Protein AF-A0A1W4WG87-F1 (afdb_monomer_lite)

Radius of gyration: 82.21 Å; chains: 1; bounding box: 251×147×228 Å

Secondary structure (DSSP, 8-state):
-----------------------TT-HHHHHHHHHHHHHHHHHHHHTSTTTGGGHHHHHHHHHHHHHHHHHHHHHHHHHHHHHHHHHHHHHHHHHHHHHHHHHHHHHHHHHHHHHHHHHHHHHHHHHHHHHHHHHHHHHHHHHHHHHHHTTTSS------------------TTTHHHHHHHHHHHHHHHHHHHHHHHHHHHHHHHHHHHHHHHHHHHHHHHHHHHHHHHHHHHHHHHHHHHHHHHHHHHHHHHHHHHHHHHHHHHHHHHHHHHHHHHHHHHHHHHHHHHHHHHHHHHHHHHHHHHHHHHHHHHHHHHHHHHHHHHHHHHHHHHHHHHHHHHHHHHHHHHHHHHHHHHHHHHHHHHHHTTTHHHHHHHHHHHHHHHHHHHHHHHHHHHHHHHHHHHHHHHHHHHHHHHHHHHHHHHHHHHHHHHHHHHHHHHHHHHHHHHHHHHHHHHHHHHHHHHHHHHHHHHHHHHHHHHHHHHHHHHHHHHHHHHHHHHHHHHHHHHHHHHHHHHHHHHHHHHHHHHHHHHHHHHHHHGGGHHHHHHHHHHHHHHHHHHHHHHHHHHHHHHHHHHHHHHHHHHHHHHHHHHHHHHHHHHHHHHHHHHHHHHHHHHHHHHHHHHHHHHHHHHHHHHHHHHHHHHHHHHHHHHHHHHHHHHHHHHHHHHHHHHHHHHHHHHHHHHHHHHHHHHHHHHHHHHHHHHHHHHHHHHHHHHHHS-------------PPPHHHHHHHHHHHHHHHHHHHHHHHHHHHHHHHHHHHHHHHHHHHTTSPPHHHHHHHHHHHHHHHHHHHHHHHHHHHHHHHHHHHHHHHHHHHHHHHHHHHHHHHHHHHHHHHHHHHHHHHTTS-----------------------------------

InterPro domains:
  IPR049270 Cilia- and flagella-associated protein 58, central coiled coil [PF21771] (382-684)

Foldseek 3Di:
DYDDDDDDDDDDDDPPPPPPPQPCPDPVSVLVVVVVVLVVVLVVQCVDPVRPVCSVVSVVVNVVVVVVVVVVVVVVVVVVVVVVVVVVVVVVVVVVVVVVVVVVVVVVVVVVVVVVVVVVVVVVVVVVVVVVVVVVVVVVVVVVVVVVVVVPPDDDDDDDDDDDDDDDDPVCPVVVVVVVVVVVVVVVVVVVVVVVVVVVVVVVVVVVVVVVVVVVVVVVVVVVVVVVVVVVVVVVVVVVVVVVVVVVVVVVVVVVVVVVVVVVVVVVVVVVVVVVVVVVVVVVVVVVVVVVVVVVVVVVVVVVVVVVVVVVVVVVVVVVVVVVVVVVVVVVVVVVVVVVVVVVVVVVVVVVVVVVVVVVVVVVVVVVVVVVVVVVVVVVVCVVVCVVVVVVVVVVVVVVVVVVVVVVVVVVVVVVVVVVVVVVVVVVVVVVVVVVVVVVVVVVVVVVVVVVVVVVVVVVVVVVVVVVVVVVVVVVVVVVVVVVVVVVVVVVVVVVVVVVVVVVVVVVVVVVVVVVVVVVVVVVVVVVVVVVVCVVCVVVCVVVVVVVVVVVVVVVVVVVVVVVVVVVVVVVVVVVVVVVVVVVVVVVVVVVVVVVVVVVVVVVVVVVVVVVVVVVVVVVVVVVVVVVVVVVVVVVVVVVVVVVVVVVVVVVVVVVVVVVVVVVVVVVVVVVVVVVVVVVVVVVVVVVVVVVVVVVVVVVVVVVVVVVVVVVVVVVVCVVVPPDDDDDDDDDDDDDDPVVVVVVVVVVVVVVVVVVVVVVVVVVVVVVVVVVVVVVVVVVVVDDPPVVVVVVVVVVVVVVVVVVVVVVVVVVVVVVVVVVVVVVVVVVVVVVVVVVVVVVVVVVVVVVVVVVVVVVVVPDDDDDDDDDDDDDDDDDDDDDDDDDDDDDDDDDDD

Sequence (894 aa):
MDAFDDNDAEEAEEEQEEEEELDPNNPDHLYIIIERSINQMLGEIEANPEMSQYAEEINRAYEFLYRTYTSEKNLEKKVEEMTEELTATNEKLEVALHITEADTTTIADLTEELEKTWKLADNAHLREQMAQEIIDNLRKEIAALNAELDFKNKMGGEEDEAAAETAKTQESLIRDKERLLTEIDKMTQKLTNALAYQEDLERRASTQDLQIESLTTELNSRDETIKKKTENEEILKAQSNEQAKVIEEKDREIQDFIRKVEKANKQRDVSDNLLRETRLRTDKLMRENETLNAKHEKLQDDYNAVLEVTAEMKNATQKKNLELKLKEDECRFLRKDLGKMTKLKEFGDRKLIKMEQGRAEMIEGRNQLRQVIADMEKDVEKYKKQSDADKRIIEEQGREKDVLSKNLLRLQAASRDHIKLIKIQQQIRKKIEKEMDDYIKEIGKQAKEKTALEKERDRLVEESIELSRKIEETMDEVKIKKAEIFGLKKMITEVEAKLKMQQNLFDAIRAERNQFQKALQESMAEAGELKGKLKISIHQTEQLKEDASMKEHDVIKIENVLKKLLKEKENLKIEINNHLDKIKDLKGEITEMSEEEKRLHKVIMENERTIKQQVKDLENLMKERDILGSQLVRRNDELALLYEKIKILQTTLYRGEAQYEQRVDDIRLLKVEIKRLRQEKKLLSVSVSNISDLRKEVINLEKDLTKERLKVRALEQEIQTPLNIHRWRKLEGSDPDALELIQKVQILQKRVINITSESIERERHLTEIESLYTTLKRMVEKQPGPEIQTELVKTQKALVSRSNKMKCLLSELNMTEQNALQYKQEMEKLKDEIKELRKKYLWEKKSRRKLCEFLATIDKPSQDTNHKQGGRNQTNQTKFAGGGFRMSIDGVTK

pLDDT: mean 74.1, std 16.36, range [25.42, 97.12]

Structure (mmCIF, N/CA/C/O backbone):
data_AF-A0A1W4WG87-F1
#
_entry.id   AF-A0A1W4WG87-F1
#
loop_
_atom_site.group_PDB
_atom_site.id
_atom_site.type_symbol
_atom_site.label_atom_id
_atom_site.label_alt_id
_atom_site.label_comp_id
_atom_site.label_asym_id
_atom_site.label_entity_id
_atom_site.label_seq_id
_atom_site.pdbx_PDB_ins_code
_atom_site.Cartn_x
_atom_site.Cartn_y
_atom_site.Cartn_z
_atom_site.occupancy
_atom_site.B_iso_or_equiv
_atom_site.auth_seq_id
_atom_site.auth_comp_id
_atom_site.auth_asym_id
_atom_site.auth_atom_id
_atom_site.pdbx_PDB_model_num
ATOM 1 N N . MET A 1 1 ? -25.034 68.072 -4.818 1.00 35.09 1 MET A N 1
ATOM 2 C CA . MET A 1 1 ? -24.633 69.452 -5.146 1.00 35.09 1 MET A CA 1
ATOM 3 C C . MET A 1 1 ? -23.976 70.115 -3.948 1.00 35.09 1 MET A C 1
ATOM 5 O O . MET A 1 1 ? -24.700 70.613 -3.098 1.00 35.09 1 MET A O 1
ATOM 9 N N . ASP A 1 2 ? -22.647 70.182 -3.842 1.00 36.75 2 ASP A N 1
ATOM 10 C CA . ASP A 1 2 ? -21.570 69.239 -4.248 1.00 36.75 2 ASP A CA 1
ATOM 11 C C . ASP A 1 2 ? -20.210 69.804 -3.795 1.00 36.75 2 ASP A C 1
ATOM 13 O O . ASP A 1 2 ? -20.036 71.021 -3.845 1.00 36.75 2 ASP A O 1
ATOM 17 N N . ALA A 1 3 ? -19.258 68.909 -3.480 1.00 38.06 3 ALA A N 1
ATOM 18 C CA . ALA A 1 3 ? -17.829 69.187 -3.232 1.00 38.06 3 ALA A CA 1
ATOM 19 C C . ALA A 1 3 ? -17.548 70.165 -2.054 1.00 38.06 3 ALA A C 1
ATOM 21 O O . ALA A 1 3 ? -18.480 70.692 -1.452 1.00 38.06 3 ALA A O 1
ATOM 22 N N . PHE A 1 4 ? -16.323 70.401 -1.570 1.00 37.75 4 PHE A N 1
ATOM 23 C CA . PHE A 1 4 ? -14.923 70.077 -1.940 1.00 37.75 4 PHE A CA 1
ATOM 24 C C . PHE A 1 4 ? -14.189 69.645 -0.633 1.00 37.75 4 PHE A C 1
ATOM 26 O O . PHE A 1 4 ? -14.682 69.998 0.437 1.00 37.75 4 PHE A O 1
ATOM 33 N N . ASP A 1 5 ? -13.038 68.962 -0.576 1.00 38.56 5 ASP A N 1
ATOM 34 C CA . ASP A 1 5 ? -12.199 68.211 -1.540 1.00 38.56 5 ASP A CA 1
ATOM 35 C C . ASP A 1 5 ? -11.273 67.256 -0.739 1.00 38.56 5 ASP A C 1
ATOM 37 O O . ASP A 1 5 ? -11.246 67.330 0.492 1.00 38.56 5 ASP A O 1
ATOM 41 N N . ASP A 1 6 ? -10.467 66.431 -1.412 1.00 42.62 6 ASP A N 1
ATOM 42 C CA . ASP A 1 6 ? -9.369 65.675 -0.779 1.00 42.62 6 ASP A CA 1
ATOM 43 C C . ASP A 1 6 ? -8.175 66.581 -0.391 1.00 42.62 6 ASP A C 1
ATOM 45 O O . ASP A 1 6 ? -7.841 67.511 -1.131 1.00 42.62 6 ASP A O 1
ATOM 49 N N . ASN A 1 7 ? -7.451 66.253 0.692 1.00 35.50 7 ASN A N 1
ATOM 50 C CA . ASN A 1 7 ? -6.033 65.825 0.629 1.00 35.50 7 ASN A CA 1
ATOM 51 C C . ASN A 1 7 ? -5.437 65.484 2.008 1.00 35.50 7 ASN A C 1
ATOM 53 O O . ASN A 1 7 ? -5.815 66.059 3.027 1.00 35.50 7 ASN A O 1
ATOM 57 N N . ASP A 1 8 ? -4.451 64.585 1.996 1.00 39.38 8 ASP A N 1
ATOM 58 C CA . ASP A 1 8 ? -3.647 64.195 3.156 1.00 39.38 8 ASP A CA 1
ATOM 59 C C . ASP A 1 8 ? -2.630 65.276 3.573 1.00 39.38 8 ASP A C 1
ATOM 61 O O . ASP A 1 8 ? -2.070 65.990 2.735 1.00 39.38 8 ASP A O 1
ATOM 65 N N . ALA A 1 9 ? -2.301 65.310 4.866 1.00 38.06 9 ALA A N 1
ATOM 66 C CA . ALA A 1 9 ? -1.056 65.875 5.382 1.00 38.06 9 ALA A CA 1
ATOM 67 C C . ALA A 1 9 ? -0.588 65.050 6.593 1.00 38.06 9 ALA A C 1
ATOM 69 O O . ALA A 1 9 ? -1.382 64.733 7.474 1.00 38.06 9 ALA A O 1
ATOM 70 N N . GLU A 1 10 ? 0.695 64.687 6.623 1.00 41.69 10 GLU A N 1
ATOM 71 C CA . GLU A 1 10 ? 1.305 63.966 7.743 1.00 41.69 10 GLU A CA 1
ATOM 72 C C . GLU A 1 10 ? 1.599 64.940 8.897 1.00 41.69 10 GLU A C 1
ATOM 74 O O . GLU A 1 10 ? 2.534 65.736 8.801 1.00 41.69 10 GLU A O 1
ATOM 79 N N . GLU A 1 11 ? 0.870 64.840 10.009 1.00 39.75 11 GLU A N 1
ATOM 80 C CA . GLU A 1 11 ? 1.343 65.344 11.304 1.00 39.75 11 GLU A CA 1
ATOM 81 C C . GLU A 1 11 ? 1.447 64.172 12.285 1.00 39.75 11 GLU A C 1
ATOM 83 O O . GLU A 1 11 ? 0.486 63.449 12.543 1.00 39.75 11 GLU A O 1
ATOM 88 N N . ALA A 1 12 ? 2.665 63.943 12.779 1.00 41.44 12 ALA A N 1
ATOM 89 C CA . ALA A 1 12 ? 2.945 62.947 13.801 1.00 41.44 12 ALA A CA 1
ATOM 90 C C . ALA A 1 12 ? 2.670 63.574 15.171 1.00 41.44 12 ALA A C 1
ATOM 92 O O . ALA A 1 12 ? 3.582 64.112 15.801 1.00 41.44 12 ALA A O 1
ATOM 93 N N . GLU A 1 13 ? 1.406 63.551 15.593 1.00 39.69 13 GLU A N 1
ATOM 94 C CA . GLU A 1 13 ? 1.047 63.916 16.962 1.00 39.69 13 GLU A CA 1
ATOM 95 C C . GLU A 1 13 ? 1.593 62.877 17.952 1.00 39.69 13 GLU A C 1
ATOM 97 O O . GLU A 1 13 ? 1.732 61.689 17.651 1.00 39.69 13 GLU A O 1
ATOM 102 N N . GLU A 1 14 ? 1.994 63.367 19.120 1.00 37.28 14 GLU A N 1
ATOM 103 C CA . GLU A 1 14 ? 2.670 62.582 20.147 1.00 37.28 14 GLU A CA 1
ATOM 104 C C . GLU A 1 14 ? 1.681 61.607 20.803 1.00 37.28 14 GLU A C 1
ATOM 106 O O . GLU A 1 14 ? 0.572 62.008 21.158 1.00 37.28 14 GLU A O 1
ATOM 111 N N . GLU A 1 15 ? 2.091 60.354 21.040 1.00 39.03 15 GLU A N 1
ATOM 112 C CA . GLU A 1 15 ? 1.383 59.447 21.957 1.00 39.03 15 GLU A CA 1
ATOM 113 C C . GLU A 1 15 ? 1.541 59.972 23.395 1.00 39.03 15 GLU A C 1
ATOM 115 O O . GLU A 1 15 ? 2.358 59.495 24.183 1.00 39.03 15 GLU A O 1
ATOM 120 N N . GLN A 1 16 ? 0.776 61.013 23.723 1.00 36.44 16 GLN A N 1
ATOM 121 C CA . GLN A 1 16 ? 0.538 61.428 25.095 1.00 36.44 16 GLN A CA 1
ATOM 122 C C . GLN A 1 16 ? -0.357 60.357 25.716 1.00 36.44 16 GLN A C 1
ATOM 124 O O . GLN A 1 16 ? -1.525 60.229 25.355 1.00 36.44 16 GLN A O 1
ATOM 129 N N . GLU A 1 17 ? 0.217 59.555 26.614 1.00 38.44 17 GLU A N 1
ATOM 130 C CA . GLU A 1 17 ? -0.540 58.614 27.435 1.00 38.44 17 GLU A CA 1
ATOM 131 C C . GLU A 1 17 ? -1.562 59.417 28.255 1.00 38.44 17 GLU A C 1
ATOM 133 O O . GLU A 1 17 ? -1.209 60.050 29.251 1.00 38.44 17 GLU A O 1
ATOM 138 N N . GLU A 1 18 ? -2.829 59.427 27.823 1.00 40.44 18 GLU A N 1
ATOM 139 C CA . GLU A 1 18 ? -3.929 59.911 28.654 1.00 40.44 18 GLU A CA 1
ATOM 140 C C . GLU A 1 18 ? -3.976 59.025 29.904 1.00 40.44 18 GLU A C 1
ATOM 142 O O . GLU A 1 18 ? -4.401 57.868 29.850 1.00 40.44 18 GLU A O 1
ATOM 147 N N . GLU A 1 19 ? -3.493 59.548 31.037 1.00 47.31 19 GLU A N 1
ATOM 148 C CA . GLU A 1 19 ? -3.636 58.881 32.327 1.00 47.31 19 GLU A CA 1
ATOM 149 C C . GLU A 1 19 ? -5.131 58.694 32.603 1.00 47.31 19 GLU A C 1
ATOM 151 O O . GLU A 1 19 ? -5.816 59.645 32.975 1.00 47.31 19 GLU A O 1
ATOM 156 N N . GLU A 1 20 ? -5.640 57.469 32.420 1.00 56.41 20 GLU A N 1
ATOM 157 C CA . GLU A 1 20 ? -7.026 57.130 32.748 1.00 56.41 20 GLU A CA 1
ATOM 158 C C . GLU A 1 20 ? -7.362 57.650 34.154 1.00 56.41 20 GLU A C 1
ATOM 160 O O . GLU A 1 20 ? -6.760 57.203 35.140 1.00 56.41 20 GLU A O 1
ATOM 165 N N . GLU A 1 21 ? -8.328 58.574 34.254 1.00 57.47 21 GLU A N 1
ATOM 166 C CA . GLU A 1 21 ? -8.870 59.040 35.532 1.00 57.47 21 GLU A CA 1
ATOM 167 C C . GLU A 1 21 ? -9.623 57.880 36.203 1.00 57.47 21 GLU A C 1
ATOM 169 O O . GLU A 1 21 ? -10.835 57.708 36.062 1.00 57.47 21 GLU A O 1
ATOM 174 N N . LEU A 1 22 ? -8.875 57.038 36.919 1.00 68.31 22 LEU A N 1
ATOM 175 C CA . LEU A 1 22 ? -9.400 55.914 37.683 1.00 68.31 22 LEU A CA 1
ATOM 176 C C . LEU A 1 22 ? -10.289 56.445 38.819 1.00 68.31 22 LEU A C 1
ATOM 178 O O . LEU A 1 22 ? -9.782 56.818 39.877 1.00 68.31 22 LEU A O 1
ATOM 182 N N . ASP A 1 23 ? -11.609 56.476 38.604 1.00 68.69 23 ASP A N 1
ATOM 183 C CA . ASP A 1 23 ? -12.580 56.937 39.603 1.00 68.69 23 ASP A CA 1
ATOM 184 C C . ASP A 1 23 ? -12.464 56.109 40.901 1.00 68.69 23 ASP A C 1
ATOM 186 O O . ASP A 1 23 ? -12.784 54.914 40.891 1.00 68.69 23 ASP A O 1
ATOM 190 N N . PRO A 1 24 ? -12.079 56.716 42.044 1.00 67.25 24 PRO A N 1
ATOM 191 C CA . PRO A 1 24 ? -11.974 56.016 43.325 1.00 67.25 24 PRO A CA 1
ATOM 192 C C . PRO A 1 24 ? -13.299 55.439 43.845 1.00 67.25 24 PRO A C 1
ATOM 194 O O . PRO A 1 24 ? -13.289 54.664 44.802 1.00 67.25 24 PRO A O 1
ATOM 197 N N . ASN A 1 25 ? -14.436 55.828 43.258 1.00 69.44 25 ASN A N 1
ATOM 198 C CA . ASN A 1 25 ? -15.766 55.332 43.607 1.00 69.44 25 ASN A CA 1
ATOM 199 C C . ASN A 1 25 ? -16.206 54.134 42.748 1.00 69.44 25 ASN A C 1
ATOM 201 O O . ASN A 1 25 ? -17.195 53.485 43.097 1.00 69.44 25 ASN A O 1
ATOM 205 N N . ASN A 1 26 ? -15.503 53.822 41.652 1.00 69.62 26 ASN A N 1
ATOM 206 C CA . ASN A 1 26 ? -15.829 52.686 40.794 1.00 69.62 26 ASN A CA 1
ATOM 207 C C . ASN A 1 26 ? -15.085 51.417 41.276 1.00 69.62 26 ASN A C 1
ATOM 209 O O . ASN A 1 26 ? -13.850 51.377 41.209 1.00 69.62 26 ASN A O 1
ATOM 213 N N . PRO A 1 27 ? -15.788 50.366 41.750 1.00 67.25 27 PRO A N 1
ATOM 214 C CA . PRO A 1 27 ? -15.149 49.179 42.325 1.00 67.25 27 PRO A CA 1
ATOM 215 C C . PRO A 1 27 ? -14.207 48.446 41.357 1.00 67.25 27 PRO A C 1
ATOM 217 O O . PRO A 1 27 ? -13.200 47.903 41.808 1.00 67.25 27 PRO A O 1
ATOM 220 N N . ASP A 1 28 ? -14.466 48.481 40.045 1.00 69.19 28 ASP A N 1
ATOM 221 C CA . ASP A 1 28 ? -13.594 47.847 39.045 1.00 69.19 28 ASP A CA 1
ATOM 222 C C . ASP A 1 28 ? -12.209 48.510 38.944 1.00 69.19 28 ASP A C 1
ATOM 224 O O . ASP A 1 28 ? -11.210 47.836 38.684 1.00 69.19 28 ASP A O 1
ATOM 228 N N . HIS A 1 29 ? -12.131 49.822 39.193 1.00 76.19 29 HIS A N 1
ATOM 229 C CA . HIS A 1 29 ? -10.891 50.601 39.117 1.00 76.19 29 HIS A CA 1
ATOM 230 C C . HIS A 1 29 ? -10.111 50.560 40.438 1.00 76.19 29 HIS A C 1
ATOM 232 O O . HIS A 1 29 ? -8.889 50.720 40.442 1.00 76.19 29 HIS A O 1
ATOM 238 N N . LEU A 1 30 ? -10.793 50.292 41.559 1.00 74.19 30 LEU A N 1
ATOM 239 C CA . LEU A 1 30 ? -10.223 50.297 42.908 1.00 74.19 30 LEU A CA 1
ATOM 240 C C . LEU A 1 30 ? -8.994 49.382 43.043 1.00 74.19 30 LEU A C 1
ATOM 242 O O . LEU A 1 30 ? -8.024 49.758 43.701 1.00 74.19 30 LEU A O 1
ATOM 246 N N . TYR A 1 31 ? -8.995 48.215 42.387 1.00 79.00 31 TYR A N 1
ATOM 247 C CA . TYR A 1 31 ? -7.834 47.320 42.389 1.00 79.00 31 TYR A CA 1
ATOM 248 C C . TYR A 1 31 ? -6.608 47.960 41.716 1.00 79.00 31 TYR A C 1
ATOM 250 O O . TYR A 1 31 ? -5.510 47.922 42.267 1.00 79.00 31 TYR A O 1
ATOM 258 N N . ILE A 1 32 ? -6.804 48.597 40.559 1.00 78.31 32 ILE A N 1
ATOM 259 C CA . ILE A 1 32 ? -5.738 49.220 39.759 1.00 78.31 32 ILE A CA 1
ATOM 260 C C . ILE A 1 32 ? -5.155 50.439 40.496 1.00 78.31 32 ILE A C 1
ATOM 262 O O . ILE A 1 32 ? -3.944 50.656 40.485 1.00 78.31 32 ILE A O 1
ATOM 266 N N . ILE A 1 33 ? -5.994 51.199 41.209 1.00 80.69 33 ILE A N 1
ATOM 267 C CA . ILE A 1 33 ? -5.559 52.299 42.088 1.00 80.69 33 ILE A CA 1
ATOM 268 C C . ILE A 1 33 ? -4.663 51.767 43.220 1.00 80.69 33 ILE A C 1
ATOM 270 O O . ILE A 1 33 ? -3.603 52.335 43.495 1.00 80.69 33 ILE A O 1
ATOM 274 N N . ILE A 1 34 ? -5.059 50.660 43.860 1.00 79.44 34 ILE A N 1
ATOM 275 C CA . ILE A 1 34 ? -4.279 50.016 44.929 1.00 79.44 34 ILE A CA 1
ATOM 276 C C . ILE A 1 34 ? -2.956 49.455 44.384 1.00 79.44 34 ILE A C 1
ATOM 278 O O . ILE A 1 34 ? -1.919 49.651 45.015 1.00 79.44 34 ILE A O 1
ATOM 282 N N . GLU A 1 35 ? -2.958 48.828 43.205 1.00 81.50 35 GLU A N 1
ATOM 283 C CA . GLU A 1 35 ? -1.750 48.350 42.520 1.00 81.50 35 GLU A CA 1
ATOM 284 C C . GLU A 1 35 ? -0.771 49.496 42.213 1.00 81.50 35 GLU A C 1
ATOM 286 O O . GLU A 1 35 ? 0.395 49.423 42.608 1.00 81.50 35 GLU A O 1
ATOM 291 N N . ARG A 1 36 ? -1.236 50.592 41.589 1.00 81.81 36 ARG A N 1
ATOM 292 C CA . ARG A 1 36 ? -0.405 51.786 41.330 1.00 81.81 36 ARG A CA 1
ATOM 293 C C . ARG A 1 36 ? 0.187 52.345 42.635 1.00 81.81 36 ARG A C 1
ATOM 295 O O . ARG A 1 36 ? 1.388 52.604 42.697 1.00 81.81 36 ARG A O 1
ATOM 302 N N . SER A 1 37 ? -0.615 52.456 43.698 1.00 80.00 37 SER A N 1
ATOM 303 C CA . SER A 1 37 ? -0.174 52.983 44.999 1.00 80.00 37 SER A CA 1
ATOM 304 C C . SER A 1 37 ? 0.840 52.081 45.721 1.00 80.00 37 SER A C 1
ATOM 306 O O . SER A 1 37 ? 1.820 52.583 46.275 1.00 80.00 37 SER A O 1
ATOM 308 N N . ILE A 1 38 ? 0.655 50.756 45.695 1.00 81.50 38 ILE A N 1
ATOM 309 C CA . ILE A 1 38 ? 1.595 49.802 46.304 1.00 81.50 38 ILE A CA 1
ATOM 310 C C . ILE A 1 38 ? 2.918 49.773 45.532 1.00 81.50 38 ILE A C 1
ATOM 312 O O . ILE A 1 38 ? 3.977 49.813 46.158 1.00 81.50 38 ILE A O 1
ATOM 316 N N . ASN A 1 39 ? 2.877 49.778 44.198 1.00 81.44 39 ASN A N 1
ATOM 317 C CA . ASN A 1 39 ? 4.083 49.830 43.368 1.00 81.44 39 ASN A CA 1
ATOM 318 C C . ASN A 1 39 ? 4.875 51.133 43.588 1.00 81.44 39 ASN A C 1
ATOM 320 O O . ASN A 1 39 ? 6.102 51.095 43.679 1.00 81.44 39 ASN A O 1
ATOM 324 N N . GLN A 1 40 ? 4.191 52.270 43.767 1.00 80.81 40 GLN A N 1
ATOM 325 C CA . GLN A 1 40 ? 4.840 53.529 44.140 1.00 80.81 40 GLN A CA 1
ATOM 326 C C . GLN A 1 40 ? 5.501 53.450 45.530 1.00 80.81 40 GLN A C 1
ATOM 328 O O . GLN A 1 40 ? 6.677 53.791 45.663 1.00 80.81 40 GLN A O 1
ATOM 333 N N . MET A 1 41 ? 4.797 52.940 46.551 1.00 77.94 41 MET A N 1
ATOM 334 C CA . MET A 1 41 ? 5.382 52.749 47.888 1.00 77.94 41 MET A CA 1
ATOM 335 C C . MET A 1 41 ? 6.584 51.797 47.877 1.00 77.94 41 MET A C 1
ATOM 337 O O . MET A 1 41 ? 7.554 52.043 48.589 1.00 77.94 41 MET A O 1
ATOM 341 N N . LEU A 1 42 ? 6.553 50.729 47.075 1.00 78.31 42 LEU A N 1
ATOM 342 C CA . LEU A 1 42 ? 7.687 49.815 46.923 1.00 78.31 42 LEU A CA 1
ATOM 343 C C . LEU A 1 42 ? 8.911 50.537 46.341 1.00 78.31 42 LEU A C 1
ATOM 345 O O . LEU A 1 42 ? 9.995 50.414 46.907 1.00 78.31 42 LEU A O 1
ATOM 349 N N . GLY A 1 43 ? 8.738 51.366 45.306 1.00 78.00 43 GLY A N 1
ATOM 350 C CA . GLY A 1 43 ? 9.821 52.194 44.758 1.00 78.00 43 GLY A CA 1
ATOM 351 C C . GLY A 1 43 ? 10.409 53.189 45.771 1.00 78.00 43 GLY A C 1
ATOM 352 O O . GLY A 1 43 ? 11.628 53.348 45.853 1.00 78.00 43 GLY A O 1
ATOM 353 N N . GLU A 1 44 ? 9.567 53.819 46.596 1.00 77.81 44 GLU A N 1
ATOM 354 C CA . GLU A 1 44 ? 10.010 54.719 47.675 1.00 77.81 44 GLU A CA 1
ATOM 355 C C . GLU A 1 44 ? 10.736 53.974 48.816 1.00 77.81 44 GLU A C 1
ATOM 357 O O . GLU A 1 44 ? 11.678 54.506 49.412 1.00 77.81 44 GLU A O 1
ATOM 362 N N . ILE A 1 45 ? 10.346 52.728 49.102 1.00 76.62 45 ILE A N 1
ATOM 363 C CA . ILE A 1 45 ? 10.959 51.866 50.125 1.00 76.62 45 ILE A CA 1
ATOM 364 C C . ILE A 1 45 ? 12.293 51.277 49.648 1.00 76.62 45 ILE A C 1
ATOM 366 O O . ILE A 1 45 ? 13.256 51.257 50.416 1.00 76.62 45 ILE A O 1
ATOM 370 N N . GLU A 1 46 ? 12.392 50.840 48.391 1.00 73.19 46 GLU A N 1
ATOM 371 C CA . GLU A 1 46 ? 13.639 50.339 47.795 1.00 73.19 46 GLU A CA 1
ATOM 372 C C . GLU A 1 46 ? 14.700 51.442 47.648 1.00 73.19 46 GLU A C 1
ATOM 374 O O . GLU A 1 46 ? 15.896 51.171 47.773 1.00 73.19 46 GLU A O 1
ATOM 379 N N . ALA A 1 47 ? 14.281 52.702 47.490 1.00 76.56 47 ALA A N 1
ATOM 380 C CA . ALA A 1 47 ? 15.174 53.859 47.508 1.00 76.56 47 ALA A CA 1
ATOM 381 C C . ALA A 1 47 ? 15.805 54.151 48.890 1.00 76.56 47 ALA A C 1
ATOM 383 O O . ALA A 1 47 ? 16.754 54.938 48.967 1.00 76.56 47 ALA A O 1
ATOM 384 N N . ASN A 1 48 ? 15.318 53.541 49.981 1.00 77.19 48 ASN A N 1
ATOM 385 C CA . ASN A 1 48 ? 15.780 53.805 51.346 1.00 77.19 48 ASN A CA 1
ATOM 386 C C . ASN A 1 48 ? 16.396 52.549 52.017 1.00 77.19 48 ASN A C 1
ATOM 388 O O . ASN A 1 48 ? 15.662 51.648 52.437 1.00 77.19 48 ASN A O 1
ATOM 392 N N . PRO A 1 49 ? 17.735 52.487 52.205 1.00 70.38 49 PRO A N 1
ATOM 393 C CA . PRO A 1 49 ? 18.433 51.288 52.687 1.00 70.38 49 PRO A CA 1
ATOM 394 C C . PRO A 1 49 ? 17.972 50.723 54.038 1.00 70.38 49 PRO A C 1
ATOM 396 O O . PRO A 1 49 ? 18.149 49.530 54.279 1.00 70.38 49 PRO A O 1
ATOM 399 N N . GLU A 1 50 ? 17.395 51.542 54.924 1.00 70.69 50 GLU A N 1
ATOM 400 C CA . GLU A 1 50 ? 16.884 51.075 56.224 1.00 70.69 50 GLU A CA 1
ATOM 401 C C . GLU A 1 50 ? 15.470 50.471 56.132 1.00 70.69 50 GLU A C 1
ATOM 403 O O . GLU A 1 50 ? 15.101 49.656 56.976 1.00 70.69 50 GLU A O 1
ATOM 408 N N . MET A 1 51 ? 14.692 50.820 55.099 1.00 67.69 51 MET A N 1
ATOM 409 C CA . MET A 1 51 ? 13.314 50.344 54.900 1.00 67.69 51 MET A CA 1
ATOM 410 C C . MET A 1 51 ? 13.211 49.134 53.964 1.00 67.69 51 MET A C 1
ATOM 412 O O . MET A 1 51 ? 12.244 48.382 54.061 1.00 67.69 51 MET A O 1
ATOM 416 N N . SER A 1 52 ? 14.210 48.903 53.104 1.00 69.88 52 SER A N 1
ATOM 417 C CA . SER A 1 52 ? 14.234 47.820 52.103 1.00 69.88 52 SER A CA 1
ATOM 418 C C . SER A 1 52 ? 13.879 46.422 52.651 1.00 69.88 52 SER A C 1
ATOM 420 O O . SER A 1 52 ? 13.288 45.621 51.931 1.00 69.88 52 SER A O 1
ATOM 422 N N . GLN A 1 53 ? 14.131 46.134 53.936 1.00 71.25 53 GLN A N 1
ATOM 423 C CA . GLN A 1 53 ? 13.746 44.860 54.572 1.00 71.25 53 GLN A CA 1
ATOM 424 C C . GLN A 1 53 ? 12.224 44.606 54.578 1.00 71.25 53 GLN A C 1
ATOM 426 O O . GLN A 1 53 ? 11.802 43.452 54.543 1.00 71.25 53 GLN A O 1
ATOM 431 N N . TYR A 1 54 ? 11.399 45.659 54.570 1.00 75.00 54 TYR A N 1
ATOM 432 C CA . TYR A 1 54 ? 9.937 45.552 54.518 1.00 75.00 54 TYR A CA 1
ATOM 433 C C . TYR A 1 54 ? 9.386 45.407 53.089 1.00 75.00 54 TYR A C 1
ATOM 435 O O . TYR A 1 54 ? 8.229 45.020 52.928 1.00 75.00 54 TYR A O 1
ATOM 443 N N . ALA A 1 55 ? 10.192 45.653 52.045 1.00 76.88 55 ALA A N 1
ATOM 444 C CA . ALA A 1 55 ? 9.757 45.516 50.651 1.00 76.88 55 ALA A CA 1
ATOM 445 C C . ALA A 1 55 ? 9.339 44.073 50.316 1.00 76.88 55 ALA A C 1
ATOM 447 O O . ALA A 1 55 ? 8.342 43.863 49.629 1.00 76.88 55 ALA A O 1
ATOM 448 N N . GLU A 1 56 ? 10.041 43.068 50.856 1.00 76.81 56 GLU A N 1
ATOM 449 C CA . GLU A 1 56 ? 9.637 41.662 50.723 1.00 76.81 56 GLU A CA 1
ATOM 450 C C . GLU A 1 56 ? 8.303 41.361 51.423 1.00 76.81 56 GLU A C 1
ATOM 452 O O . GLU A 1 56 ? 7.506 40.577 50.914 1.00 76.81 56 GLU A O 1
ATOM 457 N N . GLU A 1 57 ? 8.037 41.959 52.586 1.00 79.06 57 GLU A N 1
ATOM 458 C CA . GLU A 1 57 ? 6.791 41.717 53.325 1.00 79.06 57 GLU A CA 1
ATOM 459 C C . GLU A 1 57 ? 5.590 42.365 52.622 1.00 79.06 57 GLU A C 1
ATOM 461 O O . GLU A 1 57 ? 4.538 41.735 52.496 1.00 79.06 57 GLU A O 1
ATOM 466 N N . ILE A 1 58 ? 5.777 43.572 52.078 1.00 81.56 58 ILE A N 1
ATOM 467 C CA . ILE A 1 58 ? 4.774 44.282 51.273 1.00 81.56 58 ILE A CA 1
ATOM 468 C C . ILE A 1 58 ? 4.524 43.553 49.946 1.00 81.56 58 ILE A C 1
ATOM 470 O O . ILE A 1 58 ? 3.365 43.326 49.605 1.00 81.56 58 ILE A O 1
ATOM 474 N N . ASN A 1 59 ? 5.563 43.088 49.241 1.00 81.06 59 ASN A N 1
ATOM 475 C CA . ASN A 1 59 ? 5.391 42.285 48.022 1.00 81.06 59 ASN A CA 1
ATOM 476 C C . ASN A 1 59 ? 4.644 40.968 48.288 1.00 81.06 59 ASN A C 1
ATOM 478 O O . ASN A 1 59 ? 3.740 40.615 47.535 1.00 81.06 59 ASN A O 1
ATOM 482 N N . ARG A 1 60 ? 4.938 40.256 49.387 1.00 82.38 60 ARG A N 1
ATOM 483 C CA . ARG A 1 60 ? 4.184 39.041 49.760 1.00 82.38 60 ARG A CA 1
ATOM 484 C C . ARG A 1 60 ? 2.723 39.344 50.108 1.00 82.38 60 ARG A C 1
ATOM 486 O O . ARG A 1 60 ? 1.848 38.539 49.787 1.00 82.38 60 ARG A O 1
ATOM 493 N N . ALA A 1 61 ? 2.445 40.481 50.748 1.00 81.12 61 ALA A N 1
ATOM 494 C CA . ALA A 1 61 ? 1.078 40.934 51.004 1.00 81.12 61 ALA A CA 1
ATOM 495 C C . ALA A 1 61 ? 0.348 41.297 49.698 1.00 81.12 61 ALA A C 1
ATOM 497 O O . ALA A 1 61 ? -0.813 40.923 49.525 1.00 81.12 61 ALA A O 1
ATOM 498 N N . TYR A 1 62 ? 1.038 41.947 48.755 1.00 83.88 62 TYR A N 1
ATOM 499 C CA . TYR A 1 62 ? 0.496 42.280 47.441 1.00 83.88 62 TYR A CA 1
ATOM 500 C C . TYR A 1 62 ? 0.221 41.035 46.588 1.00 83.88 62 TYR A C 1
ATOM 502 O O . TYR A 1 62 ? -0.883 40.884 46.072 1.00 83.88 62 TYR A O 1
ATOM 510 N N . GLU A 1 63 ? 1.149 40.073 46.532 1.00 83.12 63 GLU A N 1
ATOM 511 C CA . GLU A 1 63 ? 0.917 38.772 45.893 1.00 83.12 63 GLU A CA 1
ATOM 512 C C . GLU A 1 63 ? -0.309 38.051 46.472 1.00 83.12 63 GLU A C 1
ATOM 514 O O . GLU A 1 63 ? -1.077 37.436 45.731 1.00 83.12 63 GLU A O 1
ATOM 519 N N . PHE A 1 64 ? -0.514 38.109 47.792 1.00 84.75 64 PHE A N 1
ATOM 520 C CA . PHE A 1 64 ? -1.686 37.508 48.425 1.00 84.75 64 PHE A CA 1
ATOM 521 C C . PHE A 1 64 ? -2.983 38.236 48.036 1.00 84.75 64 PHE A C 1
ATOM 523 O O . PHE A 1 64 ? -3.984 37.583 47.733 1.00 84.75 64 PHE A O 1
ATOM 530 N N . LEU A 1 65 ? -2.959 39.571 47.975 1.00 83.44 65 LEU A N 1
ATOM 531 C CA . LEU A 1 65 ? -4.082 40.388 47.510 1.00 83.44 65 LEU A CA 1
ATOM 532 C C . LEU A 1 65 ? -4.416 40.099 46.035 1.00 83.44 65 LEU A C 1
ATOM 534 O O . LEU A 1 65 ? -5.574 39.842 45.718 1.00 83.44 65 LEU A O 1
ATOM 538 N N . TYR A 1 66 ? -3.413 40.039 45.155 1.00 84.31 66 TYR A N 1
ATOM 539 C CA . TYR A 1 66 ? -3.560 39.686 43.737 1.00 84.31 66 TYR A CA 1
ATOM 540 C C . TYR A 1 66 ? -4.145 38.284 43.540 1.00 84.31 66 TYR A C 1
ATOM 542 O O . TYR A 1 66 ? -5.087 38.097 42.770 1.00 84.31 66 TYR A O 1
ATOM 550 N N . ARG A 1 67 ? -3.645 37.282 44.276 1.00 84.31 67 ARG A N 1
ATOM 551 C CA . ARG A 1 67 ? -4.191 35.910 44.254 1.00 84.31 67 ARG A CA 1
ATOM 552 C C . ARG A 1 67 ? -5.627 35.844 44.782 1.00 84.31 67 ARG A C 1
ATOM 554 O O . ARG A 1 67 ? -6.397 35.008 44.321 1.00 84.31 67 ARG A O 1
ATOM 561 N N . THR A 1 68 ? -5.993 36.718 45.721 1.00 83.38 68 THR A N 1
ATOM 562 C CA . THR A 1 68 ? -7.364 36.804 46.247 1.00 83.38 68 THR A CA 1
ATOM 563 C C . THR A 1 68 ? -8.296 37.444 45.217 1.00 83.38 68 THR A C 1
ATOM 565 O O . THR A 1 68 ? -9.266 36.804 44.828 1.00 83.38 68 THR A O 1
ATOM 568 N N . TYR A 1 69 ? -7.946 38.617 44.678 1.00 85.25 69 TYR A N 1
ATOM 569 C CA . TYR A 1 69 ? -8.712 39.317 43.635 1.00 85.25 69 TYR A CA 1
ATOM 570 C C . TYR A 1 69 ? -8.885 38.479 42.359 1.00 85.25 69 TYR A C 1
ATOM 572 O O . TYR A 1 69 ? -9.982 38.362 41.820 1.00 85.25 69 TYR A O 1
ATOM 580 N N . THR A 1 70 ? -7.827 37.809 41.893 1.00 83.56 70 THR A N 1
ATOM 581 C CA . THR A 1 70 ? -7.937 36.899 40.741 1.00 83.56 70 THR A CA 1
ATOM 582 C C . THR A 1 70 ? -8.748 35.640 41.054 1.00 83.56 70 THR A C 1
ATOM 584 O O . THR A 1 70 ? -9.377 35.098 40.149 1.00 83.56 70 THR A O 1
ATOM 587 N N . SER A 1 71 ? -8.806 35.174 42.306 1.00 83.69 71 SER A N 1
ATOM 588 C CA . SER A 1 71 ? -9.743 34.112 42.697 1.00 83.69 71 SER A CA 1
ATOM 589 C C . SER A 1 71 ? -11.188 34.614 42.755 1.00 83.69 71 SER A C 1
ATOM 591 O O . SER A 1 71 ? -12.089 33.885 42.354 1.00 83.69 71 SER A O 1
ATOM 593 N N . GLU A 1 72 ? -11.408 35.837 43.233 1.00 84.38 72 GLU A N 1
ATOM 594 C CA . GLU A 1 72 ? -12.712 36.499 43.330 1.00 84.38 72 GLU A CA 1
ATOM 595 C C . GLU A 1 72 ? -13.308 36.729 41.936 1.00 84.38 72 GLU A C 1
ATOM 597 O O . GLU A 1 72 ? -14.360 36.175 41.632 1.00 84.38 72 GLU A O 1
ATOM 602 N N . LYS A 1 73 ? -12.556 37.350 41.019 1.00 85.62 73 LYS A N 1
ATOM 603 C CA . LYS A 1 73 ? -12.975 37.593 39.626 1.00 85.62 73 LYS A CA 1
ATOM 604 C C . LYS A 1 73 ? -13.235 36.319 38.811 1.00 85.62 73 LYS A C 1
ATOM 606 O O . LYS A 1 73 ? -14.014 36.321 37.859 1.00 85.62 73 LYS A O 1
ATOM 611 N N . ASN A 1 74 ? -12.600 35.203 39.180 1.00 85.19 74 ASN A N 1
ATOM 612 C CA . ASN A 1 74 ? -12.906 33.885 38.610 1.00 85.19 74 ASN A CA 1
ATOM 613 C C . ASN A 1 74 ? -14.163 33.245 39.229 1.00 85.19 74 ASN A C 1
ATOM 615 O O . ASN A 1 74 ? -14.841 32.474 38.552 1.00 85.19 74 ASN A O 1
ATOM 619 N N . LEU A 1 75 ? -14.490 33.551 40.489 1.00 84.75 75 LEU A N 1
ATOM 620 C CA . LEU A 1 75 ? -15.739 33.131 41.130 1.00 84.75 75 LEU A CA 1
ATOM 621 C C . LEU A 1 75 ? -16.930 33.963 40.645 1.00 84.75 75 LEU A C 1
ATOM 623 O O . LEU A 1 75 ? -17.987 33.385 40.427 1.00 84.75 75 LEU A O 1
ATOM 627 N N . GLU A 1 76 ? -16.760 35.265 40.401 1.00 85.25 76 GLU A N 1
ATOM 628 C CA . GLU A 1 76 ? -17.780 36.138 39.802 1.00 85.25 76 GLU A CA 1
ATOM 629 C C . GLU A 1 76 ? -18.229 35.604 38.440 1.00 85.25 76 GLU A C 1
ATOM 631 O O . GLU A 1 76 ? -19.402 35.283 38.274 1.00 85.25 76 GLU A O 1
ATOM 636 N N . LYS A 1 77 ? -17.289 35.339 37.523 1.00 86.25 77 LYS A N 1
ATOM 637 C CA . LYS A 1 77 ? -17.590 34.672 36.241 1.00 86.25 77 LYS A CA 1
ATOM 638 C C . LYS A 1 77 ? -18.274 33.319 36.411 1.00 86.25 77 LYS A C 1
ATOM 640 O O . LYS A 1 77 ? -19.142 32.952 35.625 1.00 86.25 77 LYS A O 1
ATOM 645 N N . LYS A 1 78 ? -17.911 32.566 37.454 1.00 85.50 78 LYS A N 1
ATOM 646 C CA . LYS A 1 78 ? -18.562 31.289 37.762 1.00 85.50 78 LYS A CA 1
ATOM 647 C C . LYS A 1 78 ? -19.992 31.476 38.279 1.00 85.50 78 LYS A C 1
ATOM 649 O O . LYS A 1 78 ? -20.816 30.595 38.062 1.00 85.50 78 LYS A O 1
ATOM 654 N N . VAL A 1 79 ? -20.301 32.597 38.930 1.00 84.69 79 VAL A N 1
ATOM 655 C CA . VAL A 1 79 ? -21.670 32.989 39.289 1.00 84.69 79 VAL A CA 1
ATOM 656 C C . VAL A 1 79 ? -22.436 33.446 38.047 1.00 84.69 79 VAL A C 1
ATOM 658 O O . VAL A 1 79 ? -23.556 32.981 37.870 1.00 84.69 79 VAL A O 1
ATOM 661 N N . GLU A 1 80 ? -21.838 34.249 37.160 1.00 85.81 80 GLU A N 1
ATOM 662 C CA . GLU A 1 80 ? -22.444 34.665 35.882 1.00 85.81 80 GLU A CA 1
ATOM 663 C C . GLU A 1 80 ? -22.871 33.447 35.044 1.00 85.81 80 GLU A C 1
ATOM 665 O O . GLU A 1 80 ? -24.063 33.280 34.775 1.00 85.81 80 GLU A O 1
ATOM 670 N N . GLU A 1 81 ? -21.942 32.527 34.752 1.00 85.25 81 GLU A N 1
ATOM 671 C CA . GLU A 1 81 ? -22.215 31.262 34.044 1.00 85.25 81 GLU A CA 1
ATOM 672 C C . GLU A 1 81 ? -23.355 30.459 34.705 1.00 85.25 81 GLU A C 1
ATOM 674 O O . GLU A 1 81 ? -24.267 29.976 34.033 1.00 85.25 81 GLU A O 1
ATOM 679 N N . MET A 1 82 ? -23.346 30.343 36.038 1.00 82.94 82 MET A N 1
ATOM 680 C CA . MET A 1 82 ? -24.395 29.637 36.786 1.00 82.94 82 MET A CA 1
ATOM 681 C C . MET A 1 82 ? -25.744 30.374 36.762 1.00 82.94 82 MET A C 1
ATOM 683 O O . MET A 1 82 ? -26.785 29.725 36.856 1.00 82.94 82 MET A O 1
ATOM 687 N N . THR A 1 83 ? -25.763 31.706 36.635 1.00 85.69 83 THR A N 1
ATOM 688 C CA . THR A 1 83 ? -27.007 32.474 36.462 1.00 85.69 83 THR A CA 1
ATOM 689 C C . THR A 1 83 ? -27.570 32.375 35.048 1.00 85.69 83 THR A C 1
ATOM 691 O O . THR A 1 83 ? -28.791 32.316 34.917 1.00 85.69 83 THR A O 1
ATOM 694 N N . GLU A 1 84 ? -26.733 32.254 34.012 1.00 88.00 84 GLU A N 1
ATOM 695 C CA . GLU A 1 84 ? -27.188 31.940 32.648 1.00 88.00 84 GLU A CA 1
ATOM 696 C C . GLU A 1 84 ? -27.759 30.514 32.552 1.00 88.00 84 GLU A C 1
ATOM 698 O O . GLU A 1 84 ? -28.808 30.298 31.942 1.00 88.00 84 GLU A O 1
ATOM 703 N N . GLU A 1 85 ? -27.146 29.531 33.223 1.00 85.00 85 GLU A N 1
ATOM 704 C CA . GLU A 1 85 ? -27.744 28.193 33.349 1.00 85.00 85 GLU A CA 1
ATOM 705 C C . GLU A 1 85 ? -29.071 28.223 34.137 1.00 85.00 85 GLU A C 1
ATOM 707 O O . GLU A 1 85 ? -29.998 27.469 33.817 1.00 85.00 85 GLU A O 1
ATOM 712 N N . LEU A 1 86 ? -29.209 29.113 35.129 1.00 83.81 86 LEU A N 1
ATOM 713 C CA . LEU A 1 86 ? -30.439 29.278 35.911 1.00 83.81 86 LEU A CA 1
ATOM 714 C C . LEU A 1 86 ? -31.571 29.938 35.102 1.00 83.81 86 LEU A C 1
ATOM 716 O O . LEU A 1 86 ? -32.709 29.473 35.159 1.00 83.81 86 LEU A O 1
ATOM 720 N N . THR A 1 87 ? -31.296 30.981 34.312 1.00 87.38 87 THR A N 1
ATOM 721 C CA . THR A 1 87 ? -32.312 31.585 33.429 1.00 87.38 87 THR A CA 1
ATOM 722 C C . THR A 1 87 ? -32.731 30.602 32.339 1.00 87.38 87 THR A C 1
ATOM 724 O O . THR A 1 87 ? -33.922 30.322 32.199 1.00 87.38 87 THR A O 1
ATOM 727 N N . ALA A 1 88 ? -31.775 29.950 31.673 1.00 85.25 88 ALA A N 1
ATOM 728 C CA . ALA A 1 88 ? -32.047 28.942 30.650 1.00 85.25 88 ALA A CA 1
ATOM 729 C C . ALA A 1 88 ? -32.708 27.657 31.193 1.00 85.25 88 ALA A C 1
ATOM 731 O O . ALA A 1 88 ? -33.152 26.817 30.402 1.00 85.25 88 ALA A O 1
ATOM 732 N N . THR A 1 89 ? -32.768 27.442 32.512 1.00 81.75 89 THR A N 1
ATOM 733 C CA . THR A 1 89 ? -33.585 26.379 33.130 1.00 81.75 89 THR A CA 1
ATOM 734 C C . THR A 1 89 ? -34.948 26.883 33.603 1.00 81.75 89 THR A C 1
ATOM 736 O O . THR A 1 89 ? -35.921 26.143 33.458 1.00 81.75 89 THR A O 1
ATOM 739 N N . ASN A 1 90 ? -35.067 28.141 34.038 1.00 84.06 90 ASN A N 1
ATOM 740 C CA . ASN A 1 90 ? -36.357 28.785 34.303 1.00 84.06 90 ASN A CA 1
ATOM 741 C C . ASN A 1 90 ? -37.214 28.930 33.032 1.00 84.06 90 ASN A C 1
ATOM 743 O O . ASN A 1 90 ? -38.391 28.595 33.076 1.00 84.06 90 ASN A O 1
ATOM 747 N N . GLU A 1 91 ? -36.646 29.298 31.879 1.00 84.38 91 GLU A N 1
ATOM 748 C CA . GLU A 1 91 ? -37.384 29.330 30.598 1.00 84.38 91 GLU A CA 1
ATOM 749 C C . GLU A 1 91 ? -37.999 27.960 30.252 1.00 84.38 91 GLU A C 1
ATOM 751 O O . GLU A 1 91 ? -39.146 27.850 29.816 1.00 84.38 91 GLU A O 1
ATOM 756 N N . LYS A 1 92 ? -37.251 26.876 30.501 1.00 83.31 92 LYS A N 1
ATOM 757 C CA . LYS A 1 92 ? -37.730 25.498 30.302 1.00 83.31 92 LYS A CA 1
ATOM 758 C C . LYS A 1 92 ? -38.812 25.119 31.319 1.00 83.31 92 LYS A C 1
ATOM 760 O O . LYS A 1 92 ? -39.694 24.326 30.991 1.00 83.31 92 LYS A O 1
ATOM 765 N N . LEU A 1 93 ? -38.757 25.684 32.527 1.00 83.19 93 LEU A N 1
ATOM 766 C CA . LEU A 1 93 ? -39.781 25.524 33.556 1.00 83.19 93 LEU A CA 1
ATOM 767 C C . LEU A 1 93 ? -41.072 26.266 33.179 1.00 83.19 93 LEU A C 1
ATOM 769 O O . LEU A 1 93 ? -42.141 25.684 33.316 1.00 83.19 93 LEU A O 1
ATOM 773 N N . GLU A 1 94 ? -40.996 27.487 32.644 1.00 84.00 94 GLU A N 1
ATOM 774 C CA . GLU A 1 94 ? -42.165 28.237 32.155 1.00 84.00 94 GLU A CA 1
ATOM 775 C C . GLU A 1 94 ? -42.860 27.524 30.987 1.00 84.00 94 GLU A C 1
ATOM 777 O O . GLU A 1 94 ? -44.083 27.381 30.991 1.00 84.00 94 GLU A O 1
ATOM 782 N N . VAL A 1 95 ? -42.098 26.977 30.031 1.00 83.44 95 VAL A N 1
ATOM 783 C CA . VAL A 1 95 ? -42.660 26.148 28.948 1.00 83.44 95 VAL A CA 1
ATOM 784 C C . VAL A 1 95 ? -43.344 24.890 29.502 1.00 83.44 95 VAL A C 1
ATOM 786 O O . VAL A 1 95 ? -44.426 24.530 29.039 1.00 83.44 95 VAL A O 1
ATOM 789 N N . ALA A 1 96 ? -42.761 24.234 30.511 1.00 78.12 96 ALA A N 1
ATOM 790 C CA . ALA A 1 96 ? -43.386 23.084 31.165 1.00 78.12 96 ALA A CA 1
ATOM 791 C C . ALA A 1 96 ? -44.661 23.469 31.943 1.00 78.12 96 ALA A C 1
ATOM 793 O O . ALA A 1 96 ? -45.654 22.745 31.873 1.00 78.12 96 ALA A O 1
ATOM 794 N N . LEU A 1 97 ? -44.662 24.619 32.626 1.00 80.94 97 LEU A N 1
ATOM 795 C CA . LEU A 1 97 ? -45.828 25.156 33.330 1.00 80.94 97 LEU A CA 1
ATOM 796 C C . LEU A 1 97 ? -46.977 25.442 32.356 1.00 80.94 97 LEU A C 1
ATOM 798 O O . LEU A 1 97 ? -48.087 24.962 32.581 1.00 80.94 97 LEU A O 1
ATOM 802 N N . HIS A 1 98 ? -46.706 26.111 31.232 1.00 82.56 98 HIS A N 1
ATOM 803 C CA . HIS A 1 98 ? -47.714 26.402 30.207 1.00 82.56 98 HIS A CA 1
ATOM 804 C C . HIS A 1 98 ? -48.309 25.120 29.583 1.00 82.56 98 HIS A C 1
ATOM 806 O O . HIS A 1 98 ? -49.497 25.090 29.246 1.00 82.56 98 HIS A O 1
ATOM 812 N N . ILE A 1 99 ? -47.526 24.039 29.465 1.00 82.50 99 ILE A N 1
ATOM 813 C CA . ILE A 1 99 ? -48.049 22.720 29.069 1.00 82.50 99 ILE A CA 1
ATOM 814 C C . ILE A 1 99 ? -48.973 22.164 30.162 1.00 82.50 99 ILE A C 1
ATOM 816 O O . ILE A 1 99 ? -50.098 21.780 29.853 1.00 82.50 99 ILE A O 1
ATOM 820 N N . THR A 1 100 ? -48.570 22.195 31.438 1.00 79.31 100 THR A N 1
ATOM 821 C CA . THR A 1 100 ? -49.446 21.721 32.525 1.00 79.31 100 THR A CA 1
ATOM 822 C C . THR A 1 100 ? -50.720 22.554 32.689 1.00 79.31 100 THR A C 1
ATOM 824 O O . THR A 1 100 ? -51.755 21.995 33.036 1.00 79.31 100 THR A O 1
ATOM 827 N N . GLU A 1 101 ? -50.707 23.855 32.385 1.00 79.62 101 GLU A N 1
ATOM 828 C CA . GLU A 1 101 ? -51.929 24.669 32.349 1.00 79.62 101 GLU A CA 1
ATOM 829 C C . GLU A 1 101 ? -52.891 24.187 31.249 1.00 79.62 101 GLU A C 1
ATOM 831 O O . GLU A 1 101 ? -54.082 24.007 31.516 1.00 79.62 101 GLU A O 1
ATOM 836 N N . ALA A 1 102 ? -52.387 23.877 30.049 1.00 78.81 102 ALA A N 1
ATOM 837 C CA . ALA A 1 102 ? -53.189 23.283 28.974 1.00 78.81 102 ALA A CA 1
ATOM 838 C C . ALA A 1 102 ? -53.719 21.875 29.329 1.00 78.81 102 ALA A C 1
ATOM 840 O O . ALA A 1 102 ? -54.869 21.541 29.031 1.00 78.81 102 ALA A O 1
ATOM 841 N N . ASP A 1 103 ? -52.924 21.061 30.026 1.00 80.56 103 ASP A N 1
ATOM 842 C CA . ASP A 1 103 ? -53.392 19.775 30.553 1.00 80.56 103 ASP A CA 1
ATOM 843 C C . ASP A 1 103 ? -54.498 19.976 31.609 1.00 80.56 103 ASP A C 1
ATOM 845 O O . ASP A 1 103 ? -55.492 19.251 31.606 1.00 80.56 103 ASP A O 1
ATOM 849 N N . THR A 1 104 ? -54.413 20.993 32.480 1.00 80.00 104 THR A N 1
ATOM 850 C CA . THR A 1 104 ? -55.484 21.248 33.465 1.00 80.00 104 THR A CA 1
ATOM 851 C C . THR A 1 104 ? -56.804 21.693 32.837 1.00 80.00 104 THR A C 1
ATOM 853 O O . THR A 1 104 ? -57.855 21.327 33.363 1.00 80.00 104 THR A O 1
ATOM 856 N N . THR A 1 105 ? -56.795 22.420 31.712 1.00 81.06 105 THR A N 1
ATOM 857 C CA . THR A 1 105 ? -58.045 22.790 31.023 1.00 81.06 105 THR A CA 1
ATOM 858 C C . THR A 1 105 ? -58.697 21.583 30.352 1.00 81.06 105 THR A C 1
ATOM 860 O O . THR A 1 105 ? -59.892 21.363 30.539 1.00 81.06 105 THR A O 1
ATOM 863 N N . THR A 1 106 ? -57.923 20.722 29.684 1.00 80.88 106 THR A N 1
ATOM 864 C CA . THR A 1 106 ? -58.466 19.473 29.112 1.00 80.88 106 THR A CA 1
ATOM 865 C C . THR A 1 106 ? -58.921 18.468 30.177 1.00 80.88 106 THR A C 1
ATOM 867 O O . THR A 1 106 ? -59.911 17.765 29.972 1.00 80.88 106 THR A O 1
ATOM 870 N N . ILE A 1 107 ? -58.279 18.432 31.352 1.00 79.94 107 ILE A N 1
ATOM 871 C CA . ILE A 1 107 ? -58.778 17.676 32.513 1.00 79.94 107 ILE A CA 1
ATOM 872 C C . ILE A 1 107 ? -60.111 18.257 33.012 1.00 79.94 107 ILE A C 1
ATOM 874 O O . ILE A 1 107 ? -61.024 17.483 33.303 1.00 79.94 107 ILE A O 1
ATOM 878 N N . ALA A 1 108 ? -60.259 19.585 33.083 1.00 80.25 108 ALA A N 1
ATOM 879 C CA . ALA A 1 108 ? -61.508 20.221 33.503 1.00 80.25 108 ALA A CA 1
ATOM 880 C C . ALA A 1 108 ? -62.681 19.844 32.577 1.00 80.25 108 ALA A C 1
ATOM 882 O O . ALA A 1 108 ? -63.703 19.355 33.069 1.00 80.25 108 ALA A O 1
ATOM 883 N N . ASP A 1 109 ? -62.500 19.954 31.256 1.00 80.50 109 ASP A N 1
ATOM 884 C CA . ASP A 1 109 ? -63.503 19.565 30.252 1.00 80.50 109 ASP A CA 1
ATOM 885 C C . ASP A 1 109 ? -63.948 18.098 30.426 1.00 80.50 109 ASP A C 1
ATOM 887 O O . ASP A 1 109 ? -65.144 17.796 30.502 1.00 80.50 109 ASP A O 1
ATOM 891 N N . LEU A 1 110 ? -62.984 17.180 30.579 1.00 77.31 110 LEU A N 1
ATOM 892 C CA . LEU A 1 110 ? -63.249 15.755 30.807 1.00 77.31 110 LEU A CA 1
ATOM 893 C C . LEU A 1 110 ? -63.977 15.496 32.136 1.00 77.31 110 LEU A C 1
ATOM 895 O O . LEU A 1 110 ? -64.835 14.612 32.201 1.00 77.31 110 LEU A O 1
ATOM 899 N N . THR A 1 111 ? -63.691 16.263 33.195 1.00 77.75 111 THR A N 1
ATOM 900 C CA . THR A 1 111 ? -64.445 16.149 34.455 1.00 77.75 111 THR A CA 1
ATOM 901 C C . THR A 1 111 ? -65.885 16.650 34.337 1.00 77.75 111 THR A C 1
ATOM 903 O O . THR A 1 111 ? -66.761 16.070 34.979 1.00 77.75 111 THR A O 1
ATOM 906 N N . GLU A 1 112 ? -66.180 17.636 33.480 1.00 83.38 112 GLU A N 1
ATOM 907 C CA . GLU A 1 112 ? -67.559 18.089 33.245 1.00 83.38 112 GLU A CA 1
ATOM 908 C C . GLU A 1 112 ? -68.393 17.018 32.510 1.00 83.38 112 GLU A C 1
ATOM 910 O O . GLU A 1 112 ? -69.569 16.815 32.824 1.00 83.38 112 GLU A O 1
ATOM 915 N N . GLU A 1 113 ? -67.803 16.273 31.567 1.00 77.06 113 GLU A N 1
ATOM 916 C CA . GLU A 1 113 ? -68.454 15.103 30.948 1.00 77.06 113 GLU A CA 1
ATOM 917 C C . GLU A 1 113 ? -68.687 13.956 31.947 1.00 77.06 113 GLU A C 1
ATOM 919 O O . GLU A 1 113 ? -69.746 13.311 31.946 1.00 77.06 113 GLU A O 1
ATOM 924 N N . LEU A 1 114 ? -67.737 13.734 32.859 1.00 73.81 114 LEU A N 1
ATOM 925 C CA . LEU A 1 114 ? -67.860 12.739 33.926 1.00 73.81 114 LEU A CA 1
ATOM 926 C C . LEU A 1 114 ? -68.975 13.110 34.924 1.00 73.81 114 LEU A C 1
ATOM 928 O O . LEU A 1 114 ? -69.769 12.255 35.319 1.00 73.81 114 LEU A O 1
ATOM 932 N N . GLU A 1 115 ? -69.118 14.391 35.272 1.00 80.25 115 GLU A N 1
ATOM 933 C CA . GLU A 1 115 ? -70.189 14.856 36.161 1.00 80.25 115 GLU A CA 1
ATOM 934 C C . GLU A 1 115 ? -71.579 14.780 35.493 1.00 80.25 115 GLU A C 1
ATOM 936 O O . GLU A 1 115 ? -72.570 14.427 36.141 1.00 80.25 115 GLU A O 1
ATOM 941 N N . LYS A 1 116 ? -71.669 15.043 34.179 1.00 77.06 116 LYS A N 1
ATOM 942 C CA . LYS A 1 116 ? -72.903 14.855 33.386 1.00 77.06 116 LYS A CA 1
ATOM 943 C C . LYS A 1 116 ? -73.345 13.390 33.357 1.00 77.06 116 LYS A C 1
ATOM 945 O O . LYS A 1 116 ? -74.538 13.114 33.489 1.00 77.06 116 LYS A O 1
ATOM 950 N N . THR A 1 117 ? -72.409 12.452 33.206 1.00 71.44 117 THR A N 1
ATOM 951 C CA . THR A 1 117 ? -72.724 11.012 33.192 1.00 71.44 117 THR A CA 1
ATOM 952 C C . THR A 1 117 ? -73.080 10.473 34.582 1.00 71.44 117 THR A C 1
ATOM 954 O O . THR A 1 117 ? -74.025 9.692 34.689 1.00 71.44 117 THR A O 1
ATOM 957 N N . TRP A 1 118 ? -72.446 10.961 35.656 1.00 76.38 118 TRP A N 1
ATOM 958 C CA . TRP A 1 118 ? -72.860 10.666 37.039 1.00 76.38 118 TRP A CA 1
ATOM 959 C C . TRP A 1 118 ? -74.299 11.101 37.333 1.00 76.38 118 TRP A C 1
ATOM 961 O O . TRP A 1 118 ? -75.105 10.297 37.801 1.00 76.38 118 TRP A O 1
ATOM 971 N N . LYS A 1 119 ? -74.674 12.332 36.962 1.00 78.25 119 LYS A N 1
ATOM 972 C CA . LYS A 1 119 ? -76.036 12.857 37.176 1.00 78.25 119 LYS A CA 1
ATOM 973 C C . LYS A 1 119 ? -77.119 12.048 36.446 1.00 78.25 119 LYS A C 1
ATOM 975 O O . LYS A 1 119 ? -78.274 12.058 36.874 1.00 78.25 119 LYS A O 1
ATOM 980 N N . LEU A 1 120 ? -76.777 11.318 35.380 1.00 71.75 120 LEU A N 1
ATOM 981 C CA . LEU A 1 120 ? -77.687 10.366 34.727 1.00 71.75 120 LEU A CA 1
ATOM 982 C C . LEU A 1 120 ? -77.820 9.044 35.506 1.00 71.75 120 LEU A C 1
ATOM 984 O O . LEU A 1 120 ? -78.917 8.486 35.551 1.00 71.75 120 LEU A O 1
ATOM 988 N N . ALA A 1 121 ? -76.749 8.569 36.149 1.00 71.00 121 ALA A N 1
ATOM 989 C CA . ALA A 1 121 ? -76.767 7.369 36.987 1.00 71.00 121 ALA A CA 1
ATOM 990 C C . ALA A 1 121 ? -77.567 7.578 38.288 1.00 71.00 121 ALA A C 1
ATOM 992 O O . ALA A 1 121 ? -78.428 6.757 38.611 1.00 71.00 121 ALA A O 1
ATOM 993 N N . ASP A 1 122 ? -77.378 8.707 38.979 1.00 75.06 122 ASP A N 1
ATOM 994 C CA . ASP A 1 122 ? -78.128 9.031 40.205 1.00 75.06 122 ASP A CA 1
ATOM 995 C C . ASP A 1 122 ? -79.645 9.087 39.948 1.00 75.06 122 ASP A C 1
ATOM 997 O O . ASP A 1 122 ? -80.442 8.554 40.721 1.00 75.06 122 ASP A O 1
ATOM 1001 N N . ASN A 1 123 ? -80.059 9.651 38.807 1.00 73.75 123 ASN A N 1
ATOM 1002 C CA . ASN A 1 123 ? -81.464 9.695 38.383 1.00 73.75 123 ASN A CA 1
ATOM 1003 C C . ASN A 1 123 ? -82.066 8.310 38.065 1.00 73.75 123 ASN A C 1
ATOM 1005 O O . ASN A 1 123 ? -83.292 8.162 38.088 1.00 73.75 123 ASN A O 1
ATOM 1009 N N . ALA A 1 124 ? -81.243 7.298 37.774 1.00 69.69 124 ALA A N 1
ATOM 1010 C CA . ALA A 1 124 ? -81.691 5.911 37.677 1.00 69.69 124 ALA A CA 1
ATOM 1011 C C . ALA A 1 124 ? -81.817 5.279 39.074 1.00 69.69 124 ALA A C 1
ATOM 1013 O O . ALA A 1 124 ? -82.869 4.730 39.404 1.00 69.69 124 ALA A O 1
ATOM 1014 N N . HIS A 1 125 ? -80.799 5.444 39.925 1.00 71.75 125 HIS A N 1
ATOM 1015 C CA . HIS A 1 125 ? -80.760 4.866 41.273 1.00 71.75 125 HIS A CA 1
ATOM 1016 C C . HIS A 1 125 ? -81.897 5.383 42.181 1.00 71.75 125 HIS A C 1
ATOM 1018 O O . HIS A 1 125 ? -82.449 4.627 42.986 1.00 71.75 125 HIS A O 1
ATOM 1024 N N . LEU A 1 126 ? -82.312 6.644 42.014 1.00 71.62 126 LEU A N 1
ATOM 1025 C CA . LEU A 1 126 ? -83.449 7.233 42.737 1.00 71.62 126 LEU A CA 1
ATOM 1026 C C . LEU A 1 126 ? -84.789 6.559 42.381 1.00 71.62 126 LEU A C 1
ATOM 1028 O O . LEU A 1 126 ? -85.650 6.395 43.242 1.00 71.62 126 LEU A O 1
ATOM 1032 N N . ARG A 1 127 ? -84.962 6.108 41.129 1.00 71.38 127 ARG A N 1
ATOM 1033 C CA . ARG A 1 127 ? -86.154 5.346 40.704 1.00 71.38 127 ARG A CA 1
ATOM 1034 C C . ARG A 1 127 ? -86.145 3.924 41.261 1.00 71.38 127 ARG A C 1
ATOM 1036 O O . ARG A 1 127 ? -87.200 3.403 41.612 1.00 71.38 127 ARG A O 1
ATOM 1043 N N . GLU A 1 128 ? -84.965 3.321 41.366 1.00 66.19 128 GLU A N 1
ATOM 1044 C CA . GLU A 1 128 ? -84.776 1.983 41.930 1.00 66.19 128 GLU A CA 1
ATOM 1045 C C . GLU A 1 128 ? -85.098 1.947 43.435 1.00 66.19 128 GLU A C 1
ATOM 1047 O O . GLU A 1 128 ? -85.821 1.058 43.882 1.00 66.19 128 GLU A O 1
ATOM 1052 N N . GLN A 1 129 ? -84.690 2.965 44.207 1.00 72.75 129 GLN A N 1
ATOM 1053 C CA . GLN A 1 129 ? -85.074 3.080 45.623 1.00 72.75 129 GLN A CA 1
ATOM 1054 C C . GLN A 1 129 ? -86.595 3.170 45.825 1.00 72.75 129 GLN A C 1
ATOM 1056 O O . GLN A 1 129 ? -87.135 2.457 46.671 1.00 72.75 129 GLN A O 1
ATOM 1061 N N . MET A 1 130 ? -87.303 3.973 45.020 1.00 68.81 130 MET A N 1
ATOM 1062 C CA . MET A 1 130 ? -88.767 4.078 45.115 1.00 68.81 130 MET A CA 1
ATOM 1063 C C . MET A 1 130 ? -89.484 2.762 44.770 1.00 68.81 130 MET A C 1
ATOM 1065 O O . MET A 1 130 ? -90.548 2.484 45.319 1.00 68.81 130 MET A O 1
ATOM 1069 N N . ALA A 1 131 ? -88.911 1.926 43.897 1.00 65.00 131 ALA A N 1
ATOM 1070 C CA . ALA A 1 131 ? -89.422 0.577 43.650 1.00 65.00 131 ALA A CA 1
ATOM 1071 C C . ALA A 1 131 ? -89.141 -0.372 44.832 1.00 65.00 131 ALA A C 1
ATOM 1073 O O . ALA A 1 131 ? -90.001 -1.173 45.206 1.00 65.00 131 ALA A O 1
ATOM 1074 N N . GLN A 1 132 ? -87.967 -0.260 45.461 1.00 64.56 132 GLN A N 1
ATOM 1075 C CA . GLN A 1 132 ? -87.552 -1.137 46.556 1.00 64.56 132 GLN A CA 1
ATOM 1076 C C . GLN A 1 132 ? -88.413 -0.965 47.823 1.00 64.56 132 GLN A C 1
ATOM 1078 O O . GLN A 1 132 ? -88.784 -1.961 48.447 1.00 64.56 132 GLN A O 1
ATOM 1083 N N . GLU A 1 133 ? -88.819 0.265 48.163 1.00 71.19 133 GLU A N 1
ATOM 1084 C CA . GLU A 1 133 ? -89.742 0.524 49.285 1.00 71.19 133 GLU A CA 1
ATOM 1085 C C . GLU A 1 133 ? -91.139 -0.094 49.076 1.00 71.19 133 GLU A C 1
ATOM 1087 O O . GLU A 1 133 ? -91.805 -0.482 50.039 1.00 71.19 133 GLU A O 1
ATOM 1092 N N . ILE A 1 134 ? -91.589 -0.234 47.825 1.00 70.50 134 ILE A N 1
ATOM 1093 C CA . ILE A 1 134 ? -92.856 -0.902 47.491 1.00 70.50 134 ILE A CA 1
ATOM 1094 C C . ILE A 1 134 ? -92.709 -2.423 47.671 1.00 70.50 134 ILE A C 1
ATOM 1096 O O . ILE A 1 134 ? -93.562 -3.065 48.290 1.00 70.50 134 ILE A O 1
ATOM 1100 N N . ILE A 1 135 ? -91.594 -2.996 47.203 1.00 64.00 135 ILE A N 1
ATOM 1101 C CA . ILE A 1 135 ? -91.295 -4.435 47.299 1.00 64.00 135 ILE A CA 1
ATOM 1102 C C . ILE A 1 135 ? -91.219 -4.907 48.760 1.00 64.00 135 ILE A C 1
ATOM 1104 O O . ILE A 1 135 ? -91.813 -5.931 49.108 1.00 64.00 135 ILE A O 1
ATOM 1108 N N . ASP A 1 136 ? -90.540 -4.170 49.643 1.00 69.81 136 ASP A N 1
ATOM 1109 C CA . ASP A 1 136 ? -90.351 -4.602 51.038 1.00 69.81 136 ASP A CA 1
ATOM 1110 C C . ASP A 1 136 ? -91.595 -4.412 51.928 1.00 69.81 136 ASP A C 1
ATOM 1112 O O . ASP A 1 136 ? -91.650 -4.935 53.045 1.00 69.81 136 ASP A O 1
ATOM 1116 N N . ASN A 1 137 ? -92.636 -3.734 51.431 1.00 66.62 137 ASN A N 1
ATOM 1117 C CA . ASN A 1 137 ? -93.965 -3.776 52.040 1.00 66.62 137 ASN A CA 1
ATOM 1118 C C . ASN A 1 137 ? -94.756 -5.011 51.579 1.00 66.62 137 ASN A C 1
ATOM 1120 O O . ASN A 1 137 ? -95.246 -5.752 52.430 1.00 66.62 137 ASN A O 1
ATOM 1124 N N . LEU A 1 138 ? -94.769 -5.320 50.277 1.00 64.06 138 LEU A N 1
ATOM 1125 C CA . LEU A 1 138 ? -95.419 -6.527 49.736 1.00 64.06 138 LEU A CA 1
ATOM 1126 C C . LEU A 1 138 ? -94.818 -7.831 50.301 1.00 64.06 138 LEU A C 1
ATOM 1128 O O . LEU A 1 138 ? -95.541 -8.781 50.604 1.00 64.06 138 LEU A O 1
ATOM 1132 N N . ARG A 1 139 ? -93.499 -7.874 50.540 1.00 59.53 139 ARG A N 1
ATOM 1133 C CA . ARG A 1 139 ? -92.828 -9.032 51.168 1.00 59.53 139 ARG A CA 1
ATOM 1134 C C . ARG A 1 139 ? -93.325 -9.344 52.589 1.00 59.53 139 ARG A C 1
ATOM 1136 O O . ARG A 1 139 ? -93.246 -10.500 53.001 1.00 59.53 139 ARG A O 1
ATOM 1143 N N . LYS A 1 140 ? -93.869 -8.368 53.330 1.00 64.69 140 LYS A N 1
ATOM 1144 C CA . LYS A 1 140 ? -94.458 -8.601 54.668 1.00 64.69 140 LYS A CA 1
ATOM 1145 C C . LYS A 1 140 ? -95.812 -9.309 54.587 1.00 64.69 140 LYS A C 1
ATOM 1147 O O . LYS A 1 140 ? -96.127 -10.103 55.468 1.00 64.69 140 LYS A O 1
ATOM 1152 N N . GLU A 1 141 ? -96.584 -9.064 53.532 1.00 63.09 141 GLU A N 1
ATOM 1153 C CA . GLU A 1 141 ? -97.893 -9.696 53.318 1.00 63.09 141 GLU A CA 1
ATOM 1154 C C . GLU A 1 141 ? -97.737 -11.156 52.863 1.00 63.09 141 GLU A C 1
ATOM 1156 O O . GLU A 1 141 ? -98.399 -12.050 53.395 1.00 63.09 141 GLU A O 1
ATOM 1161 N N . ILE A 1 142 ? -96.772 -11.430 51.975 1.00 56.00 142 ILE A N 1
ATOM 1162 C CA . ILE A 1 142 ? -96.410 -12.796 51.545 1.00 56.00 142 ILE A CA 1
ATOM 1163 C C . ILE A 1 142 ? -95.981 -13.662 52.746 1.00 56.00 142 ILE A C 1
ATOM 1165 O O . ILE A 1 142 ? -96.359 -14.831 52.843 1.00 56.00 142 ILE A O 1
ATOM 1169 N N . ALA A 1 143 ? -95.232 -13.088 53.696 1.00 58.69 143 ALA A N 1
ATOM 1170 C CA . ALA A 1 143 ? -94.784 -13.793 54.898 1.00 58.69 143 ALA A CA 1
ATOM 1171 C C . ALA A 1 143 ? -95.938 -14.242 55.818 1.00 58.69 143 ALA A C 1
ATOM 1173 O O . ALA A 1 143 ? -95.805 -15.258 56.498 1.00 58.69 143 ALA A O 1
ATOM 1174 N N . ALA A 1 144 ? -97.070 -13.528 55.825 1.00 58.56 144 ALA A N 1
ATOM 1175 C CA . ALA A 1 144 ? -98.251 -13.918 56.594 1.00 58.56 144 ALA A CA 1
ATOM 1176 C C . ALA A 1 144 ? -99.017 -15.078 55.931 1.00 58.56 144 ALA A C 1
ATOM 1178 O O . ALA A 1 144 ? -99.429 -16.013 56.615 1.00 58.56 144 ALA A O 1
ATOM 1179 N N . LEU A 1 145 ? -99.169 -15.053 54.602 1.00 55.50 145 LEU A N 1
ATOM 1180 C CA . LEU A 1 145 ? -99.946 -16.055 53.858 1.00 55.50 145 LEU A CA 1
ATOM 1181 C C . LEU A 1 145 ? -99.243 -17.419 53.759 1.00 55.50 145 LEU A C 1
ATOM 1183 O O . LEU A 1 145 ? -99.902 -18.457 53.830 1.00 55.50 145 LEU A O 1
ATOM 1187 N N . ASN A 1 146 ? -97.910 -17.446 53.674 1.00 49.56 146 ASN A N 1
ATOM 1188 C CA . ASN A 1 146 ? -97.159 -18.709 53.665 1.00 49.56 146 ASN A CA 1
ATOM 1189 C C . ASN A 1 146 ? -97.323 -19.513 54.972 1.00 49.56 146 ASN A C 1
ATOM 1191 O O . ASN A 1 146 ? -97.272 -20.743 54.941 1.00 49.56 146 ASN A O 1
ATOM 1195 N N . ALA A 1 147 ? -97.598 -18.850 56.103 1.00 56.03 147 ALA A N 1
ATOM 1196 C CA . ALA A 1 147 ? -97.843 -19.520 57.381 1.00 56.03 147 ALA A CA 1
ATOM 1197 C C . ALA A 1 147 ? -99.160 -20.327 57.413 1.00 56.03 147 ALA A C 1
ATOM 1199 O O . ALA A 1 147 ? -99.253 -21.305 58.154 1.00 56.03 147 ALA A O 1
ATOM 1200 N N . GLU A 1 148 ? -100.164 -19.967 56.602 1.00 55.81 148 GLU A N 1
ATOM 1201 C CA . GLU A 1 148 ? -101.418 -20.733 56.491 1.00 55.81 148 GLU A CA 1
ATOM 1202 C C . GLU A 1 148 ? -101.299 -21.942 55.544 1.00 55.81 148 GLU A C 1
ATOM 1204 O O . GLU A 1 148 ? -102.021 -22.930 55.707 1.00 55.81 148 GLU A O 1
ATOM 1209 N N . LEU A 1 149 ? -100.382 -21.899 54.570 1.00 48.19 149 LEU A N 1
ATOM 1210 C CA . LEU A 1 149 ? -100.186 -22.974 53.589 1.00 48.19 149 LEU A CA 1
ATOM 1211 C C . LEU A 1 149 ? -99.386 -24.158 54.150 1.00 48.19 149 LEU A C 1
ATOM 1213 O O . LEU A 1 149 ? -99.785 -25.309 53.949 1.00 48.19 149 LEU A O 1
ATOM 1217 N N . ASP A 1 150 ? -98.319 -23.906 54.914 1.00 47.34 150 ASP A N 1
ATOM 1218 C CA . ASP A 1 150 ? -97.492 -24.971 55.513 1.00 47.34 150 ASP A CA 1
ATOM 1219 C C . ASP A 1 150 ? -98.254 -25.830 56.543 1.00 47.34 150 ASP A C 1
ATOM 1221 O O . ASP A 1 150 ? -97.917 -26.998 56.762 1.00 47.34 150 ASP A O 1
ATOM 1225 N N . PHE A 1 151 ? -99.321 -25.293 57.145 1.00 45.47 151 PHE A N 1
ATOM 1226 C CA . PHE A 1 151 ? -100.179 -26.038 58.072 1.00 45.47 151 PHE A CA 1
ATOM 1227 C C . PHE A 1 151 ? -101.109 -27.043 57.364 1.00 45.47 151 PHE A C 1
ATOM 1229 O O . PHE A 1 151 ? -101.608 -27.970 57.999 1.00 45.47 151 PHE A O 1
ATOM 1236 N N . LYS A 1 152 ? -101.354 -26.883 56.055 1.00 48.00 152 LYS A N 1
ATOM 1237 C CA . LYS A 1 152 ? -102.433 -27.586 55.336 1.00 48.00 152 LYS A CA 1
ATOM 1238 C C . LYS A 1 152 ? -101.996 -28.830 54.555 1.00 48.00 152 LYS A C 1
ATOM 1240 O O . LYS A 1 152 ? -102.845 -29.629 54.179 1.00 48.00 152 LYS A O 1
ATOM 1245 N N . ASN A 1 153 ? -100.692 -29.016 54.339 1.00 42.56 153 ASN A N 1
ATOM 1246 C CA . ASN A 1 153 ? -100.127 -30.104 53.524 1.00 42.56 153 ASN A CA 1
ATOM 1247 C C . ASN A 1 153 ? -99.596 -31.304 54.342 1.00 42.56 153 ASN A C 1
ATOM 1249 O O . ASN A 1 153 ? -98.752 -32.065 53.865 1.00 42.56 153 ASN A O 1
ATOM 1253 N N . LYS A 1 154 ? -100.079 -31.499 55.578 1.00 38.53 154 LYS A N 1
ATOM 1254 C CA . LYS A 1 154 ? -99.816 -32.697 56.396 1.00 38.53 154 LYS A CA 1
ATOM 1255 C C . LYS A 1 154 ? -101.110 -33.189 57.054 1.00 38.53 154 LYS A C 1
ATOM 1257 O O . LYS A 1 154 ? -101.772 -32.409 57.725 1.00 38.53 154 LYS A O 1
ATOM 1262 N N . MET A 1 155 ? -101.350 -34.502 56.946 1.00 32.88 155 MET A N 1
ATOM 1263 C CA . MET A 1 155 ? -102.475 -35.304 57.480 1.00 32.88 155 MET A CA 1
ATOM 1264 C C . MET A 1 155 ? -103.749 -35.394 56.614 1.00 32.88 155 MET A C 1
ATOM 1266 O O . MET A 1 155 ? -104.390 -34.395 56.307 1.00 32.88 155 MET A O 1
ATOM 1270 N N . GLY A 1 156 ? -104.136 -36.640 56.316 1.00 33.34 156 GLY A N 1
ATOM 1271 C CA . GLY A 1 156 ? -105.418 -37.079 55.750 1.00 33.34 156 GLY A CA 1
ATOM 1272 C C . GLY A 1 156 ? -105.297 -38.492 55.142 1.00 33.34 156 GLY A C 1
ATOM 1273 O O . GLY A 1 156 ? -104.222 -38.809 54.631 1.00 33.34 156 GLY A O 1
ATOM 1274 N N . GLY A 1 157 ? -106.330 -39.346 55.156 1.00 32.72 157 GLY A N 1
ATOM 1275 C CA . GLY A 1 157 ? -107.578 -39.313 55.949 1.00 32.72 157 GLY A CA 1
ATOM 1276 C C . GLY A 1 157 ? -107.412 -40.024 57.307 1.00 32.72 157 GLY A C 1
ATOM 1277 O O . GLY A 1 157 ? -106.369 -39.848 57.935 1.00 32.72 157 GLY A O 1
ATOM 1278 N N . GLU A 1 158 ? -108.370 -40.769 57.878 1.00 32.09 158 GLU A N 1
ATOM 1279 C CA . GLU A 1 158 ? -109.767 -41.169 57.555 1.00 32.09 158 GLU A CA 1
ATOM 1280 C C . GLU A 1 158 ? -110.523 -41.362 58.927 1.00 32.09 158 GLU A C 1
ATOM 1282 O O . GLU A 1 158 ? -109.859 -41.302 59.963 1.00 32.09 158 GLU A O 1
ATOM 1287 N N . GLU A 1 159 ? -111.841 -41.576 59.133 1.00 30.55 159 GLU A N 1
ATOM 1288 C CA . GLU A 1 159 ? -113.073 -41.740 58.318 1.00 30.55 159 GLU A CA 1
ATOM 1289 C C . GLU A 1 159 ? -114.351 -41.476 59.196 1.00 30.55 159 GLU A C 1
ATOM 1291 O O . GLU A 1 159 ? -114.245 -41.429 60.421 1.00 30.55 159 GLU A O 1
ATOM 1296 N N . ASP A 1 160 ? -115.537 -41.372 58.567 1.00 26.89 160 ASP A N 1
ATOM 1297 C CA . ASP A 1 160 ? -116.929 -41.577 59.074 1.00 26.89 160 ASP A CA 1
ATOM 1298 C C . ASP A 1 160 ? -117.638 -40.723 60.175 1.00 26.89 160 ASP A C 1
ATOM 1300 O O . ASP A 1 160 ? -117.061 -40.134 61.089 1.00 26.89 160 ASP A O 1
ATOM 1304 N N . GLU A 1 161 ? -118.981 -40.673 60.053 1.00 31.61 161 GLU A N 1
ATOM 1305 C CA . GLU A 1 161 ? -119.951 -39.864 60.826 1.00 31.61 161 GLU A CA 1
ATOM 1306 C C . GLU A 1 161 ? -120.797 -40.671 61.843 1.00 31.61 161 GLU A C 1
ATOM 1308 O O . GLU A 1 161 ? -121.092 -41.845 61.625 1.00 31.61 161 GLU A O 1
ATOM 1313 N N . ALA A 1 162 ? -121.356 -40.002 62.870 1.00 25.42 162 ALA A N 1
ATOM 1314 C CA . ALA A 1 162 ? -122.618 -40.429 63.503 1.00 25.42 162 ALA A CA 1
ATOM 1315 C C . ALA A 1 162 ? -123.404 -39.286 64.195 1.00 25.42 162 ALA A C 1
ATOM 1317 O O . ALA A 1 162 ? -122.893 -38.568 65.055 1.00 25.42 162 ALA A O 1
ATOM 1318 N N . ALA A 1 163 ? -124.690 -39.179 63.853 1.00 30.20 163 ALA A N 1
ATOM 1319 C CA . ALA A 1 163 ? -125.736 -38.367 64.494 1.00 30.20 163 ALA A CA 1
ATOM 1320 C C . ALA A 1 163 ? -126.343 -39.081 65.738 1.00 30.20 163 ALA A C 1
ATOM 1322 O O . ALA A 1 163 ? -126.117 -40.276 65.908 1.00 30.20 163 ALA A O 1
ATOM 1323 N N . ALA A 1 164 ? -127.210 -38.513 66.594 1.00 33.31 164 ALA A N 1
ATOM 1324 C CA . ALA A 1 164 ? -127.506 -37.141 67.054 1.00 33.31 164 ALA A CA 1
ATOM 1325 C C . ALA A 1 164 ? -128.609 -37.214 68.158 1.00 33.31 164 ALA A C 1
ATOM 1327 O O . ALA A 1 164 ? -129.126 -38.294 68.431 1.00 33.31 164 ALA A O 1
ATOM 1328 N N . GLU A 1 165 ? -129.027 -36.057 68.703 1.00 37.69 165 GLU A N 1
ATOM 1329 C CA . GLU A 1 165 ? -130.282 -35.843 69.473 1.00 37.69 165 GLU A CA 1
ATOM 1330 C C . GLU A 1 165 ? -130.444 -36.638 70.808 1.00 37.69 165 GLU A C 1
ATOM 1332 O O . GLU A 1 165 ? -129.630 -37.482 71.152 1.00 37.69 165 GLU A O 1
ATOM 1337 N N . THR A 1 166 ? -131.400 -36.384 71.717 1.00 33.00 166 THR A N 1
ATOM 1338 C CA . THR A 1 166 ? -132.631 -35.556 71.728 1.00 33.00 166 THR A CA 1
ATOM 1339 C C . THR A 1 166 ? -132.853 -34.873 73.087 1.00 33.00 166 THR A C 1
ATOM 1341 O O . THR A 1 166 ? -132.659 -35.529 74.106 1.00 33.00 166 THR A O 1
ATOM 1344 N N . ALA A 1 167 ? -133.428 -33.657 73.104 1.00 27.98 167 ALA A N 1
ATOM 1345 C CA . ALA A 1 167 ? -134.561 -33.287 73.985 1.00 27.98 167 ALA A CA 1
ATOM 1346 C C . ALA A 1 167 ? -135.067 -31.841 73.751 1.00 27.98 167 ALA A C 1
ATOM 1348 O O . ALA A 1 167 ? -134.633 -30.901 74.410 1.00 27.98 167 ALA A O 1
ATOM 1349 N N . LYS A 1 168 ? -136.019 -31.692 72.816 1.00 41.66 168 LYS A N 1
ATOM 1350 C CA . LYS A 1 168 ? -137.241 -30.850 72.906 1.00 41.66 168 LYS A CA 1
ATOM 1351 C C . LYS A 1 168 ? -137.200 -29.747 73.986 1.00 41.66 168 LYS A C 1
ATOM 1353 O O . LYS A 1 168 ? -137.353 -30.052 75.162 1.00 41.66 168 LYS A O 1
ATOM 1358 N N . THR A 1 169 ? -137.014 -28.453 73.706 1.00 37.78 169 THR A N 1
ATOM 1359 C CA . THR A 1 169 ? -137.408 -27.627 72.538 1.00 37.78 169 THR A CA 1
ATOM 1360 C C . THR A 1 169 ? -138.896 -27.716 72.156 1.00 37.78 169 THR A C 1
ATOM 1362 O O . THR A 1 169 ? -139.558 -28.727 72.358 1.00 37.78 169 THR A O 1
ATOM 1365 N N . GLN A 1 170 ? -139.393 -26.629 71.555 1.00 40.28 170 GLN A N 1
ATOM 1366 C CA . GLN A 1 170 ? -140.674 -26.516 70.836 1.00 40.28 170 GLN A CA 1
ATOM 1367 C C . GLN A 1 170 ? -141.971 -26.114 71.575 1.00 40.28 170 GLN A C 1
ATOM 1369 O O . GLN A 1 170 ? -143.059 -26.522 71.185 1.00 40.28 170 GLN A O 1
ATOM 1374 N N . GLU A 1 171 ? -141.894 -25.065 72.400 1.00 42.47 171 GLU A N 1
ATOM 1375 C CA . GLU A 1 171 ? -142.830 -23.922 72.246 1.00 42.47 171 GLU A CA 1
ATOM 1376 C C . GLU A 1 171 ? -142.421 -23.042 71.027 1.00 42.47 171 GLU A C 1
ATOM 1378 O O . GLU A 1 171 ? -142.357 -21.816 71.107 1.00 42.47 171 GLU A O 1
ATOM 1383 N N . SER A 1 172 ? -142.002 -23.640 69.899 1.00 50.88 172 SER A N 1
ATOM 1384 C CA . SER A 1 172 ? -141.206 -22.920 68.882 1.00 50.88 172 SER A CA 1
ATOM 1385 C C . SER A 1 172 ? -142.038 -22.094 67.914 1.00 50.88 172 SER A C 1
ATOM 1387 O O . SER A 1 172 ? -141.587 -21.037 67.480 1.00 50.88 172 SER A O 1
ATOM 1389 N N . LEU A 1 173 ? -143.248 -22.553 67.592 1.00 48.22 173 LEU A N 1
ATOM 1390 C CA . LEU A 1 173 ? -143.950 -22.172 66.362 1.00 48.22 173 LEU A CA 1
ATOM 1391 C C . LEU A 1 173 ? -144.456 -20.717 66.326 1.00 48.22 173 LEU A C 1
ATOM 1393 O O . LEU A 1 173 ? -144.916 -20.258 65.285 1.00 48.22 173 LEU A O 1
ATOM 1397 N N . ILE A 1 174 ? -144.308 -19.965 67.423 1.00 56.34 174 ILE A N 1
ATOM 1398 C CA . ILE A 1 174 ? -144.487 -18.504 67.440 1.00 56.34 174 ILE A CA 1
ATOM 1399 C C . ILE A 1 174 ? -143.207 -17.780 66.968 1.00 56.34 174 ILE A C 1
ATOM 1401 O O . ILE A 1 174 ? -143.302 -16.826 66.200 1.00 56.34 174 ILE A O 1
ATOM 1405 N N . ARG A 1 175 ? -142.007 -18.267 67.327 1.00 55.66 175 ARG A N 1
ATOM 1406 C CA . ARG A 1 175 ? -140.719 -17.740 66.818 1.00 55.66 175 ARG A CA 1
ATOM 1407 C C . ARG A 1 175 ? -140.519 -18.031 65.337 1.00 55.66 175 ARG A C 1
ATOM 1409 O O . ARG A 1 175 ? -139.884 -17.248 64.636 1.00 55.66 175 ARG A O 1
ATOM 1416 N N . ASP A 1 176 ? -141.039 -19.158 64.860 1.00 54.72 176 ASP A N 1
ATOM 1417 C CA . ASP A 1 176 ? -140.717 -19.673 63.527 1.00 54.72 176 ASP A CA 1
ATOM 1418 C C . ASP A 1 176 ? -141.256 -18.777 62.379 1.00 54.72 176 ASP A C 1
ATOM 1420 O O . ASP A 1 176 ? -140.754 -18.855 61.260 1.00 54.72 176 ASP A O 1
ATOM 1424 N N . LYS A 1 177 ? -142.168 -17.823 62.654 1.00 57.19 177 LYS A N 1
ATOM 1425 C CA . LYS A 1 177 ? -142.571 -16.771 61.693 1.00 57.19 177 LYS A CA 1
ATOM 1426 C C . LYS A 1 177 ? -141.578 -15.600 61.593 1.00 57.19 177 LYS A C 1
ATOM 1428 O O . LYS A 1 177 ? -141.363 -15.082 60.500 1.00 57.19 177 LYS A O 1
ATOM 1433 N N . GLU A 1 178 ? -140.969 -15.179 62.700 1.00 58.66 178 GLU A N 1
ATOM 1434 C CA . GLU A 1 178 ? -139.948 -14.111 62.713 1.00 58.66 178 GLU A CA 1
ATOM 1435 C C . GLU A 1 178 ? -138.592 -14.630 62.207 1.00 58.66 178 GLU A C 1
ATOM 1437 O O . GLU A 1 178 ? -137.808 -13.909 61.584 1.00 58.66 178 GLU A O 1
ATOM 1442 N N . ARG A 1 179 ? -138.349 -15.930 62.404 1.00 61.75 179 ARG A N 1
ATOM 1443 C CA . ARG A 1 179 ? -137.164 -16.644 61.926 1.00 61.75 179 ARG A CA 1
ATOM 1444 C C . ARG A 1 179 ? -136.998 -16.558 60.410 1.00 61.75 179 ARG A C 1
ATOM 1446 O O . ARG A 1 179 ? -135.948 -16.115 59.962 1.00 61.75 179 ARG A O 1
ATOM 1453 N N . LEU A 1 180 ? -138.042 -16.883 59.642 1.00 61.62 180 LEU A N 1
ATOM 1454 C CA . LEU A 1 180 ? -137.970 -16.972 58.177 1.00 61.62 180 LEU A CA 1
ATOM 1455 C C . LEU A 1 180 ? -137.618 -15.636 57.497 1.00 61.62 180 LEU A C 1
ATOM 1457 O O . LEU A 1 180 ? -136.866 -15.628 56.526 1.00 61.62 180 LEU A O 1
ATOM 1461 N N . LEU A 1 181 ? -138.083 -14.499 58.028 1.00 59.00 181 LEU A N 1
ATOM 1462 C CA . LEU A 1 181 ? -137.668 -13.179 57.528 1.00 59.00 181 LEU A CA 1
ATOM 1463 C C . LEU A 1 181 ? -136.191 -12.896 57.840 1.00 59.00 181 LEU A C 1
ATOM 1465 O O . LEU A 1 181 ? -135.444 -12.489 56.954 1.00 59.00 181 LEU A O 1
ATOM 1469 N N . THR A 1 182 ? -135.736 -13.190 59.064 1.00 66.25 182 THR A N 1
ATOM 1470 C CA . THR A 1 182 ? -134.316 -13.012 59.426 1.00 66.25 182 THR A CA 1
ATOM 1471 C C . THR A 1 182 ? -133.375 -14.058 58.819 1.00 66.25 182 THR A C 1
ATOM 1473 O O . THR A 1 182 ? -132.160 -13.899 58.919 1.00 66.25 182 THR A O 1
ATOM 1476 N N . GLU A 1 183 ? -133.888 -15.125 58.203 1.00 67.19 183 GLU A N 1
ATOM 1477 C CA . GLU A 1 183 ? -133.099 -16.078 57.414 1.00 67.19 183 GLU A CA 1
ATOM 1478 C C . GLU A 1 183 ? -132.903 -15.604 55.970 1.00 67.19 183 GLU A C 1
ATOM 1480 O O . GLU A 1 183 ? -131.794 -15.739 55.457 1.00 67.19 183 GLU A O 1
ATOM 1485 N N . ILE A 1 184 ? -133.898 -14.968 55.340 1.00 65.94 184 ILE A N 1
ATOM 1486 C CA . ILE A 1 184 ? -133.757 -14.414 53.979 1.00 65.94 184 ILE A CA 1
ATOM 1487 C C . ILE A 1 184 ? -132.682 -13.314 53.931 1.00 65.94 184 ILE A C 1
ATOM 1489 O O . ILE A 1 184 ? -131.807 -13.365 53.062 1.00 65.94 184 ILE A O 1
ATOM 1493 N N . ASP A 1 185 ? -132.665 -12.390 54.900 1.00 66.44 185 ASP A N 1
ATOM 1494 C CA . ASP A 1 185 ? -131.591 -11.387 55.015 1.00 66.44 185 ASP A CA 1
ATOM 1495 C C . ASP A 1 185 ? -130.217 -12.056 55.177 1.00 66.44 185 ASP A C 1
ATOM 1497 O O . ASP A 1 185 ? -129.277 -11.750 54.442 1.00 66.44 185 ASP A O 1
ATOM 1501 N N . LYS A 1 186 ? -130.099 -13.039 56.083 1.00 70.12 186 LYS A N 1
ATOM 1502 C CA . LYS A 1 186 ? -128.834 -13.756 56.327 1.00 70.12 186 LYS A CA 1
ATOM 1503 C C . LYS A 1 186 ? -128.353 -14.544 55.112 1.00 70.12 186 LYS A C 1
ATOM 1505 O O . LYS A 1 186 ? -127.146 -14.647 54.919 1.00 70.12 186 LYS A O 1
ATOM 1510 N N . MET A 1 187 ? -129.246 -15.111 54.304 1.00 69.56 187 MET A N 1
ATOM 1511 C CA . MET A 1 187 ? -128.858 -15.839 53.090 1.00 69.56 187 MET A CA 1
ATOM 1512 C C . MET A 1 187 ? -128.451 -14.880 51.967 1.00 69.56 187 MET A C 1
ATOM 1514 O O . MET A 1 187 ? -127.459 -15.137 51.290 1.00 69.56 187 MET A O 1
ATOM 1518 N N . THR A 1 188 ? -129.125 -13.734 51.838 1.00 62.88 188 THR A N 1
ATOM 1519 C CA . THR A 1 188 ? -128.735 -12.667 50.899 1.00 62.88 188 THR A CA 1
ATOM 1520 C C . THR A 1 188 ? -127.354 -12.106 51.254 1.00 62.88 188 THR A C 1
ATOM 1522 O O . THR A 1 188 ? -126.471 -12.034 50.403 1.00 62.88 188 THR A O 1
ATOM 1525 N N . GLN A 1 189 ? -127.131 -11.810 52.537 1.00 71.00 189 GLN A N 1
ATOM 1526 C CA . GLN A 1 189 ? -125.872 -11.278 53.060 1.00 71.00 189 GLN A CA 1
ATOM 1527 C C . GLN A 1 189 ? -124.726 -12.310 53.019 1.00 71.00 189 GLN A C 1
ATOM 1529 O O . GLN A 1 189 ? -123.571 -11.952 52.800 1.00 71.00 189 GLN A O 1
ATOM 1534 N N . LYS A 1 190 ? -125.026 -13.611 53.154 1.00 74.25 190 LYS A N 1
ATOM 1535 C CA . LYS A 1 190 ? -124.060 -14.690 52.879 1.00 74.25 190 LYS A CA 1
ATOM 1536 C C . LYS A 1 190 ? -123.684 -14.768 51.401 1.00 74.25 190 LYS A C 1
ATOM 1538 O O . LYS A 1 190 ? -122.511 -14.969 51.111 1.00 74.25 190 LYS A O 1
ATOM 1543 N N . LEU A 1 191 ? -124.639 -14.612 50.481 1.00 69.50 191 LEU A N 1
ATOM 1544 C CA . LEU A 1 191 ? -124.377 -14.717 49.044 1.00 69.50 191 LEU A CA 1
ATOM 1545 C C . LEU A 1 191 ? -123.494 -13.568 48.538 1.00 69.50 191 LEU A C 1
ATOM 1547 O O . LEU A 1 191 ? -122.543 -13.821 47.801 1.00 69.50 191 LEU A O 1
ATOM 1551 N N . THR A 1 192 ? -123.736 -12.330 48.985 1.00 70.44 192 THR A N 1
ATOM 1552 C CA . THR A 1 192 ? -122.848 -11.195 48.672 1.00 70.44 192 THR A CA 1
ATOM 1553 C C . THR A 1 192 ? -121.441 -11.404 49.223 1.00 70.44 192 THR A C 1
ATOM 1555 O O . THR A 1 192 ? -120.468 -11.146 48.519 1.00 70.44 192 THR A O 1
ATOM 1558 N N . ASN A 1 193 ? -121.318 -11.930 50.446 1.00 75.81 193 ASN A N 1
ATOM 1559 C CA . ASN A 1 193 ? -120.015 -12.197 51.055 1.00 75.81 193 ASN A CA 1
ATOM 1560 C C . ASN A 1 193 ? -119.274 -13.349 50.353 1.00 75.81 193 ASN A C 1
ATOM 1562 O O . ASN A 1 193 ? -118.059 -13.279 50.203 1.00 75.81 193 ASN A O 1
ATOM 1566 N N . ALA A 1 194 ? -119.986 -14.384 49.895 1.00 72.75 194 ALA A N 1
ATOM 1567 C CA . ALA A 1 194 ? -119.401 -15.506 49.162 1.00 72.75 194 ALA A CA 1
ATOM 1568 C C . ALA A 1 194 ? -118.891 -15.096 47.770 1.00 72.75 194 ALA A C 1
ATOM 1570 O O . ALA A 1 194 ? -117.786 -15.476 47.395 1.00 72.75 194 ALA A O 1
ATOM 1571 N N . LEU A 1 195 ? -119.655 -14.284 47.029 1.00 69.56 195 LEU A N 1
ATOM 1572 C CA . LEU A 1 195 ? -119.236 -13.781 45.715 1.00 69.56 195 LEU A CA 1
ATOM 1573 C C . LEU A 1 195 ? -118.043 -12.822 45.825 1.00 69.56 195 LEU A C 1
ATOM 1575 O O . LEU A 1 195 ? -117.082 -12.967 45.075 1.00 69.56 195 LEU A O 1
ATOM 1579 N N . ALA A 1 196 ? -118.057 -11.911 46.806 1.00 72.94 196 ALA A N 1
ATOM 1580 C CA . ALA A 1 196 ? -116.912 -11.045 47.086 1.00 72.94 196 ALA A CA 1
ATOM 1581 C C . ALA A 1 196 ? -115.657 -11.854 47.462 1.00 72.94 196 ALA A C 1
ATOM 1583 O O . ALA A 1 196 ? -114.568 -11.551 46.987 1.00 72.94 196 ALA A O 1
ATOM 1584 N N . TYR A 1 197 ? -115.810 -12.917 48.261 1.00 76.81 197 TYR A N 1
ATOM 1585 C CA . TYR A 1 197 ? -114.711 -13.813 48.626 1.00 76.81 197 TYR A CA 1
ATOM 1586 C C . TYR A 1 197 ? -114.163 -14.608 47.428 1.00 76.81 197 TYR A C 1
ATOM 1588 O O . TYR A 1 197 ? -112.959 -14.845 47.367 1.00 76.81 197 TYR A O 1
ATOM 1596 N N . GLN A 1 198 ? -115.005 -14.987 46.459 1.00 71.75 198 GLN A N 1
ATOM 1597 C CA . GLN A 1 198 ? -114.551 -15.714 45.270 1.00 71.75 198 GLN A CA 1
ATOM 1598 C C . GLN A 1 198 ? -113.821 -14.818 44.255 1.00 71.75 198 GLN A C 1
ATOM 1600 O O . GLN A 1 198 ? -112.768 -15.229 43.772 1.00 71.75 198 GLN A O 1
ATOM 1605 N N . GLU A 1 199 ? -114.290 -13.591 43.982 1.00 71.38 199 GLU A N 1
ATOM 1606 C CA . GLU A 1 199 ? -113.510 -12.641 43.161 1.00 71.38 199 GLU A CA 1
ATOM 1607 C C . GLU A 1 199 ? -112.142 -12.341 43.794 1.00 71.38 199 GLU A C 1
ATOM 1609 O O . GLU A 1 199 ? -111.134 -12.262 43.089 1.00 71.38 199 GLU A O 1
ATOM 1614 N N . ASP A 1 200 ? -112.089 -12.221 45.124 1.00 73.50 200 ASP A N 1
ATOM 1615 C CA . ASP A 1 200 ? -110.831 -12.052 45.849 1.00 73.50 200 ASP A CA 1
ATOM 1616 C C . ASP A 1 200 ? -109.917 -13.278 45.702 1.00 73.50 200 ASP A C 1
ATOM 1618 O O . ASP A 1 200 ? -108.719 -13.113 45.486 1.00 73.50 200 ASP A O 1
ATOM 1622 N N . LEU A 1 201 ? -110.448 -14.504 45.781 1.00 72.75 201 LEU A N 1
ATOM 1623 C CA . LEU A 1 201 ? -109.663 -15.731 45.593 1.00 72.75 201 LEU A CA 1
ATOM 1624 C C . LEU A 1 201 ? -109.114 -15.877 44.168 1.00 72.75 201 LEU A C 1
ATOM 1626 O O . LEU A 1 201 ? -107.942 -16.214 44.011 1.00 72.75 201 LEU A O 1
ATOM 1630 N N . GLU A 1 202 ? -109.912 -15.599 43.137 1.00 68.38 202 GLU A N 1
ATOM 1631 C CA . GLU A 1 202 ? -109.474 -15.714 41.738 1.00 68.38 202 GLU A CA 1
ATOM 1632 C C . GLU A 1 202 ? -108.412 -14.655 41.388 1.00 68.38 202 GLU A C 1
ATOM 1634 O O . GLU A 1 202 ? -107.420 -14.963 40.721 1.00 68.38 202 GLU A O 1
ATOM 1639 N N . ARG A 1 203 ? -108.536 -13.433 41.928 1.00 73.69 203 ARG A N 1
ATOM 1640 C CA . ARG A 1 203 ? -107.484 -12.407 41.820 1.00 73.69 203 ARG A CA 1
ATOM 1641 C C . ARG A 1 203 ? -106.223 -12.801 42.589 1.00 73.69 203 ARG A C 1
ATOM 1643 O O . ARG A 1 203 ? -105.134 -12.691 42.030 1.00 73.69 203 ARG A O 1
ATOM 1650 N N . ARG A 1 204 ? -106.355 -13.306 43.825 1.00 74.31 204 ARG A N 1
ATOM 1651 C CA . ARG A 1 204 ? -105.220 -13.789 44.637 1.00 74.31 204 ARG A CA 1
ATOM 1652 C C . ARG A 1 204 ? -104.454 -14.898 43.917 1.00 74.31 204 ARG A C 1
ATOM 1654 O O . ARG A 1 204 ? -103.235 -14.791 43.827 1.00 74.31 204 ARG A O 1
ATOM 1661 N N . ALA A 1 205 ? -105.142 -15.883 43.337 1.00 69.81 205 ALA A N 1
ATOM 1662 C CA . ALA A 1 205 ? -104.518 -16.956 42.561 1.00 69.81 205 ALA A CA 1
ATOM 1663 C C . ALA A 1 205 ? -103.711 -16.408 41.370 1.00 69.81 205 ALA A C 1
ATOM 1665 O O . ALA A 1 205 ? -102.520 -16.682 41.255 1.00 69.81 205 ALA A O 1
ATOM 1666 N N . SER A 1 206 ? -104.310 -15.533 40.553 1.00 69.81 206 SER A N 1
ATOM 1667 C CA . SER A 1 206 ? -103.612 -14.923 39.412 1.00 69.81 206 SER A CA 1
ATOM 1668 C C . SER A 1 206 ? -102.394 -14.081 39.830 1.00 69.81 206 SER A C 1
ATOM 1670 O O . SER A 1 206 ? -101.361 -14.108 39.159 1.00 69.81 206 SER A O 1
ATOM 1672 N N . THR A 1 207 ? -102.464 -13.378 40.969 1.00 72.12 207 THR A N 1
ATOM 1673 C CA . THR A 1 207 ? -101.291 -12.688 41.534 1.00 72.12 207 THR A CA 1
ATOM 1674 C C . THR A 1 207 ? -100.251 -13.641 42.123 1.00 72.12 207 THR A C 1
ATOM 1676 O O . THR A 1 207 ? -99.068 -13.322 42.075 1.00 72.12 207 THR A O 1
ATOM 1679 N N . GLN A 1 208 ? -100.656 -14.804 42.642 1.00 73.88 208 GLN A N 1
ATOM 1680 C CA . GLN A 1 208 ? -99.752 -15.815 43.193 1.00 73.88 208 GLN A CA 1
ATOM 1681 C C . GLN A 1 208 ? -98.965 -16.533 42.091 1.00 73.88 208 GLN A C 1
ATOM 1683 O O . GLN A 1 208 ? -97.762 -16.711 42.251 1.00 73.88 208 GLN A O 1
ATOM 1688 N N . ASP A 1 209 ? -99.575 -16.846 40.946 1.00 65.50 209 ASP A N 1
ATOM 1689 C CA . ASP A 1 209 ? -98.858 -17.429 39.801 1.00 65.50 209 ASP A CA 1
ATOM 1690 C C . ASP A 1 209 ? -97.792 -16.462 39.244 1.00 65.50 209 ASP A C 1
ATOM 1692 O O . ASP A 1 209 ? -96.633 -16.839 39.055 1.00 65.50 209 ASP A O 1
ATOM 1696 N N . LEU A 1 210 ? -98.136 -15.176 39.088 1.00 71.44 210 LEU A N 1
ATOM 1697 C CA . LEU A 1 210 ? -97.176 -14.125 38.710 1.00 71.44 210 LEU A CA 1
ATOM 1698 C C . LEU A 1 210 ? -96.109 -13.875 39.796 1.00 71.44 210 LEU A C 1
ATOM 1700 O O . LEU A 1 210 ? -94.960 -13.539 39.485 1.00 71.44 210 LEU A O 1
ATOM 1704 N N . GLN A 1 211 ? -96.445 -14.065 41.076 1.00 71.50 211 GLN A N 1
ATOM 1705 C CA . GLN A 1 211 ? -95.467 -14.062 42.166 1.00 71.50 211 GLN A CA 1
ATOM 1706 C C . GLN A 1 211 ? -94.542 -15.280 42.109 1.00 71.50 211 GLN A C 1
ATOM 1708 O O . GLN A 1 211 ? -93.360 -15.127 42.379 1.00 71.50 211 GLN A O 1
ATOM 1713 N N . ILE A 1 212 ? -95.009 -16.466 41.716 1.00 69.94 212 ILE A N 1
ATOM 1714 C CA . ILE A 1 212 ? -94.158 -17.656 41.567 1.00 69.94 212 ILE A CA 1
ATOM 1715 C C . ILE A 1 212 ? -93.165 -17.469 40.410 1.00 69.94 212 ILE A C 1
ATOM 1717 O O . ILE A 1 212 ? -91.980 -17.768 40.572 1.00 69.94 212 ILE A O 1
ATOM 1721 N N . GLU A 1 213 ? -93.591 -16.915 39.273 1.00 68.44 213 GLU A N 1
ATOM 1722 C CA . GLU A 1 213 ? -92.696 -16.658 38.133 1.00 68.44 213 GLU A CA 1
ATOM 1723 C C . GLU A 1 213 ? -91.676 -15.534 38.431 1.00 68.44 213 GLU A C 1
ATOM 1725 O O . GLU A 1 213 ? -90.479 -15.672 38.147 1.00 68.44 213 GLU A O 1
ATOM 1730 N N . SER A 1 214 ? -92.096 -14.459 39.112 1.00 71.81 214 SER A N 1
ATOM 1731 C CA . SER A 1 214 ? -91.176 -13.399 39.564 1.00 71.81 214 SER A CA 1
ATOM 1732 C C . SER A 1 214 ? -90.249 -13.845 40.703 1.00 71.81 214 SER A C 1
ATOM 1734 O O . SER A 1 214 ? -89.060 -13.540 40.669 1.00 71.81 214 SER A O 1
ATOM 1736 N N . LEU A 1 215 ? -90.715 -14.654 41.660 1.00 71.06 215 LEU A N 1
ATOM 1737 C CA . LEU A 1 215 ? -89.855 -15.256 42.686 1.00 71.06 215 LEU A CA 1
ATOM 1738 C C . LEU A 1 215 ? -88.854 -16.241 42.076 1.00 71.06 215 LEU A C 1
ATOM 1740 O O . LEU A 1 215 ? -87.717 -16.296 42.532 1.00 71.06 215 LEU A O 1
ATOM 1744 N N . THR A 1 216 ? -89.223 -16.968 41.017 1.00 66.06 216 THR A N 1
ATOM 1745 C CA . THR A 1 216 ? -88.303 -17.860 40.291 1.00 66.06 216 THR A CA 1
ATOM 1746 C C . THR A 1 216 ? -87.204 -17.067 39.572 1.00 66.06 216 THR A C 1
ATOM 1748 O O . THR A 1 216 ? -86.046 -17.488 39.550 1.00 66.06 216 THR A O 1
ATOM 1751 N N . THR A 1 217 ? -87.508 -15.883 39.033 1.00 71.12 217 THR A N 1
ATOM 1752 C CA . THR A 1 217 ? -86.488 -14.993 38.442 1.00 71.12 217 THR A CA 1
ATOM 1753 C C . THR A 1 217 ? -85.672 -14.225 39.499 1.00 71.12 217 THR A C 1
ATOM 1755 O O . THR A 1 217 ? -84.459 -14.064 39.326 1.00 71.12 217 THR A O 1
ATOM 1758 N N . GLU A 1 218 ? -86.253 -13.866 40.653 1.00 71.19 218 GLU A N 1
ATOM 1759 C CA . GLU A 1 218 ? -85.504 -13.398 41.836 1.00 71.19 218 GLU A CA 1
ATOM 1760 C C . GLU A 1 218 ? -84.564 -14.482 42.400 1.00 71.19 218 GLU A C 1
ATOM 1762 O O . GLU A 1 218 ? -83.468 -14.158 42.854 1.00 71.19 218 GLU A O 1
ATOM 1767 N N . LEU A 1 219 ? -84.949 -15.763 42.376 1.00 69.75 219 LEU A N 1
ATOM 1768 C CA . LEU A 1 219 ? -84.103 -16.869 42.845 1.00 69.75 219 LEU A CA 1
ATOM 1769 C C . LEU A 1 219 ? -82.889 -17.060 41.932 1.00 69.75 219 LEU A C 1
ATOM 1771 O O . LEU A 1 219 ? -81.761 -17.079 42.416 1.00 69.75 219 LEU A O 1
ATOM 1775 N N . ASN A 1 220 ? -83.097 -17.094 40.613 1.00 67.75 220 ASN A N 1
ATOM 1776 C CA . ASN A 1 220 ? -82.004 -17.214 39.642 1.00 67.75 220 ASN A CA 1
ATOM 1777 C C . ASN A 1 220 ? -81.022 -16.025 39.707 1.00 67.75 220 ASN A C 1
ATOM 1779 O O . ASN A 1 220 ? -79.807 -16.218 39.653 1.00 67.75 220 ASN A O 1
ATOM 1783 N N . SER A 1 221 ? -81.520 -14.796 39.883 1.00 72.62 221 SER A N 1
ATOM 1784 C CA . SER A 1 221 ? -80.666 -13.606 40.045 1.00 72.62 221 SER A CA 1
ATOM 1785 C C . SER A 1 221 ? -79.991 -13.520 41.425 1.00 72.62 221 SER A C 1
ATOM 1787 O O . SER A 1 221 ? -78.865 -13.016 41.530 1.00 72.62 221 SER A O 1
ATOM 1789 N N . ARG A 1 222 ? -80.595 -14.082 42.484 1.00 70.44 222 ARG A N 1
ATOM 1790 C CA . ARG A 1 222 ? -79.907 -14.311 43.767 1.00 70.44 222 ARG A CA 1
ATOM 1791 C C . ARG A 1 222 ? -78.815 -15.369 43.655 1.00 70.44 222 ARG A C 1
ATOM 1793 O O . ARG A 1 222 ? -77.718 -15.117 44.137 1.00 70.44 222 ARG A O 1
ATOM 1800 N N . ASP A 1 223 ? -79.039 -16.477 42.958 1.00 67.56 223 ASP A N 1
ATOM 1801 C CA . ASP A 1 223 ? -78.000 -17.484 42.716 1.00 67.56 223 ASP A CA 1
ATOM 1802 C C . ASP A 1 223 ? -76.840 -16.927 41.876 1.00 67.56 223 ASP A C 1
ATOM 1804 O O . ASP A 1 223 ? -75.678 -17.219 42.160 1.00 67.56 223 ASP A O 1
ATOM 1808 N N . GLU A 1 224 ? -77.108 -16.071 40.883 1.00 70.69 224 GLU A N 1
ATOM 1809 C CA . GLU A 1 224 ? -76.048 -15.343 40.177 1.00 70.69 224 GLU A CA 1
ATOM 1810 C C . GLU A 1 224 ? -75.288 -14.364 41.077 1.00 70.69 224 GLU A C 1
ATOM 1812 O O . GLU A 1 224 ? -74.065 -14.279 40.985 1.00 70.69 224 GLU A O 1
ATOM 1817 N N . THR A 1 225 ? -75.969 -13.607 41.941 1.00 72.31 225 THR A N 1
ATOM 1818 C CA . THR A 1 225 ? -75.290 -12.655 42.839 1.00 72.31 225 THR A CA 1
ATOM 1819 C C . THR A 1 225 ? -74.582 -13.340 44.010 1.00 72.31 225 THR A C 1
ATOM 1821 O O . THR A 1 225 ? -73.585 -12.809 44.497 1.00 72.31 225 THR A O 1
ATOM 1824 N N . ILE A 1 226 ? -75.006 -14.543 44.408 1.00 71.69 226 ILE A N 1
ATOM 1825 C CA . ILE A 1 226 ? -74.262 -15.429 45.312 1.00 71.69 226 ILE A CA 1
ATOM 1826 C C . ILE A 1 226 ? -73.010 -15.962 44.608 1.00 71.69 226 ILE A C 1
ATOM 1828 O O . ILE A 1 226 ? -71.927 -15.809 45.165 1.00 71.69 226 ILE A O 1
ATOM 1832 N N . LYS A 1 227 ? -73.109 -16.473 43.370 1.00 70.75 227 LYS A N 1
ATOM 1833 C CA . LYS A 1 227 ? -71.941 -16.911 42.574 1.00 70.75 227 LYS A CA 1
ATOM 1834 C C . LYS A 1 227 ? -70.927 -15.784 42.382 1.00 70.75 227 LYS A C 1
ATOM 1836 O O . LYS A 1 227 ? -69.764 -15.948 42.733 1.00 70.75 227 LYS A O 1
ATOM 1841 N N . LYS A 1 228 ? -71.384 -14.598 41.965 1.00 74.56 228 LYS A N 1
ATOM 1842 C CA . LYS A 1 228 ? -70.541 -13.395 41.831 1.00 74.56 228 LYS A CA 1
ATOM 1843 C C . LYS A 1 228 ? -69.936 -12.957 43.170 1.00 74.56 228 LYS A C 1
ATOM 1845 O O . LYS A 1 228 ? -68.853 -12.378 43.182 1.00 74.56 228 LYS A O 1
ATOM 1850 N N . LYS A 1 229 ? -70.580 -13.227 44.314 1.00 71.69 229 LYS A N 1
ATOM 1851 C CA . LYS A 1 229 ? -69.984 -13.006 45.644 1.00 71.69 229 LYS A CA 1
ATOM 1852 C C . LYS A 1 229 ? -68.936 -14.058 45.997 1.00 71.69 229 LYS A C 1
ATOM 1854 O O . LYS A 1 229 ? -67.872 -13.663 46.455 1.00 71.69 229 LYS A O 1
ATOM 1859 N N . THR A 1 230 ? -69.177 -15.347 45.753 1.00 68.25 230 THR A N 1
ATOM 1860 C CA . THR A 1 230 ? -68.180 -16.402 46.011 1.00 68.25 230 THR A CA 1
ATOM 1861 C C . THR A 1 230 ? -66.963 -16.269 45.098 1.00 68.25 230 THR A C 1
ATOM 1863 O O . THR A 1 230 ? -65.843 -16.368 45.583 1.00 68.25 230 THR A O 1
ATOM 1866 N N . GLU A 1 231 ? -67.158 -15.935 43.819 1.00 72.94 231 GLU A N 1
ATOM 1867 C CA . GLU A 1 231 ? -66.077 -15.627 42.875 1.00 72.94 231 GLU A CA 1
ATOM 1868 C C . GLU A 1 231 ? -65.268 -14.411 43.344 1.00 72.94 231 GLU A C 1
ATOM 1870 O O . GLU A 1 231 ? -64.044 -14.478 43.404 1.00 72.94 231 GLU A O 1
ATOM 1875 N N . ASN A 1 232 ? -65.923 -13.322 43.769 1.00 73.88 232 ASN A N 1
ATOM 1876 C CA . ASN A 1 232 ? -65.222 -12.178 44.360 1.00 73.88 232 ASN A CA 1
ATOM 1877 C C . ASN A 1 232 ? -64.496 -12.534 45.669 1.00 73.88 232 ASN A C 1
ATOM 1879 O O . ASN A 1 232 ? -63.416 -12.009 45.920 1.00 73.88 232 ASN A O 1
ATOM 1883 N N . GLU A 1 233 ? -65.038 -13.424 46.503 1.00 72.19 233 GLU A N 1
ATOM 1884 C CA . GLU A 1 233 ? -64.382 -13.861 47.740 1.00 72.19 233 GLU A CA 1
ATOM 1885 C C . GLU A 1 233 ? -63.162 -14.758 47.460 1.00 72.19 233 GLU A C 1
ATOM 1887 O O . GLU A 1 233 ? -62.143 -14.644 48.142 1.00 72.19 233 GLU A O 1
ATOM 1892 N N . GLU A 1 234 ? -63.214 -15.606 46.428 1.00 73.12 234 GLU A N 1
ATOM 1893 C CA . GLU A 1 234 ? -62.063 -16.374 45.939 1.00 73.12 234 GLU A CA 1
ATOM 1894 C C . GLU A 1 234 ? -61.014 -15.476 45.273 1.00 73.12 234 GLU A C 1
ATOM 1896 O O . GLU A 1 234 ? -59.827 -15.624 45.560 1.00 73.12 234 GLU A O 1
ATOM 1901 N N . ILE A 1 235 ? -61.425 -14.482 44.478 1.00 75.88 235 ILE A N 1
ATOM 1902 C CA . ILE A 1 235 ? -60.534 -13.461 43.904 1.00 75.88 235 ILE A CA 1
ATOM 1903 C C . ILE A 1 235 ? -59.863 -12.644 45.016 1.00 75.88 235 ILE A C 1
ATOM 1905 O O . ILE A 1 235 ? -58.655 -12.421 44.958 1.00 75.88 235 ILE A O 1
ATOM 1909 N N . LEU A 1 236 ? -60.590 -12.246 46.065 1.00 72.56 236 LEU A N 1
ATOM 1910 C CA . LEU A 1 236 ? -60.023 -11.538 47.218 1.00 72.56 236 LEU A CA 1
ATOM 1911 C C . LEU A 1 236 ? -59.066 -12.424 48.030 1.00 72.56 236 LEU A C 1
ATOM 1913 O O . LEU A 1 236 ? -58.018 -11.945 48.461 1.00 72.56 236 LEU A O 1
ATOM 1917 N N . LYS A 1 237 ? -59.357 -13.721 48.196 1.00 74.25 237 LYS A N 1
ATOM 1918 C CA . LYS A 1 237 ? -58.428 -14.684 48.818 1.00 74.25 237 LYS A CA 1
ATOM 1919 C C . LYS A 1 237 ? -57.183 -14.911 47.958 1.00 74.25 237 LYS A C 1
ATOM 1921 O O . LYS A 1 237 ? -56.084 -14.967 48.502 1.00 74.25 237 LYS A O 1
ATOM 1926 N N . ALA A 1 238 ? -57.323 -14.977 46.635 1.00 74.31 238 ALA A N 1
ATOM 1927 C CA . ALA A 1 238 ? -56.201 -15.061 45.704 1.00 74.31 238 ALA A CA 1
ATOM 1928 C C . ALA A 1 238 ? -55.333 -13.792 45.758 1.00 74.31 238 ALA A C 1
ATOM 1930 O O . ALA A 1 238 ? -54.124 -13.898 45.932 1.00 74.31 238 ALA A O 1
ATOM 1931 N N . GLN A 1 239 ? -55.939 -12.601 45.714 1.00 73.44 239 GLN A N 1
ATOM 1932 C CA . GLN A 1 239 ? -55.238 -11.319 45.855 1.00 73.44 239 GLN A CA 1
ATOM 1933 C C . GLN A 1 239 ? -54.554 -11.172 47.222 1.00 73.44 239 GLN A C 1
ATOM 1935 O O . GLN A 1 239 ? -53.434 -10.675 47.281 1.00 73.44 239 GLN A O 1
ATOM 1940 N N . SER A 1 240 ? -55.185 -11.630 48.307 1.00 72.81 240 SER A N 1
ATOM 1941 C CA . SER A 1 240 ? -54.599 -11.620 49.655 1.00 72.81 240 SER A CA 1
ATOM 1942 C C . SER A 1 240 ? -53.402 -12.573 49.766 1.00 72.81 240 SER A C 1
ATOM 1944 O O . SER A 1 240 ? -52.347 -12.187 50.267 1.00 72.81 240 SER A O 1
ATOM 1946 N N . ASN A 1 241 ? -53.510 -13.786 49.211 1.00 73.88 241 ASN A N 1
ATOM 1947 C CA . ASN A 1 241 ? -52.393 -14.731 49.133 1.00 73.88 241 ASN A CA 1
ATOM 1948 C C . ASN A 1 241 ? -51.251 -14.207 48.243 1.00 73.88 241 ASN A C 1
ATOM 1950 O O . ASN A 1 241 ? -50.084 -14.410 48.572 1.00 73.88 241 ASN A O 1
ATOM 1954 N N . GLU A 1 242 ? -51.554 -13.514 47.143 1.00 75.06 242 GLU A N 1
ATOM 1955 C CA . GLU A 1 242 ? -50.526 -12.908 46.289 1.00 75.06 242 GLU A CA 1
ATOM 1956 C C . GLU A 1 242 ? -49.846 -11.722 46.983 1.00 75.06 242 GLU A C 1
ATOM 1958 O O . GLU A 1 242 ? -48.625 -11.614 46.954 1.00 75.06 242 GLU A O 1
ATOM 1963 N N . GLN A 1 243 ? -50.601 -10.882 47.699 1.00 72.38 243 GLN A N 1
ATOM 1964 C CA . GLN A 1 243 ? -50.034 -9.822 48.540 1.00 72.38 243 GLN A CA 1
ATOM 1965 C C . GLN A 1 243 ? -49.161 -10.390 49.667 1.00 72.38 243 GLN A C 1
ATOM 1967 O O . GLN A 1 243 ? -48.104 -9.827 49.940 1.00 72.38 243 GLN A O 1
ATOM 1972 N N . ALA A 1 244 ? -49.532 -11.526 50.266 1.00 73.69 244 ALA A N 1
ATOM 1973 C CA . ALA A 1 244 ? -48.690 -12.217 51.241 1.00 73.69 244 ALA A CA 1
ATOM 1974 C C . ALA A 1 244 ? -47.358 -12.683 50.623 1.00 73.69 244 ALA A C 1
ATOM 1976 O O . ALA A 1 244 ? -46.304 -12.411 51.197 1.00 73.69 244 ALA A O 1
ATOM 1977 N N . LYS A 1 245 ? -47.369 -13.282 49.419 1.00 77.25 245 LYS A N 1
ATOM 1978 C CA . LYS A 1 245 ? -46.128 -13.612 48.686 1.00 77.25 245 LYS A CA 1
ATOM 1979 C C . LYS A 1 245 ? -45.293 -12.370 48.383 1.00 77.25 245 LYS A C 1
ATOM 1981 O O . LYS A 1 245 ? -44.087 -12.399 48.591 1.00 77.25 245 LYS A O 1
ATOM 1986 N N . VAL A 1 246 ? -45.914 -11.285 47.911 1.00 77.69 246 VAL A N 1
ATOM 1987 C CA . VAL A 1 246 ? -45.209 -10.028 47.606 1.00 77.69 246 VAL A CA 1
ATOM 1988 C C . VAL A 1 246 ? -44.569 -9.449 48.869 1.00 77.69 246 VAL A C 1
ATOM 1990 O O . VAL A 1 246 ? -43.435 -8.985 48.804 1.00 77.69 246 VAL A O 1
ATOM 1993 N N . ILE A 1 247 ? -45.222 -9.536 50.032 1.00 74.31 247 ILE A N 1
ATOM 1994 C CA . ILE A 1 247 ? -44.625 -9.151 51.320 1.00 74.31 247 ILE A CA 1
ATOM 1995 C C . ILE A 1 247 ? -43.443 -10.070 51.668 1.00 74.31 247 ILE A C 1
ATOM 1997 O O . ILE A 1 247 ? -42.363 -9.560 51.951 1.00 74.31 247 ILE A O 1
ATOM 2001 N N . GLU A 1 248 ? -43.577 -11.396 51.547 1.00 77.06 248 GLU A N 1
ATOM 2002 C CA . GLU A 1 248 ? -42.450 -12.328 51.731 1.00 77.06 248 GLU A CA 1
ATOM 2003 C C . GLU A 1 248 ? -41.295 -12.091 50.739 1.00 77.06 248 GLU A C 1
ATOM 2005 O O . GLU A 1 248 ? -40.144 -12.417 51.039 1.00 77.06 248 GLU A O 1
ATOM 2010 N N . GLU A 1 249 ? -41.572 -11.554 49.550 1.00 77.25 249 GLU A N 1
ATOM 2011 C CA . GLU A 1 249 ? -40.568 -11.169 48.554 1.00 77.25 249 GLU A CA 1
ATOM 2012 C C . GLU A 1 249 ? -39.912 -9.834 48.882 1.00 77.25 249 GLU A C 1
ATOM 2014 O O . GLU A 1 249 ? -38.690 -9.729 48.779 1.00 77.25 249 GLU A O 1
ATOM 2019 N N . LYS A 1 250 ? -40.664 -8.850 49.382 1.00 73.75 250 LYS A N 1
ATOM 2020 C CA . LYS A 1 250 ? -40.094 -7.586 49.859 1.00 73.75 250 LYS A CA 1
ATOM 2021 C C . LYS A 1 250 ? -39.301 -7.754 51.154 1.00 73.75 250 LYS A C 1
ATOM 2023 O O . LYS A 1 250 ? -38.243 -7.142 51.268 1.00 73.75 250 LYS A O 1
ATOM 2028 N N . ASP A 1 251 ? -39.687 -8.651 52.057 1.00 74.25 251 ASP A N 1
ATOM 2029 C CA . ASP A 1 251 ? -38.862 -9.015 53.217 1.00 74.25 251 ASP A CA 1
ATOM 2030 C C . ASP A 1 251 ? -37.597 -9.789 52.807 1.00 74.25 251 ASP A C 1
ATOM 2032 O O . ASP A 1 251 ? -36.521 -9.556 53.367 1.00 74.25 251 ASP A O 1
ATOM 2036 N N . ARG A 1 252 ? -37.669 -10.651 51.779 1.00 77.44 252 ARG A N 1
ATOM 2037 C CA . ARG A 1 252 ? -36.476 -11.269 51.167 1.00 77.44 252 ARG A CA 1
ATOM 2038 C C . ARG A 1 252 ? -35.556 -10.222 50.529 1.00 77.44 252 ARG A C 1
ATOM 2040 O O . ARG A 1 252 ? -34.352 -10.263 50.776 1.00 77.44 252 ARG A O 1
ATOM 2047 N N . GLU A 1 253 ? -36.098 -9.264 49.774 1.00 78.44 253 GLU A N 1
ATOM 2048 C CA . GLU A 1 253 ? -35.342 -8.135 49.211 1.00 78.44 253 GLU A CA 1
ATOM 2049 C C . GLU A 1 253 ? -34.677 -7.301 50.313 1.00 78.44 253 GLU A C 1
ATOM 2051 O O . GLU A 1 253 ? -33.482 -7.025 50.219 1.00 78.44 253 GLU A O 1
ATOM 2056 N N . ILE A 1 254 ? -35.406 -6.943 51.377 1.00 74.06 254 ILE A N 1
ATOM 2057 C CA . ILE A 1 254 ? -34.889 -6.174 52.520 1.00 74.06 254 ILE A CA 1
ATOM 2058 C C . ILE A 1 254 ? -33.763 -6.937 53.228 1.00 74.06 254 ILE A C 1
ATOM 2060 O O . ILE A 1 254 ? -32.704 -6.357 53.471 1.00 74.06 254 ILE A O 1
ATOM 2064 N N . GLN A 1 255 ? -33.922 -8.239 53.495 1.00 77.75 255 GLN A N 1
ATOM 2065 C CA . GLN A 1 255 ? -32.839 -9.054 54.059 1.00 77.75 255 GLN A CA 1
ATOM 2066 C C . GLN A 1 255 ? -31.618 -9.121 53.133 1.00 77.75 255 GLN A C 1
ATOM 2068 O O . GLN A 1 255 ? -30.487 -9.039 53.612 1.00 77.75 255 GLN A O 1
ATOM 2073 N N . ASP A 1 256 ? -31.809 -9.224 51.817 1.00 78.00 256 ASP A N 1
ATOM 2074 C CA . ASP A 1 256 ? -30.699 -9.197 50.864 1.00 78.00 256 ASP A CA 1
ATOM 2075 C C . ASP A 1 256 ? -30.065 -7.806 50.721 1.00 78.00 256 ASP A C 1
ATOM 2077 O O . ASP A 1 256 ? -28.863 -7.720 50.475 1.00 78.00 256 ASP A O 1
ATOM 2081 N N . PHE A 1 257 ? -30.798 -6.710 50.932 1.00 77.56 257 PHE A N 1
ATOM 2082 C CA . PHE A 1 257 ? -30.216 -5.371 51.053 1.00 77.56 257 PHE A CA 1
ATOM 2083 C C . PHE A 1 257 ? -29.407 -5.210 52.345 1.00 77.56 257 PHE A C 1
ATOM 2085 O O . PHE A 1 257 ? -28.282 -4.716 52.277 1.00 77.56 257 PHE A O 1
ATOM 2092 N N . ILE A 1 258 ? -29.888 -5.716 53.484 1.00 76.38 258 ILE A N 1
ATOM 2093 C CA . ILE A 1 258 ? -29.118 -5.758 54.739 1.00 76.38 258 ILE A CA 1
ATOM 2094 C C . ILE A 1 258 ? -27.824 -6.567 54.539 1.00 76.38 258 ILE A C 1
ATOM 2096 O O . ILE A 1 258 ? -26.737 -6.062 54.817 1.00 76.38 258 ILE A O 1
ATOM 2100 N N . ARG A 1 259 ? -27.899 -7.762 53.933 1.00 78.88 259 ARG A N 1
ATOM 2101 C CA . ARG A 1 259 ? -26.718 -8.580 53.582 1.00 78.88 259 ARG A CA 1
ATOM 2102 C C . ARG A 1 259 ? -25.760 -7.866 52.621 1.00 78.88 259 ARG A C 1
ATOM 2104 O O . ARG A 1 259 ? -24.547 -8.008 52.765 1.00 78.88 259 ARG A O 1
ATOM 2111 N N . LYS A 1 260 ? -26.265 -7.094 51.648 1.00 76.56 260 LYS A N 1
ATOM 2112 C CA . LYS A 1 260 ? -25.434 -6.270 50.744 1.00 76.56 260 LYS A CA 1
ATOM 2113 C C . LYS A 1 260 ? -24.711 -5.157 51.510 1.00 76.56 260 LYS A C 1
ATOM 2115 O O . LYS A 1 260 ? -23.519 -4.976 51.283 1.00 76.56 260 LYS A O 1
ATOM 2120 N N . VAL A 1 261 ? -25.380 -4.473 52.442 1.00 75.50 261 VAL A N 1
ATOM 2121 C CA . VAL A 1 261 ? -24.775 -3.434 53.301 1.00 75.50 261 VAL A CA 1
ATOM 2122 C C . VAL A 1 261 ? -23.725 -4.033 54.242 1.00 75.50 261 VAL A C 1
ATOM 2124 O O . VAL A 1 261 ? -22.606 -3.527 54.308 1.00 75.50 261 VAL A O 1
ATOM 2127 N N . GLU A 1 262 ? -24.013 -5.156 54.903 1.00 76.88 262 GLU A N 1
ATOM 2128 C CA . GLU A 1 262 ? -23.021 -5.870 55.718 1.00 76.88 262 GLU A CA 1
ATOM 2129 C C . GLU A 1 262 ? -21.810 -6.326 54.897 1.00 76.88 262 GLU A C 1
ATOM 2131 O O . GLU A 1 262 ? -20.670 -6.210 55.353 1.00 76.88 262 GLU A O 1
ATOM 2136 N N . LYS A 1 263 ? -22.034 -6.832 53.678 1.00 76.38 263 LYS A N 1
ATOM 2137 C CA . LYS A 1 263 ? -20.954 -7.245 52.777 1.00 76.38 263 LYS A CA 1
ATOM 2138 C C . LYS A 1 263 ? -20.126 -6.050 52.301 1.00 76.38 263 LYS A C 1
ATOM 2140 O O . LYS A 1 263 ? -18.906 -6.175 52.248 1.00 76.38 263 LYS A O 1
ATOM 2145 N N . ALA A 1 264 ? -20.753 -4.907 52.023 1.00 72.38 264 ALA A N 1
ATOM 2146 C CA . ALA A 1 264 ? -20.064 -3.666 51.676 1.00 72.38 264 ALA A CA 1
ATOM 2147 C C . ALA A 1 264 ? -19.210 -3.140 52.844 1.00 72.38 264 ALA A C 1
ATOM 2149 O O . ALA A 1 264 ? -18.044 -2.813 52.637 1.00 72.38 264 ALA A O 1
ATOM 2150 N N . ASN A 1 265 ? -19.731 -3.157 54.076 1.00 72.38 265 ASN A N 1
ATOM 2151 C CA . ASN A 1 265 ? -18.969 -2.789 55.276 1.00 72.38 265 ASN A CA 1
ATOM 2152 C C . ASN A 1 265 ? -17.770 -3.730 55.491 1.00 72.38 265 ASN A C 1
ATOM 2154 O O . ASN A 1 265 ? -16.636 -3.265 55.578 1.00 72.38 265 ASN A O 1
ATOM 2158 N N . LYS A 1 266 ? -17.983 -5.054 55.437 1.00 77.62 266 LYS A N 1
ATOM 2159 C CA . LYS A 1 266 ? -16.900 -6.056 55.509 1.00 77.62 266 LYS A CA 1
ATOM 2160 C C . LYS A 1 266 ? -15.867 -5.882 54.381 1.00 77.62 266 LYS A C 1
ATOM 2162 O O . LYS A 1 266 ? -14.682 -6.115 54.599 1.00 77.62 266 LYS A O 1
ATOM 2167 N N . GLN A 1 267 ? -16.279 -5.455 53.183 1.00 74.31 267 GLN A N 1
ATOM 2168 C CA . GLN A 1 267 ? -15.360 -5.120 52.086 1.00 74.31 267 GLN A CA 1
ATOM 2169 C C . GLN A 1 267 ? -14.587 -3.819 52.334 1.00 74.31 267 GLN A C 1
ATOM 2171 O O . GLN A 1 267 ? -13.399 -3.776 52.019 1.00 74.31 267 GLN A O 1
ATOM 2176 N N . ARG A 1 268 ? -15.210 -2.790 52.924 1.00 76.94 268 ARG A N 1
ATOM 2177 C CA . ARG A 1 268 ? -14.527 -1.550 53.319 1.00 76.94 268 ARG A CA 1
ATOM 2178 C C . ARG A 1 268 ? -13.440 -1.839 54.349 1.00 76.94 268 ARG A C 1
ATOM 2180 O O . ARG A 1 268 ? -12.295 -1.474 54.122 1.00 76.94 268 ARG A O 1
ATOM 2187 N N . ASP A 1 269 ? -13.758 -2.590 55.400 1.00 77.69 269 ASP A N 1
ATOM 2188 C CA . ASP A 1 269 ? -12.796 -2.911 56.458 1.00 77.69 269 ASP A CA 1
ATOM 2189 C C . ASP A 1 269 ? -11.622 -3.773 55.932 1.00 77.69 269 ASP A C 1
ATOM 2191 O O . ASP A 1 269 ? -10.480 -3.621 56.372 1.00 77.69 269 ASP A O 1
ATOM 2195 N N . VAL A 1 270 ? -11.851 -4.642 54.936 1.00 80.19 270 VAL A N 1
ATOM 2196 C CA . VAL A 1 270 ? -10.770 -5.350 54.217 1.00 80.19 270 VAL A CA 1
ATOM 2197 C C . VAL A 1 270 ? -9.927 -4.388 53.368 1.00 80.19 270 VAL A C 1
ATOM 2199 O O . VAL A 1 270 ? -8.699 -4.484 53.395 1.00 80.19 270 VAL A O 1
ATOM 2202 N N . SER A 1 271 ? -10.543 -3.439 52.657 1.00 71.62 271 SER A N 1
ATOM 2203 C CA . SER A 1 271 ? -9.828 -2.404 51.895 1.00 71.62 271 SER A CA 1
ATOM 2204 C C . SER A 1 271 ? -9.006 -1.468 52.785 1.00 71.62 271 SER A C 1
ATOM 2206 O O . SER A 1 271 ? -7.871 -1.158 52.436 1.00 71.62 271 SER A O 1
ATOM 2208 N N . ASP A 1 272 ? -9.515 -1.072 53.953 1.00 75.56 272 ASP A N 1
ATOM 2209 C CA . ASP A 1 272 ? -8.806 -0.218 54.915 1.00 75.56 272 ASP A CA 1
ATOM 2210 C C . ASP A 1 272 ? -7.585 -0.933 55.516 1.00 75.56 272 ASP A C 1
ATOM 2212 O O . ASP A 1 272 ? -6.515 -0.339 55.686 1.00 75.56 272 ASP A O 1
ATOM 2216 N N . ASN A 1 273 ? -7.702 -2.237 55.783 1.00 76.25 273 ASN A N 1
ATOM 2217 C CA . ASN A 1 273 ? -6.564 -3.058 56.195 1.00 76.25 273 ASN A CA 1
ATOM 2218 C C . ASN A 1 273 ? -5.543 -3.237 55.054 1.00 76.25 273 ASN A C 1
ATOM 2220 O O . ASN A 1 273 ? -4.345 -3.087 55.293 1.00 76.25 273 ASN A O 1
ATOM 2224 N N . LEU A 1 274 ? -5.989 -3.447 53.810 1.00 78.31 274 LEU A N 1
ATOM 2225 C CA . LEU A 1 274 ? -5.106 -3.523 52.639 1.00 78.31 274 LEU A CA 1
ATOM 2226 C C . LEU A 1 274 ? -4.407 -2.179 52.347 1.00 78.31 274 LEU A C 1
ATOM 2228 O O . LEU A 1 274 ? -3.242 -2.158 51.951 1.00 78.31 274 LEU A O 1
ATOM 2232 N N . LEU A 1 275 ? -5.069 -1.046 52.601 1.00 72.94 275 LEU A N 1
ATOM 2233 C CA . LEU A 1 275 ? -4.473 0.294 52.563 1.00 72.94 275 LEU A CA 1
ATOM 2234 C C . LEU A 1 275 ? -3.398 0.472 53.646 1.00 72.94 275 LEU A C 1
ATOM 2236 O O . LEU A 1 275 ? -2.366 1.096 53.397 1.00 72.94 275 LEU A O 1
ATOM 2240 N N . ARG A 1 276 ? -3.591 -0.113 54.834 1.00 83.06 276 ARG A N 1
ATOM 2241 C CA . ARG A 1 276 ? -2.587 -0.102 55.909 1.00 83.06 276 ARG A CA 1
ATOM 2242 C C . ARG A 1 276 ? -1.373 -0.976 55.569 1.00 83.06 276 ARG A C 1
ATOM 2244 O O . ARG A 1 276 ? -0.241 -0.532 55.757 1.00 83.06 276 ARG A O 1
ATOM 2251 N N . GLU A 1 277 ? -1.583 -2.171 55.015 1.00 79.19 277 GLU A N 1
ATOM 2252 C CA . GLU A 1 277 ? -0.496 -3.052 54.559 1.00 79.19 277 GLU A CA 1
ATOM 2253 C C . GLU A 1 277 ? 0.271 -2.486 53.358 1.00 79.19 277 GLU A C 1
ATOM 2255 O O . GLU A 1 277 ? 1.500 -2.565 53.320 1.00 79.19 277 GLU A O 1
ATOM 2260 N N . THR A 1 278 ? -0.422 -1.890 52.382 1.00 71.88 278 THR A N 1
ATOM 2261 C CA . THR A 1 278 ? 0.237 -1.286 51.214 1.00 71.88 278 THR A CA 1
ATOM 2262 C C . THR A 1 278 ? 1.070 -0.072 51.603 1.00 71.88 278 THR A C 1
ATOM 2264 O O . THR A 1 278 ? 2.205 0.004 51.149 1.00 71.88 278 THR A O 1
ATOM 2267 N N . ARG A 1 279 ? 0.608 0.799 52.516 1.00 79.56 279 ARG A N 1
ATOM 2268 C CA . ARG A 1 279 ? 1.440 1.880 53.090 1.00 79.56 279 ARG A CA 1
ATOM 2269 C C . ARG A 1 279 ? 2.718 1.337 53.741 1.00 79.56 279 ARG A C 1
ATOM 2271 O O . ARG A 1 279 ? 3.807 1.711 53.322 1.00 79.56 279 ARG A O 1
ATOM 2278 N N . LEU A 1 280 ? 2.601 0.358 54.644 1.00 82.94 280 LEU A N 1
ATOM 2279 C CA . LEU A 1 280 ? 3.758 -0.299 55.281 1.00 82.94 280 LEU A CA 1
ATOM 2280 C C . LEU A 1 280 ? 4.708 -0.990 54.284 1.00 82.94 280 LEU A C 1
ATOM 2282 O O . LEU A 1 280 ? 5.891 -1.178 54.580 1.00 82.94 280 LEU A O 1
ATOM 2286 N N . ARG A 1 281 ? 4.209 -1.398 53.112 1.00 79.50 281 ARG A N 1
ATOM 2287 C CA . ARG A 1 281 ? 5.024 -1.951 52.023 1.00 79.50 281 ARG A CA 1
ATOM 2288 C C . ARG A 1 281 ? 5.703 -0.855 51.202 1.00 79.50 281 ARG A C 1
ATOM 2290 O O . ARG A 1 281 ? 6.868 -1.027 50.857 1.00 79.50 281 ARG A O 1
ATOM 2297 N N . THR A 1 282 ? 5.023 0.258 50.937 1.00 73.38 282 THR A N 1
ATOM 2298 C CA . THR A 1 282 ? 5.607 1.443 50.297 1.00 73.38 282 THR A CA 1
ATOM 2299 C C . THR A 1 282 ? 6.725 2.025 51.159 1.00 73.38 282 THR A C 1
ATOM 2301 O O . THR A 1 282 ? 7.806 2.253 50.636 1.00 73.38 282 THR A O 1
ATOM 2304 N N . ASP A 1 283 ? 6.545 2.141 52.478 1.00 80.44 283 ASP A N 1
ATOM 2305 C CA . ASP A 1 283 ? 7.586 2.627 53.401 1.00 80.44 283 ASP A CA 1
ATOM 2306 C C . ASP A 1 283 ? 8.854 1.754 53.382 1.00 80.44 283 ASP A C 1
ATOM 2308 O O . ASP A 1 283 ? 9.974 2.259 53.470 1.00 80.44 283 ASP A O 1
ATOM 2312 N N . LYS A 1 284 ? 8.698 0.429 53.238 1.00 84.06 284 LYS A N 1
ATOM 2313 C CA . LYS A 1 284 ? 9.830 -0.493 53.053 1.00 84.06 284 LYS A CA 1
ATOM 2314 C C . LYS A 1 284 ? 10.497 -0.306 51.693 1.00 84.06 284 LYS A C 1
ATOM 2316 O O . LYS A 1 284 ? 11.718 -0.211 51.640 1.00 84.06 284 LYS A O 1
ATOM 2321 N N . LEU A 1 285 ? 9.711 -0.210 50.621 1.00 78.12 285 LEU A N 1
ATOM 2322 C CA . LEU A 1 285 ? 10.226 -0.007 49.265 1.00 78.12 285 LEU A CA 1
ATOM 2323 C C . LEU A 1 285 ? 10.913 1.355 49.098 1.00 78.12 285 LEU A C 1
ATOM 2325 O O . LEU A 1 285 ? 11.908 1.427 48.388 1.00 78.12 285 LEU A O 1
ATOM 2329 N N . MET A 1 286 ? 10.453 2.412 49.778 1.00 78.31 286 MET A N 1
ATOM 2330 C CA . MET A 1 286 ? 11.138 3.710 49.801 1.00 78.31 286 MET A CA 1
ATOM 2331 C C . MET A 1 286 ? 12.516 3.589 50.456 1.00 78.31 286 MET A C 1
ATOM 2333 O O . MET A 1 286 ? 13.497 3.993 49.844 1.00 78.31 286 MET A O 1
ATOM 2337 N N . ARG A 1 287 ? 12.629 2.921 51.613 1.00 84.44 287 ARG A N 1
ATOM 2338 C CA . ARG A 1 287 ? 13.929 2.660 52.263 1.00 84.44 287 ARG A CA 1
ATOM 2339 C C . ARG A 1 287 ? 14.846 1.762 51.433 1.00 84.44 287 ARG A C 1
ATOM 2341 O O . ARG A 1 287 ? 16.049 1.994 51.361 1.00 84.44 287 ARG A O 1
ATOM 2348 N N . GLU A 1 288 ? 14.301 0.741 50.775 1.00 79.19 288 GLU A N 1
ATOM 2349 C CA . GLU A 1 288 ? 15.071 -0.081 49.836 1.00 79.19 288 GLU A CA 1
ATOM 2350 C C . GLU A 1 288 ? 15.586 0.770 48.661 1.00 79.19 288 GLU A C 1
ATOM 2352 O O . GLU A 1 288 ? 16.768 0.676 48.328 1.00 79.19 288 GLU A O 1
ATOM 2357 N N . ASN A 1 289 ? 14.759 1.669 48.114 1.00 74.19 289 ASN A N 1
ATOM 2358 C CA . ASN A 1 289 ? 15.124 2.598 47.043 1.00 74.19 289 ASN A CA 1
ATOM 2359 C C . ASN A 1 289 ? 16.174 3.637 47.490 1.00 74.19 289 ASN A C 1
ATOM 2361 O O . ASN A 1 289 ? 17.155 3.846 46.785 1.00 74.19 289 ASN A O 1
ATOM 2365 N N . GLU A 1 290 ? 16.057 4.207 48.693 1.00 82.25 290 GLU A N 1
ATOM 2366 C CA . GLU A 1 290 ? 17.082 5.063 49.318 1.00 82.25 290 GLU A CA 1
ATOM 2367 C C . GLU A 1 290 ? 18.438 4.335 49.392 1.00 82.25 290 GLU A C 1
ATOM 2369 O O . GLU A 1 290 ? 19.463 4.869 48.966 1.00 82.25 290 GLU A O 1
ATOM 2374 N N . THR A 1 291 ? 18.457 3.072 49.844 1.00 85.50 291 THR A N 1
ATOM 2375 C CA . THR A 1 291 ? 19.699 2.272 49.897 1.00 85.50 291 THR A CA 1
ATOM 2376 C C . THR A 1 291 ? 20.208 1.788 48.536 1.00 85.50 291 THR A C 1
ATOM 2378 O O . THR A 1 291 ? 21.337 1.294 48.460 1.00 85.50 291 THR A O 1
ATOM 2381 N N . LEU A 1 292 ? 19.401 1.879 47.475 1.00 78.69 292 LEU A N 1
ATOM 2382 C CA . LEU A 1 292 ? 19.818 1.618 46.096 1.00 78.69 292 LEU A CA 1
ATOM 2383 C C . LEU A 1 292 ? 20.361 2.890 45.441 1.00 78.69 292 LEU A C 1
ATOM 2385 O O . LEU A 1 292 ? 21.427 2.823 44.835 1.00 78.69 292 LEU A O 1
ATOM 2389 N N . ASN A 1 293 ? 19.730 4.046 45.652 1.00 80.06 293 ASN A N 1
ATOM 2390 C CA . ASN A 1 293 ? 20.239 5.346 45.210 1.00 80.06 293 ASN A CA 1
ATOM 2391 C C . ASN A 1 293 ? 21.610 5.641 45.837 1.00 80.06 293 ASN A C 1
ATOM 2393 O O . ASN A 1 293 ? 22.566 5.867 45.105 1.00 80.06 293 ASN A O 1
ATOM 2397 N N . ALA A 1 294 ? 21.771 5.450 47.151 1.00 84.19 294 ALA A N 1
ATOM 2398 C CA . ALA A 1 294 ? 23.062 5.606 47.837 1.00 84.19 294 ALA A CA 1
ATOM 2399 C C . ALA A 1 294 ? 24.148 4.581 47.416 1.00 84.19 294 ALA A C 1
ATOM 2401 O O . ALA A 1 294 ? 25.315 4.704 47.803 1.00 84.19 294 ALA A O 1
ATOM 2402 N N . LYS A 1 295 ? 23.787 3.540 46.648 1.00 85.12 295 LYS A N 1
ATOM 2403 C CA . LYS A 1 295 ? 24.739 2.654 45.948 1.00 85.12 295 LYS A CA 1
ATOM 2404 C C . LYS A 1 295 ? 24.977 3.105 44.511 1.00 85.12 295 LYS A C 1
ATOM 2406 O O . LYS A 1 295 ? 26.097 2.974 44.035 1.00 85.12 295 LYS A O 1
ATOM 2411 N N . HIS A 1 296 ? 23.950 3.615 43.834 1.00 79.25 296 HIS A N 1
ATOM 2412 C CA . HIS A 1 296 ? 24.039 4.140 42.477 1.00 79.25 296 HIS A CA 1
ATOM 2413 C C . HIS A 1 296 ? 24.925 5.387 42.414 1.00 79.25 296 HIS A C 1
ATOM 2415 O O . HIS A 1 296 ? 25.781 5.440 41.538 1.00 79.25 296 HIS A O 1
ATOM 2421 N N . GLU A 1 297 ? 24.786 6.315 43.365 1.00 80.75 297 GLU A N 1
ATOM 2422 C CA . GLU A 1 297 ? 25.661 7.485 43.527 1.00 80.75 297 GLU A CA 1
ATOM 2423 C C . GLU A 1 297 ? 27.125 7.051 43.644 1.00 80.75 297 GLU A C 1
ATOM 2425 O O . GLU A 1 297 ? 27.947 7.452 42.830 1.00 80.75 297 GLU A O 1
ATOM 2430 N N . LYS A 1 298 ? 27.435 6.109 44.547 1.00 84.44 298 LYS A N 1
ATOM 2431 C CA . LYS A 1 298 ? 28.798 5.568 44.694 1.00 84.44 298 LYS A CA 1
ATOM 2432 C C . LYS A 1 298 ? 29.319 4.886 43.432 1.00 84.44 298 LYS A C 1
ATOM 2434 O O . LYS A 1 298 ? 30.473 5.081 43.075 1.00 84.44 298 LYS A O 1
ATOM 2439 N N . LEU A 1 299 ? 28.476 4.123 42.733 1.00 80.56 299 LEU A N 1
ATOM 2440 C CA . LEU A 1 299 ? 28.854 3.512 41.455 1.00 80.56 299 LEU A CA 1
ATOM 2441 C C . LEU A 1 299 ? 29.084 4.558 40.353 1.00 80.56 299 LEU A C 1
ATOM 2443 O O . LEU A 1 299 ? 29.837 4.303 39.416 1.00 80.56 299 LEU A O 1
ATOM 2447 N N . GLN A 1 300 ? 28.432 5.718 40.453 1.00 79.50 300 GLN A N 1
ATOM 2448 C CA . GLN A 1 300 ? 28.600 6.839 39.538 1.00 79.50 300 GLN A CA 1
ATOM 2449 C C . GLN A 1 300 ? 29.857 7.654 39.871 1.00 79.50 300 GLN A C 1
ATOM 2451 O O . GLN A 1 300 ? 30.569 8.039 38.950 1.00 79.50 300 GLN A O 1
ATOM 2456 N N . ASP A 1 301 ? 30.196 7.821 41.151 1.00 84.81 301 ASP A N 1
ATOM 2457 C CA . ASP A 1 301 ? 31.482 8.370 41.600 1.00 84.81 301 ASP A CA 1
ATOM 2458 C C . ASP A 1 301 ? 32.654 7.472 41.163 1.00 84.81 301 ASP A C 1
ATOM 2460 O O . ASP A 1 301 ? 33.605 7.957 40.548 1.00 84.81 301 ASP A O 1
ATOM 2464 N N . ASP A 1 302 ? 32.552 6.152 41.377 1.00 82.69 302 ASP A N 1
ATOM 2465 C CA . ASP A 1 302 ? 33.526 5.160 40.894 1.00 82.69 302 ASP A CA 1
ATOM 2466 C C . ASP A 1 302 ? 33.678 5.227 39.359 1.00 82.69 302 ASP A C 1
ATOM 2468 O O . ASP A 1 302 ? 34.790 5.186 38.825 1.00 82.69 302 ASP A O 1
ATOM 2472 N N . TYR A 1 303 ? 32.568 5.370 38.624 1.00 78.69 303 TYR A N 1
ATOM 2473 C CA . TYR A 1 303 ? 32.570 5.516 37.165 1.00 78.69 303 TYR A CA 1
ATOM 2474 C C . TYR A 1 303 ? 33.206 6.838 36.703 1.00 78.69 303 TYR A C 1
ATOM 2476 O O . TYR A 1 303 ? 33.983 6.843 35.746 1.00 78.69 303 TYR A O 1
ATOM 2484 N N . ASN A 1 304 ? 32.943 7.944 37.402 1.00 82.19 304 ASN A N 1
ATOM 2485 C CA . ASN A 1 304 ? 33.548 9.249 37.131 1.00 82.19 304 ASN A CA 1
ATOM 2486 C C . ASN A 1 304 ? 35.067 9.227 37.377 1.00 82.19 304 ASN A C 1
ATOM 2488 O O . ASN A 1 304 ? 35.827 9.710 36.537 1.00 82.19 304 ASN A O 1
ATOM 2492 N N . ALA A 1 305 ? 35.529 8.579 38.451 1.00 83.50 305 ALA A N 1
ATOM 2493 C CA . ALA A 1 305 ? 36.955 8.376 38.712 1.00 83.50 305 ALA A CA 1
ATOM 2494 C C . ALA A 1 305 ? 37.634 7.528 37.614 1.00 83.50 305 ALA A C 1
ATOM 2496 O O . ALA A 1 305 ? 38.740 7.838 37.163 1.00 83.50 305 ALA A O 1
ATOM 2497 N N . VAL A 1 306 ? 36.958 6.486 37.110 1.00 79.38 306 VAL A N 1
ATOM 2498 C CA . VAL A 1 306 ? 37.437 5.704 35.955 1.00 79.38 306 VAL A CA 1
ATOM 2499 C C . VAL A 1 306 ? 37.469 6.546 34.671 1.00 79.38 306 VAL A C 1
ATOM 2501 O O . VAL A 1 306 ? 38.393 6.385 33.865 1.00 79.38 306 VAL A O 1
ATOM 2504 N N . LEU A 1 307 ? 36.522 7.469 34.469 1.00 78.38 307 LEU A N 1
ATOM 2505 C CA . LEU A 1 307 ? 36.540 8.405 33.340 1.00 78.38 307 LEU A CA 1
ATOM 2506 C C . LEU A 1 307 ? 37.720 9.384 33.408 1.00 78.38 307 LEU A C 1
ATOM 2508 O O . LEU A 1 307 ? 38.368 9.583 32.378 1.00 78.38 307 LEU A O 1
ATOM 2512 N N . GLU A 1 308 ? 38.054 9.937 34.579 1.00 82.69 308 GLU A N 1
ATOM 2513 C CA . GLU A 1 308 ? 39.242 10.791 34.747 1.00 82.69 308 GLU A CA 1
ATOM 2514 C C . GLU A 1 308 ? 40.533 10.036 34.406 1.00 82.69 308 GLU A C 1
ATOM 2516 O O . GLU A 1 308 ? 41.279 10.467 33.524 1.00 82.69 308 GLU A O 1
ATOM 2521 N N . VAL A 1 309 ? 40.753 8.854 34.994 1.00 82.75 309 VAL A N 1
ATOM 2522 C CA . VAL A 1 309 ? 41.926 8.008 34.689 1.00 82.75 309 VAL A CA 1
ATOM 2523 C C . VAL A 1 309 ? 41.985 7.649 33.196 1.00 82.75 309 VAL A C 1
ATOM 2525 O O . VAL A 1 309 ? 43.056 7.637 32.581 1.00 82.75 309 VAL A O 1
ATOM 2528 N N . THR A 1 310 ? 40.834 7.410 32.562 1.00 74.88 310 THR A N 1
ATOM 2529 C CA . THR A 1 310 ? 40.756 7.150 31.115 1.00 74.88 310 THR A CA 1
ATOM 2530 C C . THR A 1 310 ? 41.107 8.395 30.289 1.00 74.88 310 THR A C 1
ATOM 2532 O O . THR A 1 310 ? 41.776 8.281 29.257 1.00 74.88 310 THR A O 1
ATOM 2535 N N . ALA A 1 311 ? 40.716 9.593 30.733 1.00 80.44 311 ALA A N 1
ATOM 2536 C CA . ALA A 1 311 ? 41.076 10.860 30.099 1.00 80.44 311 ALA A CA 1
ATOM 2537 C C . ALA A 1 311 ? 42.576 11.175 30.245 1.00 80.44 311 ALA A C 1
ATOM 2539 O O . ALA A 1 311 ? 43.214 11.559 29.261 1.00 80.44 311 ALA A O 1
ATOM 2540 N N . GLU A 1 312 ? 43.175 10.932 31.414 1.00 81.12 312 GLU A N 1
ATOM 2541 C CA . GLU A 1 312 ? 44.624 11.040 31.622 1.00 81.12 312 GLU A CA 1
ATOM 2542 C C . GLU A 1 312 ? 45.400 10.097 30.694 1.00 81.12 312 GLU A C 1
ATOM 2544 O O . GLU A 1 312 ? 46.300 10.532 29.969 1.00 81.12 312 GLU A O 1
ATOM 2549 N N . MET A 1 313 ? 45.004 8.822 30.630 1.00 75.25 313 MET A N 1
ATOM 2550 C CA . MET A 1 313 ? 45.622 7.826 29.747 1.00 75.25 313 MET A CA 1
ATOM 2551 C C . MET A 1 313 ? 45.458 8.176 28.260 1.00 75.25 313 MET A C 1
ATOM 2553 O O . MET A 1 313 ? 46.387 7.988 27.466 1.00 75.25 313 MET A O 1
ATOM 2557 N N . LYS A 1 314 ? 44.320 8.759 27.865 1.00 76.94 314 LYS A N 1
ATOM 2558 C CA . LYS A 1 314 ? 44.084 9.286 26.509 1.00 76.94 314 LYS A CA 1
ATOM 2559 C C . LYS A 1 314 ? 45.011 10.467 26.193 1.00 76.94 314 LYS A C 1
ATOM 2561 O O . LYS A 1 314 ? 45.616 10.488 25.120 1.00 76.94 314 LYS A O 1
ATOM 2566 N N . ASN A 1 315 ? 45.196 11.393 27.133 1.00 80.38 315 ASN A N 1
ATOM 2567 C CA . ASN A 1 315 ? 46.104 12.538 27.000 1.00 80.38 315 ASN A CA 1
ATOM 2568 C C . ASN A 1 315 ? 47.583 12.104 26.948 1.00 80.38 315 ASN A C 1
ATOM 2570 O O . ASN A 1 315 ? 48.352 12.607 26.124 1.00 80.38 315 ASN A O 1
ATOM 2574 N N . ALA A 1 316 ? 47.984 11.121 27.759 1.00 78.94 316 ALA A N 1
ATOM 2575 C CA . ALA A 1 316 ? 49.312 10.507 27.701 1.00 78.94 316 ALA A CA 1
ATOM 2576 C C . ALA A 1 316 ? 49.559 9.813 26.347 1.00 78.94 316 ALA A C 1
ATOM 2578 O O . ALA A 1 316 ? 50.615 9.992 25.733 1.00 78.94 316 ALA A O 1
ATOM 2579 N N . THR A 1 317 ? 48.555 9.099 25.831 1.00 74.19 317 THR A N 1
ATOM 2580 C CA . THR A 1 317 ? 48.598 8.454 24.509 1.00 74.19 317 THR A CA 1
ATOM 2581 C C . THR A 1 317 ? 48.698 9.484 23.378 1.00 74.19 317 THR A C 1
ATOM 2583 O O . THR A 1 317 ? 49.480 9.301 22.445 1.00 74.19 317 THR A O 1
ATOM 2586 N N . GLN A 1 318 ? 47.987 10.615 23.462 1.00 78.44 318 GLN A N 1
ATOM 2587 C CA . GLN A 1 318 ? 48.129 11.715 22.500 1.00 78.44 318 GLN A CA 1
ATOM 2588 C C . GLN A 1 318 ? 49.529 12.347 22.525 1.00 78.44 318 GLN A C 1
ATOM 2590 O O . GLN A 1 318 ? 50.104 12.559 21.455 1.00 78.44 318 GLN A O 1
ATOM 2595 N N . LYS A 1 319 ? 50.124 12.575 23.707 1.00 78.62 319 LYS A N 1
ATOM 2596 C CA . LYS A 1 319 ? 51.522 13.035 23.823 1.00 78.62 319 LYS A CA 1
ATOM 2597 C C . LYS A 1 319 ? 52.499 12.044 23.177 1.00 78.62 319 LYS A C 1
ATOM 2599 O O . LYS A 1 319 ? 53.327 12.454 22.367 1.00 78.62 319 LYS A O 1
ATOM 2604 N N . LYS A 1 320 ? 52.352 10.740 23.436 1.00 77.50 320 LYS A N 1
ATOM 2605 C CA . LYS A 1 320 ? 53.178 9.692 22.803 1.00 77.50 320 LYS A CA 1
ATOM 2606 C C . LYS A 1 320 ? 52.990 9.602 21.284 1.00 77.50 320 LYS A C 1
ATOM 2608 O O . LYS A 1 320 ? 53.969 9.404 20.571 1.00 77.50 320 LYS A O 1
ATOM 2613 N N . ASN A 1 321 ? 51.783 9.831 20.768 1.00 72.19 321 ASN A N 1
ATOM 2614 C CA . ASN A 1 321 ? 51.533 9.902 19.324 1.00 72.19 321 ASN A CA 1
ATOM 2615 C C . ASN A 1 321 ? 52.140 11.157 18.664 1.00 72.19 321 ASN A C 1
ATOM 2617 O O . ASN A 1 321 ? 52.536 11.101 17.499 1.00 72.19 321 ASN A O 1
ATOM 2621 N N . LEU A 1 322 ? 52.256 12.277 19.386 1.00 78.00 322 LEU A N 1
ATOM 2622 C CA . LEU A 1 322 ? 52.983 13.466 18.921 1.00 78.00 322 LEU A CA 1
ATOM 2623 C C . LEU A 1 322 ? 54.502 13.234 18.899 1.00 78.00 322 LEU A C 1
ATOM 2625 O O . LEU A 1 322 ? 55.143 13.553 17.899 1.00 78.00 322 LEU A O 1
ATOM 2629 N N . GLU A 1 323 ? 55.069 12.609 19.937 1.00 76.56 323 GLU A N 1
ATOM 2630 C CA . GLU A 1 323 ? 56.473 12.165 19.934 1.00 76.56 323 GLU A CA 1
ATOM 2631 C C . GLU A 1 323 ? 56.768 11.208 18.765 1.00 76.56 323 GLU A C 1
ATOM 2633 O O . GLU A 1 323 ? 57.764 11.381 18.061 1.00 76.56 323 GLU A O 1
ATOM 2638 N N . LEU A 1 324 ? 55.884 10.231 18.520 1.00 71.19 324 LEU A N 1
ATOM 2639 C CA . LEU A 1 324 ? 56.003 9.295 17.399 1.00 71.19 324 LEU A CA 1
ATOM 2640 C C . LEU A 1 324 ? 55.986 10.010 16.047 1.00 71.19 324 LEU A C 1
ATOM 2642 O O . LEU A 1 324 ? 56.858 9.735 15.231 1.00 71.19 324 LEU A O 1
ATOM 2646 N N . LYS A 1 325 ? 55.075 10.966 15.817 1.00 77.81 325 LYS A N 1
ATOM 2647 C CA . LYS A 1 325 ? 55.065 11.764 14.576 1.00 77.81 325 LYS A CA 1
ATOM 2648 C C . LYS A 1 325 ? 56.368 12.534 14.366 1.00 77.81 325 LYS A C 1
ATOM 2650 O O . LYS A 1 325 ? 56.926 12.480 13.276 1.00 77.81 325 LYS A O 1
ATOM 2655 N N . LEU A 1 326 ? 56.897 13.182 15.406 1.00 79.31 326 LEU A N 1
ATOM 2656 C CA . LEU A 1 326 ? 58.183 13.884 15.321 1.00 79.31 326 LEU A CA 1
ATOM 2657 C C . LEU A 1 326 ? 59.333 12.923 14.970 1.00 79.31 326 LEU A C 1
ATOM 2659 O O . LEU A 1 326 ? 60.187 13.258 14.149 1.00 79.31 326 LEU A O 1
ATOM 2663 N N . LYS A 1 327 ? 59.329 11.701 15.520 1.00 75.06 327 LYS A N 1
ATOM 2664 C CA . LYS A 1 327 ? 60.317 10.665 15.182 1.00 75.06 327 LYS A CA 1
ATOM 2665 C C . LYS A 1 327 ? 60.101 10.044 13.801 1.00 75.06 327 LYS A C 1
ATOM 2667 O O . LYS A 1 327 ? 61.081 9.719 13.132 1.00 75.06 327 LYS A O 1
ATOM 2672 N N . GLU A 1 328 ? 58.866 9.936 13.319 1.00 71.88 328 GLU A N 1
ATOM 2673 C CA . GLU A 1 328 ? 58.579 9.564 11.931 1.00 71.88 328 GLU A CA 1
ATOM 2674 C C . GLU A 1 328 ? 59.069 10.627 10.943 1.00 71.88 328 GLU A C 1
ATOM 2676 O O . GLU A 1 328 ? 59.651 10.268 9.921 1.00 71.88 328 GLU A O 1
ATOM 2681 N N . ASP A 1 329 ? 58.883 11.915 11.235 1.00 76.56 329 ASP A N 1
ATOM 2682 C CA . ASP A 1 329 ? 59.325 13.005 10.362 1.00 76.56 329 ASP A CA 1
ATOM 2683 C C . ASP A 1 329 ? 60.855 13.179 10.376 1.00 76.56 329 ASP A C 1
ATOM 2685 O O . ASP A 1 329 ? 61.448 13.350 9.307 1.00 76.56 329 ASP A O 1
ATOM 2689 N N . GLU A 1 330 ? 61.532 12.987 11.518 1.00 77.44 330 GLU A N 1
ATOM 2690 C CA . GLU A 1 330 ? 62.992 12.773 11.557 1.00 77.44 330 GLU A CA 1
ATOM 2691 C C . GLU A 1 330 ? 63.404 11.586 10.667 1.00 77.44 330 GLU A C 1
ATOM 2693 O O . GLU A 1 330 ? 64.308 11.709 9.838 1.00 77.44 330 GLU A O 1
ATOM 2698 N N . CYS A 1 331 ? 62.712 10.444 10.763 1.00 68.75 331 CYS A N 1
ATOM 2699 C CA . CYS A 1 331 ? 62.988 9.281 9.915 1.00 68.75 331 CYS A CA 1
ATOM 2700 C C . CYS A 1 331 ? 62.739 9.562 8.423 1.00 68.75 331 CYS A C 1
ATOM 2702 O O . CYS A 1 331 ? 63.475 9.049 7.574 1.00 68.75 331 CYS A O 1
ATOM 2704 N N . ARG A 1 332 ? 61.741 10.382 8.067 1.00 73.50 332 ARG A N 1
ATOM 2705 C CA . ARG A 1 332 ? 61.502 10.833 6.685 1.00 73.50 332 ARG A CA 1
ATOM 2706 C C . ARG A 1 332 ? 62.613 11.764 6.211 1.00 73.50 332 ARG A C 1
ATOM 2708 O O . ARG A 1 332 ? 63.063 11.615 5.076 1.00 73.50 332 ARG A O 1
ATOM 2715 N N . PHE A 1 333 ? 63.091 12.672 7.061 1.00 76.50 333 PHE A N 1
ATOM 2716 C CA . PHE A 1 333 ? 64.206 13.567 6.751 1.00 76.50 333 PHE A CA 1
ATOM 2717 C C . PHE A 1 333 ? 65.500 12.775 6.515 1.00 76.50 333 PHE A C 1
ATOM 2719 O O . PHE A 1 333 ? 66.126 12.916 5.465 1.00 76.50 333 PHE A O 1
ATOM 2726 N N . LEU A 1 334 ? 65.838 11.847 7.414 1.00 72.50 334 LEU A N 1
ATOM 2727 C CA . LEU A 1 334 ? 66.995 10.959 7.273 1.00 72.50 334 LEU A CA 1
ATOM 2728 C C . LEU A 1 334 ? 66.902 10.077 6.018 1.00 72.50 334 LEU A C 1
ATOM 2730 O O . LEU A 1 334 ? 67.886 9.949 5.292 1.00 72.50 334 LEU A O 1
ATOM 2734 N N . ARG A 1 335 ? 65.723 9.529 5.682 1.00 71.81 335 ARG A N 1
ATOM 2735 C CA . ARG A 1 335 ? 65.509 8.797 4.414 1.00 71.81 335 ARG A CA 1
ATOM 2736 C C . ARG A 1 335 ? 65.669 9.697 3.183 1.00 71.81 335 ARG A C 1
ATOM 2738 O O . ARG A 1 335 ? 66.221 9.255 2.176 1.00 71.81 335 ARG A O 1
ATOM 2745 N N . LYS A 1 336 ? 65.218 10.954 3.250 1.00 74.31 336 LYS A N 1
ATOM 2746 C CA . LYS A 1 336 ? 65.364 11.947 2.172 1.00 74.31 336 LYS A CA 1
ATOM 2747 C C . LYS A 1 336 ? 66.833 12.302 1.939 1.00 74.31 336 LYS A C 1
ATOM 2749 O O . LYS A 1 336 ? 67.246 12.391 0.784 1.00 74.31 336 LYS A O 1
ATOM 2754 N N . ASP A 1 337 ? 67.625 12.418 3.001 1.00 74.00 337 ASP A N 1
ATOM 2755 C CA . ASP A 1 337 ? 69.056 12.725 2.920 1.00 74.00 337 ASP A CA 1
ATOM 2756 C C . ASP A 1 337 ? 69.903 11.507 2.537 1.00 74.00 337 ASP A C 1
ATOM 2758 O O . ASP A 1 337 ? 70.792 11.635 1.696 1.00 74.00 337 ASP A O 1
ATOM 2762 N N . LEU A 1 338 ? 69.545 10.301 2.991 1.00 67.50 338 LEU A N 1
ATOM 2763 C CA . LEU A 1 338 ? 70.088 9.051 2.448 1.00 67.50 338 LEU A CA 1
ATOM 2764 C C . LEU A 1 338 ? 69.844 8.961 0.928 1.00 67.50 338 LEU A C 1
ATOM 2766 O O . LEU A 1 338 ? 70.742 8.589 0.176 1.00 67.50 338 LEU A O 1
ATOM 2770 N N . GLY A 1 339 ? 68.662 9.396 0.469 1.00 71.94 339 GLY A N 1
ATOM 2771 C CA . GLY A 1 339 ? 68.298 9.522 -0.947 1.00 71.94 339 GLY A CA 1
ATOM 2772 C C . GLY A 1 339 ? 69.031 10.630 -1.722 1.00 71.94 339 GLY A C 1
ATOM 2773 O O . GLY A 1 339 ? 69.129 10.550 -2.949 1.00 71.94 339 GLY A O 1
ATOM 2774 N N . LYS A 1 340 ? 69.570 11.657 -1.047 1.00 76.81 340 LYS A N 1
ATOM 2775 C CA . LYS A 1 340 ? 70.520 12.613 -1.648 1.00 76.81 340 LYS A CA 1
ATOM 2776 C C . LYS A 1 340 ? 71.905 11.975 -1.770 1.00 76.81 340 LYS A C 1
ATOM 2778 O O . LYS A 1 340 ? 72.534 12.097 -2.816 1.00 76.81 340 LYS A O 1
ATOM 2783 N N . MET A 1 341 ? 72.358 11.270 -0.732 1.00 68.94 341 MET A N 1
ATOM 2784 C CA . MET A 1 341 ? 73.682 10.641 -0.691 1.00 68.94 341 MET A CA 1
ATOM 2785 C C . MET A 1 341 ? 73.824 9.493 -1.698 1.00 68.94 341 MET A C 1
ATOM 2787 O O . MET A 1 341 ? 74.860 9.402 -2.353 1.00 68.94 341 MET A O 1
ATOM 2791 N N . THR A 1 342 ? 72.789 8.676 -1.928 1.00 69.12 342 THR A N 1
ATOM 2792 C CA . THR A 1 342 ? 72.805 7.689 -3.026 1.00 69.12 342 THR A CA 1
ATOM 2793 C C . THR A 1 342 ? 72.876 8.352 -4.399 1.00 69.12 342 THR A C 1
ATOM 2795 O O . THR A 1 342 ? 73.678 7.927 -5.225 1.00 69.12 342 THR A O 1
ATOM 2798 N N . LYS A 1 343 ? 72.142 9.447 -4.636 1.00 74.81 343 LYS A N 1
ATOM 2799 C CA . LYS A 1 343 ? 72.234 10.209 -5.898 1.00 74.81 343 LYS A CA 1
ATOM 2800 C C . LYS A 1 343 ? 73.596 10.882 -6.093 1.00 74.81 343 LYS A C 1
ATOM 2802 O O . LYS A 1 343 ? 74.090 10.924 -7.217 1.00 74.81 343 LYS A O 1
ATOM 2807 N N . LEU A 1 344 ? 74.223 11.370 -5.021 1.00 72.44 344 LEU A N 1
ATOM 2808 C CA . LEU A 1 344 ? 75.596 11.883 -5.051 1.00 72.44 344 LEU A CA 1
ATOM 2809 C C . LEU A 1 344 ? 76.611 10.771 -5.340 1.00 72.44 344 LEU A C 1
ATOM 2811 O O . LEU A 1 344 ? 77.519 10.994 -6.140 1.00 72.44 344 LEU A O 1
ATOM 2815 N N . LYS A 1 345 ? 76.425 9.571 -4.773 1.00 73.06 345 LYS A N 1
ATOM 2816 C CA . LYS A 1 345 ? 77.234 8.393 -5.108 1.00 73.06 345 LYS A CA 1
ATOM 2817 C C . LYS A 1 345 ? 77.082 8.022 -6.585 1.00 73.06 345 LYS A C 1
ATOM 2819 O O . LYS A 1 345 ? 78.079 7.989 -7.289 1.00 73.06 345 LYS A O 1
ATOM 2824 N N . GLU A 1 346 ? 75.857 7.847 -7.083 1.00 72.44 346 GLU A N 1
ATOM 2825 C CA . GLU A 1 346 ? 75.609 7.538 -8.500 1.00 72.44 346 GLU A CA 1
ATOM 2826 C C . GLU A 1 346 ? 76.179 8.599 -9.452 1.00 72.44 346 GLU A C 1
ATOM 2828 O O . GLU A 1 346 ? 76.657 8.270 -10.537 1.00 72.44 346 GLU A O 1
ATOM 2833 N N . PHE A 1 347 ? 76.132 9.879 -9.073 1.00 74.00 347 PHE A N 1
ATOM 2834 C CA . PHE A 1 347 ? 76.762 10.954 -9.838 1.00 74.00 347 PHE A CA 1
ATOM 2835 C C . PHE A 1 347 ? 78.295 10.862 -9.797 1.00 74.00 347 PHE A C 1
ATOM 2837 O O . PHE A 1 347 ? 78.940 11.064 -10.825 1.00 74.00 347 PHE A O 1
ATOM 2844 N N . GLY A 1 348 ? 78.870 10.510 -8.644 1.00 69.62 348 GLY A N 1
ATOM 2845 C CA . GLY A 1 348 ? 80.291 10.206 -8.474 1.00 69.62 348 GLY A CA 1
ATOM 2846 C C . GLY A 1 348 ? 80.743 9.038 -9.350 1.00 69.62 348 GLY A C 1
ATOM 2847 O O . GLY A 1 348 ? 81.658 9.211 -10.150 1.00 69.62 348 GLY A O 1
ATOM 2848 N N . ASP A 1 349 ? 80.049 7.901 -9.287 1.00 68.31 349 ASP A N 1
ATOM 2849 C CA . ASP A 1 349 ? 80.338 6.689 -10.064 1.00 68.31 349 ASP A CA 1
ATOM 2850 C C . ASP A 1 349 ? 80.285 6.980 -11.582 1.00 68.31 349 ASP A C 1
ATOM 2852 O O . ASP A 1 349 ? 81.213 6.663 -12.329 1.00 68.31 349 ASP A O 1
ATOM 2856 N N . ARG A 1 350 ? 79.254 7.704 -12.052 1.00 70.69 350 ARG A N 1
ATOM 2857 C CA . ARG A 1 350 ? 79.140 8.151 -13.458 1.00 70.69 350 ARG A CA 1
ATOM 2858 C C . ARG A 1 350 ? 80.222 9.164 -13.863 1.00 70.69 350 ARG A C 1
ATOM 2860 O O . ARG A 1 350 ? 80.553 9.257 -15.045 1.00 70.69 350 ARG A O 1
ATOM 2867 N N . LYS A 1 351 ? 80.763 9.940 -12.918 1.00 71.12 351 LYS A N 1
ATOM 2868 C CA . LYS A 1 351 ? 81.859 10.894 -13.155 1.00 71.12 351 LYS A CA 1
ATOM 2869 C C . LYS A 1 351 ? 83.227 10.203 -13.141 1.00 71.12 351 LYS A C 1
ATOM 2871 O O . LYS A 1 351 ? 84.096 10.617 -13.902 1.00 71.12 351 LYS A O 1
ATOM 2876 N N . LEU A 1 352 ? 83.391 9.136 -12.356 1.00 60.44 352 LEU A N 1
ATOM 2877 C CA . LEU A 1 352 ? 84.578 8.280 -12.341 1.00 60.44 352 LEU A CA 1
ATOM 2878 C C . LEU A 1 352 ? 84.769 7.605 -13.706 1.00 60.44 352 LEU A C 1
ATOM 2880 O O . LEU A 1 352 ? 85.799 7.809 -14.341 1.00 60.44 352 LEU A O 1
ATOM 2884 N N . ILE A 1 353 ? 83.724 6.945 -14.221 1.00 68.50 353 ILE A N 1
ATOM 2885 C CA . ILE A 1 353 ? 83.733 6.286 -15.540 1.00 68.50 353 ILE A CA 1
ATOM 2886 C C . ILE A 1 353 ? 84.110 7.275 -16.661 1.00 68.50 353 ILE A C 1
ATOM 2888 O O . ILE A 1 353 ? 84.920 6.956 -17.530 1.00 68.50 353 ILE A O 1
ATOM 2892 N N . LYS A 1 354 ? 83.589 8.511 -16.617 1.00 69.56 354 LYS A N 1
ATOM 2893 C CA . LYS A 1 354 ? 83.961 9.564 -17.581 1.00 69.56 354 LYS A CA 1
ATOM 2894 C C . LYS A 1 354 ? 85.407 10.050 -17.438 1.00 69.56 354 LYS A C 1
ATOM 2896 O O . LYS A 1 354 ? 86.029 10.369 -18.446 1.00 69.56 354 LYS A O 1
ATOM 2901 N N . MET A 1 355 ? 85.947 10.111 -16.219 1.00 63.16 355 MET A N 1
ATOM 2902 C CA . MET A 1 355 ? 87.361 10.441 -15.996 1.00 63.16 355 MET A CA 1
ATOM 2903 C C . MET A 1 355 ? 88.289 9.331 -16.503 1.00 63.16 355 MET A C 1
ATOM 2905 O O . MET A 1 355 ? 89.346 9.630 -17.049 1.00 63.16 355 MET A O 1
ATOM 2909 N N . GLU A 1 356 ? 87.900 8.062 -16.369 1.00 61.94 356 GLU A N 1
ATOM 2910 C CA . GLU A 1 356 ? 88.676 6.924 -16.876 1.00 61.94 356 GLU A CA 1
ATOM 2911 C C . GLU A 1 356 ? 88.678 6.867 -18.409 1.00 61.94 356 GLU A C 1
ATOM 2913 O O . GLU A 1 356 ? 89.745 6.710 -19.005 1.00 61.94 356 GLU A O 1
ATOM 2918 N N . GLN A 1 357 ? 87.525 7.100 -19.049 1.00 62.75 357 GLN A N 1
ATOM 2919 C CA . GLN A 1 357 ? 87.414 7.233 -20.509 1.00 62.75 357 GLN A CA 1
ATOM 2920 C C . GLN A 1 357 ? 88.270 8.398 -21.035 1.00 62.75 357 GLN A C 1
ATOM 2922 O O . GLN A 1 357 ? 89.148 8.186 -21.872 1.00 62.75 357 GLN A O 1
ATOM 2927 N N . GLY A 1 358 ? 88.131 9.595 -20.453 1.00 61.62 358 GLY A N 1
ATOM 2928 C CA . GLY A 1 358 ? 88.952 10.753 -20.827 1.00 61.62 358 GLY A CA 1
ATOM 2929 C C . GLY A 1 358 ? 90.455 10.553 -20.578 1.00 61.62 358 GLY A C 1
ATOM 2930 O O . GLY A 1 358 ? 91.280 11.109 -21.304 1.00 61.62 358 GLY A O 1
ATOM 2931 N N . ARG A 1 359 ? 90.852 9.725 -19.597 1.00 66.62 359 ARG A N 1
ATOM 2932 C CA . ARG A 1 359 ? 92.269 9.388 -19.365 1.00 66.62 359 ARG A CA 1
ATOM 2933 C C . ARG A 1 359 ? 92.842 8.480 -20.455 1.00 66.62 359 ARG A C 1
ATOM 2935 O O . ARG A 1 359 ? 94.036 8.579 -20.724 1.00 66.62 359 ARG A O 1
ATOM 2942 N N . ALA A 1 360 ? 92.034 7.620 -21.076 1.00 59.91 360 ALA A N 1
ATOM 2943 C CA . ALA A 1 360 ? 92.460 6.824 -22.227 1.00 59.91 360 ALA A CA 1
ATOM 2944 C C . ALA A 1 360 ? 92.633 7.711 -23.473 1.00 59.91 360 ALA A C 1
ATOM 2946 O O . ALA A 1 360 ? 93.722 7.765 -24.047 1.00 59.91 360 ALA A O 1
ATOM 2947 N N . GLU A 1 361 ? 91.605 8.494 -23.811 1.00 62.59 361 GLU A N 1
ATOM 2948 C CA . GLU A 1 361 ? 91.582 9.393 -24.978 1.00 62.59 361 GLU A CA 1
ATOM 2949 C C . GLU A 1 361 ? 92.752 10.400 -24.964 1.00 62.59 361 GLU A C 1
ATOM 2951 O O . GLU A 1 361 ? 93.432 10.605 -25.974 1.00 62.59 361 GLU A O 1
ATOM 2956 N N . MET A 1 362 ? 93.069 10.971 -23.795 1.00 55.72 362 MET A N 1
ATOM 2957 C CA . MET A 1 362 ? 94.175 11.928 -23.629 1.00 55.72 362 MET A CA 1
ATOM 2958 C C . MET A 1 362 ? 95.576 11.296 -23.721 1.00 55.72 362 MET A C 1
ATOM 2960 O O . MET A 1 362 ? 96.547 12.010 -23.977 1.00 55.72 362 MET A O 1
ATOM 2964 N N . ILE A 1 363 ? 95.719 9.978 -23.539 1.00 63.16 363 ILE A N 1
ATOM 2965 C CA . ILE A 1 363 ? 96.992 9.269 -23.768 1.00 63.16 363 ILE A CA 1
ATOM 2966 C C . ILE A 1 363 ? 97.200 9.018 -25.267 1.00 63.16 363 ILE A C 1
ATOM 2968 O O . ILE A 1 363 ? 98.324 9.139 -25.760 1.00 63.16 363 ILE A O 1
ATOM 2972 N N . GLU A 1 364 ? 96.124 8.722 -25.994 1.00 62.16 364 GLU A N 1
ATOM 2973 C CA . GLU A 1 364 ? 96.148 8.414 -27.423 1.00 62.16 364 GLU A CA 1
ATOM 2974 C C . GLU A 1 364 ? 96.366 9.678 -28.278 1.00 62.16 364 GLU A C 1
ATOM 2976 O O . GLU A 1 364 ? 97.312 9.740 -29.071 1.00 62.16 364 GLU A O 1
ATOM 2981 N N . GLY A 1 365 ? 95.606 10.751 -28.020 1.00 58.03 365 GLY A N 1
ATOM 2982 C CA . GLY A 1 365 ? 95.757 12.036 -28.718 1.00 58.03 365 GLY A CA 1
ATOM 2983 C C . GLY A 1 365 ? 97.131 12.697 -28.521 1.00 58.03 365 GLY A C 1
ATOM 2984 O O . GLY A 1 365 ? 97.678 13.295 -29.449 1.00 58.03 365 GLY A O 1
ATOM 2985 N N . ARG A 1 366 ? 97.756 12.524 -27.345 1.00 61.69 366 ARG A N 1
ATOM 2986 C CA . ARG A 1 366 ? 99.109 13.039 -27.047 1.00 61.69 366 ARG A CA 1
ATOM 2987 C C . ARG A 1 366 ? 100.190 12.433 -27.948 1.00 61.69 366 ARG A C 1
ATOM 2989 O O . ARG A 1 366 ? 101.200 13.085 -28.212 1.00 61.69 366 ARG A O 1
ATOM 2996 N N . ASN A 1 367 ? 100.000 11.195 -28.401 1.00 56.75 367 ASN A N 1
ATOM 2997 C CA . ASN A 1 367 ? 100.949 10.526 -29.287 1.00 56.75 367 ASN A CA 1
ATOM 2998 C C . ASN A 1 367 ? 100.722 10.949 -30.751 1.00 56.75 367 ASN A C 1
ATOM 3000 O O . ASN A 1 367 ? 101.688 11.189 -31.469 1.00 56.75 367 ASN A O 1
ATOM 3004 N N . GLN A 1 368 ? 99.464 11.133 -31.167 1.00 56.50 368 GLN A N 1
ATOM 3005 C CA . GLN A 1 368 ? 99.105 11.561 -32.527 1.00 56.50 368 GLN A CA 1
ATOM 3006 C C . GLN A 1 368 ? 99.527 13.015 -32.819 1.00 56.50 368 GLN A C 1
ATOM 3008 O O . GLN A 1 368 ? 100.104 13.298 -33.870 1.00 56.50 368 GLN A O 1
ATOM 3013 N N . LEU A 1 369 ? 99.342 13.937 -31.865 1.00 49.56 369 LEU A N 1
ATOM 3014 C CA . LEU A 1 369 ? 99.691 15.359 -32.030 1.00 49.56 369 LEU A CA 1
ATOM 3015 C C . LEU A 1 369 ? 101.204 15.646 -32.109 1.00 49.56 369 LEU A C 1
ATOM 3017 O O . LEU A 1 369 ? 101.589 16.755 -32.471 1.00 49.56 369 LEU A O 1
ATOM 3021 N N . ARG A 1 370 ? 102.073 14.665 -31.822 1.00 55.25 370 ARG A N 1
ATOM 3022 C CA . ARG A 1 370 ? 103.525 14.777 -32.069 1.00 55.25 370 ARG A CA 1
ATOM 3023 C C . ARG A 1 370 ? 103.931 14.449 -33.508 1.00 55.25 370 ARG A C 1
ATOM 3025 O O . ARG A 1 370 ? 105.022 14.836 -33.910 1.00 55.25 370 ARG A O 1
ATOM 3032 N N . GLN A 1 371 ? 103.076 13.763 -34.267 1.00 54.78 371 GLN A N 1
ATOM 3033 C CA . GLN A 1 371 ? 103.329 13.410 -35.666 1.00 54.78 371 GLN A CA 1
ATOM 3034 C C . GLN A 1 371 ? 103.005 14.597 -36.593 1.00 54.78 371 GLN A C 1
ATOM 3036 O O . GLN A 1 371 ? 103.843 15.038 -37.372 1.00 54.78 371 GLN A O 1
ATOM 3041 N N . VAL A 1 372 ? 101.805 15.169 -36.428 1.00 56.81 372 VAL A N 1
ATOM 3042 C CA . VAL A 1 372 ? 101.183 16.143 -37.351 1.00 56.81 372 VAL A CA 1
ATOM 3043 C C . VAL A 1 372 ? 102.009 17.422 -37.561 1.00 56.81 372 VAL A C 1
ATOM 3045 O O . VAL A 1 372 ? 101.984 17.996 -38.648 1.00 56.81 372 VAL A O 1
ATOM 3048 N N . ILE A 1 373 ? 102.774 17.854 -36.553 1.00 56.72 373 ILE A N 1
ATOM 3049 C CA . ILE A 1 373 ? 103.605 19.069 -36.633 1.00 56.72 373 ILE A CA 1
ATOM 3050 C C . ILE A 1 373 ? 104.748 18.908 -37.655 1.00 56.72 373 ILE A C 1
ATOM 3052 O O . ILE A 1 373 ? 105.094 19.872 -38.327 1.00 56.72 373 ILE A O 1
ATOM 3056 N N . ALA A 1 374 ? 105.295 17.698 -37.828 1.00 58.16 374 ALA A N 1
ATOM 3057 C CA . ALA A 1 374 ? 106.409 17.444 -38.749 1.00 58.16 374 ALA A CA 1
ATOM 3058 C C . ALA A 1 374 ? 105.979 17.264 -40.220 1.00 58.16 374 ALA A C 1
ATOM 3060 O O . ALA A 1 374 ? 106.807 17.387 -41.125 1.00 58.16 374 ALA A O 1
ATOM 3061 N N . ASP A 1 375 ? 104.702 16.963 -40.470 1.00 55.22 375 ASP A N 1
ATOM 3062 C CA . ASP A 1 375 ? 104.184 16.722 -41.822 1.00 55.22 375 ASP A CA 1
ATOM 3063 C C . ASP A 1 375 ? 103.714 18.019 -42.510 1.00 55.22 375 ASP A C 1
ATOM 3065 O O . ASP A 1 375 ? 103.880 18.171 -43.722 1.00 55.22 375 ASP A O 1
ATOM 3069 N N . MET A 1 376 ? 103.202 19.002 -41.756 1.00 55.34 376 MET A N 1
ATOM 3070 C CA . MET A 1 376 ? 102.715 20.269 -42.329 1.00 55.34 376 MET A CA 1
ATOM 3071 C C . MET A 1 376 ? 103.810 21.119 -42.996 1.00 55.34 376 MET A C 1
ATOM 3073 O O . MET A 1 376 ? 103.521 21.824 -43.963 1.00 55.34 376 MET A O 1
ATOM 3077 N N . GLU A 1 377 ? 105.064 21.023 -42.549 1.00 56.19 377 GLU A N 1
ATOM 3078 C CA . GLU A 1 377 ? 106.192 21.748 -43.158 1.00 56.19 377 GLU A CA 1
ATOM 3079 C C . GLU A 1 377 ? 106.616 21.164 -44.521 1.00 56.19 377 GLU A C 1
ATOM 3081 O O . GLU A 1 377 ? 107.165 21.880 -45.358 1.00 56.19 377 GLU A O 1
ATOM 3086 N N . LYS A 1 378 ? 106.322 19.882 -44.791 1.00 57.81 378 LYS A N 1
ATOM 3087 C CA . LYS A 1 378 ? 106.655 19.208 -46.063 1.00 57.81 378 LYS A CA 1
ATOM 3088 C C . LYS A 1 378 ? 105.629 19.422 -47.169 1.00 57.81 378 LYS A C 1
ATOM 3090 O O . LYS A 1 378 ? 105.970 19.352 -48.352 1.00 57.81 378 LYS A O 1
ATOM 3095 N N . ASP A 1 379 ? 104.374 19.665 -46.812 1.00 48.94 379 ASP A N 1
ATOM 3096 C CA . ASP A 1 379 ? 103.281 19.627 -47.785 1.00 48.94 379 ASP A CA 1
ATOM 3097 C C . ASP A 1 379 ? 103.185 20.898 -48.642 1.00 48.94 379 ASP A C 1
ATOM 3099 O O . ASP A 1 379 ? 102.643 20.848 -49.745 1.00 48.94 379 ASP A O 1
ATOM 3103 N N . VAL A 1 380 ? 103.847 21.990 -48.242 1.00 59.03 380 VAL A N 1
ATOM 3104 C CA . VAL A 1 380 ? 104.070 23.172 -49.099 1.00 59.03 380 VAL A CA 1
ATOM 3105 C C . VAL A 1 380 ? 104.796 22.795 -50.403 1.00 59.03 380 VAL A C 1
ATOM 3107 O O . VAL A 1 380 ? 104.494 23.335 -51.467 1.00 59.03 380 VAL A O 1
ATOM 3110 N N . GLU A 1 381 ? 105.701 21.814 -50.359 1.00 57.47 381 GLU A N 1
ATOM 3111 C CA . GLU A 1 381 ? 106.470 21.371 -51.528 1.00 57.47 381 GLU A CA 1
ATOM 3112 C C . GLU A 1 381 ? 105.747 20.276 -52.347 1.00 57.47 381 GLU A C 1
ATOM 3114 O O . GLU A 1 381 ? 106.037 20.080 -53.533 1.00 57.47 381 GLU A O 1
ATOM 3119 N N . LYS A 1 382 ? 104.715 19.624 -51.777 1.00 55.59 382 LYS A N 1
ATOM 3120 C CA . LYS A 1 382 ? 103.813 18.715 -52.517 1.00 55.59 382 LYS A CA 1
ATOM 3121 C C . LYS A 1 382 ? 102.957 19.435 -53.556 1.00 55.59 382 LYS A C 1
ATOM 3123 O O . LYS A 1 382 ? 102.643 18.809 -54.566 1.00 55.59 382 LYS A O 1
ATOM 3128 N N . TYR A 1 383 ? 102.630 20.720 -53.392 1.00 51.19 383 TYR A N 1
ATOM 3129 C CA . TYR A 1 383 ? 101.733 21.421 -54.326 1.00 51.19 383 TYR A CA 1
ATOM 3130 C C . TYR A 1 383 ? 102.252 21.487 -55.780 1.00 51.19 383 TYR A C 1
ATOM 3132 O O . TYR A 1 383 ? 101.464 21.674 -56.703 1.00 51.19 383 TYR A O 1
ATOM 3140 N N . LYS A 1 384 ? 103.550 21.240 -56.027 1.00 54.59 384 LYS A N 1
ATOM 3141 C CA . LYS A 1 384 ? 104.097 21.039 -57.388 1.00 54.59 384 LYS A CA 1
ATOM 3142 C C . LYS A 1 384 ? 103.928 19.616 -57.941 1.00 54.59 384 LYS A C 1
ATOM 3144 O O . LYS A 1 384 ? 103.951 19.443 -59.154 1.00 54.59 384 LYS A O 1
ATOM 3149 N N . LYS A 1 385 ? 103.728 18.606 -57.087 1.00 57.44 385 LYS A N 1
ATOM 3150 C CA . LYS A 1 385 ? 103.313 17.242 -57.475 1.00 57.44 385 LYS A CA 1
ATOM 3151 C C . LYS A 1 385 ? 101.793 17.111 -57.639 1.00 57.44 385 LYS A C 1
ATOM 3153 O O . LYS A 1 385 ? 101.356 16.166 -58.290 1.00 57.44 385 LYS A O 1
ATOM 3158 N N . GLN A 1 386 ? 101.012 18.053 -57.099 1.00 56.78 386 GLN A N 1
ATOM 3159 C CA . GLN A 1 386 ? 99.548 18.089 -57.207 1.00 56.78 386 GLN A CA 1
ATOM 3160 C C . GLN A 1 386 ? 99.075 17.994 -58.669 1.00 56.78 386 GLN A C 1
ATOM 3162 O O . GLN A 1 386 ? 98.380 17.052 -59.012 1.00 56.78 386 GLN A O 1
ATOM 3167 N N . SER A 1 387 ? 99.559 18.874 -59.554 1.00 53.69 387 SER A N 1
ATOM 3168 C CA . SER A 1 387 ? 99.037 19.048 -60.928 1.00 53.69 387 SER A CA 1
ATOM 3169 C C . SER A 1 387 ? 99.041 17.783 -61.814 1.00 53.69 387 SER A C 1
ATOM 3171 O O . SER A 1 387 ? 98.150 17.593 -62.645 1.00 53.69 387 SER A O 1
ATOM 3173 N N . ASP A 1 388 ? 100.008 16.874 -61.632 1.00 57.75 388 ASP A N 1
ATOM 3174 C CA . ASP A 1 388 ? 100.025 15.580 -62.339 1.00 57.75 388 ASP A CA 1
ATOM 3175 C C . ASP A 1 388 ? 99.394 14.433 -61.532 1.00 57.75 388 ASP A C 1
ATOM 3177 O O . ASP A 1 388 ? 98.973 13.431 -62.117 1.00 57.75 388 ASP A O 1
ATOM 3181 N N . ALA A 1 389 ? 99.251 14.584 -60.210 1.00 59.09 389 ALA A N 1
ATOM 3182 C CA . ALA A 1 389 ? 98.362 13.733 -59.425 1.00 59.09 389 ALA A CA 1
ATOM 3183 C C . ALA A 1 389 ? 96.892 14.009 -59.783 1.00 59.09 389 ALA A C 1
ATOM 3185 O O . ALA A 1 389 ? 96.136 13.057 -59.948 1.00 59.09 389 ALA A O 1
ATOM 3186 N N . ASP A 1 390 ? 96.509 15.269 -60.008 1.00 56.12 390 ASP A N 1
ATOM 3187 C CA . ASP A 1 390 ? 95.141 15.715 -60.295 1.00 56.12 390 ASP A CA 1
ATOM 3188 C C . ASP A 1 390 ? 94.540 15.004 -61.521 1.00 56.12 390 ASP A C 1
ATOM 3190 O O . ASP A 1 390 ? 93.375 14.615 -61.506 1.00 56.12 390 ASP A O 1
ATOM 3194 N N . LYS A 1 391 ? 95.343 14.704 -62.553 1.00 60.88 391 LYS A N 1
ATOM 3195 C CA . LYS A 1 391 ? 94.896 13.910 -63.718 1.00 60.88 391 LYS A CA 1
ATOM 3196 C C . LYS A 1 391 ? 94.557 12.457 -63.367 1.00 60.88 391 LYS A C 1
ATOM 3198 O O . LYS A 1 391 ? 93.611 11.911 -63.923 1.00 60.88 391 LYS A O 1
ATOM 3203 N N . ARG A 1 392 ? 95.295 11.834 -62.440 1.00 63.03 392 ARG A N 1
ATOM 3204 C CA . ARG A 1 392 ? 94.976 10.485 -61.930 1.00 63.03 392 ARG A CA 1
ATOM 3205 C C . ARG A 1 392 ? 93.828 10.530 -60.930 1.00 63.03 392 ARG A C 1
ATOM 3207 O O . ARG A 1 392 ? 92.982 9.648 -60.946 1.00 63.03 392 ARG A O 1
ATOM 3214 N N . ILE A 1 393 ? 93.763 11.582 -60.116 1.00 60.84 393 ILE A N 1
ATOM 3215 C CA . ILE A 1 393 ? 92.656 11.853 -59.200 1.00 60.84 393 ILE A CA 1
ATOM 3216 C C . ILE A 1 393 ? 91.353 12.051 -59.982 1.00 60.84 393 ILE A C 1
ATOM 3218 O O . ILE A 1 393 ? 90.330 11.604 -59.500 1.00 60.84 393 ILE A O 1
ATOM 3222 N N . ILE A 1 394 ? 91.354 12.605 -61.199 1.00 62.06 394 ILE A N 1
ATOM 3223 C CA . ILE A 1 394 ? 90.150 12.674 -62.051 1.00 62.06 394 ILE A CA 1
ATOM 3224 C C . ILE A 1 394 ? 89.669 11.278 -62.498 1.00 62.06 394 ILE A C 1
ATOM 3226 O O . ILE A 1 394 ? 88.463 11.028 -62.510 1.00 62.06 394 ILE A O 1
ATOM 3230 N N . GLU A 1 395 ? 90.569 10.343 -62.819 1.00 66.44 395 GLU A N 1
ATOM 3231 C CA . GLU A 1 395 ? 90.188 8.956 -63.143 1.00 66.44 395 GLU A CA 1
ATOM 3232 C C . GLU A 1 395 ? 89.761 8.161 -61.899 1.00 66.44 395 GLU A C 1
ATOM 3234 O O . GLU A 1 395 ? 88.773 7.422 -61.941 1.00 66.44 395 GLU A O 1
ATOM 3239 N N . GLU A 1 396 ? 90.450 8.351 -60.770 1.00 65.06 396 GLU A N 1
ATOM 3240 C CA . GLU A 1 396 ? 90.092 7.729 -59.495 1.00 65.06 396 GLU A CA 1
ATOM 3241 C C . GLU A 1 396 ? 88.770 8.298 -58.960 1.00 65.06 396 GLU A C 1
ATOM 3243 O O . GLU A 1 396 ? 87.902 7.523 -58.583 1.00 65.06 396 GLU A O 1
ATOM 3248 N N . GLN A 1 397 ? 88.527 9.610 -59.070 1.00 62.16 397 GLN A N 1
ATOM 3249 C CA . GLN A 1 397 ? 87.223 10.244 -58.831 1.00 62.16 397 GLN A CA 1
ATOM 3250 C C . GLN A 1 397 ? 86.160 9.761 -59.821 1.00 62.16 397 GLN A C 1
ATOM 3252 O O . GLN A 1 397 ? 84.982 9.747 -59.478 1.00 62.16 397 GLN A O 1
ATOM 3257 N N . GLY A 1 398 ? 86.531 9.324 -61.026 1.00 67.19 398 GLY A N 1
ATOM 3258 C CA . GLY A 1 398 ? 85.632 8.608 -61.932 1.00 67.19 398 GLY A CA 1
ATOM 3259 C C . GLY A 1 398 ? 85.171 7.278 -61.327 1.00 67.19 398 GLY A C 1
ATOM 3260 O O . GLY A 1 398 ? 83.969 7.010 -61.252 1.00 67.19 398 GLY A O 1
ATOM 3261 N N . ARG A 1 399 ? 86.110 6.475 -60.810 1.00 69.56 399 ARG A N 1
ATOM 3262 C CA . ARG A 1 399 ? 85.801 5.212 -60.117 1.00 69.56 399 ARG A CA 1
ATOM 3263 C C . ARG A 1 399 ? 85.077 5.431 -58.793 1.00 69.56 399 ARG A C 1
ATOM 3265 O O . ARG A 1 399 ? 84.110 4.725 -58.524 1.00 69.56 399 ARG A O 1
ATOM 3272 N N . GLU A 1 400 ? 85.479 6.415 -57.995 1.00 63.59 400 GLU A N 1
ATOM 3273 C CA . GLU A 1 400 ? 84.777 6.810 -56.777 1.00 63.59 400 GLU A CA 1
ATOM 3274 C C . GLU A 1 400 ? 83.380 7.326 -57.101 1.00 63.59 400 GLU A C 1
ATOM 3276 O O . GLU A 1 400 ? 82.453 6.954 -56.403 1.00 63.59 400 GLU A O 1
ATOM 3281 N N . LYS A 1 401 ? 83.161 8.087 -58.178 1.00 67.56 401 LYS A N 1
ATOM 3282 C CA . LYS A 1 401 ? 81.821 8.517 -58.614 1.00 67.56 401 LYS A CA 1
ATOM 3283 C C . LYS A 1 401 ? 80.944 7.341 -59.039 1.00 67.56 401 LYS A C 1
ATOM 3285 O O . LYS A 1 401 ? 79.750 7.357 -58.744 1.00 67.56 401 LYS A O 1
ATOM 3290 N N . ASP A 1 402 ? 81.502 6.300 -59.650 1.00 72.00 402 ASP A N 1
ATOM 3291 C CA . ASP A 1 402 ? 80.782 5.056 -59.951 1.00 72.00 402 ASP A CA 1
ATOM 3292 C C . ASP A 1 402 ? 80.515 4.204 -58.698 1.00 72.00 402 ASP A C 1
ATOM 3294 O O . ASP A 1 402 ? 79.426 3.643 -58.547 1.00 72.00 402 ASP A O 1
ATOM 3298 N N . VAL A 1 403 ? 81.470 4.120 -57.767 1.00 76.44 403 VAL A N 1
ATOM 3299 C CA . VAL A 1 403 ? 81.314 3.426 -56.476 1.00 76.44 403 VAL A CA 1
ATOM 3300 C C . VAL A 1 403 ? 80.326 4.172 -55.578 1.00 76.44 403 VAL A C 1
ATOM 3302 O O . VAL A 1 403 ? 79.445 3.544 -55.000 1.00 76.44 403 VAL A O 1
ATOM 3305 N N . LEU A 1 404 ? 80.386 5.501 -55.525 1.00 68.88 404 LEU A N 1
ATOM 3306 C CA . LEU A 1 404 ? 79.442 6.385 -54.846 1.00 68.88 404 LEU A CA 1
ATOM 3307 C C . LEU A 1 404 ? 78.081 6.372 -55.532 1.00 68.88 404 LEU A C 1
ATOM 3309 O O . LEU A 1 404 ? 77.090 6.411 -54.824 1.00 68.88 404 LEU A O 1
ATOM 3313 N N . SER A 1 405 ? 77.983 6.221 -56.857 1.00 75.31 405 SER A N 1
ATOM 3314 C CA . SER A 1 405 ? 76.693 6.028 -57.539 1.00 75.31 405 SER A CA 1
ATOM 3315 C C . SER A 1 405 ? 76.083 4.659 -57.229 1.00 75.31 405 SER A C 1
ATOM 3317 O O . SER A 1 405 ? 74.888 4.567 -56.956 1.00 75.31 405 SER A O 1
ATOM 3319 N N . LYS A 1 406 ? 76.887 3.589 -57.178 1.00 79.81 406 LYS A N 1
ATOM 3320 C CA . LYS A 1 406 ? 76.454 2.249 -56.733 1.00 79.81 406 LYS A CA 1
ATOM 3321 C C . LYS A 1 406 ? 76.085 2.225 -55.247 1.00 79.81 406 LYS A C 1
ATOM 3323 O O . LYS A 1 406 ? 75.089 1.602 -54.881 1.00 79.81 406 LYS A O 1
ATOM 3328 N N . ASN A 1 407 ? 76.821 2.944 -54.403 1.00 78.19 407 ASN A N 1
ATOM 3329 C CA . ASN A 1 407 ? 76.518 3.104 -52.983 1.00 78.19 407 ASN A C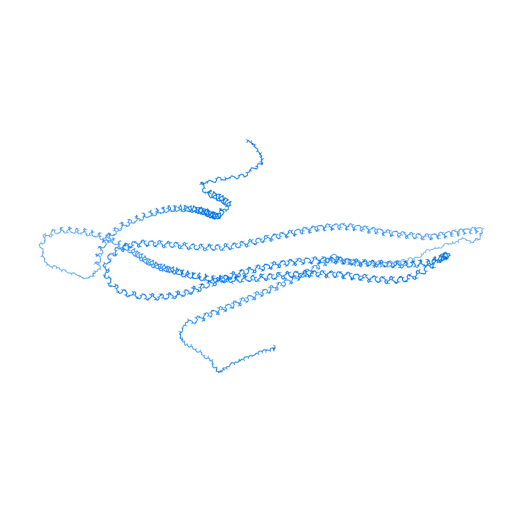A 1
ATOM 3330 C C . ASN A 1 407 ? 75.308 4.018 -52.760 1.00 78.19 407 ASN A C 1
ATOM 3332 O O . ASN A 1 407 ? 74.485 3.698 -51.917 1.00 78.19 407 ASN A O 1
ATOM 3336 N N . LEU A 1 408 ? 75.115 5.072 -53.553 1.00 74.25 408 LEU A N 1
ATOM 3337 C CA . LEU A 1 408 ? 73.921 5.921 -53.546 1.00 74.25 408 LEU A CA 1
ATOM 3338 C C . LEU A 1 408 ? 72.695 5.143 -54.027 1.00 74.25 408 LEU A C 1
ATOM 3340 O O . LEU A 1 408 ? 71.628 5.292 -53.449 1.00 74.25 408 LEU A O 1
ATOM 3344 N N . LEU A 1 409 ? 72.829 4.262 -55.023 1.00 77.19 409 LEU A N 1
ATOM 3345 C CA . LEU A 1 409 ? 71.762 3.349 -55.445 1.00 77.19 409 LEU A CA 1
ATOM 3346 C C . LEU A 1 409 ? 71.447 2.299 -54.368 1.00 77.19 409 LEU A C 1
ATOM 3348 O O . LEU A 1 409 ? 70.272 2.046 -54.107 1.00 77.19 409 LEU A O 1
ATOM 3352 N N . ARG A 1 410 ? 72.458 1.742 -53.683 1.00 78.44 410 ARG A N 1
ATOM 3353 C CA . ARG A 1 410 ? 72.263 0.870 -52.508 1.00 78.44 410 ARG A CA 1
ATOM 3354 C C . ARG A 1 410 ? 71.617 1.608 -51.335 1.00 78.44 410 ARG A C 1
ATOM 3356 O O . ARG A 1 410 ? 70.691 1.075 -50.739 1.00 78.44 410 ARG A O 1
ATOM 3363 N N . LEU A 1 411 ? 72.042 2.834 -51.038 1.00 74.75 411 LEU A N 1
ATOM 3364 C CA . LEU A 1 411 ? 71.473 3.683 -49.989 1.00 74.75 411 LEU A CA 1
ATOM 3365 C C . LEU A 1 411 ? 70.075 4.183 -50.362 1.00 74.75 411 LEU A C 1
ATOM 3367 O O . LEU A 1 411 ? 69.233 4.300 -49.483 1.00 74.75 411 LEU A O 1
ATOM 3371 N N . GLN A 1 412 ? 69.768 4.400 -51.644 1.00 74.56 412 GLN A N 1
ATOM 3372 C CA . GLN A 1 412 ? 68.401 4.638 -52.106 1.00 74.56 412 GLN A CA 1
ATOM 3373 C C . GLN A 1 412 ? 67.538 3.379 -52.009 1.00 74.56 412 GLN A C 1
ATOM 3375 O O . GLN A 1 412 ? 66.369 3.500 -51.664 1.00 74.56 412 GLN A O 1
ATOM 3380 N N . ALA A 1 413 ? 68.066 2.185 -52.292 1.00 78.38 413 ALA A N 1
ATOM 3381 C CA . ALA A 1 413 ? 67.335 0.934 -52.091 1.00 78.38 413 ALA A CA 1
ATOM 3382 C C . ALA A 1 413 ? 67.034 0.719 -50.598 1.00 78.38 413 ALA A C 1
ATOM 3384 O O . ALA A 1 413 ? 65.868 0.633 -50.222 1.00 78.38 413 ALA A O 1
ATOM 3385 N N . ALA A 1 414 ? 68.060 0.791 -49.744 1.00 79.88 414 ALA A N 1
ATOM 3386 C CA . ALA A 1 414 ? 67.921 0.736 -48.292 1.00 79.88 414 ALA A CA 1
ATOM 3387 C C . ALA A 1 414 ? 66.985 1.833 -47.761 1.00 79.88 414 ALA A C 1
ATOM 3389 O O . ALA A 1 414 ? 66.115 1.544 -46.954 1.00 79.88 414 ALA A O 1
ATOM 3390 N N . SER A 1 415 ? 67.076 3.072 -48.255 1.00 76.19 415 SER A N 1
ATOM 3391 C CA . SER A 1 415 ? 66.165 4.166 -47.887 1.00 76.19 415 SER A CA 1
ATOM 3392 C C . SER A 1 415 ? 64.722 3.891 -48.320 1.00 76.19 415 SER A C 1
ATOM 3394 O O . SER A 1 415 ? 63.806 4.075 -47.524 1.00 76.19 415 SER A O 1
ATOM 3396 N N . ARG A 1 416 ? 64.483 3.357 -49.527 1.00 80.12 416 ARG A N 1
ATOM 3397 C CA . ARG A 1 416 ? 63.142 2.912 -49.958 1.00 80.12 416 ARG A CA 1
ATOM 3398 C C . ARG A 1 416 ? 62.610 1.799 -49.053 1.00 80.12 416 ARG A C 1
ATOM 3400 O O . ARG A 1 416 ? 61.423 1.814 -48.735 1.00 80.12 416 ARG A O 1
ATOM 3407 N N . ASP A 1 417 ? 63.457 0.876 -48.609 1.00 80.81 417 ASP A N 1
ATOM 3408 C CA . ASP A 1 417 ? 63.069 -0.220 -47.717 1.00 80.81 417 ASP A CA 1
ATOM 3409 C C . ASP A 1 417 ? 62.877 0.238 -46.261 1.00 80.81 417 ASP A C 1
ATOM 3411 O O . ASP A 1 417 ? 61.913 -0.175 -45.619 1.00 80.81 417 ASP A O 1
ATOM 3415 N N . HIS A 1 418 ? 63.664 1.198 -45.773 1.00 80.19 418 HIS A N 1
ATOM 3416 C CA . HIS A 1 418 ? 63.403 1.911 -44.523 1.00 80.19 418 HIS A CA 1
ATOM 3417 C C . HIS A 1 418 ? 62.107 2.730 -44.605 1.00 80.19 418 HIS A C 1
ATOM 3419 O O . HIS A 1 418 ? 61.340 2.729 -43.652 1.00 80.19 418 HIS A O 1
ATOM 3425 N N . ILE A 1 419 ? 61.781 3.358 -45.740 1.00 82.25 419 ILE A N 1
ATOM 3426 C CA . ILE A 1 419 ? 60.499 4.054 -45.952 1.00 82.25 419 ILE A CA 1
ATOM 3427 C C . ILE A 1 419 ? 59.324 3.061 -45.964 1.00 82.25 419 ILE A C 1
ATOM 3429 O O . ILE A 1 419 ? 58.268 3.372 -45.409 1.00 82.25 419 ILE A O 1
ATOM 3433 N N . LYS A 1 420 ? 59.480 1.857 -46.537 1.00 83.12 420 LYS A N 1
ATOM 3434 C CA . LYS A 1 420 ? 58.485 0.772 -46.402 1.00 83.12 420 LYS A CA 1
ATOM 3435 C C . LYS A 1 420 ? 58.336 0.352 -44.938 1.00 83.12 420 LYS A C 1
ATOM 3437 O O . LYS A 1 420 ? 57.212 0.286 -44.449 1.00 83.12 420 LYS A O 1
ATOM 3442 N N . LEU A 1 421 ? 59.446 0.123 -44.234 1.00 86.81 421 LEU A N 1
ATOM 3443 C CA . LEU A 1 421 ? 59.459 -0.277 -42.825 1.00 86.81 421 LEU A CA 1
ATOM 3444 C C . LEU A 1 421 ? 58.816 0.786 -41.925 1.00 86.81 421 LEU A C 1
ATOM 3446 O O . LEU A 1 421 ? 57.982 0.441 -41.099 1.00 86.81 421 LEU A O 1
ATOM 3450 N N . ILE A 1 422 ? 59.115 2.069 -42.140 1.00 83.31 422 ILE A N 1
ATOM 3451 C CA . ILE A 1 422 ? 58.495 3.202 -41.440 1.00 83.31 422 ILE A CA 1
ATOM 3452 C C . ILE A 1 422 ? 56.993 3.261 -41.734 1.00 83.31 422 ILE A C 1
ATOM 3454 O O . ILE A 1 422 ? 56.214 3.457 -40.809 1.00 83.31 422 ILE A O 1
ATOM 3458 N N . LYS A 1 423 ? 56.546 3.030 -42.977 1.00 85.25 423 LYS A N 1
ATOM 3459 C CA . LYS A 1 423 ? 55.107 2.954 -43.298 1.00 85.25 423 LYS A CA 1
ATOM 3460 C C . LYS A 1 423 ? 54.413 1.774 -42.609 1.00 85.25 423 LYS A C 1
ATOM 3462 O O . LYS A 1 423 ? 53.307 1.944 -42.104 1.00 85.25 423 LYS A O 1
ATOM 3467 N N . ILE A 1 424 ? 55.061 0.610 -42.536 1.00 84.38 424 ILE A N 1
ATOM 3468 C CA . ILE A 1 424 ? 54.559 -0.564 -41.802 1.00 84.38 424 ILE A CA 1
ATOM 3469 C C . ILE A 1 424 ? 54.499 -0.263 -40.297 1.00 84.38 424 ILE A C 1
ATOM 3471 O O . ILE A 1 424 ? 53.465 -0.478 -39.670 1.00 84.38 424 ILE A O 1
ATOM 3475 N N . GLN A 1 425 ? 55.556 0.317 -39.724 1.00 80.56 425 GLN A N 1
ATOM 3476 C CA . GLN A 1 425 ? 55.596 0.743 -38.324 1.00 80.56 425 GLN A CA 1
ATOM 3477 C C . GLN A 1 425 ? 54.542 1.814 -38.020 1.00 80.56 425 GLN A C 1
ATOM 3479 O O . GLN A 1 425 ? 53.890 1.719 -36.991 1.00 80.56 425 GLN A O 1
ATOM 3484 N N . GLN A 1 426 ? 54.294 2.776 -38.914 1.00 83.62 426 GLN A N 1
ATOM 3485 C CA . GLN A 1 426 ? 53.209 3.758 -38.785 1.00 83.62 426 GLN A CA 1
ATOM 3486 C C . GLN A 1 426 ? 51.819 3.108 -38.848 1.00 83.62 426 GLN A C 1
ATOM 3488 O O . GLN A 1 426 ? 50.924 3.531 -38.122 1.00 83.62 426 GLN A O 1
ATOM 3493 N N . GLN A 1 427 ? 51.617 2.077 -39.674 1.00 83.38 427 GLN A N 1
ATOM 3494 C CA . GLN A 1 427 ? 50.360 1.319 -39.703 1.00 83.38 427 GLN A CA 1
ATOM 3495 C C . GLN A 1 427 ? 50.158 0.487 -38.430 1.00 83.38 427 GLN A C 1
ATOM 3497 O O . GLN A 1 427 ? 49.047 0.450 -37.907 1.00 83.38 427 GLN A O 1
ATOM 3502 N N . ILE A 1 428 ? 51.216 -0.136 -37.902 1.00 84.81 428 ILE A N 1
ATOM 3503 C CA . ILE A 1 428 ? 51.190 -0.842 -36.611 1.00 84.81 428 ILE A CA 1
ATOM 3504 C C . ILE A 1 428 ? 50.927 0.151 -35.472 1.00 84.81 428 ILE A C 1
ATOM 3506 O O . ILE A 1 428 ? 50.045 -0.088 -34.655 1.00 84.81 428 ILE A O 1
ATOM 3510 N N . ARG A 1 429 ? 51.610 1.302 -35.462 1.00 86.50 429 ARG A N 1
ATOM 3511 C CA . ARG A 1 429 ? 51.408 2.371 -34.476 1.00 86.50 429 ARG A CA 1
ATOM 3512 C C . ARG A 1 429 ? 49.962 2.857 -34.482 1.00 86.50 429 ARG A C 1
ATOM 3514 O O . ARG A 1 429 ? 49.359 2.875 -33.425 1.00 86.50 429 ARG A O 1
ATOM 3521 N N . LYS A 1 430 ? 49.373 3.112 -35.657 1.00 88.12 430 LYS A N 1
ATOM 3522 C CA . LYS A 1 430 ? 47.957 3.502 -35.788 1.00 88.12 430 LYS A CA 1
ATOM 3523 C C . LYS A 1 430 ? 46.960 2.424 -35.357 1.00 88.12 430 LYS A C 1
ATOM 3525 O O . LYS A 1 430 ? 45.857 2.770 -34.944 1.00 88.12 430 LYS A O 1
ATOM 3530 N N . LYS A 1 431 ? 47.315 1.136 -35.447 1.00 85.50 431 LYS A N 1
ATOM 3531 C CA . LYS A 1 431 ? 46.511 0.060 -34.847 1.00 85.50 431 LYS A CA 1
ATOM 3532 C C . LYS A 1 431 ? 46.583 0.113 -33.325 1.00 85.50 431 LYS A C 1
ATOM 3534 O O . LYS A 1 431 ? 45.538 0.199 -32.701 1.00 85.50 431 LYS A O 1
ATOM 3539 N N . ILE A 1 432 ? 47.789 0.175 -32.759 1.00 85.62 432 ILE A N 1
ATOM 3540 C CA . ILE A 1 432 ? 48.012 0.250 -31.306 1.00 85.62 432 ILE A CA 1
ATOM 3541 C C . ILE A 1 432 ? 47.399 1.528 -30.710 1.00 85.62 432 ILE A C 1
ATOM 3543 O O . ILE A 1 432 ? 46.782 1.469 -29.658 1.00 85.62 432 ILE A O 1
ATOM 3547 N N . GLU A 1 433 ? 47.507 2.672 -31.391 1.00 85.75 433 GLU A N 1
ATOM 3548 C CA . GLU A 1 433 ? 46.868 3.940 -31.009 1.00 85.75 433 GLU A CA 1
ATOM 3549 C C . GLU A 1 433 ? 45.338 3.793 -30.975 1.00 85.75 433 GLU A C 1
ATOM 3551 O O . GLU A 1 433 ? 44.714 4.176 -29.991 1.00 85.75 433 GLU A O 1
ATOM 3556 N N . LYS A 1 434 ? 44.731 3.154 -31.987 1.00 89.12 434 LYS A N 1
ATOM 3557 C CA . LYS A 1 434 ? 43.286 2.887 -31.994 1.00 89.12 434 LYS A CA 1
ATOM 3558 C C . LYS A 1 434 ? 42.870 1.866 -30.925 1.00 89.12 434 LYS A C 1
ATOM 3560 O O . LYS A 1 434 ? 41.856 2.056 -30.264 1.00 89.12 434 LYS A O 1
ATOM 3565 N N . GLU A 1 435 ? 43.632 0.790 -30.752 1.00 86.75 435 GLU A N 1
ATOM 3566 C CA . GLU A 1 435 ? 43.406 -0.209 -29.702 1.00 86.75 435 GLU A CA 1
ATOM 3567 C C . GLU A 1 435 ? 43.485 0.456 -28.319 1.00 86.75 435 GLU A C 1
ATOM 3569 O O . GLU A 1 435 ? 42.628 0.213 -27.477 1.00 86.75 435 GLU A O 1
ATOM 3574 N N . MET A 1 436 ? 44.430 1.379 -28.113 1.00 83.00 436 MET A N 1
ATOM 3575 C CA . MET A 1 436 ? 44.548 2.179 -26.893 1.00 83.00 436 MET A CA 1
ATOM 3576 C C . MET A 1 436 ? 43.366 3.143 -26.707 1.00 83.00 436 MET A C 1
ATOM 3578 O O . MET A 1 436 ? 42.829 3.202 -25.605 1.00 83.00 436 MET A O 1
ATOM 3582 N N . ASP A 1 437 ? 42.896 3.829 -27.755 1.00 87.19 437 ASP A N 1
ATOM 3583 C CA . ASP A 1 437 ? 41.662 4.634 -27.710 1.00 87.19 437 ASP A CA 1
ATOM 3584 C C . ASP A 1 437 ? 40.432 3.787 -27.344 1.00 87.19 437 ASP A C 1
ATOM 3586 O O . ASP A 1 437 ? 39.564 4.229 -26.589 1.00 87.19 437 ASP A O 1
ATOM 3590 N N . ASP A 1 438 ? 40.323 2.575 -27.893 1.00 88.50 438 ASP A N 1
ATOM 3591 C CA . ASP A 1 438 ? 39.211 1.660 -27.630 1.00 88.50 438 ASP A CA 1
ATOM 3592 C C . ASP A 1 438 ? 39.298 1.072 -26.199 1.00 88.50 438 ASP A C 1
ATOM 3594 O O . ASP A 1 438 ? 38.277 1.011 -25.508 1.00 88.50 438 ASP A O 1
ATOM 3598 N N . TYR A 1 439 ? 40.500 0.788 -25.676 1.00 86.12 439 TYR A N 1
ATOM 3599 C CA . TYR A 1 439 ? 40.710 0.472 -24.254 1.00 86.12 439 TYR A CA 1
ATOM 3600 C C . TYR A 1 439 ? 40.409 1.662 -23.328 1.00 86.12 439 TYR A C 1
ATOM 3602 O O . TYR A 1 439 ? 39.807 1.464 -22.277 1.00 86.12 439 TYR A O 1
ATOM 3610 N N . ILE A 1 440 ? 40.759 2.898 -23.701 1.00 88.69 440 ILE A N 1
ATOM 3611 C CA . ILE A 1 440 ? 40.436 4.109 -22.924 1.00 88.69 440 ILE A CA 1
ATOM 3612 C C . ILE A 1 440 ? 38.915 4.305 -22.830 1.00 88.69 440 ILE A C 1
ATOM 3614 O O . ILE A 1 440 ? 38.404 4.640 -21.759 1.00 88.69 440 ILE A O 1
ATOM 3618 N N . LYS A 1 441 ? 38.168 4.037 -23.910 1.00 88.00 441 LYS A N 1
ATOM 3619 C CA . LYS A 1 441 ? 36.693 4.054 -23.899 1.00 88.00 441 LYS A CA 1
ATOM 3620 C C . LYS A 1 441 ? 36.121 2.976 -22.984 1.00 88.00 441 LYS A C 1
ATOM 3622 O O . LYS A 1 441 ? 35.202 3.269 -22.223 1.00 88.00 441 LYS A O 1
ATOM 3627 N N . GLU A 1 442 ? 36.660 1.759 -23.025 1.00 84.56 442 GLU A N 1
ATOM 3628 C CA . GLU A 1 442 ? 36.181 0.659 -22.183 1.00 84.56 442 GLU A CA 1
ATOM 3629 C C . GLU A 1 442 ? 36.527 0.879 -20.698 1.00 84.56 442 GLU A C 1
ATOM 3631 O O . GLU A 1 442 ? 35.665 0.682 -19.849 1.00 84.56 442 GLU A O 1
ATOM 3636 N N . ILE A 1 443 ? 37.705 1.426 -20.370 1.00 85.56 443 ILE A N 1
ATOM 3637 C CA . ILE A 1 443 ? 38.047 1.894 -19.012 1.00 85.56 443 ILE A CA 1
ATOM 3638 C C . ILE A 1 443 ? 37.084 3.007 -18.567 1.00 85.56 443 ILE A C 1
ATOM 3640 O O . ILE A 1 443 ? 36.567 2.972 -17.451 1.00 85.56 443 ILE A O 1
ATOM 3644 N N . GLY A 1 444 ? 36.778 3.972 -19.440 1.00 85.19 444 GLY A N 1
ATOM 3645 C CA . GLY A 1 444 ? 35.804 5.034 -19.162 1.00 85.19 444 GLY A CA 1
ATOM 3646 C C . GLY A 1 444 ? 34.365 4.528 -18.982 1.00 85.19 444 GLY A C 1
ATOM 3647 O O . GLY A 1 444 ? 33.586 5.134 -18.246 1.00 85.19 444 GLY A O 1
ATOM 3648 N N . LYS A 1 445 ? 34.009 3.405 -19.615 1.00 88.50 445 LYS A N 1
ATOM 3649 C CA . LYS A 1 445 ? 32.737 2.694 -19.427 1.00 88.50 445 LYS A CA 1
ATOM 3650 C C . LYS A 1 445 ? 32.723 1.927 -18.103 1.00 88.50 445 LYS A C 1
ATOM 3652 O O . LYS A 1 445 ? 31.811 2.142 -17.312 1.00 88.50 445 LYS A O 1
ATOM 3657 N N . GLN A 1 446 ? 33.766 1.156 -17.805 1.00 83.50 446 GLN A N 1
ATOM 3658 C CA . GLN A 1 446 ? 33.927 0.448 -16.529 1.00 83.50 446 GLN A CA 1
ATOM 3659 C C . GLN A 1 446 ? 33.982 1.407 -15.330 1.00 83.50 446 GLN A C 1
ATOM 3661 O O . GLN A 1 446 ? 33.449 1.092 -14.273 1.00 83.50 446 GLN A O 1
ATOM 3666 N N . ALA A 1 447 ? 34.538 2.614 -15.483 1.00 86.94 447 ALA A N 1
ATOM 3667 C CA . ALA A 1 447 ? 34.503 3.649 -14.448 1.00 86.94 447 ALA A CA 1
ATOM 3668 C C . ALA A 1 447 ? 33.083 4.194 -14.189 1.00 86.94 447 ALA A C 1
ATOM 3670 O O . ALA A 1 447 ? 32.726 4.465 -13.040 1.00 86.94 447 ALA A O 1
ATOM 3671 N N . LYS A 1 448 ? 32.248 4.324 -15.231 1.00 89.38 448 LYS A N 1
ATOM 3672 C CA . LYS A 1 448 ? 30.825 4.695 -15.097 1.00 89.38 448 LYS A CA 1
ATOM 3673 C C . LYS A 1 448 ? 29.997 3.570 -14.481 1.00 89.38 448 LYS A C 1
ATOM 3675 O O . LYS A 1 448 ? 29.154 3.828 -13.634 1.00 89.38 448 LYS A O 1
ATOM 3680 N N . GLU A 1 449 ? 30.268 2.331 -14.871 1.00 89.38 449 GLU A N 1
ATOM 3681 C CA . GLU A 1 449 ? 29.619 1.136 -14.330 1.00 89.38 449 GLU A CA 1
ATOM 3682 C C . GLU A 1 449 ? 29.989 0.929 -12.852 1.00 89.38 449 GLU A C 1
ATOM 3684 O O . GLU A 1 449 ? 29.107 0.774 -12.012 1.00 89.38 449 GLU A O 1
ATOM 3689 N N . LYS A 1 450 ? 31.271 1.091 -12.495 1.00 85.88 450 LYS A N 1
ATOM 3690 C CA . LYS A 1 450 ? 31.739 1.115 -11.103 1.00 85.88 450 LYS A CA 1
ATOM 3691 C C . LYS A 1 450 ? 31.063 2.219 -10.289 1.00 85.88 450 LYS A C 1
ATOM 3693 O O . LYS A 1 450 ? 30.562 1.934 -9.212 1.00 85.88 450 LYS A O 1
ATOM 3698 N N . THR A 1 451 ? 31.013 3.457 -10.786 1.00 91.31 451 THR A N 1
ATOM 3699 C CA . THR A 1 451 ? 30.387 4.566 -10.035 1.00 91.31 451 THR A CA 1
ATOM 3700 C C . THR A 1 451 ? 28.861 4.462 -9.950 1.00 91.31 451 THR A C 1
ATOM 3702 O O . THR A 1 451 ? 28.280 4.982 -9.000 1.00 91.31 451 THR A O 1
ATOM 3705 N N . ALA A 1 452 ? 28.203 3.752 -10.872 1.00 87.38 452 ALA A N 1
ATOM 3706 C CA . ALA A 1 452 ? 26.802 3.360 -10.722 1.00 87.38 452 ALA A CA 1
ATOM 3707 C C . ALA A 1 452 ? 26.627 2.295 -9.622 1.00 87.38 452 ALA A C 1
ATOM 3709 O O . ALA A 1 452 ? 25.783 2.463 -8.749 1.00 87.38 452 ALA A O 1
ATOM 3710 N N . LEU A 1 453 ? 27.471 1.256 -9.604 1.00 84.62 453 LEU A N 1
ATOM 3711 C CA . LEU A 1 453 ? 27.462 0.216 -8.566 1.00 84.62 453 LEU A CA 1
ATOM 3712 C C . LEU A 1 453 ? 27.843 0.751 -7.175 1.00 84.62 453 LEU A C 1
ATOM 3714 O O . LEU A 1 453 ? 27.316 0.276 -6.176 1.00 84.62 453 LEU A O 1
ATOM 3718 N N . GLU A 1 454 ? 28.724 1.751 -7.088 1.00 85.00 454 GLU A N 1
ATOM 3719 C CA . GLU A 1 454 ? 29.048 2.430 -5.826 1.00 85.00 454 GLU A CA 1
ATOM 3720 C C . GLU A 1 454 ? 27.857 3.244 -5.304 1.00 85.00 454 GLU A C 1
ATOM 3722 O O . GLU A 1 454 ? 27.556 3.161 -4.118 1.00 85.00 454 GLU A O 1
ATOM 3727 N N . LYS A 1 455 ? 27.114 3.937 -6.180 1.00 89.94 455 LYS A N 1
ATOM 3728 C CA . LYS A 1 455 ? 25.863 4.610 -5.790 1.00 89.94 455 LYS A CA 1
ATOM 3729 C C . LYS A 1 455 ? 24.770 3.635 -5.363 1.00 89.94 455 LYS A C 1
ATOM 3731 O O . LYS A 1 455 ? 24.085 3.904 -4.385 1.00 89.94 455 LYS A O 1
ATOM 3736 N N . GLU A 1 456 ? 24.617 2.514 -6.065 1.00 85.56 456 GLU A N 1
ATOM 3737 C CA . GLU A 1 456 ? 23.624 1.499 -5.703 1.00 85.56 456 GLU A CA 1
ATOM 3738 C C . GLU A 1 456 ? 23.990 0.809 -4.380 1.00 85.56 456 GLU A C 1
ATOM 3740 O O . GLU A 1 456 ? 23.120 0.589 -3.544 1.00 85.56 456 GLU A O 1
ATOM 3745 N N . ARG A 1 457 ? 25.285 0.557 -4.123 1.00 90.50 457 ARG A N 1
ATOM 3746 C CA . ARG A 1 457 ? 25.777 0.133 -2.801 1.00 90.50 457 ARG A CA 1
ATOM 3747 C C . ARG A 1 457 ? 25.389 1.141 -1.723 1.00 90.50 457 ARG A C 1
ATOM 3749 O O . ARG A 1 457 ? 24.866 0.729 -0.696 1.00 90.50 457 ARG A O 1
ATOM 3756 N N . ASP A 1 458 ? 25.674 2.424 -1.929 1.00 85.94 458 ASP A N 1
ATOM 3757 C CA . ASP A 1 458 ? 25.451 3.448 -0.903 1.00 85.94 458 ASP A CA 1
ATOM 3758 C C . ASP A 1 458 ? 23.957 3.630 -0.611 1.00 85.94 458 ASP A C 1
ATOM 3760 O O . ASP A 1 458 ? 23.561 3.647 0.552 1.00 85.94 458 ASP A O 1
ATOM 3764 N N . ARG A 1 459 ? 23.116 3.585 -1.649 1.00 91.88 459 ARG A N 1
ATOM 3765 C CA . ARG A 1 459 ? 21.659 3.507 -1.514 1.00 91.88 459 ARG A CA 1
ATOM 3766 C C . ARG A 1 459 ? 21.208 2.275 -0.720 1.00 91.88 459 ARG A C 1
ATOM 3768 O O . ARG A 1 459 ? 20.399 2.403 0.190 1.00 91.88 459 ARG A O 1
ATOM 3775 N N . LEU A 1 460 ? 21.721 1.084 -1.037 1.00 85.00 460 LEU A N 1
ATOM 3776 C CA . LEU A 1 460 ? 21.382 -0.149 -0.312 1.00 85.00 460 LEU A CA 1
ATOM 3777 C C . LEU A 1 460 ? 21.888 -0.132 1.142 1.00 85.00 460 LEU A C 1
ATOM 3779 O O . LEU A 1 460 ? 21.303 -0.790 2.000 1.00 85.00 460 LEU A O 1
ATOM 3783 N N . VAL A 1 461 ? 22.945 0.629 1.443 1.00 89.75 461 VAL A N 1
ATOM 3784 C CA . VAL A 1 461 ? 23.398 0.892 2.816 1.00 89.75 461 VAL A CA 1
ATOM 3785 C C . VAL A 1 461 ? 22.431 1.835 3.538 1.00 89.75 461 VAL A C 1
ATOM 3787 O O . VAL A 1 461 ? 22.059 1.531 4.668 1.00 89.75 461 VAL A O 1
ATOM 3790 N N . GLU A 1 462 ? 21.957 2.912 2.906 1.00 89.44 462 GLU A N 1
ATOM 3791 C CA . GLU A 1 462 ? 20.923 3.792 3.477 1.00 89.44 462 GLU A CA 1
ATOM 3792 C C . GLU A 1 462 ? 19.594 3.050 3.708 1.00 89.44 462 GLU A C 1
ATOM 3794 O O . GLU A 1 462 ? 19.037 3.118 4.804 1.00 89.44 462 GLU A O 1
ATOM 3799 N N . GLU A 1 463 ? 19.124 2.265 2.733 1.00 88.75 463 GLU A N 1
ATOM 3800 C CA . GLU A 1 463 ? 17.924 1.425 2.870 1.00 88.75 463 GLU A CA 1
ATOM 3801 C C . GLU A 1 463 ? 18.101 0.363 3.976 1.00 88.75 463 GLU A C 1
ATOM 3803 O O . GLU A 1 463 ? 17.178 0.128 4.756 1.00 88.75 463 GLU A O 1
ATOM 3808 N N . SER A 1 464 ? 19.296 -0.222 4.126 1.00 85.38 464 SER A N 1
ATOM 3809 C CA . SER A 1 464 ? 19.625 -1.151 5.222 1.00 85.38 464 SER A CA 1
ATOM 3810 C C . SER A 1 464 ? 19.645 -0.469 6.598 1.00 85.38 464 SER A C 1
ATOM 3812 O O . SER A 1 464 ? 19.134 -1.029 7.572 1.00 85.38 464 SER A O 1
ATOM 3814 N N . ILE A 1 465 ? 20.176 0.755 6.694 1.00 91.56 465 ILE A N 1
ATOM 3815 C CA . ILE A 1 465 ? 20.170 1.557 7.928 1.00 91.56 465 ILE A CA 1
ATOM 3816 C C . ILE A 1 465 ? 18.735 1.936 8.309 1.00 91.56 465 ILE A C 1
ATOM 3818 O O . ILE A 1 465 ? 18.356 1.779 9.469 1.00 91.56 465 ILE A O 1
ATOM 3822 N N . GLU A 1 466 ? 17.902 2.370 7.360 1.00 89.19 466 GLU A N 1
ATOM 3823 C CA . GLU A 1 466 ? 16.510 2.706 7.668 1.00 89.19 466 GLU A CA 1
ATOM 3824 C C . GLU A 1 466 ? 15.662 1.466 8.008 1.00 89.19 466 GLU A C 1
ATOM 3826 O O . GLU A 1 466 ? 14.825 1.529 8.911 1.00 89.19 466 GLU A O 1
ATOM 3831 N N . LEU A 1 467 ? 15.884 0.326 7.348 1.00 86.00 467 LEU A N 1
ATOM 3832 C CA . LEU A 1 467 ? 15.258 -0.939 7.746 1.00 86.00 467 LEU A CA 1
ATOM 3833 C C . LEU A 1 467 ? 15.703 -1.364 9.152 1.00 86.00 467 LEU A C 1
ATOM 3835 O O . LEU A 1 467 ? 14.866 -1.801 9.937 1.00 86.00 467 LEU A O 1
ATOM 3839 N N . SER A 1 468 ? 16.979 -1.173 9.501 1.00 87.12 468 SER A N 1
ATOM 3840 C CA . SER A 1 468 ? 17.496 -1.443 10.850 1.00 87.12 468 SER A CA 1
ATOM 3841 C C . SER A 1 468 ? 16.847 -0.532 11.899 1.00 87.12 468 SER A C 1
ATOM 3843 O O . SER A 1 468 ? 16.386 -1.027 12.924 1.00 87.12 468 SER A O 1
ATOM 3845 N N . ARG A 1 469 ? 16.698 0.770 11.606 1.00 92.56 469 ARG A N 1
ATOM 3846 C CA . ARG A 1 469 ? 15.972 1.732 12.454 1.00 92.56 469 ARG A CA 1
ATOM 3847 C C . ARG A 1 469 ? 14.516 1.312 12.678 1.00 92.56 469 ARG A C 1
ATOM 3849 O O . ARG A 1 469 ? 14.074 1.248 13.819 1.00 92.56 469 ARG A O 1
ATOM 3856 N N . LYS A 1 470 ? 13.790 0.944 11.616 1.00 88.75 470 LYS A N 1
ATOM 3857 C CA . LYS A 1 470 ? 12.402 0.445 11.709 1.00 88.75 470 LYS A CA 1
ATOM 3858 C C . LYS A 1 470 ? 12.306 -0.867 12.501 1.00 88.75 470 LYS A C 1
ATOM 3860 O O . LYS A 1 470 ? 11.303 -1.114 13.171 1.00 88.75 470 LYS A O 1
ATOM 3865 N N . ILE A 1 471 ? 13.342 -1.705 12.454 1.00 87.56 471 ILE A N 1
ATOM 3866 C CA . ILE A 1 471 ? 13.456 -2.932 13.255 1.00 87.56 471 ILE A CA 1
ATOM 3867 C C . ILE A 1 471 ? 13.712 -2.621 14.744 1.00 87.56 471 ILE A C 1
ATOM 3869 O O . ILE A 1 471 ? 13.156 -3.312 15.594 1.00 87.56 471 ILE A O 1
ATOM 3873 N N . GLU A 1 472 ? 14.474 -1.578 15.087 1.00 89.75 472 GLU A N 1
ATOM 3874 C CA . GLU A 1 472 ? 14.592 -1.098 16.476 1.00 89.75 472 GLU A CA 1
ATOM 3875 C C . GLU A 1 472 ? 13.289 -0.465 16.982 1.00 89.75 472 GLU A C 1
ATOM 3877 O O . GLU A 1 472 ? 12.786 -0.882 18.024 1.00 89.75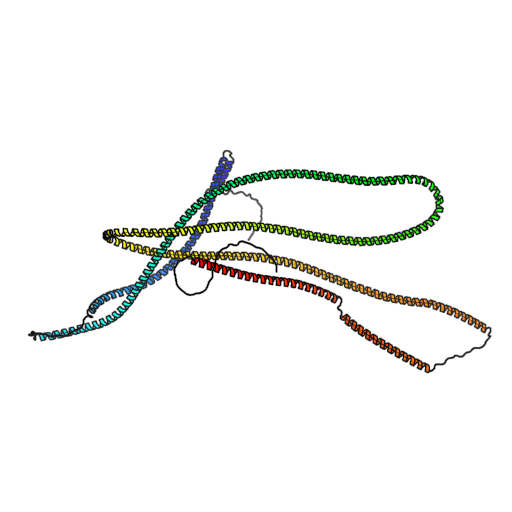 472 GLU A O 1
ATOM 3882 N N . GLU A 1 473 ? 12.688 0.449 16.214 1.00 90.31 473 GLU A N 1
ATOM 3883 C CA . GLU A 1 473 ? 11.413 1.107 16.544 1.00 90.31 473 GLU A CA 1
ATOM 3884 C C . GLU A 1 473 ? 10.302 0.076 16.815 1.00 90.31 473 GLU A C 1
ATOM 3886 O O . GLU A 1 473 ? 9.661 0.102 17.867 1.00 90.31 473 GLU A O 1
ATOM 3891 N N . THR A 1 474 ? 10.133 -0.913 15.930 1.00 85.81 474 THR A N 1
ATOM 3892 C CA . THR A 1 474 ? 9.148 -1.993 16.134 1.00 85.81 474 THR A CA 1
ATOM 3893 C C . THR A 1 474 ? 9.541 -2.975 17.243 1.00 85.81 474 THR A C 1
ATOM 3895 O O . THR A 1 474 ? 8.659 -3.550 17.887 1.00 85.81 474 THR A O 1
ATOM 3898 N N . MET A 1 475 ? 10.833 -3.161 17.546 1.00 87.38 475 MET A N 1
ATOM 3899 C CA . MET A 1 475 ? 11.243 -3.906 18.743 1.00 87.38 475 MET A CA 1
ATOM 3900 C C . MET A 1 475 ? 10.882 -3.167 20.035 1.00 87.38 475 MET A C 1
ATOM 3902 O O . MET A 1 475 ? 10.497 -3.831 21.001 1.00 87.38 475 MET A O 1
ATOM 3906 N N . ASP A 1 476 ? 10.962 -1.838 20.067 1.00 91.00 476 ASP A N 1
ATOM 3907 C CA . ASP A 1 476 ? 10.566 -1.025 21.220 1.00 91.00 476 ASP A CA 1
ATOM 3908 C C . ASP A 1 476 ? 9.044 -0.965 21.392 1.00 91.00 476 ASP A C 1
ATOM 3910 O O . ASP A 1 476 ? 8.559 -1.196 22.503 1.00 91.00 476 ASP A O 1
ATOM 3914 N N . GLU A 1 477 ? 8.269 -0.834 20.311 1.00 89.50 477 GLU A N 1
ATOM 3915 C CA . GLU A 1 477 ? 6.815 -1.054 20.354 1.00 89.50 477 GLU A CA 1
ATOM 3916 C C . GLU A 1 477 ? 6.474 -2.440 20.925 1.00 89.50 477 GLU A C 1
ATOM 3918 O O . GLU A 1 477 ? 5.616 -2.574 21.800 1.00 89.50 477 GLU A O 1
ATOM 3923 N N . VAL A 1 478 ? 7.191 -3.489 20.506 1.00 87.69 478 VAL A N 1
ATOM 3924 C CA . VAL A 1 478 ? 7.015 -4.850 21.035 1.00 87.69 478 VAL A CA 1
ATOM 3925 C C . VAL A 1 478 ? 7.432 -4.966 22.510 1.00 87.69 478 VAL A C 1
ATOM 3927 O O . VAL A 1 478 ? 6.829 -5.763 23.234 1.00 87.69 478 VAL A O 1
ATOM 3930 N N . LYS A 1 479 ? 8.409 -4.191 23.006 1.00 90.50 479 LYS A N 1
ATOM 3931 C CA . LYS A 1 479 ? 8.728 -4.111 24.450 1.00 90.50 479 LYS A CA 1
ATOM 3932 C C . LYS A 1 479 ? 7.580 -3.449 25.220 1.00 90.50 479 LYS A C 1
ATOM 3934 O O . LYS A 1 479 ? 7.130 -4.018 26.215 1.00 90.50 479 LYS A O 1
ATOM 3939 N N . ILE A 1 480 ? 7.053 -2.325 24.729 1.00 91.88 480 ILE A N 1
ATOM 3940 C CA . ILE A 1 480 ? 5.911 -1.609 25.325 1.00 91.88 480 ILE A CA 1
ATOM 3941 C C . ILE A 1 480 ? 4.674 -2.520 25.366 1.00 91.88 480 ILE A C 1
ATOM 3943 O O . ILE A 1 480 ? 4.093 -2.732 26.431 1.00 91.88 480 ILE A O 1
ATOM 3947 N N . LYS A 1 481 ? 4.331 -3.185 24.255 1.00 87.75 481 LYS A N 1
ATOM 3948 C CA . LYS A 1 481 ? 3.207 -4.134 24.207 1.00 87.75 481 LYS A CA 1
ATOM 3949 C C . LYS A 1 481 ? 3.418 -5.370 25.083 1.00 87.75 481 LYS A C 1
ATOM 3951 O O . LYS A 1 481 ? 2.456 -5.867 25.665 1.00 87.75 481 LYS A O 1
ATOM 3956 N N . LYS A 1 482 ? 4.654 -5.845 25.276 1.00 86.69 482 LYS A N 1
ATOM 3957 C CA . LYS A 1 482 ? 4.955 -6.885 26.282 1.00 86.69 482 LYS A CA 1
ATOM 3958 C C . LYS A 1 482 ? 4.734 -6.388 27.716 1.00 86.69 482 LYS A C 1
ATOM 3960 O O . LYS A 1 482 ? 4.241 -7.169 28.529 1.00 86.69 482 LYS A O 1
ATOM 3965 N N . ALA A 1 483 ? 5.041 -5.126 28.020 1.00 88.88 483 ALA A N 1
ATOM 3966 C CA . ALA A 1 483 ? 4.769 -4.523 29.326 1.00 88.88 483 ALA A CA 1
ATOM 3967 C C . ALA A 1 483 ? 3.258 -4.344 29.578 1.00 88.88 483 ALA A C 1
ATOM 3969 O O . ALA A 1 483 ? 2.775 -4.740 30.639 1.00 88.88 483 ALA A O 1
ATOM 3970 N N . GLU A 1 484 ? 2.491 -3.873 28.587 1.00 89.81 484 GLU A N 1
ATOM 3971 C CA . GLU A 1 484 ? 1.018 -3.833 28.640 1.00 89.81 484 GLU A CA 1
ATOM 3972 C C . GLU A 1 484 ? 0.424 -5.228 28.892 1.00 89.81 484 GLU A C 1
ATOM 3974 O O . GLU A 1 484 ? -0.359 -5.419 29.823 1.00 89.81 484 GLU A O 1
ATOM 3979 N N . ILE A 1 485 ? 0.850 -6.239 28.123 1.00 88.56 485 ILE A N 1
ATOM 3980 C CA . ILE A 1 485 ? 0.409 -7.633 28.289 1.00 88.56 485 ILE A CA 1
ATOM 3981 C C . ILE A 1 485 ? 0.786 -8.183 29.674 1.00 88.56 485 ILE A C 1
ATOM 3983 O O . ILE A 1 485 ? 0.024 -8.963 30.247 1.00 88.56 485 ILE A O 1
ATOM 3987 N N . PHE A 1 486 ? 1.934 -7.796 30.237 1.00 92.75 486 PHE A N 1
ATOM 3988 C CA . PHE A 1 486 ? 2.321 -8.178 31.596 1.00 92.75 486 PHE A CA 1
ATOM 3989 C C . PHE A 1 486 ? 1.425 -7.516 32.656 1.00 92.75 486 PHE A C 1
ATOM 3991 O O . PHE A 1 486 ? 0.949 -8.205 33.559 1.00 92.75 486 PHE A O 1
ATOM 3998 N N . GLY A 1 487 ? 1.120 -6.222 32.512 1.00 89.25 487 GLY A N 1
ATOM 3999 C CA . GLY A 1 487 ? 0.175 -5.505 33.373 1.00 89.25 487 GLY A CA 1
ATOM 4000 C C . GLY A 1 487 ? -1.232 -6.112 33.335 1.00 89.25 487 GLY A C 1
ATOM 4001 O O . GLY A 1 487 ? -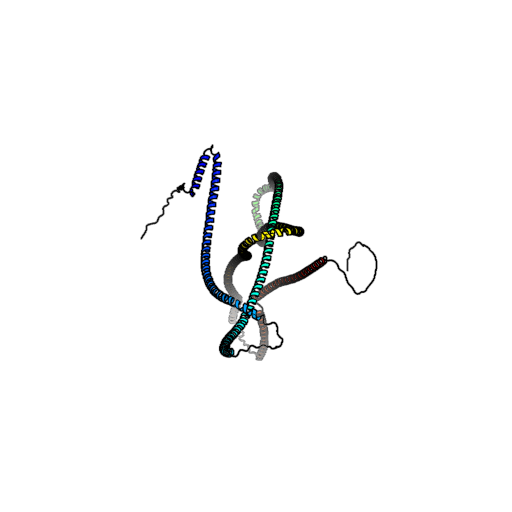1.812 -6.396 34.382 1.00 89.25 487 GLY A O 1
ATOM 4002 N N . LEU A 1 488 ? -1.743 -6.416 32.138 1.00 86.44 488 LEU A N 1
ATOM 4003 C CA . LEU A 1 488 ? -3.033 -7.087 31.949 1.00 86.44 488 LEU A CA 1
ATOM 4004 C C . LEU A 1 488 ? -3.042 -8.501 32.550 1.00 86.44 488 LEU A C 1
ATOM 4006 O O . LEU A 1 488 ? -3.997 -8.865 33.232 1.00 86.44 488 LEU A O 1
ATOM 4010 N N . LYS A 1 489 ? -1.969 -9.287 32.384 1.00 85.75 489 LYS A N 1
ATOM 4011 C CA . LYS A 1 489 ? -1.835 -10.602 33.041 1.00 85.75 489 LYS A CA 1
ATOM 4012 C C . LYS A 1 489 ? -1.817 -10.492 34.564 1.00 85.75 489 LYS A C 1
ATOM 4014 O O . LYS A 1 489 ? -2.480 -11.289 35.222 1.00 85.75 489 LYS A O 1
ATOM 4019 N N . LYS A 1 490 ? -1.120 -9.499 35.127 1.00 92.69 490 LYS A N 1
ATOM 4020 C CA . LYS A 1 490 ? -1.136 -9.228 36.573 1.00 92.69 490 LYS A CA 1
ATOM 4021 C C . LYS A 1 490 ? -2.556 -8.902 37.047 1.00 92.69 490 LYS A C 1
ATOM 4023 O O . LYS A 1 490 ? -3.028 -9.528 37.994 1.00 92.69 490 LYS A O 1
ATOM 4028 N N . MET A 1 491 ? -3.264 -8.020 36.340 1.00 90.69 491 MET A N 1
ATOM 4029 C CA . MET A 1 491 ? -4.660 -7.678 36.636 1.00 90.69 491 MET A CA 1
ATOM 4030 C C . MET A 1 491 ? -5.586 -8.905 36.577 1.00 90.69 491 MET A C 1
ATOM 4032 O O . MET A 1 491 ? -6.397 -9.091 37.480 1.00 90.69 491 MET A O 1
ATOM 4036 N N . ILE A 1 492 ? -5.417 -9.791 35.586 1.00 84.94 492 ILE A N 1
ATOM 4037 C CA . ILE A 1 492 ? -6.139 -11.073 35.515 1.00 84.94 492 ILE A CA 1
ATOM 4038 C C . ILE A 1 492 ? -5.857 -11.919 36.763 1.00 84.94 492 ILE A C 1
ATOM 4040 O O . ILE A 1 492 ? -6.806 -12.315 37.433 1.00 84.94 492 ILE A O 1
ATOM 4044 N N . THR A 1 493 ? -4.593 -12.122 37.152 1.00 91.12 493 THR A N 1
ATOM 4045 C CA . THR A 1 493 ? -4.272 -12.918 38.356 1.00 91.12 493 THR A CA 1
ATOM 4046 C C . THR A 1 493 ? -4.796 -12.296 39.657 1.00 91.12 493 THR A C 1
ATOM 4048 O O . THR A 1 493 ? -5.188 -13.018 40.573 1.00 91.12 493 THR A O 1
ATOM 4051 N N . GLU A 1 494 ? -4.874 -10.964 39.747 1.00 90.75 494 GLU A N 1
ATOM 4052 C CA . GLU A 1 494 ? -5.496 -10.274 40.884 1.00 90.75 494 GLU A CA 1
ATOM 4053 C C . GLU A 1 494 ? -7.023 -10.441 40.905 1.00 90.75 494 GLU A C 1
ATOM 4055 O O . GLU A 1 494 ? -7.612 -10.568 41.981 1.00 90.75 494 GLU A O 1
ATOM 4060 N N . VAL A 1 495 ? -7.678 -10.476 39.741 1.00 85.88 495 VAL A N 1
ATOM 4061 C CA . VAL A 1 495 ? -9.117 -10.759 39.613 1.00 85.88 495 VAL A CA 1
ATOM 4062 C C . VAL A 1 495 ? -9.424 -12.233 39.903 1.00 85.88 495 VAL A C 1
ATOM 4064 O O . VAL A 1 495 ? -10.373 -12.514 40.630 1.00 85.88 495 VAL A O 1
ATOM 4067 N N . GLU A 1 496 ? -8.601 -13.174 39.437 1.00 85.44 496 GLU A N 1
ATOM 4068 C CA . GLU A 1 496 ? -8.710 -14.604 39.766 1.00 85.44 496 GLU A CA 1
ATOM 4069 C C . GLU A 1 496 ? -8.530 -14.857 41.271 1.00 85.44 496 GLU A C 1
ATOM 4071 O O . GLU A 1 496 ? -9.295 -15.616 41.873 1.00 85.44 496 GLU A O 1
ATOM 4076 N N . ALA A 1 497 ? -7.577 -14.172 41.916 1.00 89.56 497 ALA A N 1
ATOM 4077 C CA . ALA A 1 497 ? -7.402 -14.223 43.366 1.00 89.56 497 ALA A CA 1
ATOM 4078 C C . ALA A 1 497 ? -8.629 -13.668 44.115 1.00 89.56 497 ALA A C 1
ATOM 4080 O O . ALA A 1 497 ? -9.118 -14.307 45.050 1.00 89.56 497 ALA A O 1
ATOM 4081 N N . LYS A 1 498 ? -9.181 -12.526 43.675 1.00 88.44 498 LYS A N 1
ATOM 4082 C CA . LYS A 1 498 ? -10.422 -11.946 44.225 1.00 88.44 498 LYS A CA 1
ATOM 4083 C C . LYS A 1 498 ? -11.623 -12.882 44.039 1.00 88.44 498 LYS A C 1
ATOM 4085 O O . LYS A 1 498 ? -12.394 -13.061 44.979 1.00 88.44 498 LYS A O 1
ATOM 4090 N N . LEU A 1 499 ? -11.759 -13.529 42.879 1.00 84.81 499 LEU A N 1
ATOM 4091 C CA . LEU A 1 499 ? -12.807 -14.518 42.605 1.00 84.81 499 LEU A CA 1
ATOM 4092 C C . LEU A 1 499 ? -12.701 -15.719 43.553 1.00 84.81 499 LEU A C 1
ATOM 4094 O O . LEU A 1 499 ? -13.691 -16.106 44.172 1.00 84.81 499 LEU A O 1
ATOM 4098 N N . LYS A 1 500 ? -11.495 -16.266 43.733 1.00 87.81 500 LYS A N 1
ATOM 4099 C CA . LYS A 1 500 ? -11.246 -17.395 44.641 1.00 87.81 500 LYS A CA 1
ATOM 4100 C C . LYS A 1 500 ? -11.489 -17.029 46.111 1.00 87.81 500 LYS A C 1
ATOM 4102 O O . LYS A 1 500 ? -12.024 -17.832 46.869 1.00 87.81 500 LYS A O 1
ATOM 4107 N N . MET A 1 501 ? -11.181 -15.793 46.504 1.00 85.75 501 MET A N 1
ATOM 4108 C CA . MET A 1 501 ? -11.522 -15.259 47.827 1.00 85.75 501 MET A CA 1
ATOM 4109 C C . MET A 1 501 ? -13.044 -15.124 48.023 1.00 85.75 501 MET A C 1
ATOM 4111 O O . MET A 1 501 ? -13.546 -15.451 49.095 1.00 85.75 501 MET A O 1
ATOM 4115 N N . GLN A 1 502 ? -13.797 -14.712 46.994 1.00 79.88 502 GLN A N 1
ATOM 4116 C CA . GLN A 1 502 ? -15.268 -14.683 47.036 1.00 79.88 502 GLN A CA 1
ATOM 4117 C C . GLN A 1 502 ? -15.889 -16.091 47.086 1.00 79.88 502 GLN A C 1
ATOM 4119 O O . GLN A 1 502 ? -16.888 -16.270 47.778 1.00 79.88 502 GLN A O 1
ATOM 4124 N N . GLN A 1 503 ? -15.299 -17.088 46.416 1.00 81.19 503 GLN A N 1
ATOM 4125 C CA . GLN A 1 503 ? -15.722 -18.494 46.520 1.00 81.19 503 GLN A CA 1
ATOM 4126 C C . GLN A 1 503 ? -15.561 -19.016 47.955 1.00 81.19 503 GLN A C 1
ATOM 4128 O O . GLN A 1 503 ? -16.536 -19.471 48.548 1.00 81.19 503 GLN A O 1
ATOM 4133 N N . ASN A 1 504 ? -14.379 -18.839 48.557 1.00 85.31 504 ASN A N 1
ATOM 4134 C CA . ASN A 1 504 ? -14.134 -19.219 49.953 1.00 85.31 504 ASN A CA 1
ATOM 4135 C C . ASN A 1 504 ? -15.116 -18.530 50.926 1.00 85.31 504 ASN A C 1
ATOM 4137 O O . ASN A 1 504 ? -15.588 -19.151 51.877 1.00 85.31 504 ASN A O 1
ATOM 4141 N N . LEU A 1 505 ? -15.445 -17.253 50.683 1.00 85.00 505 LEU A N 1
ATOM 4142 C CA . LEU A 1 505 ? -16.409 -16.501 51.492 1.00 85.00 505 LEU A CA 1
ATOM 4143 C C . LEU A 1 505 ? -17.846 -17.034 51.335 1.00 85.00 505 LEU A C 1
ATOM 4145 O O . LEU A 1 505 ? -18.602 -17.053 52.302 1.00 85.00 505 LEU A O 1
ATOM 4149 N N . PHE A 1 506 ? -18.229 -17.486 50.138 1.00 81.12 506 PHE A N 1
ATOM 4150 C CA . PHE A 1 506 ? -19.539 -18.093 49.890 1.00 81.12 506 PHE A CA 1
ATOM 4151 C C . PHE A 1 506 ? -19.695 -19.433 50.623 1.00 81.12 506 PHE A C 1
ATOM 4153 O O . PHE A 1 506 ? -20.727 -19.667 51.254 1.00 81.12 506 PHE A O 1
ATOM 4160 N N . ASP A 1 507 ? -18.665 -20.283 50.610 1.00 83.62 507 ASP A N 1
ATOM 4161 C CA . ASP A 1 507 ? -18.677 -21.545 51.358 1.00 83.62 507 ASP A CA 1
ATOM 4162 C C . ASP A 1 507 ? -18.677 -21.322 52.884 1.00 83.62 507 ASP A C 1
ATOM 4164 O O . ASP A 1 507 ? -19.358 -22.053 53.606 1.00 83.62 507 ASP A O 1
ATOM 4168 N N . ALA A 1 508 ? -18.020 -20.264 53.378 1.00 83.88 508 ALA A N 1
ATOM 4169 C CA . ALA A 1 508 ? -18.112 -19.848 54.781 1.00 83.88 508 ALA A CA 1
ATOM 4170 C C . ALA A 1 508 ? -19.538 -19.404 55.167 1.00 83.88 508 ALA A C 1
ATOM 4172 O O . ALA A 1 508 ? -20.113 -19.946 56.110 1.00 83.88 508 ALA A O 1
ATOM 4173 N N . ILE A 1 509 ? -20.163 -18.510 54.389 1.00 76.75 509 ILE A N 1
ATOM 4174 C CA . ILE A 1 509 ? -21.555 -18.064 54.609 1.00 76.75 509 ILE A CA 1
ATOM 4175 C C . ILE A 1 509 ? -22.535 -19.251 54.542 1.00 76.75 509 ILE A C 1
ATOM 4177 O O . ILE A 1 509 ? -23.513 -19.314 55.290 1.00 76.75 509 ILE A O 1
ATOM 4181 N N . ARG A 1 510 ? -22.269 -20.240 53.680 1.00 82.81 510 ARG A N 1
ATOM 4182 C CA . ARG A 1 510 ? -23.054 -21.480 53.592 1.00 82.81 510 ARG A CA 1
ATOM 4183 C C . ARG A 1 510 ? -22.945 -22.335 54.860 1.00 82.81 510 ARG A C 1
ATOM 4185 O O . ARG A 1 510 ? -23.935 -22.970 55.228 1.00 82.81 510 ARG A O 1
ATOM 4192 N N . ALA A 1 511 ? -21.792 -22.343 55.531 1.00 79.69 511 ALA A N 1
ATOM 4193 C CA . ALA A 1 511 ? -21.619 -22.984 56.834 1.00 79.69 511 ALA A CA 1
ATOM 4194 C C . ALA A 1 511 ? -22.328 -22.198 57.955 1.00 79.69 511 ALA A C 1
ATOM 4196 O O . ALA A 1 511 ? -23.124 -22.787 58.687 1.00 79.69 511 ALA A O 1
ATOM 4197 N N . GLU A 1 512 ? -22.134 -20.876 58.025 1.00 78.12 512 GLU A N 1
ATOM 4198 C CA . GLU A 1 512 ? -22.796 -19.982 58.993 1.00 78.12 512 GLU A CA 1
ATOM 4199 C C . GLU A 1 512 ? -24.327 -20.110 58.933 1.00 78.12 512 GLU A C 1
ATOM 4201 O O . GLU A 1 512 ? -24.985 -20.328 59.951 1.00 78.12 512 GLU A O 1
ATOM 4206 N N . ARG A 1 513 ? -24.913 -20.085 57.728 1.00 83.06 513 ARG A N 1
ATOM 4207 C CA . ARG A 1 513 ? -26.357 -20.282 57.514 1.00 83.06 513 ARG A CA 1
ATOM 4208 C C . ARG A 1 513 ? -26.861 -21.597 58.119 1.00 83.06 513 ARG A C 1
ATOM 4210 O O . ARG A 1 513 ? -27.917 -21.620 58.745 1.00 83.06 513 ARG A O 1
ATOM 4217 N N . ASN A 1 514 ? -26.115 -22.690 57.944 1.00 78.50 514 ASN A N 1
ATOM 4218 C CA . ASN A 1 514 ? -26.486 -23.996 58.495 1.00 78.50 514 ASN A CA 1
ATOM 4219 C C . ASN A 1 514 ? -26.379 -24.028 60.034 1.00 78.50 514 ASN A C 1
ATOM 4221 O O . ASN A 1 514 ? -27.108 -24.779 60.678 1.00 78.50 514 ASN A O 1
ATOM 4225 N N . GLN A 1 515 ? -25.509 -23.205 60.626 1.00 81.31 515 GLN A N 1
ATOM 4226 C CA . GLN A 1 515 ? -25.390 -23.042 62.075 1.00 81.31 515 GLN A CA 1
ATOM 4227 C C . GLN A 1 515 ? -26.564 -22.229 62.652 1.00 81.31 515 GLN A C 1
ATOM 4229 O O . GLN A 1 515 ? -27.180 -22.660 63.627 1.00 81.31 515 GLN A O 1
ATOM 4234 N N . PHE A 1 516 ? -26.950 -21.118 62.014 1.00 73.19 516 PHE A N 1
ATOM 4235 C CA . PHE A 1 516 ? -28.119 -20.325 62.426 1.00 73.19 516 PHE A CA 1
ATOM 4236 C C . PHE A 1 516 ? -29.446 -21.090 62.283 1.00 73.19 516 PHE A C 1
ATOM 4238 O O . PHE A 1 516 ? -30.305 -20.986 63.157 1.00 73.19 516 PHE A O 1
ATOM 4245 N N . GLN A 1 517 ? -29.587 -21.927 61.246 1.00 81.25 517 GLN A N 1
ATOM 4246 C CA . GLN A 1 517 ? -30.729 -22.840 61.077 1.00 81.25 517 GLN A CA 1
ATOM 4247 C C . GLN A 1 517 ? -30.956 -23.722 62.322 1.00 81.25 517 GLN A C 1
ATOM 4249 O O . GLN A 1 517 ? -32.102 -23.964 62.699 1.00 81.25 517 GLN A O 1
ATOM 4254 N N . LYS A 1 518 ? -29.876 -24.183 62.971 1.00 77.50 518 LYS A N 1
ATOM 4255 C CA . LYS A 1 518 ? -29.938 -25.033 64.169 1.00 77.50 518 LYS A CA 1
ATOM 4256 C C . LYS A 1 518 ? -30.351 -24.242 65.414 1.00 77.50 518 LYS A C 1
ATOM 4258 O O . LYS A 1 518 ? -31.264 -24.662 66.119 1.00 77.50 518 LYS A O 1
ATOM 4263 N N . ALA A 1 519 ? -29.743 -23.074 65.633 1.00 73.50 519 ALA A N 1
ATOM 4264 C CA . ALA A 1 519 ? -30.067 -22.201 66.767 1.00 73.50 519 ALA A CA 1
ATOM 4265 C C . ALA A 1 519 ? -31.540 -21.736 66.757 1.00 73.50 519 ALA A C 1
ATOM 4267 O O . ALA A 1 519 ? -32.169 -21.625 67.809 1.00 73.50 519 ALA A O 1
ATOM 4268 N N . LEU A 1 520 ? -32.122 -21.528 65.568 1.00 67.62 520 LEU A N 1
ATOM 4269 C CA . LEU A 1 520 ? -33.538 -21.181 65.423 1.00 67.62 520 LEU A CA 1
ATOM 4270 C C . LEU A 1 520 ? -34.475 -22.298 65.919 1.00 67.62 520 LEU A C 1
ATOM 4272 O O . LEU A 1 520 ? -35.475 -22.004 66.571 1.00 67.62 520 LEU A O 1
ATOM 4276 N N . GLN A 1 521 ? -34.151 -23.572 65.660 1.00 75.81 521 GLN A N 1
ATOM 4277 C CA . GLN A 1 521 ? -34.945 -24.702 66.167 1.00 75.81 521 GLN A CA 1
ATOM 4278 C C . GLN A 1 521 ? -34.866 -24.831 67.693 1.00 75.81 521 GLN A C 1
ATOM 4280 O O . GLN A 1 521 ? -35.853 -25.198 68.325 1.00 75.81 521 GLN A O 1
ATOM 4285 N N . GLU A 1 522 ? -33.710 -24.516 68.280 1.00 71.44 522 GLU A N 1
ATOM 4286 C CA . GLU A 1 522 ? -33.484 -24.572 69.727 1.00 71.44 522 GLU A CA 1
ATOM 4287 C C . GLU A 1 522 ? -34.312 -23.484 70.447 1.00 71.44 522 GLU A C 1
ATOM 4289 O O . GLU A 1 522 ? -35.064 -23.796 71.370 1.00 71.44 522 GLU A O 1
ATOM 4294 N N . SER A 1 523 ? -34.307 -22.240 69.949 1.00 64.56 523 SER A N 1
ATOM 4295 C CA . SER A 1 523 ? -35.109 -21.137 70.516 1.00 64.56 523 SER A CA 1
ATOM 4296 C C . SER A 1 523 ? -36.631 -21.329 70.362 1.00 64.56 523 SER A C 1
ATOM 4298 O O . SER A 1 523 ? -37.404 -20.930 71.236 1.00 64.56 523 SER A O 1
ATOM 4300 N N . MET A 1 524 ? -37.089 -21.999 69.296 1.00 66.12 524 MET A N 1
ATOM 4301 C CA . MET A 1 524 ? -38.514 -22.321 69.113 1.00 66.12 524 MET A CA 1
ATOM 4302 C C . MET A 1 524 ? -39.076 -23.277 70.182 1.00 66.12 524 MET A C 1
ATOM 4304 O O . MET A 1 524 ? -40.292 -23.292 70.384 1.00 66.12 524 MET A O 1
ATOM 4308 N N . ALA A 1 525 ? -38.234 -24.048 70.880 1.00 68.06 525 ALA A N 1
ATOM 4309 C CA . ALA A 1 525 ? -38.680 -24.947 71.945 1.00 68.06 525 ALA A CA 1
ATOM 4310 C C . ALA A 1 525 ? -39.039 -24.194 73.243 1.00 68.06 525 ALA A C 1
ATOM 4312 O O . ALA A 1 525 ? -40.100 -24.436 73.822 1.00 68.06 525 ALA A O 1
ATOM 4313 N N . GLU A 1 526 ? -38.203 -23.241 73.673 1.00 66.56 526 GLU A N 1
ATOM 4314 C CA . GLU A 1 526 ? -38.388 -22.486 74.928 1.00 66.56 526 GLU A CA 1
ATOM 4315 C C . GLU A 1 526 ? -39.685 -21.657 74.935 1.00 66.56 526 GLU A C 1
ATOM 4317 O O . GLU A 1 526 ? -40.376 -21.552 75.953 1.00 66.56 526 GLU A O 1
ATOM 4322 N N . ALA A 1 527 ? -40.078 -21.129 73.771 1.00 55.19 527 ALA A N 1
ATOM 4323 C CA . ALA A 1 527 ? -41.323 -20.380 73.593 1.00 55.19 527 ALA A CA 1
ATOM 4324 C C . ALA A 1 527 ? -42.594 -21.197 73.930 1.00 55.19 527 ALA A C 1
ATOM 4326 O O . ALA A 1 527 ? -43.653 -20.618 74.194 1.00 55.19 527 ALA A O 1
ATOM 4327 N N . GLY A 1 528 ? -42.506 -22.534 73.945 1.00 66.44 528 GLY A N 1
ATOM 4328 C CA . GLY A 1 528 ? -43.606 -23.423 74.315 1.00 66.44 528 GLY A CA 1
ATOM 4329 C C . GLY A 1 528 ? -43.987 -23.347 75.798 1.00 66.44 528 GLY A C 1
ATOM 4330 O O . GLY A 1 528 ? -45.175 -23.281 76.120 1.00 66.44 528 GLY A O 1
ATOM 4331 N N . GLU A 1 529 ? -43.008 -23.307 76.708 1.00 65.75 529 GLU A N 1
ATOM 4332 C CA . GLU A 1 529 ? -43.265 -23.376 78.157 1.00 65.75 529 GLU A CA 1
ATOM 4333 C C . GLU A 1 529 ? -43.927 -22.106 78.704 1.00 65.75 529 GLU A C 1
ATOM 4335 O O . GLU A 1 529 ? -44.857 -22.166 79.516 1.00 65.75 529 GLU A O 1
ATOM 4340 N N . LEU A 1 530 ? -43.497 -20.935 78.221 1.00 55.75 530 LEU A N 1
ATOM 4341 C CA . LEU A 1 530 ? -44.048 -19.638 78.633 1.00 55.75 530 LEU A CA 1
ATOM 4342 C C . LEU A 1 530 ? -45.552 -19.528 78.327 1.00 55.75 530 LEU A C 1
ATOM 4344 O O . LEU A 1 530 ? -46.306 -18.930 79.100 1.00 55.75 530 LEU A O 1
ATOM 4348 N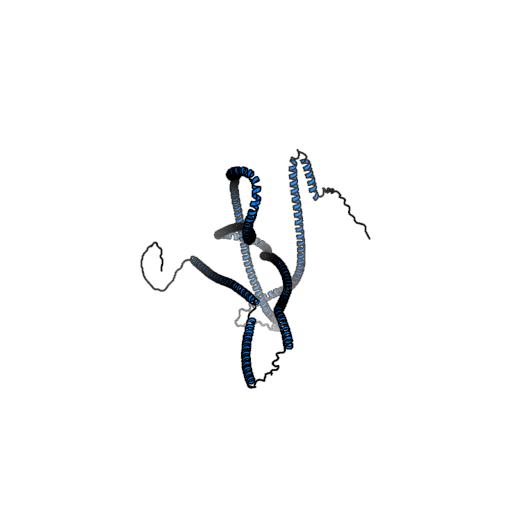 N . LYS A 1 531 ? -46.010 -20.190 77.257 1.00 52.09 531 LYS A N 1
ATOM 4349 C CA . LYS A 1 531 ? -47.417 -20.242 76.835 1.00 52.09 531 LYS A CA 1
ATOM 4350 C C . LYS A 1 531 ? -48.336 -20.916 77.865 1.00 52.09 531 LYS A C 1
ATOM 4352 O O . LYS A 1 531 ? -49.527 -20.615 77.901 1.00 52.09 531 LYS A O 1
ATOM 4357 N N . GLY A 1 532 ? -47.797 -21.781 78.731 1.00 57.94 532 GLY A N 1
ATOM 4358 C CA . GLY A 1 532 ? -48.549 -22.422 79.815 1.00 57.94 532 GLY A CA 1
ATOM 4359 C C . GLY A 1 532 ? -48.946 -21.455 80.936 1.00 57.94 532 GLY A C 1
ATOM 4360 O O . GLY A 1 532 ? -50.077 -21.502 81.419 1.00 57.94 532 GLY A O 1
ATOM 4361 N N . LYS A 1 533 ? -48.049 -20.531 81.308 1.00 58.28 533 LYS A N 1
ATOM 4362 C CA . LYS A 1 533 ? -48.269 -19.558 82.398 1.00 58.28 533 LYS A CA 1
ATOM 4363 C C . LYS A 1 533 ? -49.337 -18.516 82.043 1.00 58.28 533 LYS A C 1
ATOM 4365 O O . LYS A 1 533 ? -50.091 -18.083 82.912 1.00 58.28 533 LYS A O 1
ATOM 4370 N N . LEU A 1 534 ? -49.449 -18.169 80.758 1.00 47.56 534 LEU A N 1
ATOM 4371 C CA . LEU A 1 534 ? -50.368 -17.144 80.254 1.00 47.56 534 LEU A CA 1
ATOM 4372 C C . LEU A 1 534 ? -51.852 -17.450 80.535 1.00 47.56 534 LEU A C 1
ATOM 4374 O O . LEU A 1 534 ? -52.624 -16.523 80.763 1.00 47.56 534 LEU A O 1
ATOM 4378 N N . LYS A 1 535 ? -52.258 -18.731 80.581 1.00 56.56 535 LYS A N 1
ATOM 4379 C CA . LYS A 1 535 ? -53.669 -19.127 80.777 1.00 56.56 535 LYS A CA 1
ATOM 4380 C C . LYS A 1 535 ? -54.307 -18.588 82.062 1.00 56.56 535 LYS A C 1
ATOM 4382 O O . LYS A 1 535 ? -55.511 -18.363 82.068 1.00 56.56 535 LYS A O 1
ATOM 4387 N N . ILE A 1 536 ? -53.525 -18.359 83.117 1.00 63.00 536 ILE A N 1
ATOM 4388 C CA . ILE A 1 536 ? -54.028 -17.818 84.392 1.00 63.00 536 ILE A CA 1
ATOM 4389 C C . ILE A 1 536 ? -54.336 -16.311 84.270 1.00 63.00 536 ILE A C 1
ATOM 4391 O O . ILE A 1 536 ? -55.291 -15.826 84.868 1.00 63.00 536 ILE A O 1
ATOM 4395 N N . SER A 1 537 ? -53.592 -15.582 83.430 1.00 50.91 537 SER A N 1
ATOM 4396 C CA . SER A 1 537 ? -53.777 -14.140 83.193 1.00 50.91 537 SER A CA 1
ATOM 4397 C C . SER A 1 537 ? -55.021 -13.808 82.358 1.00 50.91 537 SER A C 1
ATOM 4399 O O . SER A 1 537 ? -55.513 -12.681 82.411 1.00 50.91 537 SER A O 1
ATOM 4401 N N . ILE A 1 538 ? -55.541 -14.768 81.582 1.00 56.50 538 ILE A N 1
ATOM 4402 C CA . ILE A 1 538 ? -56.665 -14.539 80.655 1.00 56.50 538 ILE A CA 1
ATOM 4403 C C . ILE A 1 538 ? -57.918 -14.080 81.410 1.00 56.50 538 ILE A C 1
ATOM 4405 O O . ILE A 1 538 ? -58.589 -13.157 80.961 1.00 56.50 538 ILE A O 1
ATOM 4409 N N . HIS A 1 539 ? -58.181 -14.634 82.595 1.00 62.88 539 HIS A N 1
ATOM 4410 C CA . HIS A 1 539 ? -59.392 -14.310 83.352 1.00 62.88 539 HIS A CA 1
ATOM 4411 C C . HIS A 1 539 ? -59.400 -12.877 83.921 1.00 62.88 539 HIS A C 1
ATOM 4413 O O . HIS A 1 539 ? -60.456 -12.283 84.102 1.00 62.88 539 HIS A O 1
ATOM 4419 N N . GLN A 1 540 ? -58.220 -12.279 84.132 1.00 55.41 540 GLN A N 1
ATOM 4420 C CA . GLN A 1 540 ? -58.079 -10.850 84.452 1.00 55.41 540 GLN A CA 1
ATOM 4421 C C . GLN A 1 540 ? -58.205 -9.953 83.207 1.00 55.41 540 GLN A C 1
ATOM 4423 O O . GLN A 1 540 ? -58.350 -8.741 83.327 1.00 55.41 540 GLN A O 1
ATOM 4428 N N . THR A 1 541 ? -58.150 -10.538 82.006 1.00 52.75 541 THR A N 1
ATOM 4429 C CA . THR A 1 541 ? -58.198 -9.815 80.727 1.00 52.75 541 THR A CA 1
ATOM 4430 C C . THR A 1 541 ? -59.634 -9.603 80.240 1.00 52.75 541 THR A C 1
ATOM 4432 O O . THR A 1 541 ? -59.877 -8.642 79.518 1.00 52.75 541 THR A O 1
ATOM 4435 N N . GLU A 1 542 ? -60.604 -10.435 80.655 1.00 62.66 542 GLU A N 1
ATOM 4436 C CA . GLU A 1 542 ? -62.040 -10.229 80.374 1.00 62.66 542 GLU A CA 1
ATOM 4437 C C . GLU A 1 542 ? -62.490 -8.790 80.684 1.00 62.66 542 GLU A C 1
ATOM 4439 O O . GLU A 1 542 ? -63.145 -8.158 79.860 1.00 62.66 542 GLU A O 1
ATOM 4444 N N . GLN A 1 543 ? -62.065 -8.257 81.833 1.00 55.69 543 GLN A N 1
ATOM 4445 C CA . GLN A 1 543 ? -62.462 -6.946 82.356 1.00 55.69 543 GLN A CA 1
ATOM 4446 C C . GLN A 1 543 ? -61.831 -5.746 81.615 1.00 55.69 543 GLN A C 1
ATOM 4448 O O . GLN A 1 543 ? -62.187 -4.605 81.885 1.00 55.69 543 GLN A O 1
ATOM 4453 N N . LEU A 1 544 ? -60.906 -5.988 80.678 1.00 54.34 544 LEU A N 1
ATOM 4454 C CA . LEU A 1 544 ? -60.260 -4.959 79.848 1.00 54.34 544 LEU A CA 1
ATOM 4455 C C . LEU A 1 544 ? -60.711 -5.003 78.374 1.00 54.34 544 LEU A C 1
ATOM 4457 O O . LEU A 1 544 ? -60.218 -4.226 77.557 1.00 54.34 544 LEU A O 1
ATOM 4461 N N . LYS A 1 545 ? -61.636 -5.905 78.010 1.00 52.38 545 LYS A N 1
ATOM 4462 C CA . LYS A 1 545 ? -62.105 -6.063 76.620 1.00 52.38 545 LYS A CA 1
ATOM 4463 C C . LYS A 1 545 ? -63.067 -4.963 76.165 1.00 52.38 545 LYS A C 1
ATOM 4465 O O . LYS A 1 545 ? -63.079 -4.643 74.981 1.00 52.38 545 LYS A O 1
ATOM 4470 N N . GLU A 1 546 ? -63.837 -4.366 77.074 1.00 62.84 546 GLU A N 1
ATOM 4471 C CA . GLU A 1 546 ? -64.802 -3.311 76.723 1.00 62.84 546 GLU A CA 1
ATOM 4472 C C . GLU A 1 546 ? -64.092 -2.013 76.287 1.00 62.84 546 GLU A C 1
ATOM 4474 O O . GLU A 1 546 ? -64.394 -1.482 75.218 1.00 62.84 546 GLU A O 1
ATOM 4479 N N . ASP A 1 547 ? -63.051 -1.582 77.013 1.00 56.59 547 ASP A N 1
ATOM 4480 C CA . ASP A 1 547 ? -62.207 -0.425 76.650 1.00 56.59 547 ASP A CA 1
ATOM 4481 C C . ASP A 1 547 ? -61.440 -0.608 75.323 1.00 56.59 547 ASP A C 1
ATOM 4483 O O . ASP A 1 547 ? -61.081 0.370 74.657 1.00 56.59 547 ASP A O 1
ATOM 4487 N N . ALA A 1 548 ? -61.161 -1.855 74.923 1.00 53.56 548 ALA A N 1
ATOM 4488 C CA . ALA A 1 548 ? -60.458 -2.151 73.676 1.00 53.56 548 ALA A CA 1
ATOM 4489 C C . ALA A 1 548 ? -61.336 -1.875 72.441 1.00 53.56 548 ALA A C 1
ATOM 4491 O O . ALA A 1 548 ? -60.860 -1.280 71.469 1.00 53.56 548 ALA A O 1
ATOM 4492 N N . SER A 1 549 ? -62.624 -2.235 72.508 1.00 67.19 549 SER A N 1
ATOM 4493 C CA . SER A 1 549 ? -63.567 -2.166 71.382 1.00 67.19 549 SER A CA 1
ATOM 4494 C C . SER A 1 549 ? -63.723 -0.753 70.801 1.00 67.19 549 SER A C 1
ATOM 4496 O O . SER A 1 549 ? -63.802 -0.583 69.584 1.00 67.19 549 SER A O 1
ATOM 4498 N N . MET A 1 550 ? -63.680 0.287 71.644 1.00 67.75 550 MET A N 1
ATOM 4499 C CA . MET A 1 550 ? -63.745 1.678 71.174 1.00 67.75 550 MET A CA 1
ATOM 4500 C C . MET A 1 550 ? -62.506 2.107 70.375 1.00 67.75 550 MET A C 1
ATOM 4502 O O . MET A 1 550 ? -62.632 2.864 69.415 1.00 67.75 550 MET A O 1
ATOM 4506 N N . LYS A 1 551 ? -61.308 1.630 70.740 1.00 63.31 551 LYS A N 1
ATOM 4507 C CA . LYS A 1 551 ? -60.057 1.992 70.045 1.00 63.31 551 LYS A CA 1
ATOM 4508 C C . LYS A 1 551 ? -59.876 1.223 68.739 1.00 63.31 551 LYS A C 1
ATOM 4510 O O . LYS A 1 551 ? -59.318 1.761 67.786 1.00 63.31 551 LYS A O 1
ATOM 4515 N N . GLU A 1 552 ? -60.387 -0.002 68.681 1.00 61.34 552 GLU A N 1
ATOM 4516 C CA . GLU A 1 552 ? -60.363 -0.868 67.498 1.00 61.34 552 GLU A CA 1
ATOM 4517 C C . GLU A 1 552 ? -61.058 -0.207 66.287 1.00 61.34 552 GLU A C 1
ATOM 4519 O O . GLU A 1 552 ? -60.536 -0.229 65.172 1.00 61.34 552 GLU A O 1
ATOM 4524 N N . HIS A 1 553 ? -62.166 0.505 66.519 1.00 71.56 553 HIS A N 1
ATOM 4525 C CA . HIS A 1 553 ? -62.901 1.239 65.482 1.00 71.56 553 HIS A CA 1
ATOM 4526 C C . HIS A 1 553 ? -62.099 2.383 64.825 1.00 71.56 553 HIS A C 1
ATOM 4528 O O . HIS A 1 553 ? -62.167 2.569 63.607 1.00 71.56 553 HIS A O 1
ATOM 4534 N N . ASP A 1 554 ? -61.320 3.149 65.594 1.00 71.56 554 ASP A N 1
ATOM 4535 C CA . ASP A 1 554 ? -60.518 4.243 65.030 1.00 71.56 554 ASP A CA 1
ATOM 4536 C C . ASP A 1 554 ? -59.212 3.743 64.388 1.00 71.56 554 ASP A C 1
ATOM 4538 O O . ASP A 1 554 ? -58.760 4.324 63.396 1.00 71.56 554 ASP A O 1
ATOM 4542 N N . VAL A 1 555 ? -58.668 2.606 64.843 1.00 65.88 555 VAL A N 1
ATOM 4543 C CA . VAL A 1 555 ? -57.588 1.891 64.135 1.00 65.88 555 VAL A CA 1
ATOM 4544 C C . VAL A 1 555 ? -58.037 1.481 62.729 1.00 65.88 555 VAL A C 1
ATOM 4546 O O . VAL A 1 555 ? -57.311 1.738 61.770 1.00 65.88 555 VAL A O 1
ATOM 4549 N N . ILE A 1 556 ? -59.256 0.952 62.562 1.00 77.56 556 ILE A N 1
ATOM 4550 C CA . ILE A 1 556 ? -59.801 0.557 61.246 1.00 77.56 556 ILE A CA 1
ATOM 4551 C C . ILE A 1 556 ? -59.859 1.742 60.260 1.00 77.56 556 ILE A C 1
ATOM 4553 O O . ILE A 1 556 ? -59.583 1.573 59.069 1.00 77.56 556 ILE A O 1
ATOM 4557 N N . LYS A 1 557 ? -60.161 2.963 60.725 1.00 76.88 557 LYS A N 1
ATOM 4558 C CA . LYS A 1 557 ? -60.122 4.166 59.868 1.00 76.88 557 LYS A CA 1
ATOM 4559 C C . LYS A 1 557 ? -58.700 4.482 59.400 1.00 76.88 557 LYS A C 1
ATOM 4561 O O . LYS A 1 557 ? -58.494 4.726 58.211 1.00 76.88 557 LYS A O 1
ATOM 4566 N N . ILE A 1 558 ? -57.729 4.446 60.314 1.00 72.94 558 ILE A N 1
ATOM 4567 C CA . ILE A 1 558 ? -56.314 4.711 60.011 1.00 72.94 558 ILE A CA 1
ATOM 4568 C C . ILE A 1 558 ? -55.759 3.636 59.068 1.00 72.94 558 ILE A C 1
ATOM 4570 O O . ILE A 1 558 ? -55.105 3.973 58.082 1.00 72.94 558 ILE A O 1
ATOM 4574 N N . GLU A 1 559 ? -56.084 2.359 59.290 1.00 72.75 559 GLU A N 1
ATOM 4575 C CA . GLU A 1 559 ? -55.715 1.270 58.383 1.00 72.75 559 GLU A CA 1
ATOM 4576 C C . GLU A 1 559 ? -56.239 1.480 56.962 1.00 72.75 559 GLU A C 1
ATOM 4578 O O . GLU A 1 559 ? -55.521 1.201 56.007 1.00 72.75 559 GLU A O 1
ATOM 4583 N N . ASN A 1 560 ? -57.472 1.960 56.791 1.00 76.69 560 ASN A N 1
ATOM 4584 C CA . ASN A 1 560 ? -58.047 2.169 55.462 1.00 76.69 560 ASN A CA 1
ATOM 4585 C C . ASN A 1 560 ? -57.377 3.328 54.702 1.00 76.69 560 ASN A C 1
ATOM 4587 O O . ASN A 1 560 ? -57.232 3.247 53.482 1.00 76.69 560 ASN A O 1
ATOM 4591 N N . VAL A 1 561 ? -56.901 4.363 55.403 1.00 79.75 561 VAL A N 1
ATOM 4592 C CA . VAL A 1 561 ? -56.046 5.409 54.811 1.00 79.75 561 VAL A CA 1
ATOM 4593 C C . VAL A 1 561 ? -54.658 4.848 54.482 1.00 79.75 561 VAL A C 1
ATOM 4595 O O . VAL A 1 561 ? -54.167 5.034 53.369 1.00 79.75 561 VAL A O 1
ATOM 4598 N N . LEU A 1 562 ? -54.058 4.077 55.396 1.00 76.44 562 LEU A N 1
ATOM 4599 C CA . LEU A 1 562 ? -52.764 3.421 55.188 1.00 76.44 562 LEU A CA 1
ATOM 4600 C C . LEU A 1 562 ? -52.797 2.468 53.978 1.00 76.44 562 LEU A C 1
ATOM 4602 O O . LEU A 1 562 ? -51.884 2.482 53.160 1.00 76.44 562 LEU A O 1
ATOM 4606 N N . LYS A 1 563 ? -53.871 1.687 53.815 1.00 81.00 563 LYS A N 1
ATOM 4607 C CA . LYS A 1 563 ? -54.091 0.761 52.689 1.00 81.00 563 LYS A CA 1
ATOM 4608 C C . LYS A 1 563 ? -54.227 1.480 51.339 1.00 81.00 563 LYS A C 1
ATOM 4610 O O . LYS A 1 563 ? -53.865 0.888 50.324 1.00 81.00 563 LYS A O 1
ATOM 4615 N N . LYS A 1 564 ? -54.699 2.735 51.303 1.00 82.56 564 LYS A N 1
ATOM 4616 C CA . LYS A 1 564 ? -54.676 3.575 50.088 1.00 82.56 564 LYS A CA 1
ATOM 4617 C C . LYS A 1 564 ? -53.262 4.073 49.782 1.00 82.56 564 LYS A C 1
ATOM 4619 O O . LYS A 1 564 ? -52.732 3.743 48.726 1.00 82.56 564 LYS A O 1
ATOM 4624 N N . LEU A 1 565 ? -52.614 4.722 50.752 1.00 77.31 565 LEU A N 1
ATOM 4625 C CA . LEU A 1 565 ? -51.244 5.238 50.614 1.00 77.31 565 LEU A CA 1
ATOM 4626 C C . LEU A 1 565 ? -50.223 4.139 50.267 1.00 77.31 565 LEU A C 1
ATOM 4628 O O . LEU A 1 565 ? -49.281 4.378 49.517 1.00 77.31 565 LEU A O 1
ATOM 4632 N N . LEU A 1 566 ? -50.404 2.914 50.775 1.00 78.75 566 LEU A N 1
ATOM 4633 C CA . LEU A 1 566 ? -49.566 1.764 50.422 1.00 78.75 566 LEU A CA 1
ATOM 4634 C C . LEU A 1 566 ? -49.794 1.281 48.981 1.00 78.75 566 LEU A C 1
ATOM 4636 O O . LEU A 1 566 ? -48.826 0.886 48.335 1.00 78.75 566 LEU A O 1
ATOM 4640 N N . LYS A 1 567 ? -51.025 1.347 48.453 1.00 85.88 567 LYS A N 1
ATOM 4641 C CA . LYS A 1 567 ? -51.300 1.048 47.036 1.00 85.88 567 LYS A CA 1
ATOM 4642 C C . LYS A 1 567 ? -50.719 2.116 46.113 1.00 85.88 567 LYS A C 1
ATOM 4644 O O . LYS A 1 567 ? -50.052 1.767 45.150 1.00 85.88 567 LYS A O 1
ATOM 4649 N N . GLU A 1 568 ? -50.901 3.393 46.436 1.00 80.25 568 GLU A N 1
ATOM 4650 C CA . GLU A 1 568 ? -50.302 4.512 45.692 1.00 80.25 568 GLU A CA 1
ATOM 4651 C C . GLU A 1 568 ? -48.767 4.409 45.682 1.00 80.25 568 GLU A C 1
ATOM 4653 O O . GLU A 1 568 ? -48.143 4.489 44.628 1.00 80.25 568 GLU A O 1
ATOM 4658 N N . LYS A 1 569 ? -48.154 4.101 46.832 1.00 81.12 569 LYS A N 1
ATOM 4659 C CA . LYS A 1 569 ? -46.711 3.852 46.959 1.00 81.12 569 LYS A CA 1
ATOM 4660 C C . LYS A 1 569 ? -46.216 2.659 46.132 1.00 81.12 569 LYS A C 1
ATOM 4662 O O . LYS A 1 569 ? -45.109 2.727 45.599 1.00 81.12 569 LYS A O 1
ATOM 4667 N N . GLU A 1 570 ? -46.977 1.567 46.037 1.00 83.81 570 GLU A N 1
ATOM 4668 C CA . GLU A 1 570 ? -46.572 0.411 45.223 1.00 83.81 570 GLU A CA 1
ATOM 4669 C C . GLU A 1 570 ? -46.802 0.654 43.723 1.00 83.81 570 GLU A C 1
ATOM 4671 O O . GLU A 1 570 ? -45.951 0.273 42.924 1.00 83.81 570 GLU A O 1
ATOM 4676 N N . ASN A 1 571 ? -47.858 1.378 43.337 1.00 85.88 571 ASN A N 1
ATOM 4677 C CA . ASN A 1 571 ? -48.057 1.839 41.959 1.00 85.88 571 ASN A CA 1
ATOM 4678 C C . ASN A 1 571 ? -46.891 2.737 41.507 1.00 85.88 571 ASN A C 1
ATOM 4680 O O . ASN A 1 571 ? -46.255 2.445 40.497 1.00 85.88 571 ASN A O 1
ATOM 4684 N N . LEU A 1 572 ? -46.527 3.745 42.309 1.00 83.75 572 LEU A N 1
ATOM 4685 C CA . LEU A 1 572 ? -45.391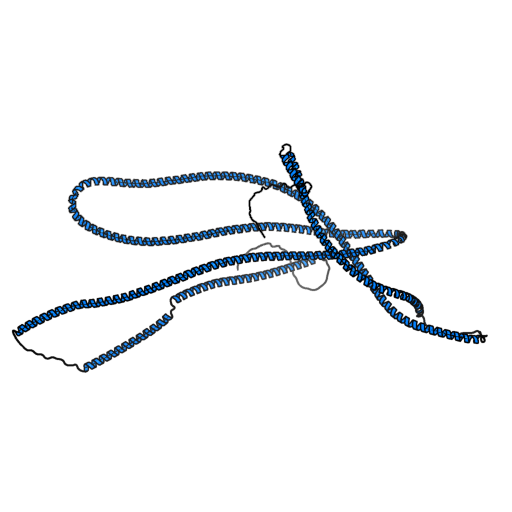 4.634 42.032 1.00 83.75 572 LEU A CA 1
ATOM 4686 C C . LEU A 1 572 ? -44.057 3.872 41.949 1.00 83.75 572 LEU A C 1
ATOM 4688 O O . LEU A 1 572 ? -43.219 4.186 41.109 1.00 83.75 572 LEU A O 1
ATOM 4692 N N . LYS A 1 573 ? -43.843 2.831 42.766 1.00 85.50 573 LYS A N 1
ATOM 4693 C CA . LYS A 1 573 ? -42.682 1.930 42.616 1.00 85.50 573 LYS A CA 1
ATOM 4694 C C . LYS A 1 573 ? -42.707 1.150 41.300 1.00 85.50 573 LYS A C 1
ATOM 4696 O O . LYS A 1 573 ? -41.650 0.959 40.706 1.00 85.50 573 LYS A O 1
ATOM 4701 N N . ILE A 1 574 ? -43.868 0.648 40.877 1.00 89.69 574 ILE A N 1
ATOM 4702 C CA . ILE A 1 574 ? -44.020 -0.091 39.615 1.00 89.69 574 ILE A CA 1
ATOM 4703 C C . ILE A 1 574 ? -43.716 0.842 38.439 1.00 89.69 574 ILE A C 1
ATOM 4705 O O . ILE A 1 574 ? -42.951 0.469 37.555 1.00 89.69 574 ILE A O 1
ATOM 4709 N N . GLU A 1 575 ? -44.218 2.076 38.466 1.00 86.50 575 GLU A N 1
ATOM 4710 C CA . GLU A 1 575 ? -43.890 3.115 37.486 1.00 86.50 575 GLU A CA 1
ATOM 4711 C C . GLU A 1 575 ? -42.392 3.449 37.494 1.00 86.50 575 GLU A C 1
ATOM 4713 O O . GLU A 1 575 ? -41.753 3.372 36.447 1.00 86.50 575 GLU A O 1
ATOM 4718 N N . ILE A 1 576 ? -41.792 3.710 38.662 1.00 86.38 576 ILE A N 1
ATOM 4719 C CA . ILE A 1 576 ? -40.346 3.955 38.800 1.00 86.38 576 ILE A CA 1
ATOM 4720 C C . ILE A 1 576 ? -39.523 2.784 38.244 1.00 86.38 576 ILE A C 1
ATOM 4722 O O . ILE A 1 576 ? -38.570 3.021 37.507 1.00 86.38 576 ILE A O 1
ATOM 4726 N N . ASN A 1 577 ? -39.893 1.531 38.523 1.00 85.94 577 ASN A N 1
ATOM 4727 C CA . ASN A 1 577 ? -39.212 0.359 37.963 1.00 85.94 577 ASN A CA 1
ATOM 4728 C C . ASN A 1 577 ? -39.382 0.273 36.437 1.00 85.94 577 ASN A C 1
ATOM 4730 O O . ASN A 1 577 ? -38.393 0.100 35.730 1.00 85.94 577 ASN A O 1
ATOM 4734 N N . ASN A 1 578 ? -40.594 0.485 35.914 1.00 90.19 578 ASN A N 1
ATOM 4735 C CA . ASN A 1 578 ? -40.860 0.517 34.472 1.00 90.19 578 ASN A CA 1
ATOM 4736 C C . ASN A 1 578 ? -40.062 1.628 33.759 1.00 90.19 578 ASN A C 1
ATOM 4738 O O . ASN A 1 578 ? -39.618 1.444 32.625 1.00 90.19 578 ASN A O 1
ATOM 4742 N N . HIS A 1 579 ? -39.860 2.778 34.408 1.00 86.62 579 HIS A N 1
ATOM 4743 C CA . HIS A 1 579 ? -38.996 3.845 33.906 1.00 86.62 579 HIS A CA 1
ATOM 4744 C C . HIS A 1 579 ? -37.506 3.492 34.027 1.00 86.62 579 HIS A C 1
ATOM 4746 O O . HIS A 1 579 ? -36.753 3.764 33.095 1.00 86.62 579 HIS A O 1
ATOM 4752 N N . LEU A 1 580 ? -37.067 2.847 35.113 1.00 87.44 580 LEU A N 1
ATOM 4753 C CA . LEU A 1 580 ? -35.682 2.393 35.285 1.00 87.44 580 LEU A CA 1
ATOM 4754 C C . LEU A 1 580 ? -35.283 1.324 34.262 1.00 87.44 580 LEU A C 1
ATOM 4756 O O . LEU A 1 580 ? -34.185 1.411 33.715 1.00 87.44 580 LEU A O 1
ATOM 4760 N N . ASP A 1 581 ? -36.158 0.362 33.960 1.00 89.81 581 ASP A N 1
ATOM 4761 C CA . ASP A 1 581 ? -35.902 -0.636 32.918 1.00 89.81 581 ASP A CA 1
ATOM 4762 C C . ASP A 1 581 ? -35.896 -0.000 31.520 1.00 89.81 581 ASP A C 1
ATOM 4764 O O . ASP A 1 581 ? -34.936 -0.209 30.786 1.00 89.81 581 ASP A O 1
ATOM 4768 N N . LYS A 1 582 ? -36.829 0.909 31.192 1.00 89.12 582 LYS A N 1
ATOM 4769 C CA . LYS A 1 582 ? -36.743 1.706 29.946 1.00 89.12 582 LYS A CA 1
ATOM 4770 C C . LYS A 1 582 ? -35.432 2.495 29.838 1.00 89.12 582 LYS A C 1
ATOM 4772 O O . LYS A 1 582 ? -34.820 2.524 28.776 1.00 89.12 582 LYS A O 1
ATOM 4777 N N . ILE A 1 583 ? -34.966 3.112 30.927 1.00 86.38 583 ILE A N 1
ATOM 4778 C CA . ILE A 1 583 ? -33.676 3.824 30.976 1.00 86.38 583 ILE A CA 1
ATOM 4779 C C . ILE A 1 583 ? -32.494 2.856 30.805 1.00 86.38 583 ILE A C 1
ATOM 4781 O O . ILE A 1 583 ? -31.466 3.245 30.252 1.00 86.38 583 ILE A O 1
ATOM 4785 N N . LYS A 1 584 ? -32.609 1.611 31.280 1.00 91.75 584 LYS A N 1
ATOM 4786 C CA . LYS A 1 584 ? -31.593 0.559 31.128 1.00 91.75 584 LYS A CA 1
ATOM 4787 C C . LYS A 1 584 ? -31.518 0.061 29.685 1.00 91.75 584 LYS A C 1
ATOM 4789 O O . LYS A 1 584 ? -30.417 -0.044 29.152 1.00 91.75 584 LYS A O 1
ATOM 4794 N N . ASP A 1 585 ? -32.664 -0.174 29.060 1.00 91.75 585 ASP A N 1
ATOM 4795 C CA . ASP A 1 585 ? -32.764 -0.676 27.691 1.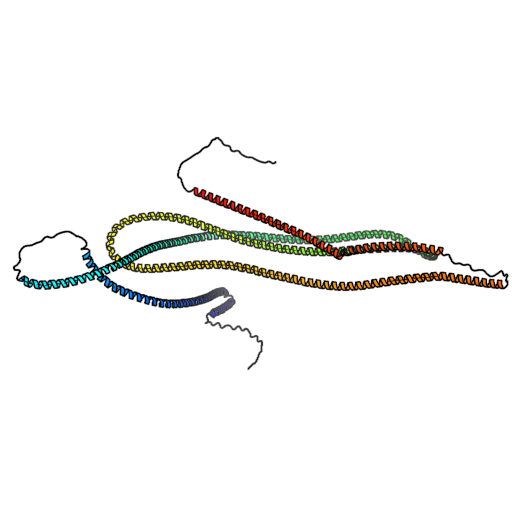00 91.75 585 ASP A CA 1
ATOM 4796 C C . ASP A 1 585 ? -32.305 0.397 26.687 1.00 91.75 585 ASP A C 1
ATOM 4798 O O . ASP A 1 585 ? -31.416 0.131 25.881 1.00 91.75 585 ASP A O 1
ATOM 4802 N N . LEU A 1 586 ? -32.751 1.654 26.844 1.00 88.94 586 LEU A N 1
ATOM 4803 C CA . LEU A 1 586 ? -32.248 2.800 26.068 1.00 88.94 586 LEU A CA 1
ATOM 4804 C C . LEU A 1 586 ? -30.734 3.015 26.243 1.00 88.94 586 LEU A C 1
ATOM 4806 O O . LEU A 1 586 ? -30.046 3.389 25.296 1.00 88.94 586 LEU A O 1
ATOM 4810 N N . LYS A 1 587 ? -30.173 2.761 27.435 1.00 90.06 587 LYS A N 1
ATOM 4811 C CA . LYS A 1 587 ? -28.710 2.780 27.636 1.00 90.06 587 LYS A CA 1
ATOM 4812 C C . LYS A 1 587 ? -28.009 1.641 26.896 1.00 90.06 587 LYS A C 1
ATOM 4814 O O . LYS A 1 587 ? -26.911 1.864 26.396 1.00 90.06 587 LYS A O 1
ATOM 4819 N N . GLY A 1 588 ? -28.638 0.469 26.798 1.00 91.31 588 GLY A N 1
ATOM 4820 C CA . GLY A 1 588 ? -28.188 -0.638 25.952 1.00 91.31 588 GLY A CA 1
ATOM 4821 C C . GLY A 1 588 ? -28.122 -0.228 24.481 1.00 91.31 588 GLY A C 1
ATOM 4822 O O . GLY A 1 588 ? -27.046 -0.274 23.884 1.00 91.31 588 GLY A O 1
ATOM 4823 N N . GLU A 1 589 ? -29.228 0.285 23.939 1.00 92.94 589 GLU A N 1
ATOM 4824 C CA . GLU A 1 589 ? -29.316 0.789 22.560 1.00 92.94 589 GLU A CA 1
ATOM 4825 C C . GLU A 1 589 ? -28.270 1.881 22.276 1.00 92.94 589 GLU A C 1
ATOM 4827 O O . GLU A 1 589 ? -27.567 1.817 21.269 1.00 92.94 589 GLU A O 1
ATOM 4832 N N . ILE A 1 590 ? -28.079 2.841 23.192 1.00 90.38 590 ILE A N 1
ATOM 4833 C CA . ILE A 1 590 ? -27.035 3.876 23.080 1.00 90.38 590 ILE A CA 1
ATOM 4834 C C . ILE A 1 590 ? -25.627 3.258 23.048 1.00 90.38 590 ILE A C 1
ATOM 4836 O O . ILE A 1 590 ? -24.778 3.716 22.277 1.00 90.38 590 ILE A O 1
ATOM 4840 N N . THR A 1 591 ? -25.350 2.216 23.844 1.00 92.38 591 THR A N 1
ATOM 4841 C CA . THR A 1 591 ? -24.048 1.532 23.784 1.00 92.38 591 THR A CA 1
ATOM 4842 C C . THR A 1 591 ? -23.841 0.764 22.480 1.00 92.38 591 THR A C 1
ATOM 4844 O O . THR A 1 591 ? -22.776 0.911 21.885 1.00 92.38 591 THR A O 1
ATOM 4847 N N . GLU A 1 592 ? -24.843 0.033 21.981 1.00 92.56 592 GLU A N 1
ATOM 4848 C CA . GLU A 1 592 ? -24.748 -0.682 20.698 1.00 92.56 592 GLU A CA 1
ATOM 4849 C C . GLU A 1 592 ? -24.575 0.292 19.523 1.00 92.56 592 GLU A C 1
ATOM 4851 O O . GLU A 1 592 ? -23.672 0.123 18.700 1.00 92.56 592 GLU A O 1
ATOM 4856 N N . MET A 1 593 ? -25.354 1.378 19.494 1.00 87.94 593 MET A N 1
ATOM 4857 C CA . MET A 1 593 ? -25.231 2.439 18.490 1.00 87.94 593 MET A CA 1
ATOM 4858 C C . MET A 1 593 ? -23.856 3.110 18.527 1.00 87.94 593 MET A C 1
ATOM 4860 O O . MET A 1 593 ? -23.276 3.364 17.473 1.00 87.94 593 MET A O 1
ATOM 4864 N N . SER A 1 594 ? -23.284 3.347 19.712 1.00 92.00 594 SER A N 1
ATOM 4865 C CA . SER A 1 594 ? -21.941 3.926 19.825 1.00 92.00 594 SER A CA 1
ATOM 4866 C C . SER A 1 594 ? -20.817 2.918 19.528 1.00 92.00 594 SER A C 1
ATOM 4868 O O . SER A 1 594 ? -19.696 3.324 19.213 1.00 92.00 594 SER A O 1
ATOM 4870 N N . GLU A 1 595 ? -21.047 1.606 19.606 1.00 92.75 595 GLU A N 1
ATOM 4871 C CA . GLU A 1 595 ? -20.097 0.608 19.091 1.00 92.75 595 GLU A CA 1
ATOM 4872 C C . GLU A 1 595 ? -20.161 0.495 17.561 1.00 92.75 595 GLU A C 1
ATOM 4874 O O . GLU A 1 595 ? -19.109 0.446 16.913 1.00 92.75 595 GLU A O 1
ATOM 4879 N N . GLU A 1 596 ? -21.356 0.554 16.965 1.00 92.56 596 GLU A N 1
ATOM 4880 C CA . GLU A 1 596 ? -21.526 0.594 15.509 1.00 92.56 596 GLU A CA 1
ATOM 4881 C C . GLU A 1 596 ? -20.982 1.898 14.907 1.00 92.56 596 GLU A C 1
ATOM 4883 O O . GLU A 1 596 ? -20.262 1.846 13.913 1.00 92.56 596 GLU A O 1
ATOM 4888 N N . GLU A 1 597 ? -21.201 3.051 15.547 1.00 90.50 597 GLU A N 1
ATOM 4889 C CA . GLU A 1 597 ? -20.570 4.332 15.197 1.00 90.50 597 GLU A CA 1
ATOM 4890 C C . GLU A 1 597 ? -19.040 4.184 15.116 1.00 90.50 597 GLU A C 1
ATOM 4892 O O . GLU A 1 597 ? -18.427 4.496 14.093 1.00 90.50 597 GLU A O 1
ATOM 4897 N N . LYS A 1 598 ? -18.412 3.615 16.155 1.00 92.75 598 LYS A N 1
ATOM 4898 C CA . LYS A 1 598 ? -16.961 3.355 16.189 1.00 92.75 598 LYS A CA 1
ATOM 4899 C C . LYS A 1 598 ? -16.516 2.340 15.130 1.00 92.75 598 LYS A C 1
ATOM 4901 O O . LYS A 1 598 ? -15.353 2.374 14.716 1.00 92.75 598 LYS A O 1
ATOM 4906 N N . ARG A 1 599 ? -17.389 1.427 14.688 1.00 94.19 599 ARG A N 1
ATOM 4907 C CA . ARG A 1 599 ? -17.112 0.488 13.588 1.00 94.19 599 ARG A CA 1
ATOM 4908 C C . ARG A 1 599 ? -17.175 1.193 12.233 1.00 94.19 599 ARG A C 1
ATOM 4910 O O . ARG A 1 599 ? -16.226 1.080 11.458 1.00 94.19 599 ARG A O 1
ATOM 4917 N N . LEU A 1 600 ? -18.228 1.967 11.979 1.00 91.44 600 LEU A N 1
ATOM 4918 C CA . LEU A 1 600 ? -18.400 2.770 10.767 1.00 91.44 600 LEU A CA 1
ATOM 4919 C C . LEU A 1 600 ? -17.284 3.809 10.626 1.00 91.44 600 LEU A C 1
ATOM 4921 O O . LEU A 1 600 ? -16.693 3.919 9.555 1.00 91.44 600 LEU A O 1
ATOM 4925 N N . HIS A 1 601 ? -16.904 4.492 11.709 1.00 92.50 601 HIS A N 1
ATOM 4926 C CA . HIS A 1 601 ? -15.816 5.470 11.700 1.00 92.50 601 HIS A CA 1
ATOM 4927 C C . HIS A 1 601 ? -14.467 4.833 11.315 1.00 92.50 601 HIS A C 1
ATOM 4929 O O . HIS A 1 601 ? -13.724 5.398 10.516 1.00 92.50 601 HIS A O 1
ATOM 4935 N N . LYS A 1 602 ? -14.167 3.611 11.786 1.00 94.75 602 LYS A N 1
ATOM 4936 C CA . LYS A 1 602 ? -12.974 2.857 11.346 1.00 94.75 602 LYS A CA 1
ATOM 4937 C C . LYS A 1 602 ? -13.014 2.530 9.851 1.00 94.75 602 LYS A C 1
ATOM 4939 O O . LYS A 1 602 ? -12.003 2.712 9.177 1.00 94.75 602 LYS A O 1
ATOM 4944 N N . VAL A 1 603 ? -14.166 2.099 9.333 1.00 96.00 603 VAL A N 1
ATOM 4945 C CA . VAL A 1 603 ? -14.358 1.816 7.898 1.00 96.00 603 VAL A CA 1
ATOM 4946 C C . VAL A 1 603 ? -14.214 3.090 7.056 1.00 96.00 603 VAL A C 1
ATOM 4948 O O . VAL A 1 603 ? -13.585 3.053 6.002 1.00 96.00 603 VAL A O 1
ATOM 4951 N N . ILE A 1 604 ? -14.714 4.235 7.532 1.00 92.06 604 ILE A N 1
ATOM 4952 C CA . ILE A 1 604 ? -14.523 5.544 6.887 1.00 92.06 604 ILE A CA 1
ATOM 4953 C C . ILE A 1 604 ? -13.034 5.917 6.862 1.00 92.06 604 ILE A C 1
ATOM 4955 O O . ILE A 1 604 ? -12.513 6.214 5.791 1.00 92.06 604 ILE A O 1
ATOM 4959 N N . MET A 1 605 ? -12.314 5.816 7.986 1.00 94.62 605 MET A N 1
ATOM 4960 C CA . MET A 1 605 ? -10.867 6.084 8.034 1.00 94.62 605 MET A CA 1
ATOM 4961 C C . MET A 1 605 ? -10.049 5.154 7.123 1.00 94.62 605 MET A C 1
ATOM 4963 O O . MET A 1 605 ? -9.026 5.566 6.574 1.00 94.62 605 MET A O 1
ATOM 4967 N N . GLU A 1 606 ? -10.456 3.894 6.970 1.00 94.19 606 GLU A N 1
ATOM 4968 C CA . GLU A 1 606 ? -9.798 2.937 6.077 1.00 94.19 606 GLU A CA 1
ATOM 4969 C C . GLU A 1 606 ? -10.080 3.254 4.600 1.00 94.19 606 GLU A C 1
ATOM 4971 O O . GLU A 1 606 ? -9.143 3.320 3.802 1.00 94.19 606 GLU A O 1
ATOM 4976 N N . ASN A 1 607 ? -11.327 3.583 4.254 1.00 92.44 607 ASN A N 1
ATOM 4977 C CA . ASN A 1 607 ? -11.704 4.055 2.919 1.00 92.44 607 ASN A CA 1
ATOM 4978 C C . ASN A 1 607 ? -11.031 5.390 2.557 1.00 92.44 607 ASN A C 1
ATOM 4980 O O . ASN A 1 607 ? -10.561 5.565 1.438 1.00 92.44 607 ASN A O 1
ATOM 4984 N N . GLU A 1 608 ? -10.897 6.326 3.497 1.00 93.50 608 GLU A N 1
ATOM 4985 C CA . GLU A 1 608 ? -10.130 7.553 3.272 1.00 93.50 608 GLU A CA 1
ATOM 4986 C C . GLU A 1 608 ? -8.662 7.267 2.947 1.00 93.50 608 GLU A C 1
ATOM 4988 O O . GLU A 1 608 ? -8.085 7.934 2.089 1.00 93.50 608 GLU A O 1
ATOM 4993 N N . ARG A 1 609 ? -8.039 6.287 3.616 1.00 95.50 609 ARG A N 1
ATOM 4994 C CA . ARG A 1 609 ? -6.655 5.884 3.325 1.00 95.50 609 ARG A CA 1
ATOM 4995 C C . ARG A 1 609 ? -6.540 5.260 1.939 1.00 95.50 609 ARG A C 1
ATOM 4997 O O . ARG A 1 609 ? -5.600 5.600 1.225 1.00 95.50 609 ARG A O 1
ATOM 5004 N N . THR A 1 610 ? -7.478 4.401 1.532 1.00 94.75 610 THR A N 1
ATOM 5005 C CA . THR A 1 610 ? -7.455 3.809 0.183 1.00 94.75 610 THR A CA 1
ATOM 5006 C C . THR A 1 610 ? -7.713 4.855 -0.900 1.00 94.75 610 THR A C 1
ATOM 5008 O O . THR A 1 610 ? -6.993 4.854 -1.893 1.00 94.75 610 THR A O 1
ATOM 5011 N N . ILE A 1 611 ? -8.613 5.822 -0.685 1.00 93.31 611 ILE A N 1
ATOM 5012 C CA . ILE A 1 611 ? -8.811 6.976 -1.582 1.00 93.31 611 ILE A CA 1
ATOM 5013 C C . ILE A 1 611 ? -7.532 7.826 -1.666 1.00 93.31 611 ILE A C 1
ATOM 5015 O O . ILE A 1 611 ? -7.047 8.106 -2.761 1.00 93.31 611 ILE A O 1
ATOM 5019 N N . LYS A 1 612 ? -6.927 8.190 -0.526 1.00 94.62 612 LYS A N 1
ATOM 5020 C CA . LYS A 1 612 ? -5.672 8.969 -0.470 1.00 94.62 612 LYS A CA 1
ATOM 5021 C C . LYS A 1 612 ? -4.491 8.234 -1.122 1.00 94.62 612 LYS A C 1
ATOM 5023 O O . LYS A 1 612 ? -3.586 8.892 -1.632 1.00 94.62 612 LYS A O 1
ATOM 5028 N N . GLN A 1 613 ? -4.500 6.899 -1.143 1.00 95.19 613 GLN A N 1
ATOM 5029 C CA . GLN A 1 613 ? -3.530 6.094 -1.888 1.00 95.19 613 GLN A CA 1
ATOM 5030 C C . GLN A 1 613 ? -3.845 6.071 -3.392 1.00 95.19 613 GLN A C 1
ATOM 5032 O O . GLN A 1 613 ? -2.976 6.405 -4.190 1.00 95.19 613 GLN A O 1
ATOM 5037 N N . GLN A 1 614 ? -5.094 5.797 -3.784 1.00 92.38 614 GLN A N 1
ATOM 5038 C CA . GLN A 1 614 ? -5.527 5.784 -5.187 1.00 92.38 614 GLN A CA 1
ATOM 5039 C C . GLN A 1 614 ? -5.293 7.125 -5.896 1.00 92.38 614 GLN A C 1
ATOM 5041 O O . GLN A 1 614 ? -4.912 7.132 -7.062 1.00 92.38 614 GLN A O 1
ATOM 5046 N N . VAL A 1 615 ? -5.453 8.260 -5.204 1.00 96.00 615 VAL A N 1
ATOM 5047 C CA . VAL A 1 615 ? -5.112 9.587 -5.748 1.00 96.00 615 VAL A CA 1
ATOM 5048 C C . VAL A 1 615 ? -3.613 9.698 -6.049 1.00 96.00 615 VAL A C 1
ATOM 5050 O O . VAL A 1 615 ? -3.250 10.135 -7.139 1.00 96.00 615 VAL A O 1
ATOM 5053 N N . LYS A 1 616 ? -2.732 9.236 -5.149 1.00 95.75 616 LYS A N 1
ATOM 5054 C CA . LYS A 1 616 ? -1.277 9.206 -5.395 1.00 95.75 616 LYS A CA 1
ATOM 5055 C C . LYS A 1 616 ? -0.907 8.262 -6.537 1.00 95.75 616 LYS A C 1
ATOM 5057 O O . LYS A 1 616 ? -0.046 8.596 -7.347 1.00 95.75 616 LYS A O 1
ATOM 5062 N N . ASP A 1 617 ? -1.560 7.108 -6.623 1.00 94.62 617 ASP A N 1
ATOM 5063 C CA . ASP A 1 617 ? -1.325 6.138 -7.693 1.00 94.62 617 ASP A CA 1
ATOM 5064 C C . ASP A 1 617 ? -1.775 6.702 -9.053 1.00 94.62 617 ASP A C 1
ATOM 5066 O O . ASP A 1 617 ? -1.043 6.594 -10.036 1.00 94.62 617 ASP A O 1
ATOM 5070 N N . LEU A 1 618 ? -2.914 7.405 -9.105 1.00 94.88 618 LEU A N 1
ATOM 5071 C CA . LEU A 1 618 ? -3.378 8.140 -10.287 1.00 94.88 618 LEU A CA 1
ATOM 5072 C C . LEU A 1 618 ? -2.434 9.285 -10.674 1.00 94.88 618 LEU A C 1
ATOM 5074 O O . LEU A 1 618 ? -2.099 9.415 -11.851 1.00 94.88 618 LEU A O 1
ATOM 5078 N N . GLU A 1 619 ? -1.956 10.083 -9.717 1.00 95.62 619 GLU A N 1
ATOM 5079 C CA . GLU A 1 619 ? -0.932 11.097 -9.984 1.00 95.62 619 GLU A CA 1
ATOM 5080 C C . GLU A 1 619 ? 0.344 10.480 -10.574 1.00 95.62 619 GLU A C 1
ATOM 5082 O O . GLU A 1 619 ? 0.954 11.056 -11.473 1.00 95.62 619 GLU A O 1
ATOM 5087 N N . ASN A 1 620 ? 0.776 9.327 -10.061 1.00 94.75 620 ASN A N 1
ATOM 5088 C CA . ASN A 1 620 ? 1.976 8.645 -10.535 1.00 94.75 620 ASN A CA 1
ATOM 5089 C C . ASN A 1 620 ? 1.772 8.081 -11.946 1.00 94.75 620 ASN A C 1
ATOM 5091 O O . ASN A 1 620 ? 2.616 8.312 -12.808 1.00 94.75 620 ASN A O 1
ATOM 5095 N N . LEU A 1 621 ? 0.613 7.482 -12.233 1.00 95.31 621 LEU A N 1
ATOM 5096 C CA . LEU A 1 621 ? 0.224 7.075 -13.587 1.00 95.31 621 LEU A CA 1
ATOM 5097 C C . LEU A 1 621 ? 0.119 8.269 -14.553 1.00 95.31 621 LEU A C 1
ATOM 5099 O O . LEU A 1 621 ? 0.472 8.138 -15.724 1.00 95.31 621 LEU A O 1
ATOM 5103 N N . MET A 1 622 ? -0.307 9.450 -14.090 1.00 93.62 622 MET A N 1
ATOM 5104 C CA . MET A 1 622 ? -0.278 10.682 -14.891 1.00 93.62 622 MET A CA 1
ATOM 5105 C C . MET A 1 622 ? 1.158 11.153 -15.164 1.00 93.62 622 MET A C 1
ATOM 5107 O O . MET A 1 622 ? 1.483 11.457 -16.310 1.00 93.62 622 MET A O 1
ATOM 5111 N N . LYS A 1 623 ? 2.043 11.141 -14.158 1.00 95.50 623 LYS A N 1
ATOM 5112 C CA . LYS A 1 623 ? 3.474 11.463 -14.323 1.00 95.50 623 LYS A CA 1
ATOM 5113 C C . LYS A 1 623 ? 4.145 10.491 -15.307 1.00 95.50 623 LYS A C 1
ATOM 5115 O O . LYS A 1 623 ? 4.860 10.931 -16.205 1.00 95.50 623 LYS A O 1
ATOM 5120 N N . GLU A 1 624 ? 3.865 9.190 -15.210 1.00 94.81 624 GLU A N 1
ATOM 5121 C CA . GLU A 1 624 ? 4.341 8.173 -16.159 1.00 94.81 624 GLU A CA 1
ATOM 5122 C C . GLU A 1 624 ? 3.793 8.392 -17.574 1.00 94.81 624 GLU A C 1
ATOM 5124 O O . GLU A 1 624 ? 4.570 8.403 -18.531 1.00 94.81 624 GLU A O 1
ATOM 5129 N N . ARG A 1 625 ? 2.482 8.637 -17.721 1.00 96.00 625 ARG A N 1
ATOM 5130 C CA . ARG A 1 625 ? 1.838 8.992 -18.998 1.00 96.00 625 ARG A CA 1
ATOM 5131 C C . ARG A 1 625 ? 2.518 10.195 -19.648 1.00 96.00 625 ARG A C 1
ATOM 5133 O O . ARG A 1 625 ? 2.778 10.159 -20.848 1.00 96.00 625 ARG A O 1
ATOM 5140 N N . ASP A 1 626 ? 2.830 11.234 -18.882 1.00 95.50 626 ASP A N 1
ATOM 5141 C CA . ASP A 1 626 ? 3.387 12.484 -19.411 1.00 95.50 626 ASP A CA 1
ATOM 5142 C C . ASP A 1 626 ? 4.879 12.354 -19.753 1.00 95.50 626 ASP A C 1
ATOM 5144 O O . ASP A 1 626 ? 5.343 12.910 -20.756 1.00 95.50 626 ASP A O 1
ATOM 5148 N N . ILE A 1 627 ? 5.622 11.525 -19.012 1.00 95.75 627 ILE A N 1
ATOM 5149 C CA . ILE A 1 627 ? 6.981 11.098 -19.373 1.00 95.75 627 ILE A CA 1
ATOM 5150 C C . ILE A 1 627 ? 6.959 10.270 -20.667 1.00 95.75 627 ILE A C 1
ATOM 5152 O O . ILE A 1 627 ? 7.741 10.548 -21.579 1.00 95.75 627 ILE A O 1
ATOM 5156 N N . LEU A 1 628 ? 6.065 9.285 -20.785 1.00 95.25 628 LEU A N 1
ATOM 5157 C CA . LEU A 1 628 ? 5.932 8.436 -21.974 1.00 95.25 628 LEU A CA 1
ATOM 5158 C C . LEU A 1 628 ? 5.452 9.230 -23.195 1.00 95.25 628 LEU A C 1
ATOM 5160 O O . LEU A 1 628 ? 6.004 9.059 -24.279 1.00 95.25 628 LEU A O 1
ATOM 5164 N N . GLY A 1 629 ? 4.503 10.152 -23.024 1.00 95.88 629 GLY A N 1
ATOM 5165 C CA . GLY A 1 629 ? 4.062 11.086 -24.061 1.00 95.88 629 GLY A CA 1
ATOM 5166 C C . GLY A 1 629 ? 5.203 11.987 -24.534 1.00 95.88 629 GLY A C 1
ATOM 5167 O O . GLY A 1 629 ? 5.456 12.086 -25.734 1.00 95.88 629 GLY A O 1
ATOM 5168 N N . SER A 1 630 ? 5.978 12.549 -23.602 1.00 95.00 630 SER A N 1
ATOM 5169 C CA . SER A 1 630 ? 7.179 13.337 -23.916 1.00 95.00 630 SER A CA 1
ATOM 5170 C C . SER A 1 630 ? 8.241 12.527 -24.668 1.00 95.00 630 SER A C 1
ATOM 5172 O O . SER A 1 630 ? 8.898 13.051 -25.568 1.00 95.00 630 SER A O 1
ATOM 5174 N N . GLN A 1 631 ? 8.428 11.248 -24.326 1.00 94.81 631 GLN A N 1
ATOM 5175 C CA . GLN A 1 631 ? 9.329 10.347 -25.052 1.00 94.81 631 GLN A CA 1
ATOM 5176 C C . GLN A 1 631 ? 8.790 9.990 -26.444 1.00 94.81 631 GLN A C 1
ATOM 5178 O O . GLN A 1 631 ? 9.570 9.941 -27.394 1.00 94.81 631 GLN A O 1
ATOM 5183 N N . LEU A 1 632 ? 7.479 9.776 -26.583 1.00 95.88 632 LEU A N 1
ATOM 5184 C CA . LEU A 1 632 ? 6.822 9.448 -27.848 1.00 95.88 632 LEU A CA 1
ATOM 5185 C C . LEU A 1 632 ? 6.890 10.613 -28.844 1.00 95.88 632 LEU A C 1
ATOM 5187 O O . LEU A 1 632 ? 7.209 10.385 -30.007 1.00 95.88 632 LEU A O 1
ATOM 5191 N N . VAL A 1 633 ? 6.671 11.852 -28.387 1.00 96.69 633 VAL A N 1
ATOM 5192 C CA . VAL A 1 633 ? 6.847 13.063 -29.210 1.00 96.69 633 VAL A CA 1
ATOM 5193 C C . VAL A 1 633 ? 8.290 13.155 -29.711 1.00 96.69 633 VAL A C 1
ATOM 5195 O O . VAL A 1 633 ? 8.504 13.126 -30.919 1.00 96.69 633 VAL A O 1
ATOM 5198 N N . ARG A 1 634 ? 9.288 13.097 -28.815 1.00 95.56 634 ARG A N 1
ATOM 5199 C CA . ARG A 1 634 ? 10.715 13.116 -29.206 1.00 95.56 634 ARG A CA 1
ATOM 5200 C C . ARG A 1 634 ? 11.077 11.994 -30.185 1.00 95.56 634 ARG A C 1
ATOM 5202 O O . ARG A 1 634 ? 11.863 12.212 -31.100 1.00 95.56 634 ARG A O 1
ATOM 5209 N N . ARG A 1 635 ? 10.511 10.792 -30.019 1.00 94.25 635 ARG A N 1
ATOM 5210 C CA . ARG A 1 635 ? 10.704 9.659 -30.942 1.00 94.25 635 ARG A CA 1
ATOM 5211 C C . ARG A 1 635 ? 10.062 9.904 -32.309 1.00 94.25 635 ARG A C 1
ATOM 5213 O O . ARG A 1 635 ? 10.655 9.519 -33.312 1.00 94.25 635 ARG A O 1
ATOM 5220 N N . ASN A 1 636 ? 8.905 10.559 -32.369 1.00 95.56 636 ASN A N 1
ATOM 5221 C CA . ASN A 1 636 ? 8.287 10.973 -33.629 1.00 95.56 636 ASN A CA 1
ATOM 5222 C C . ASN A 1 636 ? 9.097 12.083 -34.320 1.00 95.56 636 ASN A C 1
ATOM 5224 O O . ASN A 1 636 ? 9.283 12.012 -35.533 1.00 95.56 636 ASN A O 1
ATOM 5228 N N . ASP A 1 637 ? 9.653 13.036 -33.569 1.00 96.50 637 ASP A N 1
ATOM 5229 C CA . ASP A 1 637 ? 10.546 14.076 -34.100 1.00 96.50 637 ASP A CA 1
ATOM 5230 C C . ASP A 1 637 ? 11.852 13.469 -34.648 1.00 96.50 637 ASP A C 1
ATOM 5232 O O . ASP A 1 637 ? 12.263 13.763 -35.772 1.00 96.50 637 ASP A O 1
ATOM 5236 N N . GLU A 1 638 ? 12.477 12.550 -33.898 1.00 95.62 638 GLU A N 1
ATOM 5237 C CA . GLU A 1 638 ? 13.629 11.757 -34.353 1.00 95.62 638 GLU A CA 1
ATOM 5238 C C . GLU A 1 638 ? 13.304 10.986 -35.649 1.00 95.62 638 GLU A C 1
ATOM 5240 O O . GLU A 1 638 ? 14.108 10.985 -36.585 1.00 95.62 638 GLU A O 1
ATOM 5245 N N . LEU A 1 639 ? 12.121 10.363 -35.746 1.00 94.50 639 LEU A N 1
ATOM 5246 C CA . LEU A 1 639 ? 11.669 9.661 -36.953 1.00 94.50 639 LEU A CA 1
ATOM 5247 C C . LEU A 1 639 ? 11.435 10.615 -38.133 1.00 94.50 639 LEU A C 1
ATOM 5249 O O . LEU A 1 639 ? 11.863 10.306 -39.243 1.00 94.50 639 LEU A O 1
ATOM 5253 N N . ALA A 1 640 ? 10.814 11.778 -37.921 1.00 95.62 640 ALA A N 1
ATOM 5254 C CA . ALA A 1 640 ? 10.593 12.780 -38.965 1.00 95.62 640 ALA A CA 1
ATOM 5255 C C . ALA A 1 640 ? 11.922 13.313 -39.533 1.00 95.62 640 ALA A C 1
ATOM 5257 O O . ALA A 1 640 ? 12.108 13.364 -40.753 1.00 95.62 640 ALA A O 1
ATOM 5258 N N . LEU A 1 641 ? 12.889 13.611 -38.658 1.00 96.06 641 LEU A N 1
ATOM 5259 C CA . LEU A 1 641 ? 14.251 13.994 -39.043 1.00 96.06 641 LEU A CA 1
ATOM 5260 C C . LEU A 1 641 ? 14.969 12.879 -39.821 1.00 96.06 641 LEU A C 1
ATOM 5262 O O . LEU A 1 641 ? 15.698 13.161 -40.775 1.00 96.06 641 LEU A O 1
ATOM 5266 N N . LEU A 1 642 ? 14.755 11.609 -39.457 1.00 95.00 642 LEU A N 1
ATOM 5267 C CA . LEU A 1 642 ? 15.288 10.467 -40.203 1.00 95.00 642 LEU A CA 1
ATOM 5268 C C . LEU A 1 642 ? 14.624 10.302 -41.579 1.00 95.00 642 LEU A C 1
ATOM 5270 O O . LEU A 1 642 ? 15.339 10.031 -42.544 1.00 95.00 642 LEU A O 1
ATOM 5274 N N . TYR A 1 643 ? 13.311 10.515 -41.711 1.00 96.12 643 TYR A N 1
ATOM 5275 C CA . TYR A 1 643 ? 12.618 10.461 -43.004 1.00 96.12 643 TYR A CA 1
ATOM 5276 C C . TYR A 1 643 ? 13.091 11.557 -43.966 1.00 96.12 643 TYR A C 1
ATOM 5278 O O . TYR A 1 643 ? 13.441 11.244 -45.106 1.00 96.12 643 TYR A O 1
ATOM 5286 N N . GLU A 1 644 ? 13.201 12.814 -43.524 1.00 96.12 644 GLU A N 1
ATOM 5287 C CA . GLU A 1 644 ? 13.763 13.882 -44.368 1.00 96.12 644 GLU A CA 1
ATOM 5288 C C . GLU A 1 644 ? 15.239 13.623 -44.709 1.00 96.12 644 GLU A C 1
ATOM 5290 O O . GLU A 1 644 ? 15.656 13.807 -45.854 1.00 96.12 644 GLU A O 1
ATOM 5295 N N . LYS A 1 645 ? 16.033 13.082 -43.775 1.00 97.00 645 LYS A N 1
ATOM 5296 C CA . LYS A 1 645 ? 17.414 12.663 -44.063 1.00 97.00 645 LYS A CA 1
ATOM 5297 C C . LYS A 1 645 ? 17.481 11.556 -45.123 1.00 97.00 645 LYS A C 1
ATOM 5299 O O . LYS A 1 645 ? 18.333 11.628 -46.008 1.00 97.00 645 LYS A O 1
ATOM 5304 N N . ILE A 1 646 ? 16.596 10.558 -45.071 1.00 95.12 646 ILE A N 1
ATOM 5305 C CA . ILE A 1 646 ? 16.493 9.497 -46.088 1.00 95.12 646 ILE A CA 1
ATOM 5306 C C . ILE A 1 646 ? 16.109 10.094 -47.446 1.00 95.12 646 ILE A C 1
ATOM 5308 O O . ILE A 1 646 ? 16.769 9.803 -48.440 1.00 95.12 646 ILE A O 1
ATOM 5312 N N . LYS A 1 647 ? 15.116 10.984 -47.487 1.00 97.12 647 LYS A N 1
ATOM 5313 C CA . LYS A 1 647 ? 14.640 11.679 -48.694 1.00 97.12 647 LYS A CA 1
ATOM 5314 C C . LYS A 1 647 ? 15.725 12.552 -49.344 1.00 97.12 647 LYS A C 1
ATOM 5316 O O . LYS A 1 647 ? 15.900 12.512 -50.565 1.00 97.12 647 LYS A O 1
ATOM 5321 N N . ILE A 1 648 ? 16.522 13.271 -48.550 1.00 95.88 648 ILE A N 1
ATOM 5322 C CA . ILE A 1 648 ? 17.694 14.030 -49.026 1.00 95.88 648 ILE A CA 1
ATOM 5323 C C . ILE A 1 648 ? 18.766 13.084 -49.588 1.00 95.88 648 ILE A C 1
ATOM 5325 O O . ILE A 1 648 ? 19.311 13.340 -50.666 1.00 95.88 648 ILE A O 1
ATOM 5329 N N . LEU A 1 649 ? 19.052 11.969 -48.905 1.00 94.81 649 LEU A N 1
ATOM 5330 C CA . LEU A 1 649 ? 20.026 10.974 -49.367 1.00 94.81 649 LEU A CA 1
ATOM 5331 C C . LEU A 1 649 ? 19.574 10.275 -50.658 1.00 94.81 649 LEU A C 1
ATOM 5333 O O . LEU A 1 649 ? 20.388 10.134 -51.564 1.00 94.81 649 LEU A O 1
ATOM 5337 N N . GLN A 1 650 ? 18.294 9.918 -50.791 1.00 96.06 650 GLN A N 1
ATOM 5338 C CA . GLN A 1 650 ? 17.708 9.375 -52.024 1.00 96.06 650 GLN A CA 1
ATOM 5339 C C . GLN A 1 650 ? 17.801 10.378 -53.180 1.00 96.06 650 GLN A C 1
ATOM 5341 O O . GLN A 1 650 ? 18.279 10.034 -54.255 1.00 96.06 650 GLN A O 1
ATOM 5346 N N . THR A 1 651 ? 17.435 11.643 -52.950 1.00 96.62 651 THR A N 1
ATOM 5347 C CA . THR A 1 651 ? 17.556 12.711 -53.963 1.00 96.62 651 THR A CA 1
ATOM 5348 C C . THR A 1 651 ? 19.012 12.910 -54.406 1.00 96.62 651 THR A C 1
ATOM 5350 O O . THR A 1 651 ? 19.294 13.123 -55.586 1.00 96.62 651 THR A O 1
ATOM 5353 N N . THR A 1 652 ? 19.957 12.796 -53.468 1.00 96.19 652 THR A N 1
ATOM 5354 C CA . THR A 1 652 ? 21.400 12.861 -53.750 1.00 96.19 652 THR A CA 1
ATOM 5355 C C . THR A 1 652 ? 21.883 11.633 -54.528 1.00 96.19 652 THR A C 1
ATOM 5357 O O . THR A 1 652 ? 22.673 11.782 -55.460 1.00 96.19 652 THR A O 1
ATOM 5360 N N . LEU A 1 653 ? 21.387 10.439 -54.186 1.00 96.50 653 LEU A N 1
ATOM 5361 C CA . LEU A 1 653 ? 21.710 9.180 -54.856 1.00 96.50 653 LEU A CA 1
ATOM 5362 C C . LEU A 1 653 ? 21.225 9.184 -56.309 1.00 96.50 653 LEU A C 1
ATOM 5364 O O . LEU A 1 653 ? 22.058 9.039 -57.194 1.00 96.50 653 LEU A O 1
ATOM 5368 N N . TYR A 1 654 ? 19.945 9.477 -56.566 1.00 96.25 654 TYR A N 1
ATOM 5369 C CA . TYR A 1 654 ? 19.398 9.560 -57.928 1.00 96.25 654 TYR A CA 1
ATOM 5370 C C . TYR A 1 654 ? 20.151 10.576 -58.802 1.00 96.25 654 TYR A C 1
ATOM 5372 O O . TYR A 1 654 ? 20.413 10.326 -59.980 1.00 96.25 654 TYR A O 1
ATOM 5380 N N . ARG A 1 655 ? 20.569 11.716 -58.230 1.00 96.62 655 ARG A N 1
ATOM 5381 C CA . ARG A 1 655 ? 21.424 12.687 -58.933 1.00 96.62 655 ARG A CA 1
ATOM 5382 C C . ARG A 1 655 ? 22.803 12.105 -59.266 1.00 96.62 655 ARG A C 1
ATOM 5384 O O . ARG A 1 655 ? 23.312 12.358 -60.356 1.00 96.62 655 ARG A O 1
ATOM 5391 N N . GLY A 1 656 ? 23.404 11.351 -58.347 1.00 95.44 656 GLY A N 1
ATOM 5392 C CA . GLY A 1 656 ? 24.677 10.660 -58.560 1.00 95.44 656 GLY A CA 1
ATOM 5393 C C . GLY A 1 656 ? 24.585 9.537 -59.596 1.00 95.44 656 GLY A C 1
ATOM 5394 O O . GLY A 1 656 ? 25.473 9.414 -60.435 1.00 95.44 656 GLY A O 1
ATOM 5395 N N . GLU A 1 657 ? 23.495 8.770 -59.590 1.00 95.62 657 GLU A N 1
ATOM 5396 C CA . GLU A 1 657 ? 23.203 7.701 -60.552 1.00 95.62 657 GLU A CA 1
ATOM 5397 C C . GLU A 1 657 ? 23.018 8.260 -61.966 1.00 95.62 657 GLU A C 1
ATOM 5399 O O . GLU A 1 657 ? 23.711 7.822 -62.883 1.00 95.62 657 GLU A O 1
ATOM 5404 N N . ALA A 1 658 ? 22.199 9.303 -62.139 1.00 95.81 658 ALA A N 1
ATOM 5405 C CA . ALA A 1 658 ? 22.027 9.974 -63.429 1.00 95.81 658 ALA A CA 1
ATOM 5406 C C . ALA A 1 658 ? 23.342 10.587 -63.955 1.00 95.81 658 ALA A C 1
ATOM 5408 O O . ALA A 1 658 ? 23.643 10.515 -65.147 1.00 95.81 658 ALA A O 1
ATOM 5409 N N . GLN A 1 659 ? 24.173 11.157 -63.072 1.00 95.56 659 GLN A N 1
ATOM 5410 C CA . GLN A 1 659 ? 25.507 11.636 -63.448 1.00 95.56 659 GLN A CA 1
ATOM 5411 C C . GLN A 1 659 ? 26.447 10.485 -63.836 1.00 95.56 659 GLN A C 1
ATOM 5413 O O . GLN A 1 659 ? 27.203 10.620 -64.800 1.00 95.56 659 GLN A O 1
ATOM 5418 N N . TYR A 1 660 ? 26.400 9.357 -63.123 1.00 96.38 660 TYR A N 1
ATOM 5419 C CA . TYR A 1 660 ? 27.183 8.161 -63.431 1.00 96.38 660 TYR A CA 1
ATOM 5420 C C . TYR A 1 660 ? 26.782 7.551 -64.779 1.00 96.38 660 TYR A C 1
ATOM 5422 O O . TYR A 1 660 ? 27.662 7.262 -65.589 1.00 96.38 660 TYR A O 1
ATOM 5430 N N . GLU A 1 661 ? 25.485 7.431 -65.065 1.00 96.75 661 GLU A N 1
ATOM 5431 C CA . GLU A 1 661 ? 24.969 6.942 -66.347 1.00 96.75 661 GLU A CA 1
ATOM 5432 C C . GLU A 1 661 ? 25.448 7.820 -67.513 1.00 96.75 661 GLU A C 1
ATOM 5434 O O . GLU A 1 661 ? 26.044 7.305 -68.460 1.00 96.75 661 GLU A O 1
ATOM 5439 N N . GLN A 1 662 ? 25.365 9.150 -67.382 1.00 96.06 662 GLN A N 1
ATOM 5440 C CA . GLN A 1 662 ? 25.953 10.081 -68.355 1.00 96.06 662 GLN A CA 1
ATOM 5441 C C . GLN A 1 662 ? 27.467 9.874 -68.545 1.00 96.06 662 GLN A C 1
ATOM 5443 O O . GLN A 1 662 ? 27.961 9.953 -69.668 1.00 96.06 662 GLN A O 1
ATOM 5448 N N . ARG A 1 663 ? 28.236 9.600 -67.477 1.00 95.88 663 ARG A N 1
ATOM 5449 C CA . ARG A 1 663 ? 29.671 9.273 -67.618 1.00 95.88 663 ARG A CA 1
ATOM 5450 C C . ARG A 1 663 ? 29.880 7.922 -68.318 1.00 95.88 663 ARG A C 1
ATOM 5452 O O . ARG A 1 663 ? 30.850 7.774 -69.059 1.00 95.88 663 ARG A O 1
ATOM 5459 N N . VAL A 1 664 ? 29.003 6.938 -68.104 1.00 96.44 664 VAL A N 1
ATOM 5460 C CA . VAL A 1 664 ? 29.043 5.634 -68.789 1.00 96.44 664 VAL A CA 1
ATOM 5461 C C . VAL A 1 664 ? 28.739 5.785 -70.282 1.00 96.44 664 VAL A C 1
ATOM 5463 O O . VAL A 1 664 ? 29.420 5.147 -71.089 1.00 96.44 664 VAL A O 1
ATOM 5466 N N . ASP A 1 665 ? 27.801 6.653 -70.664 1.00 95.88 665 ASP A N 1
ATOM 5467 C CA . ASP A 1 665 ? 27.511 6.968 -72.066 1.00 95.88 665 ASP A CA 1
ATOM 5468 C C . ASP A 1 665 ? 28.621 7.770 -72.747 1.00 95.88 665 ASP A C 1
ATOM 5470 O O . ASP A 1 665 ? 29.054 7.376 -73.831 1.00 95.88 665 ASP A O 1
ATOM 5474 N N . ASP A 1 666 ? 29.213 8.770 -72.088 1.00 96.31 666 ASP A N 1
ATOM 5475 C CA . ASP A 1 666 ? 30.434 9.422 -72.587 1.00 96.31 666 ASP A CA 1
ATOM 5476 C C . ASP A 1 666 ? 31.555 8.390 -72.824 1.00 96.31 666 ASP A C 1
ATOM 5478 O O . ASP A 1 666 ? 32.226 8.398 -73.857 1.00 96.31 666 ASP A O 1
ATOM 5482 N N . ILE A 1 667 ? 31.728 7.425 -71.913 1.00 95.00 667 ILE A N 1
ATOM 5483 C CA . ILE A 1 667 ? 32.692 6.326 -72.068 1.00 95.00 667 ILE A CA 1
ATOM 5484 C C . ILE A 1 667 ? 32.306 5.375 -73.219 1.00 95.00 667 ILE A C 1
ATOM 5486 O O . ILE A 1 667 ? 33.202 4.846 -73.886 1.00 95.00 667 ILE A O 1
ATOM 5490 N N . ARG A 1 668 ? 31.015 5.132 -73.486 1.00 96.12 668 ARG A N 1
ATOM 5491 C CA . ARG A 1 668 ? 30.544 4.353 -74.650 1.00 96.12 668 ARG A CA 1
ATOM 5492 C C . ARG A 1 668 ? 30.858 5.096 -75.955 1.00 96.12 668 ARG A C 1
ATOM 5494 O O . ARG A 1 668 ? 31.462 4.493 -76.843 1.00 96.12 668 ARG A O 1
ATOM 5501 N N . LEU A 1 669 ? 30.549 6.391 -76.041 1.00 95.62 669 LEU A N 1
ATOM 5502 C CA . LEU A 1 669 ? 30.838 7.250 -77.196 1.00 95.62 669 LEU A CA 1
ATOM 5503 C C . LEU A 1 669 ? 32.346 7.339 -77.472 1.00 95.62 669 LEU A C 1
ATOM 5505 O O . LEU A 1 669 ? 32.788 7.047 -78.583 1.00 95.62 669 LEU A O 1
ATOM 5509 N N . LEU A 1 670 ? 33.164 7.609 -76.450 1.00 95.25 670 LEU A N 1
ATOM 5510 C CA . LEU A 1 670 ? 34.627 7.628 -76.567 1.00 95.25 670 LEU A CA 1
ATOM 5511 C C . LEU A 1 670 ? 35.197 6.266 -77.002 1.00 95.25 670 LEU A C 1
ATOM 5513 O O . LEU A 1 670 ? 36.143 6.217 -77.787 1.00 95.25 670 LEU A O 1
ATOM 5517 N N . LYS A 1 671 ? 34.614 5.139 -76.566 1.00 95.19 671 LYS A N 1
ATOM 5518 C CA . LYS A 1 671 ? 34.998 3.798 -77.054 1.00 95.19 671 LYS A CA 1
ATOM 5519 C C . LYS A 1 671 ? 34.643 3.578 -78.529 1.00 95.19 671 LYS A C 1
ATOM 5521 O O . LYS A 1 671 ? 35.377 2.856 -79.205 1.00 95.19 671 LYS A O 1
ATOM 5526 N N . VAL A 1 672 ? 33.555 4.166 -79.033 1.00 95.44 672 VAL A N 1
ATOM 5527 C CA . VAL A 1 672 ? 33.211 4.147 -80.467 1.00 95.44 672 VAL A CA 1
ATOM 5528 C C . VAL A 1 672 ? 34.183 5.021 -81.260 1.00 95.44 672 VAL A C 1
ATOM 5530 O O . VAL A 1 672 ? 34.745 4.548 -82.245 1.00 95.44 672 VAL A O 1
ATOM 5533 N N . GLU A 1 673 ? 34.486 6.230 -80.792 1.00 95.31 673 GLU A N 1
ATOM 5534 C CA . GLU A 1 673 ? 35.424 7.134 -81.469 1.00 95.31 673 GLU A CA 1
ATOM 5535 C C . GLU A 1 673 ? 36.857 6.571 -81.496 1.00 95.31 673 GLU A C 1
ATOM 5537 O O . GLU A 1 673 ? 37.520 6.580 -82.532 1.00 95.31 673 GLU A O 1
ATOM 5542 N N . ILE A 1 674 ? 37.312 5.931 -80.412 1.00 94.56 674 ILE A N 1
ATOM 5543 C CA . ILE A 1 674 ? 38.587 5.196 -80.387 1.00 94.56 674 ILE A CA 1
ATOM 5544 C C . ILE A 1 674 ? 38.594 4.036 -81.401 1.00 94.56 674 ILE A C 1
ATOM 5546 O O . ILE A 1 674 ? 39.640 3.757 -81.990 1.00 94.56 674 ILE A O 1
ATOM 5550 N N . LYS A 1 675 ? 37.463 3.354 -81.645 1.00 95.00 675 LYS A N 1
ATOM 5551 C CA . LYS A 1 675 ? 37.365 2.353 -82.726 1.00 95.00 675 LYS A CA 1
ATOM 5552 C C . LYS A 1 675 ? 37.446 3.020 -84.103 1.00 95.00 675 LYS A C 1
ATOM 5554 O O . LYS A 1 675 ? 38.223 2.544 -84.931 1.00 95.00 675 LYS A O 1
ATOM 5559 N N . ARG A 1 676 ? 36.723 4.127 -84.321 1.00 96.44 676 ARG A N 1
ATOM 5560 C CA . ARG A 1 676 ? 36.729 4.908 -85.572 1.00 96.44 676 ARG A CA 1
ATOM 5561 C C . ARG A 1 676 ? 38.146 5.360 -85.933 1.00 96.44 676 ARG A C 1
ATOM 5563 O O . ARG A 1 676 ? 38.651 4.983 -86.986 1.00 96.44 676 ARG A O 1
ATOM 5570 N N . LEU A 1 677 ? 38.836 6.034 -85.012 1.00 94.56 677 LEU A N 1
ATOM 5571 C CA . LEU A 1 677 ? 40.216 6.509 -85.177 1.00 94.56 677 LEU A CA 1
ATOM 5572 C C . LEU A 1 677 ? 41.227 5.369 -85.382 1.00 94.56 677 LEU A C 1
ATOM 5574 O O . LEU A 1 677 ? 42.183 5.512 -86.143 1.00 94.56 677 LEU A O 1
ATOM 5578 N N . ARG A 1 678 ? 41.034 4.204 -84.744 1.00 95.38 678 ARG A N 1
ATOM 5579 C CA . ARG A 1 678 ? 41.875 3.014 -84.988 1.00 95.38 678 ARG A CA 1
ATOM 5580 C C . ARG A 1 678 ? 41.657 2.426 -86.383 1.00 95.38 678 ARG A C 1
ATOM 5582 O O . ARG A 1 678 ? 42.627 1.994 -87.005 1.00 95.38 678 ARG A O 1
ATOM 5589 N N . GLN A 1 679 ? 40.420 2.408 -86.877 1.00 94.19 679 GLN A N 1
ATOM 5590 C CA . GLN A 1 679 ? 40.097 1.954 -88.231 1.00 94.19 679 GLN A CA 1
ATOM 5591 C C . GLN A 1 679 ? 40.620 2.937 -89.286 1.00 94.19 679 GLN A C 1
ATOM 5593 O O . GLN A 1 679 ? 41.262 2.509 -90.241 1.00 94.19 679 GLN A O 1
ATOM 5598 N N . GLU A 1 680 ? 40.444 4.240 -89.069 1.00 94.38 680 GLU A N 1
ATOM 5599 C CA . GLU A 1 680 ? 41.002 5.312 -89.899 1.00 94.38 680 GLU A CA 1
ATOM 5600 C C . GLU A 1 680 ? 42.534 5.221 -89.970 1.00 94.38 680 GLU A C 1
ATOM 5602 O O . GLU A 1 680 ? 43.095 5.124 -91.061 1.00 94.38 680 GLU A O 1
ATOM 5607 N N . LYS A 1 681 ? 43.218 5.095 -88.822 1.00 93.62 681 LYS A N 1
ATOM 5608 C CA . LYS A 1 681 ? 44.669 4.848 -88.772 1.00 93.62 681 LYS A CA 1
ATOM 5609 C C . LYS A 1 681 ? 45.075 3.577 -89.527 1.00 93.62 681 LYS A C 1
ATOM 5611 O O . LYS A 1 681 ? 46.116 3.578 -90.179 1.00 93.62 681 LYS A O 1
ATOM 5616 N N . LYS A 1 682 ? 44.289 2.494 -89.458 1.00 93.31 682 LYS A N 1
ATOM 5617 C CA . LYS A 1 682 ? 44.572 1.256 -90.207 1.00 93.31 682 LYS A CA 1
ATOM 5618 C C . LYS A 1 682 ? 44.459 1.480 -91.719 1.00 93.31 682 LYS A C 1
ATOM 5620 O O . LYS A 1 682 ? 45.348 1.051 -92.446 1.00 93.31 682 LYS A O 1
ATOM 5625 N N . LEU A 1 683 ? 43.415 2.169 -92.182 1.00 91.75 683 LEU A N 1
ATOM 5626 C CA . LEU A 1 683 ? 43.221 2.499 -93.600 1.00 91.75 683 LEU A CA 1
ATOM 5627 C C . LEU A 1 683 ? 44.335 3.419 -94.121 1.00 91.75 683 LEU A C 1
ATOM 5629 O O . LEU A 1 683 ? 44.933 3.127 -95.154 1.00 91.75 683 LEU A O 1
ATOM 5633 N N . LEU A 1 684 ? 44.689 4.464 -93.368 1.00 89.69 684 LEU A N 1
ATOM 5634 C CA . LEU A 1 684 ? 45.818 5.343 -93.684 1.00 89.69 684 LEU A CA 1
ATOM 5635 C C . LEU A 1 684 ? 47.148 4.574 -93.716 1.00 89.69 684 LEU A C 1
ATOM 5637 O O . LEU A 1 684 ? 47.944 4.779 -94.625 1.00 89.69 684 LEU A O 1
ATOM 5641 N N . SER A 1 685 ? 47.374 3.639 -92.788 1.00 90.56 685 SER A N 1
ATOM 5642 C CA . SER A 1 685 ? 48.579 2.799 -92.784 1.00 90.56 685 SER A CA 1
ATOM 5643 C C . SER A 1 685 ? 48.679 1.885 -94.010 1.00 90.56 685 SER A C 1
ATOM 5645 O O . SER A 1 685 ? 49.789 1.660 -94.486 1.00 90.56 685 SER A O 1
ATOM 5647 N N . VAL A 1 686 ? 47.553 1.378 -94.527 1.00 89.00 686 VAL A N 1
ATOM 5648 C CA . VAL A 1 686 ? 47.512 0.598 -95.780 1.00 89.00 686 VAL A CA 1
ATOM 5649 C C . VAL A 1 686 ? 47.721 1.507 -96.997 1.00 89.00 686 VAL A C 1
ATOM 5651 O O . VAL A 1 686 ? 48.460 1.156 -97.910 1.00 89.00 686 VAL A O 1
ATOM 5654 N N . SER A 1 687 ? 47.156 2.716 -96.994 1.00 87.00 687 SER A N 1
ATOM 5655 C CA . SER A 1 687 ? 47.437 3.715 -98.035 1.00 87.00 687 SER A CA 1
ATOM 5656 C C . SER A 1 687 ? 48.936 4.056 -98.098 1.00 87.00 687 SER A C 1
ATOM 5658 O O . SER A 1 687 ? 49.535 4.059 -99.172 1.00 87.00 687 SER A O 1
ATOM 5660 N N . VAL A 1 688 ? 49.588 4.228 -96.942 1.00 87.19 688 VAL A N 1
ATOM 5661 C CA . VAL A 1 688 ? 51.035 4.490 -96.846 1.00 87.19 688 VAL A CA 1
ATOM 5662 C C . VAL A 1 688 ? 51.889 3.309 -97.326 1.00 87.19 688 VAL A C 1
ATOM 5664 O O . VAL A 1 688 ? 52.893 3.549 -97.998 1.00 87.19 688 VAL A O 1
ATOM 5667 N N . SER A 1 689 ? 51.511 2.048 -97.065 1.00 85.12 689 SER A N 1
ATOM 5668 C CA . SER A 1 689 ? 52.221 0.907 -97.671 1.00 85.12 689 SER A CA 1
ATOM 5669 C C . SER A 1 689 ? 52.054 0.885 -99.190 1.00 85.12 689 SER A C 1
ATOM 5671 O O . SER A 1 689 ? 53.048 0.754 -99.905 1.00 85.12 689 SER A O 1
ATOM 5673 N N . ASN A 1 690 ? 50.838 1.127 -99.689 1.00 85.56 690 ASN A N 1
ATOM 5674 C CA . ASN A 1 690 ? 50.540 1.120 -101.121 1.00 85.56 690 ASN A CA 1
ATOM 5675 C C . ASN A 1 690 ? 51.287 2.237 -101.873 1.00 85.56 690 ASN A C 1
ATOM 5677 O O . ASN A 1 690 ? 51.729 2.018 -102.996 1.00 85.56 690 ASN A O 1
ATOM 5681 N N . ILE A 1 691 ? 51.525 3.400 -101.251 1.00 85.25 691 ILE A N 1
ATOM 5682 C CA . ILE A 1 691 ? 52.395 4.456 -101.808 1.00 85.25 691 ILE A CA 1
ATOM 5683 C C . ILE A 1 691 ? 53.824 3.940 -102.062 1.00 85.25 691 ILE A C 1
ATOM 5685 O O . ILE A 1 691 ? 54.473 4.385 -103.008 1.00 85.25 691 ILE A O 1
ATOM 5689 N N . SER A 1 692 ? 54.331 2.998 -101.259 1.00 82.56 692 SER A N 1
ATOM 5690 C CA . SER A 1 692 ? 55.663 2.417 -101.481 1.00 82.56 692 SER A CA 1
ATOM 5691 C C . SER A 1 692 ? 55.709 1.493 -102.701 1.00 82.56 692 SER A C 1
ATOM 5693 O O . SER A 1 692 ? 56.720 1.474 -103.402 1.00 82.56 692 SER A O 1
ATOM 5695 N N . ASP A 1 693 ? 54.620 0.780 -102.993 1.00 84.94 693 ASP A N 1
ATOM 5696 C CA . ASP A 1 693 ? 54.507 -0.097 -104.160 1.00 84.94 693 ASP A CA 1
ATOM 5697 C C . ASP A 1 693 ? 54.189 0.692 -105.432 1.00 84.94 693 ASP A C 1
ATOM 5699 O O . ASP A 1 693 ? 54.879 0.512 -106.431 1.00 84.94 693 ASP A O 1
ATOM 5703 N N . LEU A 1 694 ? 53.291 1.680 -105.364 1.00 85.06 694 LEU A N 1
ATOM 5704 C CA . LEU A 1 694 ? 53.048 2.641 -106.448 1.00 85.06 694 LEU A CA 1
ATOM 5705 C C . LEU A 1 694 ? 54.331 3.389 -106.851 1.00 85.06 694 LEU A C 1
ATOM 5707 O O . LEU A 1 694 ? 54.554 3.641 -108.030 1.00 85.06 694 LEU A O 1
ATOM 5711 N N . ARG A 1 695 ? 55.232 3.700 -105.907 1.00 85.25 695 ARG A N 1
ATOM 5712 C CA . ARG A 1 695 ? 56.560 4.258 -106.231 1.00 85.25 695 ARG A CA 1
ATOM 5713 C C . ARG A 1 695 ? 57.459 3.267 -106.977 1.00 85.25 695 ARG A C 1
ATOM 5715 O O . ARG A 1 695 ? 58.176 3.687 -107.881 1.00 85.25 695 ARG A O 1
ATOM 5722 N N . LYS A 1 696 ? 57.430 1.971 -106.638 1.00 86.50 696 LYS A N 1
ATOM 5723 C CA . LYS A 1 696 ? 58.153 0.929 -107.399 1.00 86.50 696 LYS A CA 1
ATOM 5724 C C . LYS A 1 696 ? 57.556 0.770 -108.796 1.00 86.50 696 LYS A C 1
ATOM 5726 O O . LYS A 1 696 ? 58.305 0.609 -109.751 1.00 86.50 696 LYS A O 1
ATOM 5731 N N . GLU A 1 697 ? 56.233 0.835 -108.907 1.00 87.00 697 GLU A N 1
ATOM 5732 C CA . GLU A 1 697 ? 55.499 0.741 -110.166 1.00 87.00 697 GLU A CA 1
ATOM 5733 C C . GLU A 1 697 ? 55.796 1.936 -111.077 1.00 87.00 697 GLU A C 1
ATOM 5735 O O . GLU A 1 697 ? 56.165 1.718 -112.223 1.00 87.00 697 GLU A O 1
ATOM 5740 N N . VAL A 1 698 ? 55.803 3.172 -110.559 1.00 88.00 698 VAL A N 1
ATOM 5741 C CA . VAL A 1 698 ? 56.282 4.359 -111.294 1.00 88.00 698 VAL A CA 1
ATOM 5742 C C . VAL A 1 698 ? 57.730 4.178 -111.760 1.00 88.00 698 VAL A C 1
ATOM 5744 O O . VAL A 1 698 ? 58.001 4.347 -112.942 1.00 88.00 698 VAL A O 1
ATOM 5747 N N . ILE A 1 699 ? 58.649 3.744 -110.889 1.00 89.25 699 ILE A N 1
ATOM 5748 C CA . ILE A 1 699 ? 60.055 3.493 -111.268 1.00 89.25 699 ILE A CA 1
ATOM 5749 C C . ILE A 1 699 ? 60.174 2.380 -112.327 1.00 89.25 699 ILE A C 1
ATOM 5751 O O . ILE A 1 699 ? 61.072 2.413 -113.170 1.00 89.25 699 ILE A O 1
ATOM 5755 N N . ASN A 1 700 ? 59.297 1.376 -112.308 1.00 88.81 700 ASN A N 1
ATOM 5756 C CA . ASN A 1 700 ? 59.266 0.326 -113.324 1.00 88.81 700 ASN A CA 1
ATOM 5757 C C . ASN A 1 700 ? 58.670 0.837 -114.642 1.00 88.81 700 ASN A C 1
ATOM 5759 O O . ASN A 1 700 ? 59.254 0.581 -115.687 1.00 88.81 700 ASN A O 1
ATOM 5763 N N . LEU A 1 701 ? 57.608 1.642 -114.605 1.00 89.00 701 LEU A N 1
ATOM 5764 C CA . LEU A 1 701 ? 57.045 2.318 -115.775 1.00 89.00 701 LEU A CA 1
ATOM 5765 C C . LEU A 1 701 ? 58.029 3.329 -116.383 1.00 89.00 701 LEU A C 1
ATOM 5767 O O . LEU A 1 701 ? 58.090 3.447 -117.599 1.00 89.00 701 LEU A O 1
ATOM 5771 N N . GLU A 1 702 ? 58.862 4.002 -115.587 1.00 86.75 702 GLU A N 1
ATOM 5772 C CA . GLU A 1 702 ? 59.968 4.841 -116.072 1.00 86.75 702 GLU A CA 1
ATOM 5773 C C . GLU A 1 702 ? 61.079 4.005 -116.728 1.00 86.75 702 GLU A C 1
ATOM 5775 O O . GLU A 1 702 ? 61.599 4.382 -117.784 1.00 86.75 702 GLU A O 1
ATOM 5780 N N . LYS A 1 703 ? 61.424 2.841 -116.159 1.00 89.56 703 LYS A N 1
ATOM 5781 C CA . LYS A 1 703 ? 62.349 1.874 -116.781 1.00 89.56 703 LYS A CA 1
ATOM 5782 C C . LYS A 1 703 ? 61.785 1.299 -118.076 1.00 89.56 703 LYS A C 1
ATOM 5784 O O . LYS A 1 703 ? 62.527 1.151 -119.037 1.00 89.56 703 LYS A O 1
ATOM 5789 N N . ASP A 1 704 ? 60.497 0.995 -118.130 1.00 88.31 704 ASP A N 1
ATOM 5790 C CA . ASP A 1 704 ? 59.863 0.411 -119.310 1.00 88.31 704 ASP A CA 1
ATOM 5791 C C . ASP A 1 704 ? 59.600 1.474 -120.384 1.00 88.31 704 ASP A C 1
ATOM 5793 O O . ASP A 1 704 ? 59.848 1.222 -121.558 1.00 88.31 704 ASP A O 1
ATOM 5797 N N . LEU A 1 705 ? 59.280 2.715 -120.003 1.00 88.94 705 LEU A N 1
ATOM 5798 C CA . LEU A 1 705 ? 59.270 3.873 -120.900 1.00 88.94 705 LEU A CA 1
ATOM 5799 C C . LEU A 1 705 ? 60.670 4.184 -121.448 1.00 88.94 705 LEU A C 1
ATOM 5801 O O . LEU A 1 705 ? 60.798 4.568 -122.608 1.00 88.94 705 LEU A O 1
ATOM 5805 N N . THR A 1 706 ? 61.734 4.027 -120.655 1.00 88.75 706 THR A N 1
ATOM 5806 C CA . THR A 1 706 ? 63.110 4.208 -121.151 1.00 88.75 706 THR A CA 1
ATOM 5807 C C . THR A 1 706 ? 63.582 3.033 -122.007 1.00 88.75 706 THR A C 1
ATOM 5809 O O . THR A 1 706 ? 64.220 3.288 -123.027 1.00 88.75 706 THR A O 1
ATOM 5812 N N . LYS A 1 707 ? 63.195 1.784 -121.707 1.00 87.62 707 LYS A N 1
ATOM 5813 C CA . LYS A 1 707 ? 63.360 0.636 -122.621 1.00 87.62 707 LYS A CA 1
ATOM 5814 C C . LYS A 1 707 ? 62.625 0.862 -123.936 1.00 87.62 707 LYS A C 1
ATOM 5816 O O . LYS A 1 707 ? 63.238 0.708 -124.980 1.00 87.62 707 LYS A O 1
ATOM 5821 N N . GLU A 1 708 ? 61.355 1.262 -123.912 1.00 84.25 708 GLU A N 1
ATOM 5822 C CA . GLU A 1 708 ? 60.579 1.508 -125.131 1.00 84.25 708 GLU A CA 1
ATOM 5823 C C . GLU A 1 708 ? 61.094 2.733 -125.897 1.00 84.25 708 GLU A C 1
ATOM 5825 O O . GLU A 1 708 ? 61.141 2.691 -127.116 1.00 84.25 708 GLU A O 1
ATOM 5830 N N . ARG A 1 709 ? 61.617 3.778 -125.238 1.00 86.00 709 ARG A N 1
ATOM 5831 C CA . ARG A 1 709 ? 62.351 4.866 -125.922 1.00 86.00 709 ARG A CA 1
ATOM 5832 C C . ARG A 1 709 ? 63.661 4.391 -126.557 1.00 86.00 709 ARG A C 1
ATOM 5834 O O . ARG A 1 709 ? 63.985 4.823 -127.659 1.00 86.00 709 ARG A O 1
ATOM 5841 N N . LEU A 1 710 ? 64.414 3.509 -125.895 1.00 84.56 710 LEU A N 1
ATOM 5842 C CA . LEU A 1 710 ? 65.620 2.891 -126.462 1.00 84.56 710 LEU A CA 1
ATOM 5843 C C . LEU A 1 710 ? 65.285 1.927 -127.606 1.00 84.56 710 LEU A C 1
ATOM 5845 O O . LEU A 1 710 ? 66.029 1.868 -128.574 1.00 84.56 710 LEU A O 1
ATOM 5849 N N . LYS A 1 711 ? 64.157 1.219 -127.523 1.00 85.25 711 LYS A N 1
ATOM 5850 C CA . LYS A 1 711 ? 63.641 0.295 -128.537 1.00 85.25 711 LYS A CA 1
ATOM 5851 C C . LYS A 1 711 ? 63.031 1.029 -129.727 1.00 85.25 711 LYS A C 1
ATOM 5853 O O . LYS A 1 711 ? 63.268 0.609 -130.845 1.00 85.25 711 LYS A O 1
ATOM 5858 N N . VAL A 1 712 ? 62.353 2.159 -129.524 1.00 83.00 712 VAL A N 1
ATOM 5859 C CA . VAL A 1 712 ? 61.987 3.094 -130.600 1.00 83.00 712 VAL A CA 1
ATOM 5860 C C . VAL A 1 712 ? 63.250 3.633 -131.263 1.00 83.00 712 VAL A C 1
ATOM 5862 O O . VAL A 1 712 ? 63.330 3.571 -132.477 1.00 83.00 712 VAL A O 1
ATOM 5865 N N . ARG A 1 713 ? 64.279 4.039 -130.507 1.00 81.50 713 ARG A N 1
ATOM 5866 C CA . ARG A 1 713 ? 65.564 4.470 -131.088 1.00 81.50 713 ARG A CA 1
ATOM 5867 C C . ARG A 1 713 ? 66.305 3.351 -131.833 1.00 81.50 713 ARG A C 1
ATOM 5869 O O . ARG A 1 713 ? 66.917 3.611 -132.862 1.00 81.50 713 ARG A O 1
ATOM 5876 N N . ALA A 1 714 ? 66.240 2.115 -131.342 1.00 76.06 714 ALA A N 1
ATOM 5877 C CA . ALA A 1 714 ? 66.786 0.950 -132.033 1.00 76.06 714 ALA A CA 1
ATOM 5878 C C . ALA A 1 714 ? 65.985 0.633 -133.306 1.00 76.06 714 ALA A C 1
ATOM 5880 O O . ALA A 1 714 ? 66.585 0.384 -134.339 1.00 76.06 714 ALA A O 1
ATOM 5881 N N . LEU A 1 715 ? 64.654 0.745 -133.272 1.00 74.38 715 LEU A N 1
ATOM 5882 C CA . LEU A 1 715 ? 63.785 0.620 -134.445 1.00 74.38 715 LEU A CA 1
ATOM 5883 C C . LEU A 1 715 ? 63.987 1.776 -135.439 1.00 74.38 715 LEU A C 1
ATOM 5885 O O . LEU A 1 715 ? 63.930 1.551 -136.638 1.00 74.38 715 LEU A O 1
ATOM 5889 N N . GLU A 1 716 ? 64.280 2.997 -134.985 1.00 73.62 716 GLU A N 1
ATOM 5890 C CA . GLU A 1 716 ? 64.703 4.120 -135.835 1.00 73.62 716 GLU A CA 1
ATOM 5891 C C . GLU A 1 716 ? 66.044 3.811 -136.522 1.00 73.62 716 GLU A C 1
ATOM 5893 O O . GLU A 1 716 ? 66.211 4.122 -137.699 1.00 73.62 716 GLU A O 1
ATOM 5898 N N . GLN A 1 717 ? 66.974 3.143 -135.831 1.00 71.25 717 GLN A N 1
ATOM 5899 C CA . GLN A 1 717 ? 68.235 2.663 -136.409 1.00 71.25 717 GLN A CA 1
ATOM 5900 C C . GLN A 1 717 ? 68.024 1.473 -137.366 1.00 71.25 717 GLN A C 1
ATOM 5902 O O . GLN A 1 717 ? 68.587 1.470 -138.456 1.00 71.25 717 GLN A O 1
ATOM 5907 N N . GLU A 1 718 ? 67.151 0.516 -137.045 1.00 65.94 718 GLU A N 1
ATOM 5908 C CA . GLU A 1 718 ? 66.742 -0.569 -137.952 1.00 65.94 718 GLU A CA 1
ATOM 5909 C C . GLU A 1 718 ? 65.967 -0.040 -139.173 1.00 65.94 718 GLU A C 1
ATOM 5911 O O . GLU A 1 718 ? 66.075 -0.601 -140.256 1.00 65.94 718 GLU A O 1
ATOM 5916 N N . ILE A 1 719 ? 65.246 1.080 -139.056 1.00 62.06 719 ILE A N 1
ATOM 5917 C CA . ILE A 1 719 ? 64.635 1.791 -140.191 1.00 62.06 719 ILE A CA 1
ATOM 5918 C C . ILE A 1 719 ? 65.699 2.527 -141.025 1.00 62.06 719 ILE A C 1
ATOM 5920 O O . ILE A 1 719 ? 65.561 2.606 -142.245 1.00 62.06 719 ILE A O 1
ATOM 5924 N N . GLN A 1 720 ? 66.775 3.024 -140.405 1.00 59.50 720 GLN A N 1
ATOM 5925 C CA . GLN A 1 720 ? 67.931 3.597 -141.110 1.00 59.50 720 GLN A CA 1
ATOM 5926 C C . GLN A 1 720 ? 68.800 2.527 -141.804 1.00 59.50 720 GLN A C 1
ATOM 5928 O O . GLN A 1 720 ? 69.431 2.832 -142.815 1.00 59.50 720 GLN A O 1
ATOM 5933 N N . THR A 1 721 ? 68.793 1.272 -141.335 1.00 52.25 721 THR A N 1
ATOM 5934 C CA . THR A 1 721 ? 69.429 0.114 -142.002 1.00 52.25 721 THR A CA 1
ATOM 5935 C C . THR A 1 721 ? 68.502 -1.120 -142.045 1.00 52.25 721 THR A C 1
ATOM 5937 O O . THR A 1 721 ? 68.679 -2.049 -141.251 1.00 52.25 721 THR A O 1
ATOM 5940 N N . PRO A 1 722 ? 67.519 -1.170 -142.970 1.00 51.31 722 PRO A N 1
ATOM 5941 C CA . PRO A 1 722 ? 66.424 -2.146 -142.938 1.00 51.31 722 PRO A CA 1
ATOM 5942 C C . PRO A 1 722 ? 66.796 -3.547 -143.456 1.00 51.31 722 PRO A C 1
ATOM 5944 O O . PRO A 1 722 ? 66.508 -3.914 -144.597 1.00 51.31 722 PRO A O 1
ATOM 5947 N N . LEU A 1 723 ? 67.350 -4.381 -142.572 1.00 45.06 723 LEU A N 1
ATOM 5948 C CA . LEU A 1 723 ? 67.453 -5.839 -142.750 1.00 45.06 723 LEU A CA 1
ATOM 5949 C C . LEU A 1 723 ? 66.108 -6.513 -142.411 1.00 45.06 723 LEU A C 1
ATOM 5951 O O . LEU A 1 723 ? 65.874 -7.009 -141.313 1.00 45.06 723 LEU A O 1
ATOM 5955 N N . ASN A 1 724 ? 65.181 -6.459 -143.366 1.00 45.81 724 ASN A N 1
ATOM 5956 C CA . ASN A 1 724 ? 63.747 -6.649 -143.137 1.00 45.81 724 ASN A CA 1
ATOM 5957 C C . ASN A 1 724 ? 63.246 -8.066 -143.496 1.00 45.81 724 ASN A C 1
ATOM 5959 O O . ASN A 1 724 ? 63.214 -8.420 -144.674 1.00 45.81 724 ASN A O 1
ATOM 5963 N N . ILE A 1 725 ? 62.788 -8.852 -142.507 1.00 45.34 725 ILE A N 1
ATOM 5964 C CA . ILE A 1 725 ? 62.141 -10.165 -142.724 1.00 45.34 725 ILE A CA 1
ATOM 5965 C C . ILE A 1 725 ? 60.790 -10.266 -141.983 1.00 45.34 725 ILE A C 1
ATOM 5967 O O . ILE A 1 725 ? 60.660 -10.870 -140.923 1.00 45.34 725 ILE A O 1
ATOM 5971 N N . HIS A 1 726 ? 59.769 -9.735 -142.659 1.00 45.00 726 HIS A N 1
ATOM 5972 C CA . HIS A 1 726 ? 58.337 -10.064 -142.566 1.00 45.00 726 HIS A CA 1
ATOM 5973 C C . HIS A 1 726 ? 57.510 -9.663 -141.325 1.00 45.00 726 HIS A C 1
ATOM 5975 O O . HIS A 1 726 ? 57.920 -9.667 -140.171 1.00 45.00 726 HIS A O 1
ATOM 5981 N N . ARG A 1 727 ? 56.249 -9.327 -141.627 1.00 48.41 727 ARG A N 1
ATOM 5982 C CA . ARG A 1 727 ? 55.252 -8.689 -140.760 1.00 48.41 727 ARG A CA 1
ATOM 5983 C C . ARG A 1 727 ? 53.896 -9.347 -141.034 1.00 48.41 727 ARG A C 1
ATOM 5985 O O . ARG A 1 727 ? 53.325 -9.012 -142.060 1.00 48.41 727 ARG A O 1
ATOM 5992 N N . TRP A 1 728 ? 53.434 -10.262 -140.164 1.00 47.59 728 TRP A N 1
ATOM 5993 C CA . TRP A 1 728 ? 52.027 -10.669 -139.876 1.00 47.59 728 TRP A CA 1
ATOM 5994 C C . TRP A 1 728 ? 51.971 -11.980 -139.046 1.00 47.59 728 TRP A C 1
ATOM 5996 O O . TRP A 1 728 ? 52.853 -12.828 -139.158 1.00 47.59 728 TRP A O 1
ATOM 6006 N N . ARG A 1 729 ? 50.910 -12.171 -138.240 1.00 49.25 729 ARG A N 1
ATOM 6007 C CA . ARG A 1 729 ? 50.521 -13.439 -137.572 1.00 49.25 729 ARG A CA 1
ATOM 6008 C C . ARG A 1 729 ? 48.997 -13.446 -137.318 1.00 49.25 729 ARG A C 1
ATOM 6010 O O . ARG A 1 729 ? 48.409 -12.376 -137.191 1.00 49.25 729 ARG A O 1
ATOM 6017 N N . LYS A 1 730 ? 48.363 -14.628 -137.282 1.00 42.47 730 LYS A N 1
ATOM 6018 C CA . LYS A 1 730 ? 46.920 -14.822 -137.000 1.00 42.47 730 LYS A CA 1
ATOM 6019 C C . LYS A 1 730 ? 46.578 -14.704 -135.501 1.00 42.47 730 LYS A C 1
ATOM 6021 O O . LYS A 1 730 ? 47.458 -14.873 -134.662 1.00 42.47 730 LYS A O 1
ATOM 6026 N N . LEU A 1 731 ? 45.295 -14.473 -135.196 1.00 49.19 731 LEU A N 1
ATOM 6027 C CA . LEU A 1 731 ? 44.688 -14.734 -133.880 1.00 49.19 731 LEU A CA 1
ATOM 6028 C C . LEU A 1 731 ? 44.180 -16.186 -133.792 1.00 49.19 731 LEU A C 1
ATOM 6030 O O . LEU A 1 731 ? 43.875 -16.797 -134.817 1.00 49.19 731 LEU A O 1
ATOM 6034 N N . GLU A 1 732 ? 44.035 -16.688 -132.566 1.00 43.91 732 GLU A N 1
ATOM 6035 C CA . GLU A 1 732 ? 43.486 -18.008 -132.229 1.00 43.91 732 GLU A CA 1
ATOM 6036 C C . GLU A 1 732 ? 42.429 -17.869 -131.117 1.00 43.91 732 GLU A C 1
ATOM 6038 O O . GLU A 1 732 ? 42.584 -17.042 -130.218 1.00 43.91 732 GLU A O 1
ATOM 6043 N N . GLY A 1 733 ? 41.354 -18.661 -131.185 1.00 50.75 733 GLY A N 1
ATOM 6044 C CA . GLY A 1 733 ? 40.262 -18.677 -130.202 1.00 50.75 733 GLY A CA 1
ATOM 6045 C C . GLY A 1 733 ? 38.997 -19.351 -130.747 1.00 50.75 733 GLY A C 1
ATOM 6046 O O . GLY A 1 733 ? 38.657 -19.177 -131.917 1.00 50.75 733 GLY A O 1
ATOM 6047 N N . SER A 1 734 ? 38.320 -20.159 -129.929 1.00 51.03 734 SER A N 1
ATOM 6048 C CA . SER A 1 734 ? 37.053 -20.849 -130.240 1.00 51.03 734 SER A CA 1
ATOM 6049 C C . SER A 1 734 ? 36.329 -21.216 -128.937 1.00 51.03 734 SER A C 1
ATOM 6051 O O . SER A 1 734 ? 36.990 -21.411 -127.917 1.00 51.03 734 SER A O 1
ATOM 6053 N N . ASP A 1 735 ? 34.997 -21.296 -128.967 1.00 46.78 735 ASP A N 1
ATOM 6054 C CA . ASP A 1 735 ? 34.160 -21.484 -127.770 1.00 46.78 735 ASP A CA 1
ATOM 6055 C C . ASP A 1 735 ? 34.038 -22.959 -127.304 1.00 46.78 735 ASP A C 1
ATOM 6057 O O . ASP A 1 735 ? 34.149 -23.871 -128.128 1.00 46.78 735 ASP A O 1
ATOM 6061 N N . PRO A 1 736 ? 33.812 -23.215 -125.994 1.00 60.69 736 PRO A N 1
ATOM 6062 C CA . PRO A 1 736 ? 33.743 -24.562 -125.410 1.00 60.69 736 PRO A CA 1
ATOM 6063 C C . PRO A 1 736 ? 32.375 -25.261 -125.558 1.00 60.69 736 PRO A C 1
ATOM 6065 O O . PRO A 1 736 ? 31.337 -24.628 -125.747 1.00 60.69 736 PRO A O 1
ATOM 6068 N N . ASP A 1 737 ? 32.384 -26.591 -125.423 1.00 68.38 737 ASP A N 1
ATOM 6069 C CA . ASP A 1 737 ? 31.266 -27.486 -125.762 1.00 68.38 737 ASP A CA 1
ATOM 6070 C C . ASP A 1 737 ? 30.273 -27.758 -124.602 1.00 68.38 737 ASP A C 1
ATOM 6072 O O . ASP A 1 737 ? 30.591 -27.679 -123.411 1.00 68.38 737 ASP A O 1
ATOM 6076 N N . ALA A 1 738 ? 29.039 -28.128 -124.957 1.00 64.69 738 ALA A N 1
ATOM 6077 C CA . ALA A 1 738 ? 27.877 -28.232 -124.072 1.00 64.69 738 ALA A CA 1
ATOM 6078 C C . ALA A 1 738 ? 28.034 -29.237 -122.914 1.00 64.69 738 ALA A C 1
ATOM 6080 O O . ALA A 1 738 ? 27.380 -29.087 -121.875 1.00 64.69 738 ALA A O 1
ATOM 6081 N N . LEU A 1 739 ? 28.907 -30.241 -123.055 1.00 74.44 739 LEU A N 1
ATOM 6082 C CA . LEU A 1 739 ? 29.174 -31.236 -122.011 1.00 74.44 739 LEU A CA 1
ATOM 6083 C C . LEU A 1 739 ? 29.714 -30.592 -120.719 1.00 74.44 739 LEU A C 1
ATOM 6085 O O . LEU A 1 739 ? 29.326 -30.997 -119.619 1.00 74.44 739 LEU A O 1
ATOM 6089 N N . GLU A 1 740 ? 30.563 -29.565 -120.834 1.00 76.00 740 GLU A N 1
ATOM 6090 C CA . GLU A 1 740 ? 31.162 -28.893 -119.674 1.00 76.00 740 GLU A CA 1
ATOM 6091 C C . GLU A 1 740 ? 30.118 -28.127 -118.853 1.00 76.00 740 GLU A C 1
ATOM 6093 O O . GLU A 1 740 ? 30.151 -28.155 -117.618 1.00 76.00 740 GLU A O 1
ATOM 6098 N N . LEU A 1 741 ? 29.135 -27.498 -119.513 1.00 71.94 741 LEU A N 1
ATOM 6099 C CA . LEU A 1 741 ? 28.022 -26.838 -118.825 1.00 71.94 741 LEU A CA 1
ATOM 6100 C C . LEU A 1 741 ? 27.182 -27.847 -118.032 1.00 71.94 741 LEU A C 1
ATOM 6102 O O . LEU A 1 741 ? 26.839 -27.575 -116.880 1.00 71.94 741 LEU A O 1
ATOM 6106 N N . ILE A 1 742 ? 26.887 -29.020 -118.602 1.00 77.44 742 ILE A N 1
ATOM 6107 C CA . ILE A 1 742 ? 26.077 -30.055 -117.936 1.00 77.44 742 ILE A CA 1
ATOM 6108 C C . ILE A 1 742 ? 26.784 -30.578 -116.676 1.00 77.44 742 ILE A C 1
ATOM 6110 O O . ILE A 1 742 ? 26.160 -30.666 -115.615 1.00 77.44 742 ILE A O 1
ATOM 6114 N N . GLN A 1 743 ? 28.093 -30.848 -116.744 1.00 78.56 743 GLN A N 1
ATOM 6115 C CA . GLN A 1 743 ? 28.874 -31.233 -115.560 1.00 78.56 743 GLN A CA 1
ATOM 6116 C C . GLN A 1 743 ? 28.853 -30.131 -114.488 1.00 78.56 743 GLN A C 1
ATOM 6118 O O . GLN A 1 743 ? 28.632 -30.406 -113.306 1.00 78.56 743 GLN A O 1
ATOM 6123 N N . LYS A 1 744 ? 29.006 -28.865 -114.895 1.00 78.31 744 LYS A N 1
ATOM 6124 C CA . LYS A 1 744 ? 28.985 -27.704 -113.992 1.00 78.31 744 LYS A CA 1
ATOM 6125 C C . LYS A 1 744 ? 27.629 -27.535 -113.296 1.00 78.31 744 LYS A C 1
ATOM 6127 O O . LYS A 1 744 ? 27.602 -27.264 -112.096 1.00 78.31 744 LYS A O 1
ATOM 6132 N N . VAL A 1 745 ? 26.516 -27.777 -113.996 1.00 79.56 745 VAL A N 1
ATOM 6133 C CA . VAL A 1 745 ? 25.160 -27.795 -113.414 1.00 79.56 745 VAL A CA 1
ATOM 6134 C C . VAL A 1 745 ? 25.014 -28.905 -112.367 1.00 79.56 745 VAL A C 1
ATOM 6136 O O . VAL A 1 745 ? 24.540 -28.629 -111.266 1.00 79.56 745 VAL A O 1
ATOM 6139 N N . GLN A 1 746 ? 25.473 -30.130 -112.642 1.00 80.81 746 GLN A N 1
ATOM 6140 C CA . GLN A 1 746 ? 25.380 -31.241 -111.680 1.00 80.81 746 GLN A CA 1
ATOM 6141 C C . GLN A 1 746 ? 26.221 -31.010 -110.410 1.00 80.81 746 GLN A C 1
ATOM 6143 O O . GLN A 1 746 ? 25.786 -31.341 -109.304 1.00 80.81 746 GLN A O 1
ATOM 6148 N N . ILE A 1 747 ? 27.407 -30.405 -110.541 1.00 82.69 747 ILE A N 1
ATOM 6149 C CA . ILE A 1 747 ? 28.248 -30.001 -109.399 1.00 82.69 747 ILE A CA 1
ATOM 6150 C C . ILE A 1 747 ? 27.524 -28.934 -108.562 1.00 82.69 747 ILE A C 1
ATOM 6152 O O . ILE A 1 747 ? 27.488 -29.036 -107.334 1.00 82.69 747 ILE A O 1
ATOM 6156 N N . LEU A 1 748 ? 26.903 -27.937 -109.204 1.00 79.19 748 LEU A N 1
ATOM 6157 C CA . LEU A 1 748 ? 26.131 -26.902 -108.510 1.00 79.19 748 LEU A CA 1
ATOM 6158 C C . LEU A 1 748 ? 24.897 -27.479 -107.799 1.00 79.19 748 LEU A C 1
ATOM 6160 O O . LEU A 1 748 ? 24.666 -27.134 -106.644 1.00 79.19 748 LEU A O 1
ATOM 6164 N N . GLN A 1 749 ? 24.161 -28.408 -108.417 1.00 80.12 749 GLN A N 1
ATOM 6165 C CA . GLN A 1 749 ? 23.025 -29.094 -107.785 1.00 80.12 749 GLN A CA 1
ATOM 6166 C C . GLN A 1 749 ? 23.444 -29.860 -106.520 1.00 80.12 749 GLN A C 1
ATOM 6168 O O . GLN A 1 749 ? 22.832 -29.678 -105.468 1.00 80.12 749 GLN A O 1
ATOM 6173 N N . LYS A 1 750 ? 24.533 -30.642 -106.572 1.00 80.88 750 LYS A N 1
ATOM 6174 C CA . LYS A 1 750 ? 25.084 -31.318 -105.380 1.00 80.88 750 LYS A CA 1
ATOM 6175 C C . LYS A 1 750 ? 25.502 -30.326 -104.289 1.00 80.88 750 LYS A C 1
ATOM 6177 O O . LYS A 1 750 ? 25.264 -30.574 -103.110 1.00 80.88 750 LYS A O 1
ATOM 6182 N N . ARG A 1 751 ? 26.082 -29.182 -104.669 1.00 84.00 751 ARG A N 1
ATOM 6183 C CA . ARG A 1 751 ? 26.473 -28.127 -103.722 1.00 84.00 751 ARG A CA 1
ATOM 6184 C C . ARG A 1 751 ? 25.265 -27.463 -103.053 1.00 84.00 751 ARG A C 1
ATOM 6186 O O . ARG A 1 751 ? 25.327 -27.205 -101.856 1.00 84.00 751 ARG A O 1
ATOM 6193 N N . VAL A 1 752 ? 24.181 -27.221 -103.793 1.00 82.31 752 VAL A N 1
ATOM 6194 C CA . VAL A 1 752 ? 22.920 -26.694 -103.242 1.00 82.31 752 VAL A CA 1
ATOM 6195 C C . VAL A 1 752 ? 22.319 -27.676 -102.235 1.00 82.31 752 VAL A C 1
ATOM 6197 O O . VAL A 1 752 ? 21.985 -27.253 -101.133 1.00 82.31 752 VAL A O 1
ATOM 6200 N N . ILE A 1 753 ? 22.267 -28.975 -102.557 1.00 82.38 753 ILE A N 1
ATOM 6201 C CA . ILE A 1 753 ? 21.738 -30.008 -101.648 1.00 82.38 753 ILE A CA 1
ATOM 6202 C C . ILE A 1 753 ? 22.495 -30.006 -100.308 1.00 82.38 753 ILE A C 1
ATOM 6204 O O . ILE A 1 753 ? 21.860 -29.891 -99.259 1.00 82.38 753 ILE A O 1
ATOM 6208 N N . ASN A 1 754 ? 23.834 -30.020 -100.330 1.00 85.69 754 ASN A N 1
ATOM 6209 C CA . ASN A 1 754 ? 24.641 -29.955 -99.102 1.00 85.69 754 ASN A CA 1
ATOM 6210 C C . ASN A 1 754 ? 24.402 -28.671 -98.285 1.00 85.69 754 ASN A C 1
ATOM 6212 O O . ASN A 1 754 ? 24.376 -28.724 -97.058 1.00 85.69 754 ASN A O 1
ATOM 6216 N N . ILE A 1 755 ? 24.219 -27.518 -98.940 1.00 85.44 755 ILE A N 1
ATOM 6217 C CA . ILE A 1 755 ? 23.921 -26.255 -98.244 1.00 85.44 755 ILE A CA 1
ATOM 6218 C C . ILE A 1 755 ? 22.519 -26.305 -97.616 1.00 85.44 755 ILE A C 1
ATOM 6220 O O . ILE A 1 755 ? 22.341 -25.843 -96.492 1.00 85.44 755 ILE A O 1
ATOM 6224 N N . THR A 1 756 ? 21.531 -26.910 -98.285 1.00 80.81 756 THR A N 1
ATOM 6225 C CA . THR A 1 756 ? 20.185 -27.066 -97.709 1.00 80.81 756 THR A CA 1
ATOM 6226 C C . THR A 1 756 ? 20.158 -28.010 -96.506 1.00 80.81 756 THR A C 1
ATOM 6228 O O . THR A 1 756 ? 19.504 -27.682 -95.519 1.00 80.81 756 THR A O 1
ATOM 6231 N N . SER A 1 757 ? 20.911 -29.119 -96.509 1.00 84.81 757 SER A N 1
ATOM 6232 C CA . SER A 1 757 ? 21.009 -29.988 -95.324 1.00 84.81 757 SER A CA 1
ATOM 6233 C C . SER A 1 757 ? 21.712 -29.294 -94.154 1.00 84.81 757 SER A C 1
ATOM 6235 O O . SER A 1 757 ? 21.215 -29.341 -93.032 1.00 84.81 757 SER A O 1
ATOM 6237 N N . GLU A 1 758 ? 22.805 -28.572 -94.417 1.00 85.88 758 GLU A N 1
ATOM 6238 C CA . GLU A 1 758 ? 23.541 -27.818 -93.390 1.00 85.88 758 GLU A CA 1
ATOM 6239 C C . GLU A 1 758 ? 22.711 -26.641 -92.822 1.00 85.88 758 GLU A C 1
ATOM 6241 O O . GLU A 1 758 ? 22.904 -26.222 -91.681 1.00 85.88 758 GLU A O 1
ATOM 6246 N N . SER A 1 759 ? 21.756 -26.105 -93.593 1.00 84.44 759 SER A N 1
ATOM 6247 C CA . SER A 1 759 ? 20.777 -25.124 -93.102 1.00 84.44 759 SER A CA 1
ATOM 6248 C C . SER A 1 759 ? 19.757 -25.759 -92.150 1.00 84.44 759 SER A C 1
ATOM 6250 O O . SER A 1 759 ? 19.501 -25.209 -91.083 1.00 84.44 759 SER A O 1
ATOM 6252 N N . ILE A 1 760 ? 19.230 -26.940 -92.490 1.00 87.88 760 ILE A N 1
ATOM 6253 C CA . ILE A 1 760 ? 18.249 -27.672 -91.666 1.00 87.88 760 ILE A CA 1
ATOM 6254 C C . ILE A 1 760 ? 18.865 -28.123 -90.329 1.00 87.88 760 ILE A C 1
ATOM 6256 O O . ILE A 1 760 ? 18.200 -28.091 -89.293 1.00 87.88 760 ILE A O 1
ATOM 6260 N N . GLU A 1 761 ? 20.145 -28.507 -90.312 1.00 83.88 761 GLU A N 1
ATOM 6261 C CA . GLU A 1 761 ? 20.866 -28.814 -89.066 1.00 83.88 761 GLU A CA 1
ATOM 6262 C C . GLU A 1 761 ? 21.048 -27.569 -88.181 1.00 83.88 761 GLU A C 1
ATOM 6264 O O . GLU A 1 761 ? 20.840 -27.639 -86.968 1.00 83.88 761 GLU A O 1
ATOM 6269 N N . ARG A 1 762 ? 21.340 -26.401 -88.775 1.00 87.25 762 ARG A N 1
ATOM 6270 C CA . ARG A 1 762 ? 21.402 -25.126 -88.038 1.00 87.25 762 ARG A CA 1
ATOM 6271 C C . ARG A 1 762 ? 20.047 -24.705 -87.471 1.00 87.25 762 ARG A C 1
ATOM 6273 O O . ARG A 1 762 ? 20.004 -24.258 -86.329 1.00 87.25 762 ARG A O 1
ATOM 6280 N N . GLU A 1 763 ? 18.958 -24.869 -88.221 1.00 85.19 763 GLU A N 1
ATOM 6281 C CA . GLU A 1 763 ? 17.599 -24.590 -87.733 1.00 85.19 763 GLU A CA 1
ATOM 6282 C C . GLU A 1 763 ? 17.223 -25.496 -86.554 1.00 85.19 763 GLU A C 1
ATOM 6284 O O . GLU A 1 763 ? 16.714 -25.005 -85.546 1.00 85.19 763 GLU A O 1
ATOM 6289 N N . ARG A 1 764 ? 17.553 -26.795 -86.613 1.00 84.12 764 ARG A N 1
ATOM 6290 C CA . ARG A 1 764 ? 17.352 -27.716 -85.480 1.00 84.12 764 ARG A CA 1
ATOM 6291 C C . ARG A 1 764 ? 18.082 -27.238 -84.229 1.00 84.12 764 ARG A C 1
ATOM 6293 O O . ARG A 1 764 ? 17.434 -27.054 -83.199 1.00 84.12 764 ARG A O 1
ATOM 6300 N N . HIS A 1 765 ? 19.377 -26.944 -84.326 1.00 86.00 765 HIS A N 1
ATOM 6301 C CA . HIS A 1 765 ? 20.137 -26.419 -83.189 1.00 86.00 765 HIS A CA 1
ATOM 6302 C C . HIS A 1 765 ? 19.605 -25.075 -82.673 1.00 86.00 765 HIS A C 1
ATOM 6304 O O . HIS A 1 765 ? 19.640 -24.837 -81.466 1.00 86.00 765 HIS A O 1
ATOM 6310 N N . LEU A 1 766 ? 19.056 -24.216 -83.541 1.00 85.00 766 LEU A N 1
ATOM 6311 C CA . LEU A 1 766 ? 18.379 -22.992 -83.108 1.00 85.00 766 LEU A CA 1
ATOM 6312 C C . LEU A 1 766 ? 17.164 -23.324 -82.224 1.00 85.00 766 LEU A C 1
ATOM 6314 O O . LEU A 1 766 ? 17.076 -22.829 -81.103 1.00 85.00 766 LEU A O 1
ATOM 6318 N N . THR A 1 767 ? 16.286 -24.229 -82.673 1.00 83.94 767 THR A N 1
ATOM 6319 C CA . THR A 1 767 ? 15.091 -24.632 -81.904 1.00 83.94 767 THR A CA 1
ATOM 6320 C C . THR A 1 767 ? 15.426 -25.348 -80.588 1.00 83.94 767 THR A C 1
ATOM 6322 O O . THR A 1 767 ? 14.730 -25.161 -79.588 1.00 83.94 767 THR A O 1
ATOM 6325 N N . GLU A 1 768 ? 16.522 -26.114 -80.535 1.00 86.44 768 GLU A N 1
ATOM 6326 C CA . GLU A 1 768 ? 17.039 -26.709 -79.294 1.00 86.44 768 GLU A CA 1
ATOM 6327 C C . GLU A 1 768 ? 17.511 -25.629 -78.306 1.00 86.44 768 GLU A C 1
ATOM 6329 O O . GLU A 1 768 ? 17.175 -25.676 -77.119 1.00 86.44 768 GLU A O 1
ATOM 6334 N N . ILE A 1 769 ? 18.237 -24.617 -78.791 1.00 86.50 769 ILE A N 1
ATOM 6335 C CA . ILE A 1 769 ? 18.719 -23.491 -77.980 1.00 86.50 769 ILE A CA 1
ATOM 6336 C C . ILE A 1 769 ? 17.553 -22.615 -77.495 1.00 86.50 769 ILE A C 1
ATOM 6338 O O . ILE A 1 769 ? 17.551 -22.205 -76.336 1.00 86.50 769 ILE A O 1
ATOM 6342 N N . GLU A 1 770 ? 16.530 -22.371 -78.316 1.00 85.88 770 GLU A N 1
ATOM 6343 C CA . GLU A 1 770 ? 15.321 -21.630 -77.925 1.00 85.88 770 GLU A CA 1
ATOM 6344 C C . GLU A 1 770 ? 14.476 -22.395 -76.890 1.00 85.88 770 GLU A C 1
ATOM 6346 O O . GLU A 1 770 ? 13.987 -21.810 -75.916 1.00 85.88 770 GLU A O 1
ATOM 6351 N N . SER A 1 771 ? 14.366 -23.720 -77.031 1.00 85.94 771 SER A N 1
ATOM 6352 C CA . SER A 1 771 ? 13.751 -24.612 -76.038 1.00 85.94 771 SER A CA 1
ATOM 6353 C C . SER A 1 771 ? 14.486 -24.558 -74.691 1.00 85.94 771 SER A C 1
ATOM 6355 O O . SER A 1 771 ? 13.869 -24.368 -73.634 1.00 85.94 771 SER A O 1
ATOM 6357 N N . LEU A 1 772 ? 15.821 -24.633 -74.711 1.00 84.56 772 LEU A N 1
ATOM 6358 C CA . LEU A 1 772 ? 16.652 -24.501 -73.513 1.00 84.56 772 LEU A CA 1
ATOM 6359 C C . LEU A 1 772 ? 16.551 -23.097 -72.902 1.00 84.56 772 LEU A C 1
ATOM 6361 O O . LEU A 1 772 ? 16.361 -22.981 -71.693 1.00 84.56 772 LEU A O 1
ATOM 6365 N N . TYR A 1 773 ? 16.594 -22.036 -73.710 1.00 83.31 773 TYR A N 1
ATOM 6366 C CA . TYR A 1 773 ? 16.494 -20.645 -73.259 1.00 83.31 773 TYR A CA 1
ATOM 6367 C C . TYR A 1 773 ? 15.141 -20.343 -72.605 1.00 83.31 773 TYR A C 1
ATOM 6369 O O . TYR A 1 773 ? 15.096 -19.819 -71.492 1.00 83.31 773 TYR A O 1
ATOM 6377 N N . THR A 1 774 ? 14.026 -20.729 -73.233 1.00 83.81 774 THR A N 1
ATOM 6378 C CA . THR A 1 774 ? 12.679 -20.553 -72.657 1.00 83.81 774 THR A CA 1
ATOM 6379 C C . THR A 1 774 ? 12.450 -21.418 -71.417 1.00 83.81 774 THR A C 1
ATOM 6381 O O . THR A 1 774 ? 11.624 -21.080 -70.566 1.00 83.81 774 THR A O 1
ATOM 6384 N N . THR A 1 775 ? 13.180 -22.524 -71.266 1.00 79.88 775 THR A N 1
ATOM 6385 C CA . THR A 1 775 ? 13.172 -23.347 -70.048 1.00 79.88 775 THR A CA 1
ATOM 6386 C C . THR A 1 775 ? 14.010 -22.715 -68.935 1.00 79.88 775 THR A C 1
ATOM 6388 O O . THR A 1 775 ? 13.512 -22.582 -67.818 1.00 79.88 775 THR A O 1
ATOM 6391 N N . LEU A 1 776 ? 15.218 -22.220 -69.235 1.00 78.88 776 LEU A N 1
ATOM 6392 C CA . LEU A 1 776 ? 16.053 -21.481 -68.281 1.00 78.88 776 LEU A CA 1
ATOM 6393 C C . LEU A 1 776 ? 15.350 -20.210 -67.792 1.00 78.88 776 LEU A C 1
ATOM 6395 O O . LEU A 1 776 ? 15.324 -19.950 -66.592 1.00 78.88 776 LEU A O 1
ATOM 6399 N N . LYS A 1 777 ? 14.720 -19.453 -68.699 1.00 79.50 777 LYS A N 1
ATOM 6400 C CA . LYS A 1 777 ? 13.969 -18.238 -68.362 1.00 79.50 777 LYS A CA 1
ATOM 6401 C C . LYS A 1 777 ? 12.856 -18.532 -67.352 1.00 79.50 777 LYS A C 1
ATOM 6403 O O . LYS A 1 777 ? 12.800 -17.878 -66.319 1.00 79.50 777 LYS A O 1
ATOM 6408 N N . ARG A 1 778 ? 12.065 -19.591 -67.577 1.00 76.44 778 ARG A N 1
ATOM 6409 C CA . ARG A 1 778 ? 11.022 -20.057 -66.639 1.00 76.44 778 ARG A CA 1
ATOM 6410 C C . ARG A 1 778 ? 11.565 -20.612 -65.316 1.00 76.44 778 ARG A C 1
ATOM 6412 O O . ARG A 1 778 ? 10.803 -20.706 -64.356 1.00 76.44 778 ARG A O 1
ATOM 6419 N N . MET A 1 779 ? 12.841 -21.001 -65.243 1.00 71.94 779 MET A N 1
ATOM 6420 C CA . MET A 1 779 ? 13.504 -21.329 -63.973 1.00 71.94 779 MET A CA 1
ATOM 6421 C C . MET A 1 779 ? 13.970 -20.068 -63.238 1.00 71.94 779 MET A C 1
ATOM 6423 O O . MET A 1 779 ? 13.759 -19.973 -62.033 1.00 71.94 779 MET A O 1
ATOM 6427 N N . VAL A 1 780 ? 14.535 -19.083 -63.944 1.00 71.19 780 VAL A N 1
ATOM 6428 C CA . VAL A 1 780 ? 14.957 -17.792 -63.366 1.00 71.19 780 VAL A CA 1
ATOM 6429 C C . VAL A 1 780 ? 13.753 -16.979 -62.879 1.00 71.19 780 VAL A C 1
ATOM 6431 O O . VAL A 1 780 ? 13.773 -16.494 -61.757 1.00 71.19 780 VAL A O 1
ATOM 6434 N N . GLU A 1 781 ? 12.658 -16.931 -63.644 1.00 70.06 781 GLU A N 1
ATOM 6435 C CA . GLU A 1 781 ? 11.370 -16.330 -63.240 1.00 70.06 781 GLU A CA 1
ATOM 6436 C C . GLU A 1 781 ? 10.736 -17.021 -62.009 1.00 70.06 781 GLU A C 1
ATOM 6438 O O . GLU A 1 781 ? 9.823 -16.473 -61.395 1.00 70.06 781 GLU A O 1
ATOM 6443 N N . LYS A 1 782 ? 11.217 -18.215 -61.627 1.00 66.94 782 LYS A N 1
ATOM 6444 C CA . LYS A 1 782 ? 10.809 -18.956 -60.420 1.00 66.94 782 LYS A CA 1
ATOM 6445 C C . LYS A 1 782 ? 11.840 -18.927 -59.287 1.00 66.94 782 LYS A C 1
ATOM 6447 O O . LYS A 1 782 ? 11.556 -19.463 -58.216 1.00 66.94 782 LYS A O 1
ATOM 6452 N N . GLN A 1 783 ? 13.014 -18.328 -59.484 1.00 63.97 783 GLN A N 1
ATOM 6453 C CA . GLN A 1 783 ? 13.965 -18.111 -58.396 1.00 63.97 783 GLN A CA 1
ATOM 6454 C C . GLN A 1 783 ? 13.604 -16.812 -57.659 1.00 63.97 783 GLN A C 1
ATOM 6456 O O . GLN A 1 783 ? 13.479 -15.767 -58.297 1.00 63.97 783 GLN A O 1
ATOM 6461 N N . PRO A 1 784 ? 13.424 -16.838 -56.324 1.00 64.31 784 PRO A N 1
ATOM 6462 C CA . PRO A 1 784 ? 13.194 -15.618 -55.563 1.00 64.31 784 PRO A CA 1
ATOM 6463 C C . PRO A 1 784 ? 14.425 -14.710 -55.655 1.00 64.31 784 PRO A C 1
ATOM 6465 O O . PRO A 1 784 ? 15.554 -15.172 -55.487 1.00 64.31 784 PRO A O 1
ATOM 6468 N N . GLY A 1 785 ? 14.208 -13.415 -55.894 1.00 66.06 785 GLY A N 1
ATOM 6469 C CA . GLY A 1 785 ? 15.289 -12.429 -55.917 1.00 66.06 785 GLY A CA 1
ATOM 6470 C C . GLY A 1 785 ? 16.050 -12.357 -54.581 1.00 66.06 785 GLY A C 1
ATOM 6471 O O . GLY A 1 785 ? 15.516 -12.762 -53.543 1.00 66.06 785 GLY A O 1
ATOM 6472 N N . PRO A 1 786 ? 17.279 -11.806 -54.562 1.00 69.94 786 PRO A N 1
ATOM 6473 C CA . PRO A 1 786 ? 18.115 -11.750 -53.356 1.00 69.94 786 PRO A CA 1
ATOM 6474 C C . PRO A 1 786 ? 17.454 -10.992 -52.190 1.00 69.94 786 PRO A C 1
ATOM 6476 O O . PRO A 1 786 ? 17.716 -11.281 -51.022 1.00 69.94 786 PRO A O 1
ATOM 6479 N N . GLU A 1 787 ? 16.547 -10.064 -52.489 1.00 64.38 787 GLU A N 1
ATOM 6480 C CA . GLU A 1 787 ? 15.714 -9.365 -51.507 1.00 64.38 787 GLU A CA 1
ATOM 6481 C C . GLU A 1 787 ? 14.721 -10.332 -50.846 1.00 64.38 787 GLU A C 1
ATOM 6483 O O . GLU A 1 787 ? 14.788 -10.537 -49.637 1.00 64.38 787 GLU A O 1
ATOM 6488 N N . ILE A 1 788 ? 13.908 -11.046 -51.634 1.00 70.00 788 ILE A N 1
ATOM 6489 C CA . ILE A 1 788 ? 12.981 -12.081 -51.138 1.00 70.00 788 ILE A CA 1
ATOM 6490 C C . ILE A 1 788 ? 13.739 -13.169 -50.361 1.00 70.00 788 ILE A C 1
ATOM 6492 O O . ILE A 1 788 ? 13.280 -13.622 -49.314 1.00 70.00 788 ILE A O 1
ATOM 6496 N N . GLN A 1 789 ? 14.929 -13.576 -50.816 1.00 68.88 789 GLN A N 1
ATOM 6497 C CA . GLN A 1 789 ? 15.725 -14.587 -50.118 1.00 68.88 789 GLN A CA 1
ATOM 6498 C C . GLN A 1 789 ? 16.329 -14.065 -48.800 1.00 68.88 789 GLN A C 1
ATOM 6500 O O . GLN A 1 789 ? 16.425 -14.820 -47.829 1.00 68.88 789 GLN A O 1
ATOM 6505 N N . THR A 1 790 ? 16.678 -12.778 -48.704 1.00 74.94 790 THR A N 1
ATOM 6506 C CA . THR A 1 790 ? 17.096 -12.174 -47.425 1.00 74.94 790 THR A CA 1
ATOM 6507 C C . THR A 1 790 ? 15.917 -11.896 -46.491 1.00 74.94 790 THR A C 1
ATOM 6509 O O . THR A 1 790 ? 16.078 -12.025 -45.276 1.00 74.94 790 THR A O 1
ATOM 6512 N N . GLU A 1 791 ? 14.716 -11.619 -47.005 1.00 73.69 791 GLU A N 1
ATOM 6513 C CA . GLU A 1 791 ? 13.481 -11.597 -46.210 1.00 73.69 791 GLU A CA 1
ATOM 6514 C C . GLU A 1 791 ? 13.077 -12.984 -45.704 1.00 73.69 791 GLU A C 1
ATOM 6516 O O . GLU A 1 791 ? 12.712 -13.118 -44.535 1.00 73.69 791 GLU A O 1
ATOM 6521 N N . LEU A 1 792 ? 13.236 -14.037 -46.511 1.00 75.44 792 LEU A N 1
ATOM 6522 C CA . LEU A 1 792 ? 13.042 -15.422 -46.078 1.00 75.44 792 LEU A CA 1
ATOM 6523 C C . LEU A 1 792 ? 13.985 -15.769 -44.912 1.00 75.44 792 LEU A C 1
ATOM 6525 O O . LEU A 1 792 ? 13.554 -16.312 -43.900 1.00 75.44 792 LEU A O 1
ATOM 6529 N N . VAL A 1 793 ? 15.260 -15.373 -44.988 1.00 80.62 793 VAL A N 1
ATOM 6530 C CA . VAL A 1 793 ? 16.222 -15.578 -43.889 1.00 80.62 793 VAL A CA 1
ATOM 6531 C C . VAL A 1 793 ? 15.883 -14.730 -42.652 1.00 80.62 793 VAL A C 1
ATOM 6533 O O . VAL A 1 793 ? 16.045 -15.212 -41.528 1.00 80.62 793 VAL A O 1
ATOM 6536 N N . LYS A 1 794 ? 15.385 -13.493 -42.810 1.00 79.50 794 LYS A N 1
ATOM 6537 C CA . LYS A 1 794 ? 14.902 -12.663 -41.684 1.00 79.50 794 LYS A CA 1
ATOM 6538 C C . LYS A 1 794 ? 13.686 -13.301 -41.005 1.00 79.50 794 LYS A C 1
ATOM 6540 O O . LYS A 1 794 ? 13.693 -13.468 -39.787 1.00 79.50 794 LYS A O 1
ATOM 6545 N N . THR A 1 795 ? 12.669 -13.685 -41.775 1.00 74.75 795 THR A N 1
ATOM 6546 C CA . THR A 1 795 ? 11.432 -14.300 -41.264 1.00 74.75 795 THR A CA 1
ATOM 6547 C C . THR A 1 795 ? 11.695 -15.667 -40.640 1.00 74.75 795 THR A C 1
ATOM 6549 O O . THR A 1 795 ? 11.190 -15.931 -39.553 1.00 74.75 795 THR A O 1
ATOM 6552 N N . GLN A 1 796 ? 12.568 -16.494 -41.221 1.00 78.62 796 GLN A N 1
ATOM 6553 C CA . GLN A 1 796 ? 12.979 -17.774 -40.636 1.00 78.62 796 GLN A CA 1
ATOM 6554 C C . GLN A 1 796 ? 13.742 -17.587 -39.312 1.00 78.62 796 GLN A C 1
ATOM 6556 O O . GLN A 1 796 ? 13.458 -18.288 -38.340 1.00 78.62 796 GLN A O 1
ATOM 6561 N N . LYS A 1 797 ? 14.651 -16.603 -39.213 1.00 81.06 797 LYS A N 1
ATOM 6562 C CA . LYS A 1 797 ? 15.314 -16.251 -37.939 1.00 81.06 797 LYS A CA 1
ATOM 6563 C C . LYS A 1 797 ? 14.322 -15.728 -36.896 1.00 81.06 797 LYS A C 1
ATOM 6565 O O . LYS A 1 797 ? 14.404 -16.120 -35.732 1.00 81.06 797 LYS A O 1
ATOM 6570 N N . ALA A 1 798 ? 13.364 -14.895 -37.303 1.00 80.75 798 ALA A N 1
ATOM 6571 C CA . ALA A 1 798 ? 12.294 -14.422 -36.428 1.00 80.75 798 ALA A CA 1
ATOM 6572 C C . ALA A 1 798 ? 11.406 -15.581 -35.941 1.00 80.75 798 ALA A C 1
ATOM 6574 O O . ALA A 1 798 ? 11.092 -15.644 -34.756 1.00 80.75 798 ALA A O 1
ATOM 6575 N N . LEU A 1 799 ? 11.068 -16.536 -36.815 1.00 81.00 799 LEU A N 1
ATOM 6576 C CA . LEU A 1 799 ? 10.284 -17.728 -36.484 1.00 81.00 799 LEU A CA 1
ATOM 6577 C C . LEU A 1 799 ? 11.018 -18.633 -35.484 1.00 81.00 799 LEU A C 1
ATOM 6579 O O . LEU A 1 799 ? 10.412 -19.064 -34.507 1.00 81.00 799 LEU A O 1
ATOM 6583 N N . VAL A 1 800 ? 12.323 -18.867 -35.665 1.00 85.19 800 VAL A N 1
ATOM 6584 C CA . VAL A 1 800 ? 13.153 -19.625 -34.708 1.00 85.19 800 VAL A CA 1
ATOM 6585 C C . VAL A 1 800 ? 13.243 -18.905 -33.359 1.00 85.19 800 VAL A C 1
ATOM 6587 O O . VAL A 1 800 ? 13.070 -19.539 -32.320 1.00 85.19 800 VAL A O 1
ATOM 6590 N N . SER A 1 801 ? 13.432 -17.582 -33.351 1.00 78.69 801 SER A N 1
ATOM 6591 C CA . SER A 1 801 ? 13.425 -16.777 -32.120 1.00 78.69 801 SER A CA 1
ATOM 6592 C C . SER A 1 801 ? 12.078 -16.866 -31.385 1.00 78.69 801 SER A C 1
ATOM 6594 O O . SER A 1 801 ? 12.030 -17.154 -30.188 1.00 78.69 801 SER A O 1
ATOM 6596 N N . ARG A 1 802 ? 10.963 -16.728 -32.115 1.00 83.69 802 ARG A N 1
ATOM 6597 C CA . ARG A 1 802 ? 9.599 -16.831 -31.571 1.00 83.69 802 ARG A CA 1
ATOM 6598 C C . ARG A 1 802 ? 9.271 -18.253 -31.103 1.00 83.69 802 ARG A C 1
ATOM 6600 O O . ARG A 1 802 ? 8.621 -18.403 -30.077 1.00 83.69 802 ARG A O 1
ATOM 6607 N N . SER A 1 803 ? 9.775 -19.285 -31.785 1.00 81.12 803 SER A N 1
ATOM 6608 C CA . SER A 1 803 ? 9.666 -20.694 -31.379 1.00 81.12 803 SER A CA 1
ATOM 6609 C C . SER A 1 803 ? 10.461 -20.990 -30.104 1.00 81.12 803 SER A C 1
ATOM 6611 O O . SER A 1 803 ? 9.952 -21.655 -29.207 1.00 81.12 803 SER A O 1
ATOM 6613 N N . ASN A 1 804 ? 11.671 -20.445 -29.962 1.00 81.00 804 ASN A N 1
ATOM 6614 C CA . ASN A 1 804 ? 12.439 -20.573 -28.724 1.00 81.00 804 ASN A CA 1
ATOM 6615 C C . ASN A 1 804 ? 11.770 -19.817 -27.566 1.00 81.00 804 ASN A C 1
ATOM 6617 O O . ASN A 1 804 ? 11.669 -20.370 -26.476 1.00 81.00 804 ASN A O 1
ATOM 6621 N N . LYS A 1 805 ? 11.210 -18.622 -27.802 1.00 82.06 805 LYS A N 1
ATOM 6622 C CA . LYS A 1 805 ? 10.427 -17.914 -26.776 1.00 82.06 805 LYS A CA 1
ATOM 6623 C C . LYS A 1 805 ? 9.120 -18.641 -26.422 1.00 82.06 805 LYS A C 1
ATOM 6625 O O . LYS A 1 805 ? 8.745 -18.655 -25.258 1.00 82.06 805 LYS A O 1
ATOM 6630 N N . MET A 1 806 ? 8.485 -19.324 -27.381 1.00 81.25 806 MET A N 1
ATOM 6631 C CA . MET A 1 806 ? 7.371 -20.245 -27.115 1.00 81.25 806 MET A CA 1
ATOM 6632 C C . MET A 1 806 ? 7.809 -21.417 -26.223 1.00 81.25 806 MET A C 1
ATOM 6634 O O . MET A 1 806 ? 7.074 -21.787 -25.319 1.00 81.25 806 MET A O 1
ATOM 6638 N N . LYS A 1 807 ? 9.009 -21.983 -26.425 1.00 84.06 807 LYS A N 1
ATOM 6639 C CA . LYS A 1 807 ? 9.548 -23.042 -25.551 1.00 84.06 807 LYS A CA 1
ATOM 6640 C C . LYS A 1 807 ? 9.801 -22.549 -24.125 1.00 84.06 807 LYS A C 1
ATOM 6642 O O . LYS A 1 807 ? 9.449 -23.273 -23.204 1.00 84.06 807 LYS A O 1
ATOM 6647 N N . CYS A 1 808 ? 10.336 -21.336 -23.944 1.00 83.19 808 CYS A N 1
ATOM 6648 C CA . CYS A 1 808 ? 10.455 -20.704 -22.622 1.00 83.19 808 CYS A CA 1
ATOM 6649 C C . CYS A 1 808 ? 9.083 -20.593 -21.940 1.00 83.19 808 CYS A C 1
ATOM 6651 O O . CYS A 1 808 ? 8.889 -21.162 -20.869 1.00 83.19 808 CYS A O 1
ATOM 6653 N N . LEU A 1 809 ? 8.101 -19.995 -22.623 1.00 81.75 809 LEU A N 1
ATOM 6654 C CA . LEU A 1 809 ? 6.731 -19.849 -22.116 1.00 81.75 809 LEU A CA 1
ATOM 6655 C C . LEU A 1 809 ? 6.053 -21.201 -21.824 1.00 81.75 809 LEU A C 1
ATOM 6657 O O . LEU A 1 809 ? 5.320 -21.314 -20.851 1.00 81.75 809 LEU A O 1
ATOM 6661 N N . LEU A 1 810 ? 6.323 -22.246 -22.614 1.00 79.31 810 LEU A N 1
ATOM 6662 C CA . LEU A 1 810 ? 5.836 -23.606 -22.352 1.00 79.31 810 LEU A CA 1
ATOM 6663 C C . LEU A 1 810 ? 6.532 -24.263 -21.149 1.00 79.31 810 LEU A C 1
ATOM 6665 O O . LEU A 1 810 ? 5.886 -25.012 -20.423 1.00 79.31 810 LEU A O 1
ATOM 6669 N N . SER A 1 811 ? 7.817 -23.989 -20.900 1.00 81.81 811 SER A N 1
ATOM 6670 C CA . SER A 1 811 ? 8.487 -24.435 -19.669 1.00 81.81 811 SER A CA 1
ATOM 6671 C C . SER A 1 811 ? 8.032 -23.654 -18.433 1.00 81.81 811 SER A C 1
ATOM 6673 O O . SER A 1 811 ? 7.868 -24.251 -17.376 1.00 81.81 811 SER A O 1
ATOM 6675 N N . GLU A 1 812 ? 7.756 -22.356 -18.569 1.00 82.38 812 GLU A N 1
ATOM 6676 C CA . GLU A 1 812 ? 7.174 -21.514 -17.516 1.00 82.38 812 GLU A CA 1
ATOM 6677 C C . GLU A 1 812 ? 5.742 -21.971 -17.179 1.00 82.38 812 GLU A C 1
ATOM 6679 O O . GLU A 1 812 ? 5.404 -22.115 -16.006 1.00 82.38 812 GLU A O 1
ATOM 6684 N N . LEU A 1 813 ? 4.928 -22.292 -18.193 1.00 85.19 813 LEU A N 1
ATOM 6685 C CA . LEU A 1 813 ? 3.587 -22.858 -18.025 1.00 85.19 813 LEU A CA 1
ATOM 6686 C C . LEU A 1 813 ? 3.622 -24.250 -17.375 1.00 85.19 813 LEU A C 1
ATOM 6688 O O . LEU A 1 813 ? 2.901 -24.487 -16.418 1.00 85.19 813 LEU A O 1
ATOM 6692 N N . ASN A 1 814 ? 4.501 -25.152 -17.821 1.00 87.38 814 ASN A N 1
ATOM 6693 C CA . ASN A 1 814 ? 4.645 -26.482 -17.212 1.00 87.38 814 ASN A CA 1
ATOM 6694 C C . ASN A 1 814 ? 5.122 -26.385 -15.744 1.00 87.38 814 ASN A C 1
ATOM 6696 O O . ASN A 1 814 ? 4.653 -27.128 -14.886 1.00 87.38 814 ASN A O 1
ATOM 6700 N N . MET A 1 815 ? 5.990 -25.418 -15.418 1.00 85.50 815 MET A N 1
ATOM 6701 C CA . MET A 1 815 ? 6.365 -25.123 -14.029 1.00 85.50 815 MET A CA 1
ATOM 6702 C C . MET A 1 815 ? 5.181 -24.603 -13.199 1.00 85.50 815 MET A C 1
ATOM 6704 O O . MET A 1 815 ? 4.999 -25.051 -12.069 1.00 85.50 815 MET A O 1
ATOM 6708 N N . THR A 1 816 ? 4.348 -23.695 -13.723 1.00 78.38 816 THR A N 1
ATOM 6709 C CA . THR A 1 816 ? 3.174 -23.206 -12.975 1.00 78.38 816 THR A CA 1
ATOM 6710 C C . THR A 1 816 ? 2.070 -24.258 -12.857 1.00 78.38 816 THR A C 1
ATOM 6712 O O . THR A 1 816 ? 1.460 -24.361 -11.794 1.00 78.38 816 THR A O 1
ATOM 6715 N N . GLU A 1 817 ? 1.872 -25.109 -13.867 1.00 81.12 817 GLU A N 1
ATOM 6716 C CA . GLU A 1 817 ? 0.984 -26.277 -13.809 1.00 81.12 817 GLU A CA 1
ATOM 6717 C C . GLU A 1 817 ? 1.463 -27.314 -12.780 1.00 81.12 817 GLU A C 1
ATOM 6719 O O . GLU A 1 817 ? 0.656 -27.811 -11.991 1.00 81.12 817 GLU A O 1
ATOM 6724 N N . GLN A 1 818 ? 2.769 -27.603 -12.708 1.00 85.81 818 GLN A N 1
ATOM 6725 C CA . GLN A 1 818 ? 3.324 -28.489 -11.677 1.00 85.81 818 GLN A CA 1
ATOM 6726 C C . GLN A 1 818 ? 3.222 -27.888 -10.273 1.00 85.81 818 GLN A C 1
ATOM 6728 O O . GLN A 1 818 ? 2.831 -28.600 -9.349 1.00 85.81 818 GLN A O 1
ATOM 6733 N N . ASN A 1 819 ? 3.484 -26.590 -10.101 1.00 82.88 819 ASN A N 1
ATOM 6734 C CA . ASN A 1 819 ? 3.296 -25.913 -8.815 1.00 82.88 819 ASN A CA 1
ATOM 6735 C C . ASN A 1 819 ? 1.815 -25.934 -8.390 1.00 82.88 819 ASN A C 1
ATOM 6737 O O . ASN A 1 819 ? 1.503 -26.261 -7.248 1.00 82.88 819 ASN A O 1
ATOM 6741 N N . ALA A 1 820 ? 0.880 -25.687 -9.315 1.00 82.44 820 ALA A N 1
ATOM 6742 C CA . ALA A 1 820 ? -0.555 -25.806 -9.054 1.00 82.44 820 ALA A CA 1
ATOM 6743 C C . ALA A 1 820 ? -0.969 -27.244 -8.687 1.00 82.44 820 ALA A C 1
ATOM 6745 O O . ALA A 1 820 ? -1.823 -27.440 -7.818 1.00 82.44 820 ALA A O 1
ATOM 6746 N N . LEU A 1 821 ? -0.347 -28.261 -9.296 1.00 86.44 821 LEU A N 1
ATOM 6747 C CA . LEU A 1 821 ? -0.559 -29.664 -8.939 1.00 86.44 821 LEU A CA 1
ATOM 6748 C C . LEU A 1 821 ? -0.002 -29.993 -7.543 1.00 86.44 821 LEU A C 1
ATOM 6750 O O . LEU A 1 821 ? -0.671 -30.694 -6.783 1.00 86.44 821 LEU A O 1
ATOM 6754 N N . GLN A 1 822 ? 1.168 -29.458 -7.177 1.00 82.69 822 GLN A N 1
ATOM 6755 C CA . GLN A 1 822 ? 1.745 -29.592 -5.834 1.00 82.69 822 GLN A CA 1
ATOM 6756 C C . GLN A 1 822 ? 0.844 -28.939 -4.780 1.00 82.69 822 GLN A C 1
ATOM 6758 O O . GLN A 1 822 ? 0.416 -29.628 -3.856 1.00 82.69 822 GLN A O 1
ATOM 6763 N N . TYR A 1 823 ? 0.430 -27.681 -4.967 1.00 82.56 823 TYR A N 1
ATOM 6764 C CA . TYR A 1 823 ? -0.510 -27.011 -4.058 1.00 82.56 823 TYR A CA 1
ATOM 6765 C C . TYR A 1 823 ? -1.852 -27.748 -3.947 1.00 82.56 823 TYR A C 1
ATOM 6767 O O . TYR A 1 823 ? -2.447 -27.798 -2.872 1.00 82.56 823 TYR A O 1
ATOM 6775 N N . LYS A 1 824 ? -2.330 -28.382 -5.027 1.00 85.19 824 LYS A N 1
ATOM 6776 C CA . LYS A 1 824 ? -3.533 -29.226 -4.986 1.00 85.19 824 LYS A CA 1
ATOM 6777 C C . LYS A 1 824 ? -3.329 -30.475 -4.118 1.00 85.19 824 LYS A C 1
ATOM 6779 O O . LYS A 1 824 ? -4.221 -30.803 -3.340 1.00 85.19 824 LYS A O 1
ATOM 6784 N N . GLN A 1 825 ? -2.166 -31.126 -4.201 1.00 86.25 825 GLN A N 1
ATOM 6785 C CA . GLN A 1 825 ? -1.802 -32.261 -3.341 1.00 86.25 825 GLN A CA 1
ATOM 6786 C C . GLN A 1 825 ? -1.578 -31.841 -1.880 1.00 86.25 825 GLN A C 1
ATOM 6788 O O . GLN A 1 825 ? -1.958 -32.573 -0.971 1.00 86.25 825 GLN A O 1
ATOM 6793 N N . GLU A 1 826 ? -1.006 -30.665 -1.621 1.00 81.19 826 GLU A N 1
ATOM 6794 C CA . GLU A 1 826 ? -0.847 -30.117 -0.266 1.00 81.19 826 GLU A CA 1
ATOM 6795 C C . GLU A 1 826 ? -2.192 -29.745 0.360 1.00 81.19 826 GLU A C 1
ATOM 6797 O O . GLU A 1 826 ? -2.460 -30.113 1.500 1.00 81.19 826 GLU A O 1
ATOM 6802 N N . MET A 1 827 ? -3.098 -29.135 -0.408 1.00 79.31 827 MET A N 1
ATOM 6803 C CA . MET A 1 827 ? -4.489 -28.911 0.000 1.00 79.31 827 MET A CA 1
ATOM 6804 C C . MET A 1 827 ? -5.254 -30.215 0.265 1.00 79.31 827 MET A C 1
ATOM 6806 O O . MET A 1 827 ? -6.213 -30.215 1.036 1.00 79.31 827 MET A O 1
ATOM 6810 N N . GLU A 1 828 ? -4.868 -31.327 -0.363 1.00 85.56 828 GLU A N 1
ATOM 6811 C CA . GLU A 1 828 ? -5.450 -32.649 -0.117 1.00 85.56 828 GLU A CA 1
ATOM 6812 C C . GLU A 1 828 ? -4.876 -33.289 1.160 1.00 85.56 828 GLU A C 1
ATOM 6814 O O . GLU A 1 828 ? -5.651 -33.717 2.017 1.00 85.56 828 GLU A O 1
ATOM 6819 N N . LYS A 1 829 ? -3.552 -33.213 1.370 1.00 85.00 829 LYS A N 1
ATOM 6820 C CA . LYS A 1 829 ? -2.885 -33.583 2.635 1.00 85.00 829 LYS A CA 1
ATOM 6821 C C . LYS A 1 829 ? -3.453 -32.803 3.822 1.00 85.00 829 LYS A C 1
ATOM 6823 O O . LYS A 1 829 ? -3.889 -33.417 4.787 1.00 85.00 829 LYS A O 1
ATOM 6828 N N . LEU A 1 830 ? -3.556 -31.475 3.725 1.00 81.25 830 LEU A N 1
ATOM 6829 C CA . LEU A 1 830 ? -4.132 -30.615 4.768 1.00 81.25 830 LEU A CA 1
ATOM 6830 C C . LEU A 1 830 ? -5.602 -30.958 5.057 1.00 81.25 830 LEU A C 1
ATOM 6832 O O . LEU A 1 830 ? -6.026 -30.952 6.212 1.00 81.25 830 LEU A O 1
ATOM 6836 N N . LYS A 1 831 ? -6.396 -31.321 4.039 1.00 82.12 831 LYS A N 1
ATOM 6837 C CA . LYS A 1 831 ? -7.763 -31.833 4.253 1.00 82.12 831 LYS A CA 1
ATOM 6838 C C . LYS A 1 831 ? -7.764 -33.158 5.012 1.00 82.12 831 LYS A C 1
ATOM 6840 O O . LYS A 1 831 ? -8.644 -33.352 5.851 1.00 82.12 831 LYS A O 1
ATOM 6845 N N . ASP A 1 832 ? -6.823 -34.057 4.744 1.00 86.31 832 ASP A N 1
ATOM 6846 C CA . ASP A 1 832 ? -6.706 -35.335 5.450 1.00 86.31 832 ASP A CA 1
ATOM 6847 C C . ASP A 1 832 ? -6.134 -35.184 6.866 1.00 86.31 832 ASP A C 1
ATOM 6849 O O . ASP A 1 832 ? -6.650 -35.816 7.786 1.00 86.31 832 ASP A O 1
ATOM 6853 N N . GLU A 1 833 ? -5.205 -34.258 7.096 1.00 83.25 833 GLU A N 1
ATOM 6854 C CA . GLU A 1 833 ? -4.757 -33.838 8.429 1.00 83.25 833 GLU A CA 1
ATOM 6855 C C . GLU A 1 833 ? -5.902 -33.208 9.237 1.00 83.25 833 GLU A C 1
ATOM 6857 O O . GLU A 1 833 ? -6.083 -33.521 10.412 1.00 83.25 833 GLU A O 1
ATOM 6862 N N . ILE A 1 834 ? -6.766 -32.402 8.614 1.00 83.31 834 ILE A N 1
ATOM 6863 C CA . ILE A 1 834 ? -7.984 -31.881 9.256 1.00 83.31 834 ILE A CA 1
ATOM 6864 C C . ILE A 1 834 ? -8.986 -33.013 9.554 1.00 83.31 834 ILE A C 1
ATOM 6866 O O . ILE A 1 834 ? -9.632 -32.993 10.606 1.00 83.31 834 ILE A O 1
ATOM 6870 N N . LYS A 1 835 ? -9.115 -34.036 8.693 1.00 83.81 835 LYS A N 1
ATOM 6871 C CA . LYS A 1 835 ? -9.921 -35.242 8.988 1.00 83.81 835 LYS A CA 1
ATOM 6872 C C . LYS A 1 835 ? -9.314 -36.052 10.142 1.00 83.81 835 LYS A C 1
ATOM 6874 O O . LYS A 1 835 ? -10.058 -36.514 11.004 1.00 83.81 835 LYS A O 1
ATOM 6879 N N . GLU A 1 836 ? -7.993 -36.204 10.192 1.00 83.12 836 GLU A N 1
ATOM 6880 C CA . GLU A 1 836 ? -7.233 -36.825 11.285 1.00 83.12 836 GLU A CA 1
ATOM 6881 C C . GLU A 1 836 ? -7.426 -36.076 12.608 1.00 83.12 836 GLU A C 1
ATOM 6883 O O . GLU A 1 836 ? -7.773 -36.692 13.611 1.00 83.12 836 GLU A O 1
ATOM 6888 N N . LEU A 1 837 ? -7.269 -34.751 12.620 1.00 79.88 837 LEU A N 1
ATOM 6889 C CA . LEU A 1 837 ? -7.472 -33.909 13.800 1.00 79.88 837 LEU A CA 1
ATOM 6890 C C . LEU A 1 837 ? -8.928 -33.959 14.276 1.00 79.88 837 LEU A C 1
ATOM 6892 O O . LEU A 1 837 ? -9.171 -34.095 15.472 1.00 79.88 837 LEU A O 1
ATOM 6896 N N . ARG A 1 838 ? -9.907 -33.971 13.359 1.00 78.44 838 ARG A N 1
ATOM 6897 C CA . ARG A 1 838 ? -11.321 -34.215 13.701 1.00 78.44 838 ARG A CA 1
ATOM 6898 C C . ARG A 1 838 ? -11.539 -35.609 14.299 1.00 78.44 838 ARG A C 1
ATOM 6900 O O . ARG A 1 838 ? -12.257 -35.715 15.290 1.00 78.44 838 ARG A O 1
ATOM 6907 N N . LYS A 1 839 ? -10.906 -36.666 13.770 1.00 81.62 839 LYS A N 1
ATOM 6908 C CA . LYS A 1 839 ? -10.945 -38.022 14.361 1.00 81.62 839 LYS A CA 1
ATOM 6909 C C . LYS A 1 839 ? -10.309 -38.050 15.755 1.00 81.62 839 LYS A C 1
ATOM 6911 O O . LYS A 1 839 ? -10.920 -38.594 16.669 1.00 81.62 839 LYS A O 1
ATOM 6916 N N . LYS A 1 840 ? -9.133 -37.439 15.932 1.00 80.12 840 LYS A N 1
ATOM 6917 C CA . LYS A 1 840 ? -8.395 -37.339 17.204 1.00 80.12 840 LYS A CA 1
ATOM 6918 C C . LYS A 1 840 ? -9.208 -36.573 18.255 1.00 80.12 840 LYS A C 1
ATOM 6920 O O . LYS A 1 840 ? -9.439 -37.110 19.333 1.00 80.12 840 LYS A O 1
ATOM 6925 N N . TYR A 1 841 ? -9.765 -35.411 17.908 1.00 78.88 841 TYR A N 1
ATOM 6926 C CA . TYR A 1 841 ? -10.669 -34.637 18.770 1.00 78.88 841 TYR A CA 1
ATOM 6927 C C . TYR A 1 841 ? -11.954 -35.404 19.130 1.00 78.88 841 TYR A C 1
ATOM 6929 O O . TYR A 1 841 ? -12.364 -35.415 20.288 1.00 78.88 841 TYR A O 1
ATOM 6937 N N . LEU A 1 842 ? -12.596 -36.084 18.171 1.00 76.50 842 LEU A N 1
ATOM 6938 C CA . LEU A 1 842 ? -13.787 -36.900 18.446 1.00 76.50 842 LEU A CA 1
ATOM 6939 C C . LEU A 1 842 ? -13.467 -38.116 19.325 1.00 76.50 842 LEU A C 1
ATOM 6941 O O . LEU A 1 842 ? -14.274 -38.469 20.187 1.00 76.50 842 LEU A O 1
ATOM 6945 N N . TRP A 1 843 ? -12.299 -38.734 19.143 1.00 75.75 843 TRP A N 1
ATOM 6946 C CA . TRP A 1 843 ? -11.801 -39.810 19.997 1.00 75.75 843 TRP A CA 1
ATOM 6947 C C . TRP A 1 843 ? -11.523 -39.300 21.414 1.00 75.75 843 TRP A C 1
ATOM 6949 O O . TRP A 1 843 ? -12.042 -39.874 22.364 1.00 75.75 843 TRP A O 1
ATOM 6959 N N . GLU A 1 844 ? -10.818 -38.177 21.569 1.00 75.44 844 GLU A N 1
ATOM 6960 C CA . GLU A 1 844 ? -10.540 -37.562 22.872 1.00 75.44 844 GLU A CA 1
ATOM 6961 C C . GLU A 1 844 ? -11.834 -37.138 23.583 1.00 75.44 844 GLU A C 1
ATOM 6963 O O . GLU A 1 844 ? -12.022 -37.435 24.760 1.00 75.44 844 GLU A O 1
ATOM 6968 N N . LYS A 1 845 ? -12.793 -36.542 22.863 1.00 74.62 845 LYS A N 1
ATOM 6969 C CA . LYS A 1 845 ? -14.127 -36.195 23.383 1.00 74.62 845 LYS A CA 1
ATOM 6970 C C . LYS A 1 845 ? -14.921 -37.433 23.818 1.00 74.62 845 LYS A C 1
ATOM 6972 O O . LYS A 1 845 ? -15.654 -37.371 24.806 1.00 74.62 845 LYS A O 1
ATOM 6977 N N . LYS A 1 846 ? -14.761 -38.568 23.127 1.00 72.81 846 LYS A N 1
ATOM 6978 C CA . LYS A 1 846 ? -15.371 -39.858 23.497 1.00 72.81 846 LYS A CA 1
ATOM 6979 C C . LYS A 1 846 ? -14.662 -40.509 24.691 1.00 72.81 846 LYS A C 1
ATOM 6981 O O . LYS A 1 846 ? -15.340 -41.058 25.554 1.00 72.81 846 LYS A O 1
ATOM 6986 N N . SER A 1 847 ? -13.340 -40.385 24.793 1.00 69.81 847 SER A N 1
ATOM 6987 C CA . SER A 1 847 ? -12.549 -40.820 25.951 1.00 69.81 847 SER A CA 1
ATOM 6988 C C . SER A 1 847 ? -12.838 -39.972 27.193 1.00 69.81 847 SER A C 1
ATOM 6990 O O . SER A 1 847 ? -13.028 -40.531 28.266 1.00 69.81 847 SER A O 1
ATOM 6992 N N . ARG A 1 848 ? -12.989 -38.645 27.059 1.00 66.69 848 ARG A N 1
ATOM 6993 C CA . ARG A 1 848 ? -13.424 -37.753 28.150 1.00 66.69 848 ARG A CA 1
ATOM 6994 C C . ARG A 1 848 ? -14.856 -38.057 28.590 1.00 66.69 848 ARG A C 1
ATOM 6996 O O . ARG A 1 848 ? -15.087 -38.113 29.789 1.00 66.69 848 ARG A O 1
ATOM 7003 N N . ARG A 1 849 ? -15.789 -38.360 27.671 1.00 63.81 849 ARG A N 1
ATOM 7004 C CA . ARG A 1 849 ? -17.123 -38.876 28.050 1.00 63.81 849 ARG A CA 1
ATOM 7005 C C . ARG A 1 849 ? -17.036 -40.174 28.851 1.00 63.81 849 ARG A C 1
ATOM 7007 O O . ARG A 1 849 ? -17.589 -40.213 29.940 1.00 63.81 849 ARG A O 1
ATOM 7014 N N . LYS A 1 850 ? -16.271 -41.168 28.388 1.00 66.69 850 LYS A N 1
ATOM 7015 C CA . LYS A 1 850 ? -16.048 -42.417 29.139 1.00 66.69 850 LYS A CA 1
ATOM 7016 C C . LYS A 1 850 ? -15.400 -42.195 30.507 1.00 66.69 850 LYS A C 1
ATOM 7018 O O . LYS A 1 850 ? -15.734 -42.899 31.451 1.00 66.69 850 LYS A O 1
ATOM 7023 N N . LEU A 1 851 ? -14.493 -41.226 30.627 1.00 60.28 851 LEU A N 1
ATOM 7024 C CA . LEU A 1 851 ? -13.876 -40.864 31.903 1.00 60.28 851 LEU A CA 1
ATOM 7025 C C . LEU A 1 851 ? -14.893 -40.203 32.849 1.00 60.28 851 LEU A C 1
ATOM 7027 O O . LEU A 1 851 ? -14.920 -40.534 34.027 1.00 60.28 851 LEU A O 1
ATOM 7031 N N . CYS A 1 852 ? -15.769 -39.331 32.341 1.00 56.97 852 CYS A N 1
ATOM 7032 C CA . CYS A 1 852 ? -16.876 -38.763 33.114 1.00 56.97 852 CYS A CA 1
ATOM 7033 C C . CYS A 1 852 ? -17.921 -39.820 33.511 1.00 56.97 852 CYS A C 1
ATOM 7035 O O . CYS A 1 852 ? -18.395 -39.789 34.639 1.00 56.97 852 CYS A O 1
ATOM 7037 N N . GLU A 1 853 ? -18.247 -40.769 32.630 1.00 56.62 853 GLU A N 1
ATOM 7038 C CA . GLU A 1 853 ? -19.128 -41.910 32.928 1.00 56.62 853 GLU A CA 1
ATOM 7039 C C . GLU A 1 853 ? -18.516 -42.806 34.022 1.00 56.62 853 GLU A C 1
ATOM 7041 O O . GLU A 1 853 ? -19.198 -43.155 34.980 1.00 56.62 853 GLU A O 1
ATOM 7046 N N . PHE A 1 854 ? -17.212 -43.095 33.944 1.00 56.88 854 PHE A N 1
ATOM 7047 C CA . PHE A 1 854 ? -16.479 -43.863 34.958 1.00 56.88 854 PHE A CA 1
ATOM 7048 C C . PHE A 1 854 ? -16.402 -43.141 36.316 1.00 56.88 854 PHE A C 1
ATOM 7050 O O . PHE A 1 854 ? -16.590 -43.762 37.361 1.00 56.88 854 PHE A O 1
ATOM 7057 N N . LEU A 1 855 ? -16.184 -41.822 36.317 1.00 52.56 855 LEU A N 1
ATOM 7058 C CA . LEU A 1 855 ? -16.204 -41.006 37.536 1.00 52.56 855 LEU A CA 1
ATOM 7059 C C . LEU A 1 855 ? -17.620 -40.886 38.130 1.00 52.56 855 LEU A C 1
ATOM 7061 O O . LEU A 1 855 ? -17.762 -40.881 39.348 1.00 52.56 855 LEU A O 1
ATOM 7065 N N . ALA A 1 856 ? -18.668 -40.870 37.300 1.00 51.12 856 ALA A N 1
ATOM 7066 C CA . ALA A 1 856 ? -20.058 -40.891 37.760 1.00 51.12 856 ALA A CA 1
ATOM 7067 C C . ALA A 1 856 ? -20.468 -42.235 38.399 1.00 51.12 856 ALA A C 1
ATOM 7069 O O . ALA A 1 856 ? -21.387 -42.264 39.213 1.00 51.12 856 ALA A O 1
ATOM 7070 N N . THR A 1 857 ? -19.783 -43.341 38.081 1.00 48.34 857 THR A N 1
ATOM 7071 C CA . THR A 1 857 ? -20.027 -44.660 38.701 1.00 48.34 857 THR A CA 1
ATOM 7072 C C . THR A 1 857 ? -19.338 -44.885 40.053 1.00 48.34 857 THR A C 1
ATOM 7074 O O . THR A 1 857 ? -19.477 -45.966 40.617 1.00 48.34 857 THR A O 1
ATOM 7077 N N . ILE A 1 858 ? -18.614 -43.899 40.595 1.00 51.06 858 ILE A N 1
ATOM 7078 C CA . ILE A 1 858 ? -17.954 -44.019 41.911 1.00 51.06 858 ILE A CA 1
ATOM 7079 C C . ILE A 1 858 ? -18.904 -43.655 43.071 1.00 51.06 858 ILE A C 1
ATOM 7081 O O . ILE A 1 858 ? -18.658 -44.056 44.206 1.00 51.06 858 ILE A O 1
ATOM 7085 N N . ASP A 1 859 ? -20.020 -42.970 42.795 1.00 40.81 859 ASP A N 1
ATOM 7086 C CA . ASP A 1 859 ? -20.873 -42.356 43.821 1.00 40.81 859 ASP A CA 1
ATOM 7087 C C . ASP A 1 859 ? -22.294 -42.969 43.887 1.00 40.81 859 ASP A C 1
ATOM 7089 O O . ASP A 1 859 ? -23.289 -42.324 43.540 1.00 40.81 859 ASP A O 1
ATOM 7093 N N . LYS A 1 860 ? -22.391 -44.247 44.311 1.00 35.00 860 LYS A N 1
ATOM 7094 C CA . LYS A 1 860 ? -23.532 -44.824 45.076 1.00 35.00 860 LYS A CA 1
ATOM 7095 C C . LYS A 1 860 ? -23.299 -46.282 45.534 1.00 35.00 860 LYS A C 1
ATOM 7097 O O . LYS A 1 860 ? -22.562 -47.012 44.874 1.00 35.00 860 LYS A O 1
ATOM 7102 N N . PRO A 1 861 ? -23.917 -46.722 46.653 1.00 36.31 861 PRO A N 1
ATOM 7103 C CA . PRO A 1 861 ? -23.639 -48.021 47.269 1.00 36.31 861 PRO A CA 1
ATOM 7104 C C . PRO A 1 861 ? -24.535 -49.181 46.791 1.00 36.31 861 PRO A C 1
ATOM 7106 O O . PRO A 1 861 ? -25.648 -48.988 46.311 1.00 36.31 861 PRO A O 1
ATOM 7109 N N . SER A 1 862 ? -24.010 -50.389 47.012 1.00 34.78 862 SER A N 1
ATOM 7110 C CA . SER A 1 862 ? -24.640 -51.710 47.199 1.00 34.78 862 SER A CA 1
ATOM 7111 C C . SER A 1 862 ? -26.170 -51.866 47.069 1.00 34.78 862 SER A C 1
ATOM 7113 O O . SER A 1 862 ? -26.899 -51.329 47.898 1.00 34.78 862 SER A O 1
ATOM 7115 N N . GLN A 1 863 ? -26.624 -52.805 46.218 1.00 32.06 863 GLN A N 1
ATOM 7116 C CA . GLN A 1 863 ? -27.184 -54.091 46.702 1.00 32.06 863 GLN A CA 1
ATOM 7117 C C . GLN A 1 863 ? -27.451 -55.156 45.604 1.00 32.06 863 GLN A C 1
ATOM 7119 O O . GLN A 1 863 ? -28.130 -54.914 44.615 1.00 32.06 863 GLN A O 1
ATOM 7124 N N . ASP A 1 864 ? -26.896 -56.347 45.846 1.00 30.27 864 ASP A N 1
ATOM 7125 C CA . ASP A 1 864 ? -27.467 -57.703 45.713 1.00 30.27 864 ASP A CA 1
ATOM 7126 C C . ASP A 1 864 ? -28.372 -58.177 44.542 1.00 30.27 864 ASP A C 1
ATOM 7128 O O . ASP A 1 864 ? -29.557 -57.868 44.460 1.00 30.27 864 ASP A O 1
ATOM 7132 N N . THR A 1 865 ? -27.873 -59.238 43.875 1.00 30.05 865 THR A N 1
ATOM 7133 C CA . THR A 1 865 ? -28.623 -60.391 43.296 1.00 30.05 865 THR A CA 1
ATOM 7134 C C . THR A 1 865 ? -29.446 -60.156 41.994 1.00 30.05 865 THR A C 1
ATOM 7136 O O . THR A 1 865 ? -29.747 -59.029 41.639 1.00 30.05 865 THR A O 1
ATOM 7139 N N . ASN A 1 866 ? -29.802 -61.160 41.164 1.00 30.80 866 ASN A N 1
ATOM 7140 C CA . ASN A 1 866 ? -29.670 -62.623 41.292 1.00 30.80 866 ASN A CA 1
ATOM 7141 C C . ASN A 1 866 ? -29.588 -63.397 39.938 1.00 30.80 866 ASN A C 1
ATOM 7143 O O . ASN A 1 866 ? -30.152 -62.973 38.940 1.00 30.80 866 ASN A O 1
ATOM 7147 N N . HIS A 1 867 ? -29.028 -64.618 39.992 1.00 30.47 867 HIS A N 1
ATOM 7148 C CA . HIS A 1 867 ? -29.385 -65.826 39.203 1.00 30.47 867 HIS A CA 1
ATOM 7149 C C . HIS A 1 867 ? -29.184 -65.967 37.656 1.00 30.47 867 HIS A C 1
ATOM 7151 O O . HIS A 1 867 ? -29.985 -65.483 36.870 1.00 30.47 867 HIS A O 1
ATOM 7157 N N . LYS A 1 868 ? -28.313 -66.948 37.299 1.00 31.62 868 LYS A N 1
ATOM 7158 C CA . LYS A 1 868 ? -28.458 -68.001 36.236 1.00 31.62 868 LYS A CA 1
ATOM 7159 C C . LYS A 1 868 ? -28.382 -67.570 34.735 1.00 31.62 868 LYS A C 1
ATOM 7161 O O . LYS A 1 868 ? -28.759 -66.468 34.389 1.00 31.62 868 LYS A O 1
ATOM 7166 N N . GLN A 1 869 ? -27.900 -68.386 33.772 1.00 31.67 869 GLN A N 1
ATOM 7167 C CA . GLN A 1 869 ? -27.372 -69.772 33.797 1.00 31.67 869 GLN A CA 1
ATOM 7168 C C . GLN A 1 869 ? -26.439 -70.100 32.592 1.00 31.67 869 GLN A C 1
ATOM 7170 O O . GLN A 1 869 ? -26.816 -69.825 31.463 1.00 31.67 869 GLN A O 1
ATOM 7175 N N . GLY A 1 870 ? -25.321 -70.813 32.832 1.00 29.66 870 GLY A N 1
ATOM 7176 C CA . GLY A 1 870 ? -24.631 -71.731 31.884 1.00 29.66 870 GLY A CA 1
ATOM 7177 C C . GLY A 1 870 ? -23.861 -71.161 30.662 1.00 29.66 870 GLY A C 1
ATOM 7178 O O . GLY A 1 870 ? -24.351 -70.289 29.966 1.00 29.66 870 GLY A O 1
ATOM 7179 N N . GLY A 1 871 ? -22.672 -71.665 30.288 1.00 30.02 871 GLY A N 1
ATOM 7180 C CA . GLY A 1 871 ? -21.775 -72.619 30.970 1.00 30.02 871 GLY A CA 1
ATOM 7181 C C . GLY A 1 871 ? -20.735 -73.296 30.044 1.00 30.02 871 GLY A C 1
ATOM 7182 O O . GLY A 1 871 ? -20.954 -73.357 28.840 1.00 30.02 871 GLY A O 1
ATOM 7183 N N . ARG A 1 872 ? -19.680 -73.894 30.645 1.00 36.03 872 ARG A N 1
ATOM 7184 C CA . ARG A 1 872 ? -18.564 -74.677 30.023 1.00 36.03 872 ARG A CA 1
ATOM 7185 C C . ARG A 1 872 ? -17.613 -73.856 29.113 1.00 36.03 872 ARG A C 1
ATOM 7187 O O . ARG A 1 872 ? -18.055 -72.902 28.497 1.00 36.03 872 ARG A O 1
ATOM 7194 N N . ASN A 1 873 ? -16.311 -74.135 28.931 1.00 37.06 873 ASN A N 1
ATOM 7195 C CA . ASN A 1 873 ? -15.274 -75.005 29.548 1.00 37.06 873 ASN A CA 1
ATOM 7196 C C . ASN A 1 873 ? -13.878 -74.455 29.066 1.00 37.06 873 ASN A C 1
ATOM 7198 O O . ASN A 1 873 ? -13.872 -73.657 28.137 1.00 37.06 873 ASN A O 1
ATOM 7202 N N . GLN A 1 874 ? -12.667 -74.778 29.563 1.00 39.06 874 GLN A N 1
ATOM 7203 C CA . GLN A 1 874 ? -12.175 -75.744 30.566 1.00 39.06 874 GLN A CA 1
ATOM 7204 C C . GLN A 1 874 ? -10.768 -75.353 31.135 1.00 39.06 874 GLN A C 1
ATOM 7206 O O . GLN A 1 874 ? -10.246 -74.279 30.866 1.00 39.06 874 GLN A O 1
ATOM 7211 N N . THR A 1 875 ? -10.171 -76.283 31.897 1.00 36.12 875 THR A N 1
ATOM 7212 C CA . THR A 1 875 ? -8.743 -76.547 32.242 1.00 36.12 875 THR A CA 1
ATOM 7213 C C . THR A 1 875 ? -7.636 -76.021 31.294 1.00 36.12 875 THR A C 1
ATOM 7215 O O . THR A 1 875 ? -7.838 -76.023 30.086 1.00 36.12 875 THR A O 1
ATOM 7218 N N . ASN A 1 876 ? -6.396 -75.730 31.741 1.00 32.28 876 ASN A N 1
ATOM 7219 C CA . ASN A 1 876 ? -5.647 -76.395 32.834 1.00 32.28 876 ASN A CA 1
ATOM 7220 C C . ASN A 1 876 ? -4.563 -75.525 33.549 1.00 32.28 876 ASN A C 1
ATOM 7222 O O . ASN A 1 876 ? -4.379 -74.357 33.227 1.00 32.28 876 ASN A O 1
ATOM 7226 N N . GLN A 1 877 ? -3.867 -76.110 34.538 1.00 34.22 877 GLN A N 1
ATOM 7227 C CA . GLN A 1 877 ? -2.812 -75.509 35.398 1.00 34.22 877 GLN A CA 1
ATOM 7228 C C . GLN A 1 877 ? -1.438 -75.353 34.652 1.00 34.22 877 GLN A C 1
ATOM 7230 O O . GLN A 1 877 ? -1.335 -75.814 33.522 1.00 34.22 877 GLN A O 1
ATOM 7235 N N . THR A 1 878 ? -0.321 -74.767 35.149 1.00 30.98 878 THR A N 1
ATOM 7236 C CA . THR A 1 878 ? 0.202 -74.621 36.538 1.00 30.98 878 THR A CA 1
ATOM 7237 C C . THR A 1 878 ? 1.412 -73.640 36.662 1.00 30.98 878 THR A C 1
ATOM 7239 O O . THR A 1 878 ? 2.228 -73.591 35.755 1.00 30.98 878 THR A O 1
ATOM 7242 N N . LYS A 1 879 ? 1.604 -73.036 37.859 1.00 33.00 879 LYS A N 1
ATOM 7243 C CA . LYS A 1 879 ? 2.875 -72.660 38.570 1.00 33.00 879 LYS A CA 1
ATOM 7244 C C . LYS A 1 879 ? 3.926 -71.627 38.039 1.00 33.00 879 LYS A C 1
ATOM 7246 O O . LYS A 1 879 ? 4.499 -71.775 36.975 1.00 33.00 879 LYS A O 1
ATOM 7251 N N . PHE A 1 880 ? 4.325 -70.761 38.995 1.00 30.77 880 PHE A N 1
ATOM 7252 C CA . PHE A 1 880 ? 5.652 -70.154 39.303 1.00 30.77 880 PHE A CA 1
ATOM 7253 C C . PHE A 1 880 ? 6.359 -69.115 38.388 1.00 30.77 880 PHE A C 1
ATOM 7255 O O . PHE A 1 880 ? 6.902 -69.437 37.344 1.00 30.77 880 PHE A O 1
ATOM 7262 N N . ALA A 1 881 ? 6.455 -67.893 38.942 1.00 31.86 881 ALA A N 1
ATOM 7263 C CA . ALA A 1 881 ? 7.638 -67.034 39.181 1.00 31.86 881 ALA A CA 1
ATOM 7264 C C . ALA A 1 881 ? 8.824 -66.930 38.187 1.00 31.86 881 ALA A C 1
ATOM 7266 O O . ALA A 1 881 ? 9.388 -67.921 37.742 1.00 31.86 881 ALA A O 1
ATOM 7267 N N . GLY A 1 882 ? 9.352 -65.702 38.059 1.00 34.12 882 GLY A N 1
ATOM 7268 C CA . GLY A 1 882 ? 10.724 -65.438 37.598 1.00 34.12 882 GLY A CA 1
ATOM 7269 C C . GLY A 1 882 ? 10.885 -64.085 36.899 1.00 34.12 882 GLY A C 1
ATOM 7270 O O . GLY A 1 882 ? 10.296 -63.862 35.848 1.00 34.12 882 GLY A O 1
ATOM 7271 N N . GLY A 1 883 ? 11.694 -63.179 37.458 1.00 40.38 883 GLY A N 1
ATOM 7272 C CA . GLY A 1 883 ? 12.153 -61.984 36.739 1.00 40.38 883 GLY A CA 1
ATOM 7273 C C . GLY A 1 883 ? 13.369 -62.308 35.863 1.00 40.38 883 GLY A C 1
ATOM 7274 O O . GLY A 1 883 ? 14.238 -63.063 36.293 1.00 40.38 883 GLY A O 1
ATOM 7275 N N . GLY A 1 884 ? 13.447 -61.736 34.657 1.00 32.22 884 GLY A N 1
ATOM 7276 C CA . GLY A 1 884 ? 14.522 -61.996 33.690 1.00 32.22 884 GLY A CA 1
ATOM 7277 C C . GLY A 1 884 ? 15.023 -60.709 33.038 1.00 32.22 884 GLY A C 1
ATOM 7278 O O . GLY A 1 884 ? 14.307 -60.069 32.275 1.00 32.22 884 GLY A O 1
ATOM 7279 N N . PHE A 1 885 ? 16.246 -60.306 33.375 1.00 31.16 885 PHE A N 1
ATOM 7280 C CA . PHE A 1 885 ? 16.856 -59.048 32.942 1.00 31.16 885 PHE A CA 1
ATOM 7281 C C . PHE A 1 885 ? 17.469 -59.159 31.528 1.00 31.16 885 PHE A C 1
ATOM 7283 O O . PHE A 1 885 ? 18.216 -60.096 31.267 1.00 31.16 885 PHE A O 1
ATOM 7290 N N . ARG A 1 886 ? 17.339 -58.071 30.751 1.00 31.38 886 ARG A N 1
ATOM 7291 C CA . ARG A 1 886 ? 18.344 -57.531 29.801 1.00 31.38 886 ARG A CA 1
ATOM 7292 C C . ARG A 1 886 ? 18.575 -58.181 28.413 1.00 31.38 886 ARG A C 1
ATOM 7294 O O . ARG A 1 886 ? 18.640 -59.388 28.260 1.00 31.38 886 ARG A O 1
ATOM 7301 N N . MET A 1 887 ? 18.957 -57.274 27.499 1.00 31.61 887 MET A N 1
ATOM 7302 C CA . MET A 1 887 ? 19.803 -57.434 26.297 1.00 31.61 887 MET A CA 1
ATOM 7303 C C . MET A 1 887 ? 19.244 -58.173 25.068 1.00 31.61 887 MET A C 1
ATOM 7305 O O . MET A 1 887 ? 18.438 -59.082 25.199 1.00 31.61 887 MET A O 1
ATOM 7309 N N . SER A 1 888 ? 19.698 -57.876 23.841 1.00 32.75 888 SER A N 1
ATOM 7310 C CA . SER A 1 888 ? 20.177 -56.608 23.223 1.00 32.75 888 SER A CA 1
ATOM 7311 C C . SER A 1 888 ? 20.542 -56.870 21.752 1.00 32.75 888 SER A C 1
ATOM 7313 O O . SER A 1 888 ? 21.011 -57.959 21.452 1.00 32.75 888 SER A O 1
ATOM 7315 N N . ILE A 1 889 ? 20.525 -55.803 20.939 1.00 34.66 889 ILE A N 1
ATOM 7316 C CA . ILE A 1 889 ? 21.472 -55.547 19.828 1.00 34.66 889 ILE A CA 1
ATOM 7317 C C . ILE A 1 889 ? 21.343 -56.392 18.536 1.00 34.66 889 ILE A C 1
ATOM 7319 O O . ILE A 1 889 ? 21.325 -57.613 18.544 1.00 34.66 889 ILE A O 1
ATOM 7323 N N . ASP A 1 890 ? 21.302 -55.632 17.437 1.00 36.44 890 ASP A N 1
ATOM 7324 C CA . ASP A 1 890 ? 21.747 -55.855 16.055 1.00 36.44 890 ASP A CA 1
ATOM 7325 C C . ASP A 1 890 ? 21.415 -57.141 15.272 1.00 36.44 890 ASP A C 1
ATOM 7327 O O . ASP A 1 890 ? 21.732 -58.262 15.654 1.00 36.44 890 ASP A O 1
ATOM 7331 N N . GLY A 1 891 ? 21.049 -56.920 14.000 1.00 38.50 891 GLY A N 1
ATOM 7332 C CA . GLY A 1 891 ? 22.058 -57.249 12.984 1.00 38.50 891 GLY A CA 1
ATOM 7333 C C . GLY A 1 891 ? 21.596 -57.774 11.623 1.00 38.50 891 GLY A C 1
ATOM 7334 O O . GLY A 1 891 ? 21.723 -58.960 11.378 1.00 38.50 891 GLY A O 1
ATOM 7335 N N . VAL A 1 892 ? 21.225 -56.858 10.714 1.00 41.97 892 VAL A N 1
ATOM 7336 C CA . VAL A 1 892 ? 21.641 -56.830 9.284 1.00 41.97 892 VAL A CA 1
ATOM 7337 C C . VAL A 1 892 ? 21.354 -58.052 8.363 1.00 41.97 892 VAL A C 1
ATOM 7339 O O . VAL A 1 892 ? 21.725 -59.189 8.616 1.00 41.97 892 VAL A O 1
ATOM 7342 N N . THR A 1 893 ? 20.838 -57.751 7.160 1.00 42.03 893 THR A N 1
ATOM 7343 C CA . THR A 1 893 ? 20.708 -58.621 5.960 1.00 42.03 893 THR A CA 1
ATOM 7344 C C . THR A 1 893 ? 19.853 -59.897 6.045 1.00 42.03 893 THR A C 1
ATOM 7346 O O . THR A 1 893 ? 20.308 -60.957 6.468 1.00 42.03 893 THR A O 1
ATOM 7349 N N . LYS A 1 894 ? 18.718 -59.875 5.340 1.00 38.66 894 LYS A N 1
ATOM 7350 C CA . LYS A 1 894 ? 18.756 -59.991 3.870 1.00 38.66 894 LYS A CA 1
ATOM 7351 C C . LYS A 1 894 ? 17.795 -59.005 3.214 1.00 38.66 894 LYS A C 1
ATOM 7353 O O . LYS A 1 894 ? 16.954 -58.462 3.960 1.00 38.66 894 LYS A O 1
#

Organism: Agrilus planipennis (NCBI:txid224129)